Protein AF-0000000086239720 (afdb_homodimer)

Sequence (1556 aa):
MIVGYRSTIITLSHPKLGNGKTISSNAIFQRSCRVRCSHSTTSSMNGFEDARDRIRESFGKLELSPSSYDTAWVAMVPSKHSLNEPCFPQCLDWIIENQREDGSWGLNPTHPLLLKDSLSSTLACLLALTKWRVGDEQIKRGLGFIETYGWAVDNKDQISPLGFEVIFSSMIKSAEKLDLNLPLNLHLVNLVNCKRDSTIKRNVEYMGEGVGELCDWKEIIKLHQRQNGSLFDSPATTAAALIYHQHDQKCNQYLNSILKQHKNWVPTMYPTKIHSLLCLVDTLQNLGVHRHFKSEIKKALDEIYRLWQQKNEQIFSNVTHCAMAFRLLRMSYYDVSSDELAEFVDEEHFFTTSGKYTSHVEILELHKASQLAIDHEKDDILDKINNWTRTFMEQKLLNNGFIDRMSKKEVELALKKFYTTSDLAENRRYIKSYEENNFKILKAAYRSPNINNKDLLAFSIHEFELCQAQHREELQQLRRWFEDYRLDQLGLAERYIHATYLFGVTIIPEPELSDARLMNAKYIMLLTIVDEYFESFASKDECLNIIELVERWDDYASVGYKSEKVKVFFSTFYKSIEELATIAEIKQGRSVKNHLINLWLEVMKLMLMEQVEWWTSKTIPSIEEYLCVTSITFGSRLLLLTIQYFLGIKISKDLLESDEICGLCNCTGRVMRILNDLQDSKREQKGVSINLVTLLMKSISEEEAIMKMKEILEMNRRELLKMVLVQKKGSQLPQLCKDIFWRTSKWTHFTYSQTDGFRIEEEMKNHIDEVFYKPLNHMIVGYRSTIITLSHPKLGNGKTISSNAIFQRSCRVRCSHSTTSSMNGFEDARDRIRESFGKLELSPSSYDTAWVAMVPSKHSLNEPCFPQCLDWIIENQREDGSWGLNPTHPLLLKDSLSSTLACLLALTKWRVGDEQIKRGLGFIETYGWAVDNKDQISPLGFEVIFSSMIKSAEKLDLNLPLNLHLVNLVNCKRDSTIKRNVEYMGEGVGELCDWKEIIKLHQRQNGSLFDSPATTAAALIYHQHDQKCNQYLNSILKQHKNWVPTMYPTKIHSLLCLVDTLQNLGVHRHFKSEIKKALDEIYRLWQQKNEQIFSNVTHCAMAFRLLRMSYYDVSSDELAEFVDEEHFFTTSGKYTSHVEILELHKASQLAIDHEKDDILDKINNWTRTFMEQKLLNNGFIDRMSKKEVELALKKFYTTSDLAENRRYIKSYEENNFKILKAAYRSPNINNKDLLAFSIHEFELCQAQHREELQQLRRWFEDYRLDQLGLAERYIHATYLFGVTIIPEPELSDARLMNAKYIMLLTIVDEYFESFASKDECLNIIELVERWDDYASVGYKSEKVKVFFSTFYKSIEELATIAEIKQGRSVKNHLINLWLEVMKLMLMEQVEWWTSKTIPSIEEYLCVTSITFGSRLLLLTIQYFLGIKISKDLLESDEICGLCNCTGRVMRILNDLQDSKREQKGVSINLVTLLMKSISEEEAIMKMKEILEMNRRELLKMVLVQKKGSQLPQLCKDIFWRTSKWTHFTYSQTDGFRIEEEMKNHIDEVFYKPLNH

Solvent-accessible surface area (backbone atoms only — not comparable to full-atom values): 84753 Å² total; per-residue (Å²): 107,86,68,73,72,73,85,75,81,77,77,76,75,74,72,81,79,74,79,81,82,86,84,78,86,79,80,70,87,76,84,78,71,79,78,68,80,58,73,80,64,81,73,43,63,65,42,56,57,44,36,54,51,50,56,58,52,33,80,77,51,48,61,63,38,66,18,41,39,24,21,17,36,38,24,53,17,44,26,96,85,36,82,86,36,57,57,35,57,52,25,48,50,40,55,71,73,56,52,44,93,72,26,34,28,44,54,81,82,72,54,92,45,39,53,40,34,26,50,48,11,28,51,37,37,41,47,31,29,58,76,66,71,46,57,67,68,58,43,54,36,31,44,50,31,42,48,74,52,45,74,45,75,78,39,84,84,38,52,71,28,50,58,42,50,34,36,46,36,37,48,51,53,51,27,53,75,67,71,45,85,69,62,56,58,67,68,56,54,51,49,31,44,52,50,22,65,68,53,65,83,61,88,50,66,81,47,34,57,28,50,47,79,78,48,63,52,73,57,47,49,71,74,44,45,43,95,71,22,24,35,82,35,20,48,32,34,29,22,36,44,41,54,65,58,55,93,51,66,47,38,53,48,32,57,48,54,46,28,70,74,56,60,34,45,35,34,62,52,50,86,38,55,68,60,40,50,53,50,42,54,50,49,33,54,44,43,63,51,40,79,82,39,49,68,62,48,48,54,51,49,52,51,52,49,55,39,56,75,65,64,35,60,78,36,72,75,30,64,43,44,37,23,46,50,50,40,56,37,38,76,68,47,42,94,72,67,61,68,80,52,49,79,53,40,42,65,67,58,27,41,68,65,74,34,67,80,50,54,71,62,39,48,48,33,41,30,58,35,19,70,70,48,39,44,82,77,75,23,46,51,27,52,45,29,29,53,55,36,47,53,51,52,53,50,37,58,74,64,62,65,56,84,52,68,66,61,43,51,50,50,58,52,60,72,38,60,82,52,45,48,52,70,68,62,47,17,53,51,43,54,70,66,58,49,50,82,50,71,49,72,42,72,46,50,40,32,44,64,72,67,31,27,66,52,59,52,54,48,36,52,50,53,50,51,42,49,19,52,48,49,46,54,51,49,50,52,49,50,47,50,43,57,73,60,44,43,55,81,68,69,47,59,74,71,50,55,61,57,35,35,50,54,18,45,69,45,44,66,54,79,87,38,51,64,24,27,53,48,43,19,50,51,48,51,51,49,50,45,51,52,48,36,65,70,74,67,46,52,72,69,51,49,52,48,52,52,50,35,62,73,31,60,96,55,32,81,79,70,67,66,92,42,72,66,52,42,57,51,45,53,46,51,50,54,50,49,53,52,55,32,50,54,37,19,53,63,49,74,37,88,51,47,67,60,56,52,50,44,51,49,53,32,51,54,49,44,50,46,46,47,51,43,40,63,68,65,58,48,80,71,53,72,67,54,45,45,57,53,45,11,38,55,59,36,37,48,50,54,57,57,58,39,51,42,38,68,84,46,76,74,54,72,66,58,68,69,27,68,66,47,49,50,47,41,50,28,38,14,42,38,50,42,50,53,50,40,58,46,52,67,70,48,77,78,79,63,94,70,90,39,66,56,64,63,39,37,77,82,38,53,66,68,55,24,52,50,50,49,51,49,53,40,50,50,32,50,19,46,40,50,34,64,54,35,49,80,59,88,86,65,80,73,57,64,69,65,42,46,44,48,52,34,46,46,20,48,50,38,25,63,58,66,77,29,89,65,80,54,46,61,61,54,46,49,50,52,49,36,56,62,49,64,54,76,87,81,127,108,85,67,76,71,74,84,76,80,78,78,77,76,73,74,78,83,72,88,89,80,71,85,82,85,74,75,80,77,65,81,72,82,67,81,67,79,57,72,80,65,80,74,42,64,65,41,56,56,45,35,54,51,51,57,59,51,34,80,75,50,49,60,62,38,66,18,41,38,26,21,18,36,40,24,52,18,44,26,95,86,34,83,85,37,56,58,35,57,52,25,46,51,39,56,70,72,57,52,43,95,71,26,34,28,42,54,81,81,70,56,91,46,39,52,39,33,26,50,48,11,26,51,37,37,42,48,31,29,57,73,65,72,47,56,66,69,58,44,53,34,30,44,51,30,41,48,72,50,46,72,44,75,78,41,83,84,39,50,70,28,50,59,41,50,35,36,48,34,36,49,52,53,52,28,53,76,67,70,46,85,70,61,58,58,67,70,55,54,50,50,30,43,52,50,21,65,69,51,66,84,55,90,50,67,80,46,33,59,29,50,46,79,76,48,62,52,71,58,47,50,72,74,46,44,42,95,70,23,25,35,81,36,20,48,32,33,28,22,36,45,40,54,66,62,53,91,50,69,46,37,53,48,31,55,49,55,46,28,70,73,55,60,32,45,35,33,62,52,50,88,37,54,70,60,41,52,53,50,40,54,51,48,32,53,43,42,63,51,40,80,84,40,49,68,60,48,48,54,53,48,52,51,51,49,55,38,57,73,64,64,35,61,77,36,72,75,30,67,44,46,36,22,46,50,50,39,57,38,37,76,67,49,43,97,71,68,62,69,80,53,50,80,54,41,42,66,66,58,26,40,68,65,73,33,66,78,50,54,71,61,38,49,50,33,41,31,56,35,19,69,71,48,40,43,80,78,74,24,46,52,27,51,45,29,29,53,56,36,49,52,50,52,53,49,36,58,73,64,62,66,56,85,52,68,67,61,44,50,51,50,58,52,60,71,37,60,81,52,45,48,51,69,67,62,48,17,53,51,42,53,71,66,58,48,50,82,49,70,50,72,43,72,45,50,40,33,45,63,71,66,32,26,65,51,58,51,54,46,36,52,51,53,51,50,42,51,19,52,47,49,47,53,51,49,50,53,49,50,46,50,43,58,74,60,44,43,54,80,70,70,47,62,73,70,51,56,60,56,34,36,49,54,18,44,69,44,44,67,55,78,88,37,50,62,25,26,53,49,42,18,52,52,48,54,51,47,52,45,51,52,48,37,66,70,71,66,45,52,72,68,49,48,53,47,52,52,50,35,62,72,32,60,94,55,32,83,78,70,68,67,92,42,70,66,51,42,56,50,46,52,46,51,50,54,51,50,51,53,53,32,50,54,38,19,54,62,48,72,37,89,50,45,67,60,56,52,48,44,52,49,52,33,53,53,49,44,48,45,48,47,49,43,40,64,68,65,57,48,81,72,54,72,68,56,46,45,56,52,46,13,38,54,58,37,37,49,50,55,57,56,57,38,51,42,37,69,85,46,75,74,54,71,67,57,68,69,25,69,67,48,48,50,46,40,49,28,35,13,41,38,50,41,51,54,51,40,58,48,52,67,70,49,77,80,78,62,94,71,90,39,65,57,62,62,39,37,74,81,40,52,66,69,55,25,52,51,50,49,51,48,54,40,49,52,32,50,19,44,41,50,35,62,56,36,50,80,59,87,85,65,82,72,57,65,70,66,42,46,43,47,51,33,46,45,21,48,48,38,25,64,57,68,76,28,87,66,80,52,48,62,60,54,46,48,50,51,48,37,55,64,48,65,54,74,87,80,126

Organism: Solanum pennellii (NCBI:txid28526)

pLDDT: mean 86.2, std 17.47, range [17.88, 98.62]

Secondary structure (DSSP, 8-state):
--S-------------------------------------S---HHHHHHHHHHHHHHTT--PPPP-HHHHHHHHTPBPSS-TTSBS-HHHHHHHHHT--TTS--SSSS--TT-HHHHHHHHHHHHHHHHHTT--HHHHHHHHHHHHHHGGGGG-TTSPPPTTHHHHHHHHHHHHHHTT------HHHHHHHHHHHHHHTTS--GGGHHHHGGGS-HHHHHHHHB-TTS-BTT-HHHHHHHHHHS---HHHHHHHHHHHHHHSS---SSS--HHHHHHHHHHHHHHHT-GGGGHHHHHHHHHHHHHHHHTT-HHHHTSHHHHHHHHHHHHHTT----GGGGGGGS-HHHHHHTT-TT--HHHHHHHHHHHT----TTTTHHHHHHHHHHHHHHHHHHHTT---SHHHHHHHHHHTS-GGGS-HHHHHHHHHHH--TT--EESSSEE--TTTS-HHHHHHHHHHHHHHHHHHHHHHHHHHHHHHHTTGGGGT--THHHHHHHHHHHHH---TT-HHHHHHHHHHHHHHHHHHHIIIII--HHHHHHHHHHHHTGGGGGGT--SSHHHHHHHHHHHHHHHHHHHHHHHHHTS--HHHHHHHHHHHHHHHHHIIIIIIIS-----HHHHHHHHHHHTTHHHHHHHHHTTSS----HHHHTSHHHHHHHHHHHHHHHHHHHHHHHHSS---S---HHHHHHTTS-HHHHHHHHHHHHHHHHHHHHHHHHS--TT--S-HHHHHHHHHHHHHHHHHHHS-SSSSHHHHHHHHHIIIII-----/--S-----------------S-----GGG-----------S---HHHHHHHHHHHHHHTT--PPPP-HHHHHHHHTPBPSS-TTSBS-HHHHHHHHHT--TTS--SSSS--TT-HHHHHHHHHHHHHHHHHTT--HHHHHHHHHHHHHHGGGGG-TTSPPPTTHHHHHHHHHHHHHHTT------HHHHHHHHHHHHHHTTS--GGGHHHHGGGS-HHHHHHHHB-TTS-BTT-HHHHHHHHHHS---HHHHHHHHHHHHHHSS---SSS--HHHHHHHHHHHHHHHT-GGGGHHHHHHHHHHHHHHHHTT-HHHHTSHHHHHHHHHHHHHTT----GGGGGGGS-HHHHHHTT-TT--HHHHHHHHHHHT----TTTTHHHHHHHHHHHHHHHHHHHTT---SHHHHHHHHHHTS-GGGS-HHHHHHHHHHH--TT--EESSSEE--TTTS-HHHHHHHHHHHHHHHHHHHHHHHHHHHHHHHTTGGGGT--THHHHHHHHHHHHH---TT-HHHHHHHHHHHHHHHHHHHIIIII--HHHHHHHHHHHHTGGGGGGT--SSHHHHHHHHHHHHHHHHHHHHHHHHHTS--HHHHHHHHHHHHHHHHHIIIIIIIS-----HHHHHHHHHHHTTHHHHHHHHGGGSS----HHHHTSHHHHHHHHHHHHHHHHHHHHHHHHSS---S---HHHHHHTTS-HHHHHHHHHHHHHHHHHHHHHHHHS--TT--S-HHHHHHHHHHHHHHHHHHHS-SSSSHHHHHHHHHIIIII-----

Radius of gyration: 42.46 Å; Cα contacts (8 Å, |Δi|>4): 1984; chains: 2; bounding box: 100×117×100 Å

Structure (mmCIF, N/CA/C/O backbone):
data_AF-0000000086239720-model_v1
#
loop_
_entity.id
_entity.type
_entity.pdbx_description
1 polymer 'Alpha-phellandrene synthase'
#
loop_
_atom_site.group_PDB
_atom_site.id
_atom_site.type_symbol
_atom_site.label_atom_id
_atom_site.label_alt_id
_atom_site.label_comp_id
_atom_site.label_asym_id
_atom_site.label_entity_id
_atom_site.label_seq_id
_atom_site.pdbx_PDB_ins_code
_atom_site.Cartn_x
_atom_site.Cartn_y
_atom_site.Cartn_z
_atom_site.occupancy
_atom_site.B_iso_or_equiv
_atom_site.auth_seq_id
_atom_site.auth_comp_id
_atom_site.auth_asym_id
_atom_site.auth_atom_id
_atom_site.pdbx_PDB_model_num
ATOM 1 N N . MET A 1 1 ? 21.594 26.141 -12.469 1 31.55 1 MET A N 1
ATOM 2 C CA . MET A 1 1 ? 21.578 24.875 -11.758 1 31.55 1 MET A CA 1
ATOM 3 C C . MET A 1 1 ? 20.422 24.812 -10.766 1 31.55 1 MET A C 1
ATOM 5 O O . MET A 1 1 ? 20.031 25.844 -10.203 1 31.55 1 MET A O 1
ATOM 9 N N . ILE A 1 2 ? 19.672 23.797 -11 1 36.97 2 ILE A N 1
ATOM 10 C CA . ILE A 1 2 ? 18.469 23.609 -10.211 1 36.97 2 ILE A CA 1
ATOM 11 C C . ILE A 1 2 ? 18.75 23.938 -8.742 1 36.97 2 ILE A C 1
ATOM 13 O O . ILE A 1 2 ? 17.906 24.516 -8.047 1 36.97 2 ILE A O 1
ATOM 17 N N . VAL A 1 3 ? 20 23.297 -8.258 1 35.81 3 VAL A N 1
ATOM 18 C CA . VAL A 1 3 ? 20.406 23.641 -6.895 1 35.81 3 VAL A CA 1
ATOM 19 C C . VAL A 1 3 ? 21.344 24.844 -6.926 1 35.81 3 VAL A C 1
ATOM 21 O O . VAL A 1 3 ? 22.281 24.906 -7.734 1 35.81 3 VAL A O 1
ATOM 24 N N . GLY A 1 4 ? 21.031 25.984 -6.992 1 33.25 4 GLY A N 1
ATOM 25 C CA . GLY A 1 4 ? 21.656 27.297 -7.094 1 33.25 4 GLY A CA 1
ATOM 26 C C . GLY A 1 4 ? 23.125 27.281 -6.746 1 33.25 4 GLY A C 1
ATOM 27 O O . GLY A 1 4 ? 23.719 28.328 -6.5 1 33.25 4 GLY A O 1
ATOM 28 N N . TYR A 1 5 ? 23.781 26.281 -6.285 1 27.89 5 TYR A N 1
ATOM 29 C CA . TYR A 1 5 ? 25.156 26.438 -5.812 1 27.89 5 TYR A CA 1
ATOM 30 C C . TYR A 1 5 ? 26.141 26.453 -6.973 1 27.89 5 TYR A C 1
ATOM 32 O O . TYR A 1 5 ? 26.219 25.469 -7.723 1 27.89 5 TYR A O 1
ATOM 40 N N . ARG A 1 6 ? 26.406 27.516 -7.574 1 30.38 6 ARG A N 1
ATOM 41 C CA . ARG A 1 6 ? 27.578 27.516 -8.445 1 30.38 6 ARG A CA 1
ATOM 42 C C . ARG A 1 6 ? 28.828 27.156 -7.668 1 30.38 6 ARG A C 1
ATOM 44 O O . ARG A 1 6 ? 29 27.578 -6.52 1 30.38 6 ARG A O 1
ATOM 51 N N . SER A 1 7 ? 29.672 26.266 -8.141 1 29.75 7 SER A N 1
ATOM 52 C CA . SER A 1 7 ? 30.953 25.812 -7.641 1 29.75 7 SER A CA 1
ATOM 53 C C . SER A 1 7 ? 31.953 26.969 -7.52 1 29.75 7 SER A C 1
ATOM 55 O O . SER A 1 7 ? 32.656 27.297 -8.477 1 29.75 7 SER A O 1
ATOM 57 N N . THR A 1 8 ? 31.781 28.234 -7.168 1 26.34 8 THR A N 1
ATOM 58 C CA . THR A 1 8 ? 33.031 28.984 -6.996 1 26.34 8 THR A CA 1
ATOM 59 C C . THR A 1 8 ? 33.969 28.25 -6.047 1 26.34 8 THR A C 1
ATOM 61 O O . THR A 1 8 ? 33.562 27.859 -4.945 1 26.34 8 THR A O 1
ATOM 64 N N . ILE A 1 9 ? 35.25 27.938 -6.543 1 26.03 9 ILE A N 1
ATOM 65 C CA . ILE A 1 9 ? 36.438 27.297 -5.969 1 26.03 9 ILE A CA 1
ATOM 66 C C . ILE A 1 9 ? 36.938 28.109 -4.773 1 26.03 9 ILE A C 1
ATOM 68 O O . ILE A 1 9 ? 37.5 29.203 -4.938 1 26.03 9 ILE A O 1
ATOM 72 N N . ILE A 1 10 ? 36.344 28.594 -3.791 1 23.56 10 ILE A N 1
ATOM 73 C CA . ILE A 1 10 ? 37.062 29.266 -2.717 1 23.56 10 ILE A CA 1
ATOM 74 C C . ILE A 1 10 ? 38.219 28.391 -2.242 1 23.56 10 ILE A C 1
ATOM 76 O O . ILE A 1 10 ? 38 27.25 -1.798 1 23.56 10 ILE A O 1
ATOM 80 N N . THR A 1 11 ? 39.469 28.781 -2.75 1 22.19 11 THR A N 1
ATOM 81 C CA . THR A 1 11 ? 40.781 28.312 -2.334 1 22.19 11 THR A CA 1
ATOM 82 C C . THR A 1 11 ? 40.969 28.484 -0.829 1 22.19 11 THR A C 1
ATOM 84 O O . THR A 1 11 ? 40.938 29.609 -0.318 1 22.19 11 THR A O 1
ATOM 87 N N . LEU A 1 12 ? 40.5 27.719 0.004 1 20.94 12 LEU A N 1
ATOM 88 C CA . LEU A 1 12 ? 40.938 27.766 1.399 1 20.94 12 LEU A CA 1
ATOM 89 C C . LEU A 1 12 ? 42.438 27.641 1.513 1 20.94 12 LEU A C 1
ATOM 91 O O . LEU A 1 12 ? 43.031 26.672 1.047 1 20.94 12 LEU A O 1
ATOM 95 N N . SER A 1 13 ? 43.188 28.75 1.422 1 19.72 13 SER A N 1
ATOM 96 C CA . SER A 1 13 ? 44.625 28.859 1.742 1 19.72 13 SER A CA 1
ATOM 97 C C . SER A 1 13 ? 44.938 28.156 3.051 1 19.72 13 SER A C 1
ATOM 99 O O . SER A 1 13 ? 44.281 28.375 4.062 1 19.72 13 SER A O 1
ATOM 101 N N . HIS A 1 14 ? 45.531 27.078 2.957 1 21.06 14 HIS A N 1
ATOM 102 C CA . HIS A 1 14 ? 46.094 26.297 4.055 1 21.06 14 HIS A CA 1
ATOM 103 C C . HIS A 1 14 ? 47.156 27.078 4.809 1 21.06 14 HIS A C 1
ATOM 105 O O . HIS A 1 14 ? 48.219 27.391 4.25 1 21.06 14 HIS A O 1
ATOM 111 N N . PRO A 1 15 ? 46.844 28.203 5.508 1 21.31 15 PRO A N 1
ATOM 112 C CA . PRO A 1 15 ? 48.031 28.703 6.156 1 21.31 15 PRO A CA 1
ATOM 113 C C . PRO A 1 15 ? 48.906 27.594 6.762 1 21.31 15 PRO A C 1
ATOM 115 O O . PRO A 1 15 ? 48.406 26.5 7.023 1 21.31 15 PRO A O 1
ATOM 118 N N . LYS A 1 16 ? 50.219 27.906 6.84 1 24.59 16 LYS A N 1
ATOM 119 C CA . LYS A 1 16 ? 51.375 27.203 7.387 1 24.59 16 LYS A CA 1
ATOM 120 C C . LYS A 1 16 ? 51.156 26.797 8.844 1 24.59 16 LYS A C 1
ATOM 122 O O . LYS A 1 16 ? 51.188 27.641 9.734 1 24.59 16 LYS A O 1
ATOM 127 N N . LEU A 1 17 ? 50.094 26.094 9.219 1 19.92 17 LEU A N 1
ATOM 128 C CA . LEU A 1 17 ? 50.312 25.562 10.562 1 19.92 17 LEU A CA 1
ATOM 129 C C . LEU A 1 17 ? 51.688 24.938 10.688 1 19.92 17 LEU A C 1
ATOM 131 O O . LEU A 1 17 ? 52.031 24.016 9.938 1 19.92 17 LEU A O 1
ATOM 135 N N . GLY A 1 18 ? 52.688 25.734 11.062 1 18.97 18 GLY A N 1
ATOM 136 C CA . GLY A 1 18 ? 54.031 25.562 11.594 1 18.97 18 GLY A CA 1
ATOM 137 C C . GLY A 1 18 ? 54.219 24.266 12.352 1 18.97 18 GLY A C 1
ATOM 138 O O . GLY A 1 18 ? 53.25 23.531 12.602 1 18.97 18 GLY A O 1
ATOM 139 N N . ASN A 1 19 ? 55.312 24.094 13.195 1 18.39 19 ASN A N 1
ATOM 140 C CA . ASN A 1 19 ? 56.156 23.125 13.859 1 18.39 19 ASN A CA 1
ATOM 141 C C . ASN A 1 19 ? 55.406 22.344 14.922 1 18.39 19 ASN A C 1
ATOM 143 O O . ASN A 1 19 ? 55.844 21.25 15.312 1 18.39 19 ASN A O 1
ATOM 147 N N . GLY A 1 20 ? 54.812 23.031 15.805 1 17.88 20 GLY A N 1
ATOM 148 C CA . GLY A 1 20 ? 54.906 22.453 17.141 1 17.88 20 GLY A CA 1
ATOM 149 C C . GLY A 1 20 ? 54.219 21.109 17.266 1 17.88 20 GLY A C 1
ATOM 150 O O . GLY A 1 20 ? 53.312 20.797 16.5 1 17.88 20 GLY A O 1
ATOM 151 N N . LYS A 1 21 ? 54.688 20.094 18.094 1 23.41 21 LYS A N 1
ATOM 152 C CA . LYS A 1 21 ? 54.594 18.688 18.453 1 23.41 21 LYS A CA 1
ATOM 153 C C . LYS A 1 21 ? 53.188 18.297 18.812 1 23.41 21 LYS A C 1
ATOM 155 O O . LYS A 1 21 ? 52.719 17.188 18.516 1 23.41 21 LYS A O 1
ATOM 160 N N . THR A 1 22 ? 52.5 19.109 19.719 1 18.52 22 THR A N 1
ATOM 161 C CA . THR A 1 22 ? 51.969 18.344 20.844 1 18.52 22 THR A CA 1
ATOM 162 C C . THR A 1 22 ? 50.719 17.562 20.438 1 18.52 22 THR A C 1
ATOM 164 O O . THR A 1 22 ? 49.969 18 19.562 1 18.52 22 THR A O 1
ATOM 167 N N . ILE A 1 23 ? 50.219 16.359 21.203 1 19.09 23 ILE A N 1
ATOM 168 C CA . ILE A 1 23 ? 49.625 15.055 21.375 1 19.09 23 ILE A CA 1
ATOM 169 C C . ILE A 1 23 ? 48.094 15.188 21.328 1 19.09 23 ILE A C 1
ATOM 171 O O . ILE A 1 23 ? 47.406 14.438 20.625 1 19.09 23 ILE A O 1
ATOM 175 N N . SER A 1 24 ? 47.375 16.016 22.188 1 18.53 24 SER A N 1
ATOM 176 C CA . SER A 1 24 ? 46.562 15.242 23.109 1 18.53 24 SER A CA 1
ATOM 177 C C . SER A 1 24 ? 45.156 14.961 22.531 1 18.53 24 SER A C 1
ATOM 179 O O . SER A 1 24 ? 44.656 13.844 22.656 1 18.53 24 SER A O 1
ATOM 181 N N . SER A 1 25 ? 44.312 16 22.328 1 18.41 25 SER A N 1
ATOM 182 C CA . SER A 1 25 ? 42.938 15.93 22.781 1 18.41 25 SER A CA 1
ATOM 183 C C . SER A 1 25 ? 42.062 15.219 21.766 1 18.41 25 SER A C 1
ATOM 185 O O . SER A 1 25 ? 42.031 15.57 20.594 1 18.41 25 SER A O 1
ATOM 187 N N . ASN A 1 26 ? 41.469 13.969 22.031 1 19.41 26 ASN A N 1
ATOM 188 C CA . ASN A 1 26 ? 40.781 12.82 21.438 1 19.41 26 ASN A CA 1
ATOM 189 C C . ASN A 1 26 ? 39.438 13.203 20.844 1 19.41 26 ASN A C 1
ATOM 191 O O . ASN A 1 26 ? 38.438 13.234 21.547 1 19.41 26 ASN A O 1
ATOM 195 N N . ALA A 1 27 ? 39.188 14.117 20.016 1 20.33 27 ALA A N 1
ATOM 196 C CA . ALA A 1 27 ? 37.938 14.695 19.609 1 20.33 27 ALA A CA 1
ATOM 197 C C . ALA A 1 27 ? 37.094 13.68 18.844 1 20.33 27 ALA A C 1
ATOM 199 O O . ALA A 1 27 ? 37.219 13.516 17.641 1 20.33 27 ALA A O 1
ATOM 200 N N . ILE A 1 28 ? 36.906 12.469 19.469 1 20.23 28 ILE A N 1
ATOM 201 C CA . ILE A 1 28 ? 36.062 11.398 18.938 1 20.23 28 ILE A CA 1
ATOM 202 C C . ILE A 1 28 ? 34.719 11.945 18.516 1 20.23 28 ILE A C 1
ATOM 204 O O . ILE A 1 28 ? 34 12.57 19.328 1 20.23 28 ILE A O 1
ATOM 208 N N . PHE A 1 29 ? 34.5 12.172 17.312 1 21.08 29 PHE A N 1
ATOM 209 C CA . PHE A 1 29 ? 33.344 12.344 16.438 1 21.08 29 PHE A CA 1
ATOM 210 C C . PHE A 1 29 ? 32.188 11.445 16.875 1 21.08 29 PHE A C 1
ATOM 212 O O . PHE A 1 29 ? 32.156 10.258 16.531 1 21.08 29 PHE A O 1
ATOM 219 N N . GLN A 1 30 ? 31.625 11.578 18.203 1 19.31 30 GLN A N 1
ATOM 220 C CA . GLN A 1 30 ? 30.641 10.867 19 1 19.31 30 GLN A CA 1
ATOM 221 C C . GLN A 1 30 ? 29.312 10.727 18.234 1 19.31 30 GLN A C 1
ATOM 223 O O . GLN A 1 30 ? 29.125 11.367 17.203 1 19.31 30 GLN A O 1
ATOM 228 N N . ARG A 1 31 ? 28 10.906 19.125 1 20.67 31 ARG A N 1
ATOM 229 C CA . ARG A 1 31 ? 26.797 10.148 19.391 1 20.67 31 ARG A CA 1
ATOM 230 C C . ARG A 1 31 ? 25.672 10.539 18.422 1 20.67 31 ARG A C 1
ATOM 232 O O . ARG A 1 31 ? 25.125 11.633 18.516 1 20.67 31 ARG A O 1
ATOM 239 N N . SER A 1 32 ? 25.781 10.266 17.359 1 23.3 32 SER A N 1
ATOM 240 C CA . SER A 1 32 ? 24.703 10.484 16.391 1 23.3 32 SER A CA 1
ATOM 241 C C . SER A 1 32 ? 23.344 10.117 16.984 1 23.3 32 SER A C 1
ATOM 243 O O . SER A 1 32 ? 22.344 10.75 16.672 1 23.3 32 SER A O 1
ATOM 245 N N . CYS A 1 33 ? 23.297 8.922 17.656 1 22.42 33 CYS A N 1
ATOM 246 C CA . CYS A 1 33 ? 22.094 8.172 17.281 1 22.42 33 CYS A CA 1
ATOM 247 C C . CYS A 1 33 ? 20.859 8.734 17.969 1 22.42 33 CYS A C 1
ATOM 249 O O . CYS A 1 33 ? 19.734 8.375 17.625 1 22.42 33 CYS A O 1
ATOM 251 N N . ARG A 1 34 ? 20.766 9.125 19.328 1 23.75 34 ARG A N 1
ATOM 252 C CA . ARG A 1 34 ? 19.719 8.492 20.125 1 23.75 34 ARG A CA 1
ATOM 253 C C . ARG A 1 34 ? 18.375 9.164 19.891 1 23.75 34 ARG A C 1
ATOM 255 O O . ARG A 1 34 ? 18.219 10.359 20.141 1 23.75 34 ARG A O 1
ATOM 262 N N . VAL A 1 35 ? 17.672 8.586 19.125 1 24.92 35 VAL A N 1
ATOM 263 C CA . VAL A 1 35 ? 16.25 8.891 19.141 1 24.92 35 VAL A CA 1
ATOM 264 C C . VAL A 1 35 ? 15.703 8.734 20.562 1 24.92 35 VAL A C 1
ATOM 266 O O . VAL A 1 35 ? 15.523 7.609 21.047 1 24.92 35 VAL A O 1
ATOM 269 N N . ARG A 1 36 ? 16.188 9.469 21.594 1 24.67 36 ARG A N 1
ATOM 270 C CA . ARG A 1 36 ? 15.539 9.273 22.891 1 24.67 36 ARG A CA 1
ATOM 271 C C . ARG A 1 36 ? 14.086 9.742 22.844 1 24.67 36 ARG A C 1
ATOM 273 O O . ARG A 1 36 ? 13.82 10.945 22.812 1 24.67 36 ARG A O 1
ATOM 280 N N . CYS A 1 37 ? 13.211 8.984 22.359 1 27.39 37 CYS A N 1
ATOM 281 C CA . CYS A 1 37 ? 11.844 9.281 22.766 1 27.39 37 CYS A CA 1
ATOM 282 C C . CYS A 1 37 ? 11.703 9.242 24.281 1 27.39 37 CYS A C 1
ATOM 284 O O . CYS A 1 37 ? 11.492 8.18 24.859 1 27.39 37 CYS A O 1
ATOM 286 N N . SER A 1 38 ? 12.5 9.883 25.062 1 28.02 38 SER A N 1
ATOM 287 C CA . SER A 1 38 ? 12.477 9.812 26.516 1 28.02 38 SER A CA 1
ATOM 288 C C . SER A 1 38 ? 11.086 10.148 27.047 1 28.02 38 SER A C 1
ATOM 290 O O . SER A 1 38 ? 10.906 10.32 28.266 1 28.02 38 SER A O 1
ATOM 292 N N . HIS A 1 39 ? 10.156 10.789 26.453 1 29.64 39 HIS A N 1
ATOM 293 C CA . HIS A 1 39 ? 9.195 11.156 27.5 1 29.64 39 HIS A CA 1
ATOM 294 C C . HIS A 1 39 ? 8.75 9.938 28.297 1 29.64 39 HIS A C 1
ATOM 296 O O . HIS A 1 39 ? 8.602 8.844 27.734 1 29.64 39 HIS A O 1
ATOM 302 N N . SER A 1 40 ? 8.977 9.805 29.594 1 31.78 40 SER A N 1
ATOM 303 C CA . SER A 1 40 ? 8.562 8.914 30.672 1 31.78 40 SER A CA 1
ATOM 304 C C . SER A 1 40 ? 7.164 8.352 30.422 1 31.78 40 SER A C 1
ATOM 306 O O . SER A 1 40 ? 6.609 7.645 31.25 1 31.78 40 SER A O 1
ATOM 308 N N . THR A 1 41 ? 6.195 9.203 29.812 1 33.44 41 THR A N 1
ATOM 309 C CA . THR A 1 41 ? 4.906 8.523 29.75 1 33.44 41 THR A CA 1
ATOM 310 C C . THR A 1 41 ? 5.031 7.188 29.031 1 33.44 41 THR A C 1
ATOM 312 O O . THR A 1 41 ? 5.766 7.078 28.047 1 33.44 41 THR A O 1
ATOM 315 N N . THR A 1 42 ? 4.766 6.066 29.578 1 34.88 42 THR A N 1
ATOM 316 C CA . THR A 1 42 ? 4.613 4.699 29.094 1 34.88 42 THR A CA 1
ATOM 317 C C . THR A 1 42 ? 4.203 4.688 27.625 1 34.88 42 THR A C 1
ATOM 319 O O . THR A 1 42 ? 3.043 4.934 27.297 1 34.88 42 THR A O 1
ATOM 322 N N . SER A 1 43 ? 4.91 5.098 26.656 1 42.66 43 SER A N 1
ATOM 323 C CA . SER A 1 43 ? 4.805 5.234 25.203 1 42.66 43 SER A CA 1
ATOM 324 C C . SER A 1 43 ? 4.426 3.908 24.547 1 42.66 43 SER A C 1
ATOM 326 O O . SER A 1 43 ? 5.293 3.184 24.062 1 42.66 43 SER A O 1
ATOM 328 N N . SER A 1 44 ? 3.791 3.08 25.188 1 46.38 44 SER A N 1
ATOM 329 C CA . SER A 1 44 ? 3.338 1.859 24.516 1 46.38 44 SER A CA 1
ATOM 330 C C . SER A 1 44 ? 2.639 2.172 23.203 1 46.38 44 SER A C 1
ATOM 332 O O . SER A 1 44 ? 2.111 3.27 23.016 1 46.38 44 SER A O 1
ATOM 334 N N . MET A 1 45 ? 3 1.462 22.078 1 53.72 45 MET A N 1
ATOM 335 C CA . MET A 1 45 ? 2.256 1.425 20.812 1 53.72 45 MET A CA 1
ATOM 336 C C . MET A 1 45 ? 0.773 1.688 21.062 1 53.72 45 MET A C 1
ATOM 338 O O . MET A 1 45 ? 0.142 2.432 20.297 1 53.72 45 MET A O 1
ATOM 342 N N . ASN A 1 46 ? 0.462 1.217 22.156 1 57.81 46 ASN A N 1
ATOM 343 C CA . ASN A 1 46 ? -0.938 1.364 22.547 1 57.81 46 ASN A CA 1
ATOM 344 C C . ASN A 1 46 ? -1.282 2.816 22.859 1 57.81 46 ASN A C 1
ATOM 346 O O . ASN A 1 46 ? -2.393 3.271 22.578 1 57.81 46 ASN A O 1
ATOM 350 N N . GLY A 1 47 ? -0.072 3.484 23.078 1 67 47 GLY A N 1
ATOM 351 C CA . GLY A 1 47 ? -0.349 4.863 23.453 1 67 47 GLY A CA 1
ATOM 352 C C . GLY A 1 47 ? -0.619 5.762 22.25 1 67 47 GLY A C 1
ATOM 353 O O . GLY A 1 47 ? -1.574 6.543 22.266 1 67 47 GLY A O 1
ATOM 354 N N . PHE A 1 48 ? 0.17 5.496 21.172 1 77.56 48 PHE A N 1
ATOM 355 C CA . PHE A 1 48 ? 0.017 6.387 20.016 1 77.56 48 PHE A CA 1
ATOM 356 C C . PHE A 1 48 ? -1.212 6.008 19.203 1 77.56 48 PHE A C 1
ATOM 358 O O . PHE A 1 48 ? -1.911 6.879 18.688 1 77.56 48 PHE A O 1
ATOM 365 N N . GLU A 1 49 ? -1.418 4.762 19.141 1 77.88 49 GLU A N 1
ATOM 366 C CA . GLU A 1 49 ? -2.635 4.328 18.453 1 77.88 49 GLU A CA 1
ATOM 367 C C . GLU A 1 49 ? -3.881 4.785 19.219 1 77.88 49 GLU A C 1
ATOM 369 O O . GLU A 1 49 ? -4.883 5.16 18.594 1 77.88 49 GLU A O 1
ATOM 374 N N . ASP A 1 50 ? -3.678 4.789 20.469 1 81.69 50 ASP A N 1
ATOM 375 C CA . ASP A 1 50 ? -4.785 5.266 21.281 1 81.69 50 ASP A CA 1
ATOM 376 C C . ASP A 1 50 ? -5.008 6.766 21.094 1 81.69 50 ASP A C 1
ATOM 378 O O . ASP A 1 50 ? -6.152 7.223 21.016 1 81.69 50 ASP A O 1
ATOM 382 N N . ALA A 1 51 ? -3.875 7.445 21.062 1 84.69 51 ALA A N 1
ATOM 383 C CA . ALA A 1 51 ? -3.98 8.883 20.828 1 84.69 51 ALA A CA 1
ATOM 384 C C . ALA A 1 51 ? -4.652 9.164 19.484 1 84.69 51 ALA A C 1
ATOM 386 O O . ALA A 1 51 ? -5.496 10.062 19.375 1 84.69 51 ALA A O 1
ATOM 387 N N . ARG A 1 52 ? -4.281 8.469 18.469 1 86.44 52 ARG A N 1
ATOM 388 C CA . ARG A 1 52 ? -4.863 8.617 17.141 1 86.44 52 ARG A CA 1
ATOM 389 C C . ARG A 1 52 ? -6.367 8.375 17.172 1 86.44 52 ARG A C 1
ATOM 391 O O . ARG A 1 52 ? -7.137 9.117 16.562 1 86.44 52 ARG A O 1
ATOM 398 N N . ASP A 1 53 ? -6.738 7.395 17.922 1 86.62 53 ASP A N 1
ATOM 399 C CA . ASP A 1 53 ? -8.156 7.066 18.016 1 86.62 53 ASP A CA 1
ATOM 400 C C . ASP A 1 53 ? -8.922 8.148 18.766 1 86.62 53 ASP A C 1
ATOM 402 O O . ASP A 1 53 ? -10.062 8.469 18.422 1 86.62 53 ASP A O 1
ATOM 406 N N . ARG A 1 54 ? -8.312 8.695 19.734 1 86.81 54 ARG A N 1
ATOM 407 C CA . ARG A 1 54 ? -8.945 9.773 20.484 1 86.81 54 ARG A CA 1
ATOM 408 C C . ARG A 1 54 ? -9.117 11.016 19.609 1 86.81 54 ARG A C 1
ATOM 410 O O . ARG A 1 54 ? -10.125 11.711 19.719 1 86.81 54 ARG A O 1
ATOM 417 N N . ILE A 1 55 ? -8.141 11.289 18.844 1 88.38 55 ILE A N 1
ATOM 418 C CA . ILE A 1 55 ? -8.227 12.43 17.938 1 88.38 55 ILE A CA 1
ATOM 419 C C . ILE A 1 55 ? -9.352 12.203 16.922 1 88.38 55 ILE A C 1
ATOM 421 O O . ILE A 1 55 ? -10.102 13.125 16.609 1 88.38 55 ILE A O 1
ATOM 425 N N . ARG A 1 56 ? -9.469 11.008 16.484 1 90.12 56 ARG A N 1
ATOM 426 C CA . ARG A 1 56 ? -10.539 10.664 15.555 1 90.12 56 ARG A CA 1
ATOM 427 C C . ARG A 1 56 ? -11.906 10.906 16.188 1 90.12 56 ARG A C 1
ATOM 429 O O . ARG A 1 56 ? -12.82 11.422 15.531 1 90.12 56 ARG A O 1
ATOM 436 N N . GLU A 1 57 ? -11.969 10.562 17.422 1 87.5 57 GLU A N 1
ATOM 437 C CA . GLU A 1 57 ? -13.227 10.742 18.156 1 87.5 57 GLU A CA 1
ATOM 438 C C . GLU A 1 57 ? -13.539 12.219 18.359 1 87.5 57 GLU A C 1
ATOM 440 O O . GLU A 1 57 ? -14.703 12.586 18.562 1 87.5 57 GLU A O 1
ATOM 445 N N . SER A 1 58 ? -12.539 13.016 18.312 1 86.81 58 SER A N 1
ATOM 446 C CA . SER A 1 58 ? -12.719 14.445 18.547 1 86.81 58 SER A CA 1
ATOM 447 C C . SER A 1 58 ? -13.562 15.086 17.438 1 86.81 58 SER A C 1
ATOM 449 O O . SER A 1 58 ? -14.164 16.141 17.656 1 86.81 58 SER A O 1
ATOM 451 N N . PHE A 1 59 ? -13.656 14.492 16.25 1 89.25 59 PHE A N 1
ATOM 452 C CA . PHE A 1 59 ? -14.469 15.008 15.156 1 89.25 59 PHE A CA 1
ATOM 453 C C . PHE A 1 59 ? -15.953 14.969 15.523 1 89.25 59 PHE A C 1
ATOM 455 O O . PHE A 1 59 ? -16.766 15.695 14.938 1 89.25 59 PHE A O 1
ATOM 462 N N . GLY A 1 60 ? -16.234 14.18 16.547 1 84.44 60 GLY A N 1
ATOM 463 C CA . GLY A 1 60 ? -17.609 14.07 16.984 1 84.44 60 GLY A CA 1
ATOM 464 C C . GLY A 1 60 ? -17.891 14.859 18.25 1 84.44 60 GLY A C 1
ATOM 465 O O . GLY A 1 60 ? -19.062 15.055 18.625 1 84.44 60 GLY A O 1
ATOM 466 N N . LYS A 1 61 ? -16.906 15.336 18.953 1 79.12 61 LYS A N 1
ATOM 467 C CA . LYS A 1 61 ? -17.031 16.094 20.203 1 79.12 61 LYS A CA 1
ATOM 468 C C . LYS A 1 61 ? -16.547 17.516 20.031 1 79.12 61 LYS A C 1
ATOM 470 O O . LYS A 1 61 ? -15.414 17.844 20.391 1 79.12 61 LYS A O 1
ATOM 475 N N . LEU A 1 62 ? -17.344 18.406 19.734 1 77.94 62 LEU A N 1
ATOM 476 C CA . LEU A 1 62 ? -16.938 19.719 19.25 1 77.94 62 LEU A CA 1
ATOM 477 C C . LEU A 1 62 ? -17.391 20.828 20.203 1 77.94 62 LEU A C 1
ATOM 479 O O . LEU A 1 62 ? -17.688 21.938 19.781 1 77.94 62 LEU A O 1
ATOM 483 N N . GLU A 1 63 ? -17.188 20.578 21.5 1 83.88 63 GLU A N 1
ATOM 484 C CA . GLU A 1 63 ? -17.672 21.547 22.469 1 83.88 63 GLU A CA 1
ATOM 485 C C . GLU A 1 63 ? -16.547 22.5 22.906 1 83.88 63 GLU A C 1
ATOM 487 O O . GLU A 1 63 ? -15.375 22.109 22.891 1 83.88 63 GLU A O 1
ATOM 492 N N . LEU A 1 64 ? -16.969 23.734 23.188 1 92.44 64 LEU A N 1
ATOM 493 C CA . LEU A 1 64 ? -16.047 24.719 23.766 1 92.44 64 LEU A CA 1
ATOM 494 C C . LEU A 1 64 ? -16.109 24.672 25.281 1 92.44 64 LEU A C 1
ATOM 496 O O . LEU A 1 64 ? -17.016 24.078 25.859 1 92.44 64 LEU A O 1
ATOM 500 N N . SER A 1 65 ? -15.141 25.266 25.875 1 93.19 65 SER A N 1
ATOM 501 C CA . SER A 1 65 ? -15.102 25.375 27.328 1 93.19 65 SER A CA 1
ATOM 502 C C . SER A 1 65 ? -16.25 26.219 27.844 1 93.19 65 SER A C 1
ATOM 504 O O . SER A 1 65 ? -16.797 27.062 27.125 1 93.19 65 SER A O 1
ATOM 506 N N . PRO A 1 66 ? -16.656 26.031 29.094 1 95.62 66 PRO A N 1
ATOM 507 C CA . PRO A 1 66 ? -17.672 26.906 29.703 1 95.62 66 PRO A CA 1
ATOM 508 C C . PRO A 1 66 ? -17.203 28.344 29.844 1 95.62 66 PRO A C 1
ATOM 510 O O . PRO A 1 66 ? -16.031 28.594 30.109 1 95.62 66 PRO A O 1
ATOM 513 N N . SER A 1 67 ? -18.109 29.25 29.625 1 97.5 67 SER A N 1
ATOM 514 C CA . SER A 1 67 ? -17.812 30.672 29.797 1 97.5 67 SER A CA 1
ATOM 515 C C . SER A 1 67 ? -18.5 31.25 31.031 1 97.5 67 SER A C 1
ATOM 517 O O . SER A 1 67 ? -19.719 31.344 31.062 1 97.5 67 SER A O 1
ATOM 519 N N . SER A 1 68 ? -17.734 31.656 32.031 1 98.06 68 SER A N 1
ATOM 520 C CA . SER A 1 68 ? -18.297 32.25 33.25 1 98.06 68 SER A CA 1
ATOM 521 C C . SER A 1 68 ? -19.031 33.562 32.938 1 98.06 68 SER A C 1
ATOM 523 O O . SER A 1 68 ? -20.078 33.844 33.531 1 98.06 68 SER A O 1
ATOM 525 N N . TYR A 1 69 ? -18.484 34.281 32.094 1 98.19 69 TYR A N 1
ATOM 526 C CA . TYR A 1 69 ? -19.062 35.562 31.703 1 98.19 69 TYR A CA 1
ATOM 527 C C . TYR A 1 69 ? -20.453 35.375 31.109 1 98.19 69 TYR A C 1
ATOM 529 O O . TYR A 1 69 ? -21.438 35.969 31.562 1 98.19 69 TYR A O 1
ATOM 537 N N . ASP A 1 70 ? -20.516 34.562 30.125 1 98.19 70 ASP A N 1
ATOM 538 C CA . ASP A 1 70 ? -21.781 34.312 29.438 1 98.19 70 ASP A CA 1
ATOM 539 C C . ASP A 1 70 ? -22.781 33.625 30.359 1 98.19 70 ASP A C 1
ATOM 541 O O . ASP A 1 70 ? -23.984 33.938 30.312 1 98.19 70 ASP A O 1
ATOM 545 N N . THR A 1 71 ? -22.328 32.719 31.141 1 98.56 71 THR A N 1
ATOM 546 C CA . THR A 1 71 ? -23.203 32.031 32.094 1 98.56 71 THR A CA 1
ATOM 547 C C . THR A 1 71 ? -23.781 33 33.094 1 98.56 71 THR A C 1
ATOM 549 O O . THR A 1 71 ? -24.953 32.844 33.5 1 98.56 71 THR A O 1
ATOM 552 N N . ALA A 1 72 ? -23.047 33.906 33.531 1 98.56 72 ALA A N 1
ATOM 553 C CA . ALA A 1 72 ? -23.516 34.938 34.5 1 98.56 72 ALA A CA 1
ATOM 554 C C . ALA A 1 72 ? -24.625 35.781 33.875 1 98.56 72 ALA A C 1
ATOM 556 O O . ALA A 1 72 ? -25.609 36.062 34.562 1 98.56 72 ALA A O 1
ATOM 557 N N . TRP A 1 73 ? -24.453 36.156 32.656 1 97.94 73 TRP A N 1
ATOM 558 C CA . TRP A 1 73 ? -25.469 36.969 31.984 1 97.94 73 TRP A CA 1
ATOM 559 C C . TRP A 1 73 ? -26.766 36.156 31.844 1 97.94 73 TRP A C 1
ATOM 561 O O . TRP A 1 73 ? -27.859 36.688 32.031 1 97.94 73 TRP A O 1
ATOM 571 N N . VAL A 1 74 ? -26.625 34.938 31.469 1 98.06 74 VAL A N 1
ATOM 572 C CA . VAL A 1 74 ? -27.797 34.094 31.344 1 98.06 74 VAL A CA 1
ATOM 573 C C . VAL A 1 74 ? -28.469 33.906 32.719 1 98.06 74 VAL A C 1
ATOM 575 O O . VAL A 1 74 ? -29.688 33.906 32.812 1 98.06 74 VAL A O 1
ATOM 578 N N . ALA A 1 75 ? -27.688 33.812 33.75 1 98 75 ALA A N 1
ATOM 579 C CA . ALA A 1 75 ? -28.219 33.656 35.125 1 98 75 ALA A CA 1
ATOM 580 C C . ALA A 1 75 ? -29.016 34.906 35.531 1 98 75 ALA A C 1
ATOM 582 O O . ALA A 1 75 ? -29.906 34.812 36.375 1 98 75 ALA A O 1
ATOM 583 N N . MET A 1 76 ? -28.766 36 34.969 1 96.81 76 MET A N 1
ATOM 584 C CA . MET A 1 76 ? -29.391 37.25 35.375 1 96.81 76 MET A CA 1
ATOM 585 C C . MET A 1 76 ? -30.734 37.438 34.688 1 96.81 76 MET A C 1
ATOM 587 O O . MET A 1 76 ? -31.484 38.375 35.031 1 96.81 76 MET A O 1
ATOM 591 N N . VAL A 1 77 ? -31.078 36.594 33.781 1 96.06 77 VAL A N 1
ATOM 592 C CA . VAL A 1 77 ? -32.344 36.688 33.094 1 96.06 77 VAL A CA 1
ATOM 593 C C . VAL A 1 77 ? -33.5 36.406 34.062 1 96.06 77 VAL A C 1
ATOM 595 O O . VAL A 1 77 ? -33.531 35.375 34.719 1 96.06 77 VAL A O 1
ATOM 598 N N . PRO A 1 78 ? -34.375 37.281 34.188 1 94 78 PRO A N 1
ATOM 599 C CA . PRO A 1 78 ? -35.5 37.062 35.094 1 94 78 PRO A CA 1
ATOM 600 C C . PRO A 1 78 ? -36.562 36.125 34.531 1 94 78 PRO A C 1
ATOM 602 O O . PRO A 1 78 ? -36.656 36 33.312 1 94 78 PRO A O 1
ATOM 605 N N . SER A 1 79 ? -37.281 35.5 35.438 1 90.44 79 SER A N 1
ATOM 606 C CA . SER A 1 79 ? -38.375 34.625 35 1 90.44 79 SER A CA 1
ATOM 607 C C . SER A 1 79 ? -39.5 35.406 34.344 1 90.44 79 SER A C 1
ATOM 609 O O . SER A 1 79 ? -39.625 36.625 34.562 1 90.44 79 SER A O 1
ATOM 611 N N . LYS A 1 80 ? -40.219 34.688 33.5 1 83.44 80 LYS A N 1
ATOM 612 C CA . LYS A 1 80 ? -41.344 35.344 32.781 1 83.44 80 LYS A CA 1
ATOM 613 C C . LYS A 1 80 ? -42.406 35.781 33.75 1 83.44 80 LYS A C 1
ATOM 615 O O . LYS A 1 80 ? -43.125 36.781 33.5 1 83.44 80 LYS A O 1
ATOM 620 N N . HIS A 1 81 ? -42.438 35.156 34.875 1 83.94 81 HIS A N 1
ATOM 621 C CA . HIS A 1 81 ? -43.562 35.344 35.781 1 83.94 81 HIS A CA 1
ATOM 622 C C . HIS A 1 81 ? -43.188 36.281 36.906 1 83.94 81 HIS A C 1
ATOM 624 O O . HIS A 1 81 ? -44.062 36.875 37.562 1 83.94 81 HIS A O 1
ATOM 630 N N . SER A 1 82 ? -41.938 36.25 37.281 1 85 82 SER A N 1
ATOM 631 C CA . SER A 1 82 ? -41.5 37.062 38.406 1 85 82 SER A CA 1
ATOM 632 C C . SER A 1 82 ? -40.156 37.719 38.125 1 85 82 SER A C 1
ATOM 634 O O . SER A 1 82 ? -39.188 37.062 37.781 1 85 82 SER A O 1
ATOM 636 N N . LEU A 1 83 ? -40.094 39 38.406 1 84.94 83 LEU A N 1
ATOM 637 C CA . LEU A 1 83 ? -38.875 39.75 38.188 1 84.94 83 LEU A CA 1
ATOM 638 C C . LEU A 1 83 ? -37.875 39.5 39.312 1 84.94 83 LEU A C 1
ATOM 640 O O . LEU A 1 83 ? -36.688 39.781 39.188 1 84.94 83 LEU A O 1
ATOM 644 N N . ASN A 1 84 ? -38.344 38.812 40.312 1 87.44 84 ASN A N 1
ATOM 645 C CA . ASN A 1 84 ? -37.469 38.625 41.469 1 87.44 84 ASN A CA 1
ATOM 646 C C . ASN A 1 84 ? -36.969 37.188 41.531 1 87.44 84 ASN A C 1
ATOM 648 O O . ASN A 1 84 ? -36.344 36.781 42.531 1 87.44 84 ASN A O 1
ATOM 652 N N . GLU A 1 85 ? -37.25 36.5 40.406 1 93.12 85 GLU A N 1
ATOM 653 C CA . GLU A 1 85 ? -36.781 35.125 40.344 1 93.12 85 GLU A CA 1
ATOM 654 C C . GLU A 1 85 ? -36 34.906 39.031 1 93.12 85 GLU A C 1
ATOM 656 O O . GLU A 1 85 ? -36.375 35.406 37.969 1 93.12 85 GLU A O 1
ATOM 661 N N . PRO A 1 86 ? -34.906 34.125 39.188 1 95.25 86 PRO A N 1
ATOM 662 C CA . PRO A 1 86 ? -34.125 33.844 37.969 1 95.25 86 PRO A CA 1
ATOM 663 C C . PRO A 1 86 ? -34.844 32.875 37.031 1 95.25 86 PRO A C 1
ATOM 665 O O . PRO A 1 86 ? -35.469 31.922 37.469 1 95.25 86 PRO A O 1
ATOM 668 N N . CYS A 1 87 ? -34.812 33.094 35.781 1 94.81 87 CYS A N 1
ATOM 669 C CA . CYS A 1 87 ? -35.375 32.188 34.75 1 94.81 87 CYS A CA 1
ATOM 670 C C . CYS A 1 87 ? -34.562 30.906 34.656 1 94.81 87 CYS A C 1
ATOM 672 O O . CYS A 1 87 ? -35.094 29.859 34.312 1 94.81 87 CYS A O 1
ATOM 674 N N . PHE A 1 88 ? -33.219 31.016 34.906 1 96.75 88 PHE A N 1
ATOM 675 C CA . PHE A 1 88 ? -32.344 29.875 34.781 1 96.75 88 PHE A CA 1
ATOM 676 C C . PHE A 1 88 ? -31.547 29.672 36.094 1 96.75 88 PHE A C 1
ATOM 678 O O . PHE A 1 88 ? -30.328 29.875 36.125 1 96.75 88 PHE A O 1
ATOM 685 N N . PRO A 1 89 ? -32.094 29.141 37.094 1 96.44 89 PRO A N 1
ATOM 686 C CA . PRO A 1 89 ? -31.438 28.984 38.375 1 96.44 89 PRO A CA 1
ATOM 687 C C . PRO A 1 89 ? -30.25 28.031 38.312 1 96.44 89 PRO A C 1
ATOM 689 O O . PRO A 1 89 ? -29.328 28.141 39.125 1 96.44 89 PRO A O 1
ATOM 692 N N . GLN A 1 90 ? -30.297 27.078 37.344 1 97.19 90 GLN A N 1
ATOM 693 C CA . GLN A 1 90 ? -29.188 26.125 37.219 1 97.19 90 GLN A CA 1
ATOM 694 C C . GLN A 1 90 ? -27.875 26.859 36.875 1 97.19 90 GLN A C 1
ATOM 696 O O . GLN A 1 90 ? -26.797 26.391 37.25 1 97.19 90 GLN A O 1
ATOM 701 N N . CYS A 1 91 ? -28.016 27.984 36.156 1 98.12 91 CYS A N 1
ATOM 702 C CA . CYS A 1 91 ? -26.828 28.766 35.844 1 98.12 91 CYS A CA 1
ATOM 703 C C . CYS A 1 91 ? -26.266 29.422 37.094 1 98.12 91 CYS A C 1
ATOM 705 O O . CYS A 1 91 ? -25.047 29.562 37.25 1 98.12 91 CYS A O 1
ATOM 707 N N . LEU A 1 92 ? -27.094 29.828 37.969 1 96.88 92 LEU A N 1
ATOM 708 C CA . LEU A 1 92 ? -26.672 30.406 39.25 1 96.88 92 LEU A CA 1
ATOM 709 C C . LEU A 1 92 ? -25.938 29.359 40.094 1 96.88 92 LEU A C 1
ATOM 711 O O . LEU A 1 92 ? -24.938 29.688 40.75 1 96.88 92 LEU A O 1
ATOM 715 N N . ASP A 1 93 ? -26.484 28.203 40.062 1 97.12 93 ASP A N 1
ATOM 716 C CA . ASP A 1 93 ? -25.828 27.109 40.75 1 97.12 93 ASP A CA 1
ATOM 717 C C . ASP A 1 93 ? -24.406 26.875 40.219 1 97.12 93 ASP A C 1
ATOM 719 O O . ASP A 1 93 ? -23.484 26.641 41 1 97.12 93 ASP A O 1
ATOM 723 N N . TRP A 1 94 ? -24.312 26.922 38.938 1 97.88 94 TRP A N 1
ATOM 724 C CA . TRP A 1 94 ? -23 26.719 38.312 1 97.88 94 TRP A CA 1
ATOM 725 C C . TRP A 1 94 ? -22.016 27.797 38.781 1 97.88 94 TRP A C 1
ATOM 727 O O . TRP A 1 94 ? -20.844 27.5 39.031 1 97.88 94 TRP A O 1
ATOM 737 N N . ILE A 1 95 ? -22.453 29.031 38.844 1 98.06 95 ILE A N 1
ATOM 738 C CA . ILE A 1 95 ? -21.609 30.141 39.219 1 98.06 95 ILE A CA 1
ATOM 739 C C . ILE A 1 95 ? -21.109 29.938 40.656 1 98.06 95 ILE A C 1
ATOM 741 O O . ILE A 1 95 ? -19.922 30.141 40.938 1 98.06 95 ILE A O 1
ATOM 745 N N . ILE A 1 96 ? -21.969 29.484 41.469 1 97.62 96 ILE A N 1
ATOM 746 C CA . ILE A 1 96 ? -21.641 29.281 42.875 1 97.62 96 ILE A CA 1
ATOM 747 C C . ILE A 1 96 ? -20.625 28.156 43 1 97.62 96 ILE A C 1
ATOM 749 O O . ILE A 1 96 ? -19.688 28.25 43.812 1 97.62 96 ILE A O 1
ATOM 753 N N . GLU A 1 97 ? -20.703 27.172 42.188 1 96.75 97 GLU A N 1
ATOM 754 C CA . GLU A 1 97 ? -19.922 25.953 42.312 1 96.75 97 GLU A CA 1
ATOM 755 C C . GLU A 1 97 ? -18.578 26.078 41.594 1 96.75 97 GLU A C 1
ATOM 757 O O . GLU A 1 97 ? -17.672 25.281 41.812 1 96.75 97 GLU A O 1
ATOM 762 N N . ASN A 1 98 ? -18.391 27.109 40.75 1 96.94 98 ASN A N 1
ATOM 763 C CA . ASN A 1 98 ? -17.234 27.109 39.875 1 96.94 98 ASN A CA 1
ATOM 764 C C . ASN A 1 98 ? -16.359 28.328 40.094 1 96.94 98 ASN A C 1
ATOM 766 O O . ASN A 1 98 ? -15.648 28.766 39.188 1 96.94 98 ASN A O 1
ATOM 770 N N . GLN A 1 99 ? -16.438 28.938 41.25 1 97.44 99 GLN A N 1
ATOM 771 C CA . GLN A 1 99 ? -15.484 29.984 41.594 1 97.44 99 GLN A CA 1
ATOM 772 C C . GLN A 1 99 ? -14.086 29.422 41.781 1 97.44 99 GLN A C 1
ATOM 774 O O . GLN A 1 99 ? -13.922 28.359 42.375 1 97.44 99 GLN A O 1
ATOM 779 N N . ARG A 1 100 ? -13.125 30.094 41.312 1 96.38 100 ARG A N 1
ATOM 780 C CA . ARG A 1 100 ? -11.742 29.656 41.438 1 96.38 100 ARG A CA 1
ATOM 781 C C . ARG A 1 100 ? -11.227 29.859 42.875 1 96.38 100 ARG A C 1
ATOM 783 O O . ARG A 1 100 ? -11.867 30.547 43.656 1 96.38 100 ARG A O 1
ATOM 790 N N . GLU A 1 101 ? -10.055 29.312 43.094 1 94.31 101 GLU A N 1
ATOM 791 C CA . GLU A 1 101 ? -9.453 29.391 44.438 1 94.31 101 GLU A CA 1
ATOM 792 C C . GLU A 1 101 ? -9.109 30.828 44.812 1 94.31 101 GLU A C 1
ATOM 794 O O . GLU A 1 101 ? -9.188 31.203 45.969 1 94.31 101 GLU A O 1
ATOM 799 N N . ASP A 1 102 ? -8.812 31.641 43.812 1 94.69 102 ASP A N 1
ATOM 800 C CA . ASP A 1 102 ? -8.406 33 44.094 1 94.69 102 ASP A CA 1
ATOM 801 C C . ASP A 1 102 ? -9.625 33.938 44.188 1 94.69 102 ASP A C 1
ATOM 803 O O . ASP A 1 102 ? -9.477 35.156 44.281 1 94.69 102 ASP A O 1
ATOM 807 N N . GLY A 1 103 ? -10.859 33.344 44.031 1 96.75 103 GLY A N 1
ATOM 808 C CA . GLY A 1 103 ? -12.094 34.094 44.156 1 96.75 103 GLY A CA 1
ATOM 809 C C . GLY A 1 103 ? -12.625 34.594 42.812 1 96.75 103 GLY A C 1
ATOM 810 O O . GLY A 1 103 ? -13.711 35.156 42.75 1 96.75 103 GLY A O 1
ATOM 811 N N . SER A 1 104 ? -11.883 34.375 41.812 1 97.31 104 SER A N 1
ATOM 812 C CA . SER A 1 104 ? -12.273 34.875 40.5 1 97.31 104 SER A CA 1
ATOM 813 C C . SER A 1 104 ? -13.062 33.844 39.719 1 97.31 104 SER A C 1
ATOM 815 O O . SER A 1 104 ? -13.234 32.719 40.219 1 97.31 104 SER A O 1
ATOM 817 N N . TRP A 1 105 ? -13.617 34.188 38.625 1 97.94 105 TRP A N 1
ATOM 818 C CA . TRP A 1 105 ? -14.188 33.312 37.594 1 97.94 105 TRP A CA 1
ATOM 819 C C . TRP A 1 105 ? -13.516 33.562 36.25 1 97.94 105 TRP A C 1
ATOM 821 O O . TRP A 1 105 ? -12.953 34.625 36.031 1 97.94 105 TRP A O 1
ATOM 831 N N . GLY A 1 106 ? -13.547 32.625 35.375 1 94.69 106 GLY A N 1
ATOM 832 C CA . GLY A 1 106 ? -12.977 32.688 34.031 1 94.69 106 GLY A CA 1
ATOM 833 C C . GLY A 1 106 ? -12.477 31.359 33.5 1 94.69 106 GLY A C 1
ATOM 834 O O . GLY A 1 106 ? -12.898 30.297 34 1 94.69 106 GLY A O 1
ATOM 835 N N . LEU A 1 107 ? -11.664 31.531 32.531 1 92.25 107 LEU A N 1
ATOM 836 C CA . LEU A 1 107 ? -11.117 30.328 31.953 1 92.25 107 LEU A CA 1
ATOM 837 C C . LEU A 1 107 ? -10.242 29.578 32.938 1 92.25 107 LEU A C 1
ATOM 839 O O . LEU A 1 107 ? -9.461 30.203 33.688 1 92.25 107 LEU A O 1
ATOM 843 N N . ASN A 1 108 ? -10.375 28.266 33.062 1 87.19 108 ASN A N 1
ATOM 844 C CA . ASN A 1 108 ? -9.617 27.438 34 1 87.19 108 ASN A CA 1
ATOM 845 C C . ASN A 1 108 ? -8.906 26.297 33.281 1 87.19 108 ASN A C 1
ATOM 847 O O . ASN A 1 108 ? -9.555 25.438 32.688 1 87.19 108 ASN A O 1
ATOM 851 N N . PRO A 1 109 ? -7.621 26.094 33.312 1 86.25 109 PRO A N 1
ATOM 852 C CA . PRO A 1 109 ? -6.68 27 34 1 86.25 109 PRO A CA 1
ATOM 853 C C . PRO A 1 109 ? -6.562 28.359 33.312 1 86.25 109 PRO A C 1
ATOM 855 O O . PRO A 1 109 ? -6.812 28.469 32.094 1 86.25 109 PRO A O 1
ATOM 858 N N . THR A 1 110 ? -6.254 29.328 34.094 1 87.38 110 THR A N 1
ATOM 859 C CA . THR A 1 110 ? -6.148 30.688 33.562 1 87.38 110 THR A CA 1
ATOM 860 C C . THR A 1 110 ? -4.773 30.922 32.938 1 87.38 110 THR A C 1
ATOM 862 O O . THR A 1 110 ? -3.922 30.031 32.938 1 87.38 110 THR A O 1
ATOM 865 N N . HIS A 1 111 ? -4.641 32.031 32.25 1 89 111 HIS A N 1
ATOM 866 C CA . HIS A 1 111 ? -3.4 32.5 31.641 1 89 111 HIS A CA 1
ATOM 867 C C . HIS A 1 111 ? -3.023 33.906 32.156 1 89 111 HIS A C 1
ATOM 869 O O . HIS A 1 111 ? -3.895 34.75 32.375 1 89 111 HIS A O 1
ATOM 875 N N . PRO A 1 112 ? -1.751 34.125 32.312 1 88.75 112 PRO A N 1
ATOM 876 C CA . PRO A 1 112 ? -1.312 35.406 32.875 1 88.75 112 PRO A CA 1
ATOM 877 C C . PRO A 1 112 ? -1.765 36.594 32.062 1 88.75 112 PRO A C 1
ATOM 879 O O . PRO A 1 112 ? -1.907 37.719 32.594 1 88.75 112 PRO A O 1
ATOM 882 N N . LEU A 1 113 ? -2.057 36.406 30.875 1 91.19 113 LEU A N 1
ATOM 883 C CA . LEU A 1 113 ? -2.432 37.5 30 1 91.19 113 LEU A CA 1
ATOM 884 C C . LEU A 1 113 ? -3.943 37.688 29.984 1 91.19 113 LEU A C 1
ATOM 886 O O . LEU A 1 113 ? -4.449 38.594 29.312 1 91.19 113 LEU A O 1
ATOM 890 N N . LEU A 1 114 ? -4.691 36.969 30.859 1 94.12 114 LEU A N 1
ATOM 891 C CA . LEU A 1 114 ? -6.148 37 30.781 1 94.12 114 LEU A CA 1
ATOM 892 C C . LEU A 1 114 ? -6.754 37.656 32.031 1 94.12 114 LEU A C 1
ATOM 894 O O . LEU A 1 114 ? -7.859 37.281 32.438 1 94.12 114 LEU A O 1
ATOM 898 N N . LEU A 1 115 ? -6.082 38.562 32.562 1 95.12 115 LEU A N 1
ATOM 899 C CA . LEU A 1 115 ? -6.59 39.219 33.781 1 95.12 115 LEU A CA 1
ATOM 900 C C . LEU A 1 115 ? -7.844 40.031 33.5 1 95.12 115 LEU A C 1
ATOM 902 O O . LEU A 1 115 ? -8.766 40.062 34.312 1 95.12 115 LEU A O 1
ATOM 906 N N . LYS A 1 116 ? -7.879 40.688 32.406 1 94.88 116 LYS A N 1
ATOM 907 C CA . LYS A 1 116 ? -9.055 41.469 32.031 1 94.88 116 LYS A CA 1
ATOM 908 C C . LYS A 1 116 ? -10.273 40.562 31.844 1 94.88 116 LYS A C 1
ATOM 910 O O . LYS A 1 116 ? -11.391 40.938 32.219 1 94.88 116 LYS A O 1
ATOM 915 N N . ASP A 1 117 ? -10.016 39.469 31.234 1 96 117 ASP A N 1
ATOM 916 C CA . ASP A 1 117 ? -11.078 38.5 31.078 1 96 117 ASP A CA 1
ATOM 917 C C . ASP A 1 117 ? -11.594 38 32.438 1 96 117 ASP A C 1
ATOM 919 O O . ASP A 1 117 ? -12.805 37.875 32.625 1 96 117 ASP A O 1
ATOM 923 N N . SER A 1 118 ? -10.711 37.75 33.375 1 97.25 118 SER A N 1
ATOM 924 C CA . SER A 1 118 ? -11.078 37.312 34.688 1 97.25 118 SER A CA 1
ATOM 925 C C . SER A 1 118 ? -11.852 38.406 35.438 1 97.25 118 SER A C 1
ATOM 927 O O . SER A 1 118 ? -12.805 38.094 36.188 1 97.25 118 SER A O 1
ATOM 929 N N . LEU A 1 119 ? -11.422 39.562 35.25 1 96.88 119 LEU A N 1
ATOM 930 C CA . LEU A 1 119 ? -12.102 40.688 35.906 1 96.88 119 LEU A CA 1
ATOM 931 C C . LEU A 1 119 ? -13.531 40.812 35.375 1 96.88 119 LEU A C 1
ATOM 933 O O . LEU A 1 119 ? -14.469 40.969 36.156 1 96.88 119 LEU A O 1
ATOM 937 N N . SER A 1 120 ? -13.617 40.781 34.062 1 96.62 120 SER A N 1
ATOM 938 C CA . SER A 1 120 ? -14.93 40.906 33.438 1 96.62 120 SER A CA 1
ATOM 939 C C . SER A 1 120 ? -15.844 39.75 33.875 1 96.62 120 SER A C 1
ATOM 941 O O . SER A 1 120 ? -17.016 39.969 34.188 1 96.62 120 SER A O 1
ATOM 943 N N . SER A 1 121 ? -15.344 38.531 33.875 1 98.19 121 SER A N 1
ATOM 944 C CA . SER A 1 121 ? -16.109 37.344 34.25 1 98.19 121 SER A CA 1
ATOM 945 C C . SER A 1 121 ? -16.5 37.406 35.719 1 98.19 121 SER A C 1
ATOM 947 O O . SER A 1 121 ? -17.641 37.062 36.094 1 98.19 121 SER A O 1
ATOM 949 N N . THR A 1 122 ? -15.594 37.812 36.531 1 98.31 122 THR A N 1
ATOM 950 C CA . THR A 1 122 ? -15.852 37.906 37.969 1 98.31 122 THR A CA 1
ATOM 951 C C . THR A 1 122 ? -16.922 38.938 38.281 1 98.31 122 THR A C 1
ATOM 953 O O . THR A 1 122 ? -17.844 38.688 39.031 1 98.31 122 THR A O 1
ATOM 956 N N . LEU A 1 123 ? -16.766 40.062 37.656 1 98.06 123 LEU A N 1
ATOM 957 C CA . LEU A 1 123 ? -17.766 41.125 37.906 1 98.06 123 LEU A CA 1
ATOM 958 C C . LEU A 1 123 ? -19.141 40.656 37.438 1 98.06 123 LEU A C 1
ATOM 960 O O . LEU A 1 123 ? -20.141 40.938 38.125 1 98.06 123 LEU A O 1
ATOM 964 N N . ALA A 1 124 ? -19.219 40.062 36.25 1 98.38 124 ALA A N 1
ATOM 965 C CA . ALA A 1 124 ? -20.5 39.562 35.75 1 98.38 124 ALA A CA 1
ATOM 966 C C . ALA A 1 124 ? -21.109 38.562 36.75 1 98.38 124 ALA A C 1
ATOM 968 O O . ALA A 1 124 ? -22.312 38.625 37 1 98.38 124 ALA A O 1
ATOM 969 N N . CYS A 1 125 ? -20.344 37.688 37.312 1 98.56 125 CYS A N 1
ATOM 970 C CA . CYS A 1 125 ? -20.828 36.719 38.25 1 98.56 125 CYS A CA 1
ATOM 971 C C . CYS A 1 125 ? -21.281 37.375 39.562 1 98.56 125 CYS A C 1
ATOM 973 O O . CYS A 1 125 ? -22.297 36.969 40.125 1 98.56 125 CYS A O 1
ATOM 975 N N . LEU A 1 126 ? -20.562 38.375 40 1 98.38 126 LEU A N 1
ATOM 976 C CA . LEU A 1 126 ? -20.953 39.094 41.219 1 98.38 126 LEU A CA 1
ATOM 977 C C . LEU A 1 126 ? -22.297 39.781 41 1 98.38 126 LEU A C 1
ATOM 979 O O . LEU A 1 126 ? -23.141 39.812 41.906 1 98.38 126 LEU A O 1
ATOM 983 N N . LEU A 1 127 ? -22.453 40.344 39.844 1 98.12 127 LEU A N 1
ATOM 984 C CA . LEU A 1 127 ? -23.719 40.969 39.562 1 98.12 127 LEU A CA 1
ATOM 985 C C . LEU A 1 127 ? -24.875 39.969 39.594 1 98.12 127 LEU A C 1
ATOM 987 O O . LEU A 1 127 ? -25.938 40.281 40.125 1 98.12 127 LEU A O 1
ATOM 991 N N . ALA A 1 128 ? -24.656 38.812 39 1 98.19 128 ALA A N 1
ATOM 992 C CA . ALA A 1 128 ? -25.688 37.781 39 1 98.19 128 ALA A CA 1
ATOM 993 C C . ALA A 1 128 ? -26.031 37.344 40.406 1 98.19 128 ALA A C 1
ATOM 995 O O . ALA A 1 128 ? -27.219 37.219 40.75 1 98.19 128 ALA A O 1
ATOM 996 N N . LEU A 1 129 ? -25.047 37.156 41.25 1 98.06 129 LEU A N 1
ATOM 997 C CA . LEU A 1 129 ? -25.25 36.719 42.625 1 98.06 129 LEU A CA 1
ATOM 998 C C . LEU A 1 129 ? -25.953 37.812 43.438 1 98.06 129 LEU A C 1
ATOM 1000 O O . LEU A 1 129 ? -26.859 37.5 44.219 1 98.06 129 LEU A O 1
ATOM 1004 N N . THR A 1 130 ? -25.547 39 43.25 1 97.62 130 THR A N 1
ATOM 1005 C CA . THR A 1 130 ? -26.125 40.125 44 1 97.62 130 THR A CA 1
ATOM 1006 C C . THR A 1 130 ? -27.562 40.344 43.562 1 97.62 130 THR A C 1
ATOM 1008 O O . THR A 1 130 ? -28.422 40.656 44.406 1 97.62 130 THR A O 1
ATOM 1011 N N . LYS A 1 131 ? -27.812 40.25 42.281 1 96.5 131 LYS A N 1
ATOM 1012 C CA . LYS A 1 131 ? -29.156 40.469 41.75 1 96.5 131 LYS A CA 1
ATOM 1013 C C . LYS A 1 131 ? -30.172 39.531 42.438 1 96.5 131 LYS A C 1
ATOM 1015 O O . LYS A 1 131 ? -31.281 39.938 42.75 1 96.5 131 LYS A O 1
ATOM 1020 N N . TRP A 1 132 ? -29.719 38.312 42.656 1 96.38 132 TRP A N 1
ATOM 1021 C CA . TRP A 1 132 ? -30.656 37.312 43.156 1 96.38 132 TRP A CA 1
ATOM 1022 C C . TRP A 1 132 ? -30.438 37.062 44.656 1 96.38 132 TRP A C 1
ATOM 1024 O O . TRP A 1 132 ? -31.031 36.156 45.219 1 96.38 132 TRP A O 1
ATOM 1034 N N . ARG A 1 133 ? -29.547 37.75 45.312 1 94.62 133 ARG A N 1
ATOM 1035 C CA . ARG A 1 133 ? -29.281 37.781 46.75 1 94.62 133 ARG A CA 1
ATOM 1036 C C . ARG A 1 133 ? -28.891 36.375 47.219 1 94.62 133 ARG A C 1
ATOM 1038 O O . ARG A 1 133 ? -29.469 35.875 48.188 1 94.62 133 ARG A O 1
ATOM 1045 N N . VAL A 1 134 ? -28 35.844 46.5 1 95.81 134 VAL A N 1
ATOM 1046 C CA . VAL A 1 134 ? -27.469 34.562 46.875 1 95.81 134 VAL A CA 1
ATOM 1047 C C . VAL A 1 134 ? -25.953 34.594 46.844 1 95.81 134 VAL A C 1
ATOM 1049 O O . VAL A 1 134 ? -25.359 35.469 46.25 1 95.81 134 VAL A O 1
ATOM 1052 N N . GLY A 1 135 ? -25.219 33.719 47.594 1 95.94 135 GLY A N 1
ATOM 1053 C CA . GLY A 1 135 ? -23.797 33.5 47.469 1 95.94 135 GLY A CA 1
ATOM 1054 C C . GLY A 1 135 ? -22.969 34.562 48.188 1 95.94 135 GLY A C 1
ATOM 1055 O O . GLY A 1 135 ? -22.031 35.125 47.594 1 95.94 135 GLY A O 1
ATOM 1056 N N . ASP A 1 136 ? -23.234 34.875 49.375 1 95.75 136 ASP A N 1
ATOM 1057 C CA . ASP A 1 136 ? -22.578 35.938 50.094 1 95.75 136 ASP A CA 1
ATOM 1058 C C . ASP A 1 136 ? -21.078 35.688 50.25 1 95.75 136 ASP A C 1
ATOM 1060 O O . ASP A 1 136 ? -20.266 36.594 50.156 1 95.75 136 ASP A O 1
ATOM 1064 N N . GLU A 1 137 ? -20.797 34.469 50.469 1 96.69 137 GLU A N 1
ATOM 1065 C CA . GLU A 1 137 ? -19.391 34.125 50.594 1 96.69 137 GLU A CA 1
ATOM 1066 C C . GLU A 1 137 ? -18.656 34.312 49.281 1 96.69 137 GLU A C 1
ATOM 1068 O O . GLU A 1 137 ? -17.5 34.781 49.281 1 96.69 137 GLU A O 1
ATOM 1073 N N . GLN A 1 138 ? -19.297 33.844 48.219 1 97.56 138 GLN A N 1
ATOM 1074 C CA . GLN A 1 138 ? -18.703 34 46.906 1 97.56 138 GLN A CA 1
ATOM 1075 C C . GLN A 1 138 ? -18.531 35.469 46.531 1 97.56 138 GLN A C 1
ATOM 1077 O O . GLN A 1 138 ? -17.531 35.844 45.906 1 97.56 138 GLN A O 1
ATOM 1082 N N . ILE A 1 139 ? -19.453 36.281 46.906 1 97.88 139 ILE A N 1
ATOM 1083 C CA . ILE A 1 139 ? -19.391 37.719 46.625 1 97.88 139 ILE A CA 1
ATOM 1084 C C . ILE A 1 139 ? -18.188 38.344 47.344 1 97.88 139 ILE A C 1
ATOM 1086 O O . ILE A 1 139 ? -17.453 39.125 46.75 1 97.88 139 ILE A O 1
ATOM 1090 N N . LYS A 1 140 ? -18.016 37.906 48.562 1 97.12 140 LYS A N 1
ATOM 1091 C CA . LYS A 1 140 ? -16.906 38.438 49.375 1 97.12 140 LYS A CA 1
ATOM 1092 C C . LYS A 1 140 ? -15.562 38.094 48.719 1 97.12 140 LYS A C 1
ATOM 1094 O O . LYS A 1 140 ? -14.688 38.969 48.594 1 97.12 140 LYS A O 1
ATOM 1099 N N . ARG A 1 141 ? -15.453 36.938 48.312 1 97.69 141 ARG A N 1
ATOM 1100 C CA . ARG A 1 141 ? -14.211 36.469 47.719 1 97.69 141 ARG A CA 1
ATOM 1101 C C . ARG A 1 141 ? -13.984 37.125 46.344 1 97.69 141 ARG A C 1
ATOM 1103 O O . ARG A 1 141 ? -12.852 37.438 46 1 97.69 141 ARG A O 1
ATOM 1110 N N . GLY A 1 142 ? -15.031 37.219 45.594 1 98.06 142 GLY A N 1
ATOM 1111 C CA . GLY A 1 142 ? -14.938 37.875 44.312 1 98.06 142 GLY A CA 1
ATOM 1112 C C . GLY A 1 142 ? -14.5 39.344 44.406 1 98.06 142 GLY A C 1
ATOM 1113 O O . GLY A 1 142 ? -13.719 39.812 43.594 1 98.06 142 GLY A O 1
ATOM 1114 N N . LEU A 1 143 ? -14.992 40.031 45.438 1 97.31 143 LEU A N 1
ATOM 1115 C CA . LEU A 1 143 ? -14.594 41.406 45.688 1 97.31 143 LEU A CA 1
ATOM 1116 C C . LEU A 1 143 ? -13.117 41.5 46.062 1 97.31 143 LEU A C 1
ATOM 1118 O O . LEU A 1 143 ? -12.438 42.469 45.719 1 97.31 143 LEU A O 1
ATOM 1122 N N . GLY A 1 144 ? -12.734 40.438 46.781 1 97.06 144 GLY A N 1
ATOM 1123 C CA . GLY A 1 144 ? -11.312 40.375 47.094 1 97.06 144 GLY A CA 1
ATOM 1124 C C . GLY A 1 144 ? -10.43 40.281 45.875 1 97.06 144 GLY A C 1
ATOM 1125 O O . GLY A 1 144 ? -9.359 40.906 45.844 1 97.06 144 GLY A O 1
ATOM 1126 N N . PHE A 1 145 ? -10.836 39.531 44.938 1 96.69 145 PHE A N 1
ATOM 1127 C CA . PHE A 1 145 ? -10.094 39.406 43.688 1 96.69 145 PHE A CA 1
ATOM 1128 C C . PHE A 1 145 ? -10.031 40.75 42.969 1 96.69 145 PHE A C 1
ATOM 1130 O O . PHE A 1 145 ? -8.977 41.125 42.469 1 96.69 145 PHE A O 1
ATOM 1137 N N . ILE A 1 146 ? -11.148 41.438 42.812 1 96.44 146 ILE A N 1
ATOM 1138 C CA . ILE A 1 146 ? -11.219 42.719 42.125 1 96.44 146 ILE A CA 1
ATOM 1139 C C . ILE A 1 146 ? -10.312 43.719 42.812 1 96.44 146 ILE A C 1
ATOM 1141 O O . ILE A 1 146 ? -9.672 44.562 42.156 1 96.44 146 ILE A O 1
ATOM 1145 N N . GLU A 1 147 ? -10.25 43.625 44.094 1 95.38 147 GLU A N 1
ATOM 1146 C CA . GLU A 1 147 ? -9.391 44.531 44.875 1 95.38 147 GLU A CA 1
ATOM 1147 C C . GLU A 1 147 ? -7.914 44.281 44.531 1 95.38 147 GLU A C 1
ATOM 1149 O O . GLU A 1 147 ? -7.152 45.25 44.375 1 95.38 147 GLU A O 1
ATOM 1154 N N . THR A 1 148 ? -7.582 43.125 44.438 1 95.5 148 THR A N 1
ATOM 1155 C CA . THR A 1 148 ? -6.191 42.719 44.219 1 95.5 148 THR A CA 1
ATOM 1156 C C . THR A 1 148 ? -5.77 43 42.781 1 95.5 148 THR A C 1
ATOM 1158 O O . THR A 1 148 ? -4.641 43.438 42.531 1 95.5 148 THR A O 1
ATOM 1161 N N . TYR A 1 149 ? -6.672 42.781 41.812 1 95 149 TYR A N 1
ATOM 1162 C CA . TYR A 1 149 ? -6.25 42.781 40.406 1 95 149 TYR A CA 1
ATOM 1163 C C . TYR A 1 149 ? -6.941 43.906 39.625 1 95 149 TYR A C 1
ATOM 1165 O O . TYR A 1 149 ? -6.824 43.969 38.406 1 95 149 TYR A O 1
ATOM 1173 N N . GLY A 1 150 ? -7.613 44.75 40.281 1 92.5 150 GLY A N 1
ATOM 1174 C CA . GLY A 1 150 ? -8.305 45.844 39.656 1 92.5 150 GLY A CA 1
ATOM 1175 C C . GLY A 1 150 ? -7.391 46.75 38.812 1 92.5 150 GLY A C 1
ATOM 1176 O O . GLY A 1 150 ? -7.832 47.375 37.875 1 92.5 150 GLY A O 1
ATOM 1177 N N . TRP A 1 151 ? -6.117 46.719 39.125 1 89.81 151 TRP A N 1
ATOM 1178 C CA . TRP A 1 151 ? -5.133 47.531 38.406 1 89.81 151 TRP A CA 1
ATOM 1179 C C . TRP A 1 151 ? -5.047 47.094 36.938 1 89.81 151 TRP A C 1
ATOM 1181 O O . TRP A 1 151 ? -4.621 47.906 36.094 1 89.81 151 TRP A O 1
ATOM 1191 N N . ALA A 1 152 ? -5.473 45.906 36.594 1 92.94 152 ALA A N 1
ATOM 1192 C CA . ALA A 1 152 ? -5.301 45.344 35.25 1 92.94 152 ALA A CA 1
ATOM 1193 C C . ALA A 1 152 ? -6.309 45.938 34.281 1 92.94 152 ALA A C 1
ATOM 1195 O O . ALA A 1 152 ? -6.156 45.812 33.062 1 92.94 152 ALA A O 1
ATOM 1196 N N . VAL A 1 153 ? -7.266 46.656 34.75 1 91.31 153 VAL A N 1
ATOM 1197 C CA . VAL A 1 153 ? -8.336 47.219 33.938 1 91.31 153 VAL A CA 1
ATOM 1198 C C . VAL A 1 153 ? -7.734 48.125 32.844 1 91.31 153 VAL A C 1
ATOM 1200 O O . VAL A 1 153 ? -8.219 48.125 31.719 1 91.31 153 VAL A O 1
ATOM 1203 N N . ASP A 1 154 ? -6.695 48.844 33.125 1 87.25 154 ASP A N 1
ATOM 1204 C CA . ASP A 1 154 ? -6.105 49.75 32.156 1 87.25 154 ASP A CA 1
ATOM 1205 C C . ASP A 1 154 ? -4.707 49.312 31.766 1 87.25 154 ASP A C 1
ATOM 1207 O O . ASP A 1 154 ? -3.949 50.062 31.172 1 87.25 154 ASP A O 1
ATOM 1211 N N . ASN A 1 155 ? -4.375 48.125 32.094 1 89.25 155 ASN A N 1
ATOM 1212 C CA . ASN A 1 155 ? -3.047 47.625 31.75 1 89.25 155 ASN A CA 1
ATOM 1213 C C . ASN A 1 155 ? -2.945 47.25 30.281 1 89.25 155 ASN A C 1
ATOM 1215 O O . ASN A 1 155 ? -3.695 46.406 29.781 1 89.25 155 ASN A O 1
ATOM 1219 N N . LYS A 1 156 ? -1.978 47.781 29.609 1 85.19 156 LYS A N 1
ATOM 1220 C CA . LYS A 1 156 ? -1.825 47.625 28.156 1 85.19 156 LYS A CA 1
ATOM 1221 C C . LYS A 1 156 ? -1.159 46.281 27.812 1 85.19 156 LYS A C 1
ATOM 1223 O O . LYS A 1 156 ? -1.218 45.844 26.672 1 85.19 156 LYS A O 1
ATOM 1228 N N . ASP A 1 157 ? -0.644 45.656 28.828 1 88.06 157 ASP A N 1
ATOM 1229 C CA . ASP A 1 157 ? 0.061 44.406 28.594 1 88.06 157 ASP A CA 1
ATOM 1230 C C . ASP A 1 157 ? -0.874 43.219 28.766 1 88.06 157 ASP A C 1
ATOM 1232 O O . ASP A 1 157 ? -0.447 42.062 28.641 1 88.06 157 ASP A O 1
ATOM 1236 N N . GLN A 1 158 ? -2.16 43.469 28.953 1 91 158 GLN A N 1
ATOM 1237 C CA . GLN A 1 158 ? -3.17 42.406 29.062 1 91 158 GLN A CA 1
ATOM 1238 C C . GLN A 1 158 ? -4.02 42.344 27.797 1 91 158 GLN A C 1
ATOM 1240 O O . GLN A 1 158 ? -4.262 43.344 27.141 1 91 158 GLN A O 1
ATOM 1245 N N . ILE A 1 159 ? -4.375 41.125 27.484 1 89.81 159 ILE A N 1
ATOM 1246 C CA . ILE A 1 159 ? -5.281 40.938 26.359 1 89.81 159 ILE A CA 1
ATOM 1247 C C . ILE A 1 159 ? -6.68 41.438 26.734 1 89.81 159 ILE A C 1
ATOM 1249 O O . ILE A 1 159 ? -7.219 41.062 27.781 1 89.81 159 ILE A O 1
ATOM 1253 N N . SER A 1 160 ? -7.191 42.25 25.969 1 88.69 160 SER A N 1
ATOM 1254 C CA . SER A 1 160 ? -8.516 42.781 26.234 1 88.69 160 SER A CA 1
ATOM 1255 C C . SER A 1 160 ? -9.594 42 25.5 1 88.69 160 SER A C 1
ATOM 1257 O O . SER A 1 160 ? -9.531 41.844 24.281 1 88.69 160 SER A O 1
ATOM 1259 N N . PRO A 1 161 ? -10.562 41.531 26.266 1 90.5 161 PRO A N 1
ATOM 1260 C CA . PRO A 1 161 ? -11.711 40.938 25.562 1 90.5 161 PRO A CA 1
ATOM 1261 C C . PRO A 1 161 ? -12.406 41.938 24.641 1 90.5 161 PRO A C 1
ATOM 1263 O O . PRO A 1 161 ? -12.297 43.156 24.844 1 90.5 161 PRO A O 1
ATOM 1266 N N . LEU A 1 162 ? -13.094 41.438 23.719 1 86.69 162 LEU A N 1
ATOM 1267 C CA . LEU A 1 162 ? -13.812 42.281 22.781 1 86.69 162 LEU A CA 1
ATOM 1268 C C . LEU A 1 162 ? -14.828 43.156 23.516 1 86.69 162 LEU A C 1
ATOM 1270 O O . LEU A 1 162 ? -15.656 42.656 24.266 1 86.69 162 LEU A O 1
ATOM 1274 N N . GLY A 1 163 ? -14.734 44.406 23.375 1 83.69 163 GLY A N 1
ATOM 1275 C CA . GLY A 1 163 ? -15.68 45.344 23.969 1 83.69 163 GLY A CA 1
ATOM 1276 C C . GLY A 1 163 ? -15.477 45.531 25.453 1 83.69 163 GLY A C 1
ATOM 1277 O O . GLY A 1 163 ? -16.359 46.031 26.156 1 83.69 163 GLY A O 1
ATOM 1278 N N . PHE A 1 164 ? -14.391 45.219 25.984 1 89.5 164 PHE A N 1
ATOM 1279 C CA . PHE A 1 164 ? -14.102 45.219 27.406 1 89.5 164 PHE A CA 1
ATOM 1280 C C . PHE A 1 164 ? -14.43 46.594 28.016 1 89.5 164 PHE A C 1
ATOM 1282 O O . PHE A 1 164 ? -15.086 46.656 29.047 1 89.5 164 PHE A O 1
ATOM 1289 N N . GLU A 1 165 ? -14.023 47.656 27.344 1 84.56 165 GLU A N 1
ATOM 1290 C CA . GLU A 1 165 ? -14.188 49 27.906 1 84.56 165 GLU A CA 1
ATOM 1291 C C . GLU A 1 165 ? -15.664 49.344 28.047 1 84.56 165 GLU A C 1
ATOM 1293 O O . GLU A 1 165 ? -16.062 49.938 29.062 1 84.56 165 GLU A O 1
ATOM 1298 N N . VAL A 1 166 ? -16.406 48.938 27.125 1 86.69 166 VAL A N 1
ATOM 1299 C CA . VAL A 1 166 ? -17.828 49.25 27.141 1 86.69 166 VAL A CA 1
ATOM 1300 C C . VAL A 1 166 ? -18.562 48.344 28.125 1 86.69 166 VAL A C 1
ATOM 1302 O O . VAL A 1 166 ? -19.328 48.844 28.969 1 86.69 166 VAL A O 1
ATOM 1305 N N . ILE A 1 167 ? -18.312 47.125 28.062 1 91.75 167 ILE A N 1
ATOM 1306 C CA . ILE A 1 167 ? -19.031 46.125 28.844 1 91.75 167 ILE A CA 1
ATOM 1307 C C . ILE A 1 167 ? -18.672 46.25 30.328 1 91.75 167 ILE A C 1
ATOM 1309 O O . ILE A 1 167 ? -19.547 46.281 31.188 1 91.75 167 ILE A O 1
ATOM 1313 N N . PHE A 1 168 ? -17.422 46.406 30.594 1 93.12 168 PHE A N 1
ATOM 1314 C CA . PHE A 1 168 ? -16.953 46.469 31.969 1 93.12 168 PHE A CA 1
ATOM 1315 C C . PHE A 1 168 ? -17.469 47.719 32.656 1 93.12 168 PHE A C 1
ATOM 1317 O O . PHE A 1 168 ? -17.875 47.688 33.812 1 93.12 168 PHE A O 1
ATOM 1324 N N . SER A 1 169 ? -17.406 48.812 31.938 1 90.88 169 SER A N 1
ATOM 1325 C CA . SER A 1 169 ? -17.922 50.062 32.469 1 90.88 169 SER A CA 1
ATOM 1326 C C . SER A 1 169 ? -19.406 49.969 32.812 1 90.88 169 SER A C 1
ATOM 1328 O O . SER A 1 169 ? -19.844 50.469 33.875 1 90.88 169 SER A O 1
ATOM 1330 N N . SER A 1 170 ? -20.125 49.438 31.953 1 91.06 170 SER A N 1
ATOM 1331 C CA . SER A 1 170 ? -21.562 49.25 32.156 1 91.06 170 SER A CA 1
ATOM 1332 C C . SER A 1 170 ? -21.828 48.344 33.375 1 91.06 170 SER A C 1
ATOM 1334 O O . SER A 1 170 ? -22.812 48.531 34.094 1 91.06 170 SER A O 1
ATOM 1336 N N . MET A 1 171 ? -21.062 47.375 33.531 1 94.94 171 MET A N 1
ATOM 1337 C CA . MET A 1 171 ? -21.219 46.469 34.688 1 94.94 171 MET A CA 1
ATOM 1338 C C . MET A 1 171 ? -20.906 47.156 36 1 94.94 171 MET A C 1
ATOM 1340 O O . MET A 1 171 ? -21.531 46.906 37.031 1 94.94 171 MET A O 1
ATOM 1344 N N . ILE A 1 172 ? -20 48.062 35.938 1 93.38 172 ILE A N 1
ATOM 1345 C CA . ILE A 1 172 ? -19.703 48.844 37.125 1 93.38 172 ILE A CA 1
ATOM 1346 C C . ILE A 1 172 ? -20.922 49.688 37.5 1 93.38 172 ILE A C 1
ATOM 1348 O O . ILE A 1 172 ? -21.281 49.781 38.688 1 93.38 172 ILE A O 1
ATOM 1352 N N . LYS A 1 173 ? -21.516 50.25 36.562 1 90.38 173 LYS A N 1
ATOM 1353 C CA . LYS A 1 173 ? -22.719 51.031 36.812 1 90.38 173 LYS A CA 1
ATOM 1354 C C . LYS A 1 173 ? -23.844 50.188 37.344 1 90.38 173 LYS A C 1
ATOM 1356 O O . LYS A 1 173 ? -24.609 50.625 38.219 1 90.38 173 LYS A O 1
ATOM 1361 N N . SER A 1 174 ? -23.953 49.031 36.812 1 93.56 174 SER A N 1
ATOM 1362 C CA . SER A 1 174 ? -24.969 48.094 37.312 1 93.56 174 SER A CA 1
ATOM 1363 C C . SER A 1 174 ? -24.703 47.688 38.75 1 93.56 174 SER A C 1
ATOM 1365 O O . SER A 1 174 ? -25.641 47.469 39.531 1 93.56 174 SER A O 1
ATOM 1367 N N . ALA A 1 175 ? -23.453 47.562 39.094 1 95.25 175 ALA A N 1
ATOM 1368 C CA . ALA A 1 175 ? -23.078 47.25 40.469 1 95.25 175 ALA A CA 1
ATOM 1369 C C . ALA A 1 175 ? -23.531 48.344 41.438 1 95.25 175 ALA A C 1
ATOM 1371 O O . ALA A 1 175 ? -24 48.062 42.531 1 95.25 175 ALA A O 1
ATOM 1372 N N . GLU A 1 176 ? -23.406 49.531 40.969 1 91.69 176 GLU A N 1
ATOM 1373 C CA . GLU A 1 176 ? -23.844 50.656 41.781 1 91.69 176 GLU A CA 1
ATOM 1374 C C . GLU A 1 176 ? -25.344 50.625 42 1 91.69 176 GLU A C 1
ATOM 1376 O O . GLU A 1 176 ? -25.812 50.906 43.125 1 91.69 176 GLU A O 1
ATOM 1381 N N . LYS A 1 177 ? -26.016 50.344 41.031 1 91.69 177 LYS A N 1
ATOM 1382 C CA . LYS A 1 177 ? -27.469 50.281 41.125 1 91.69 177 LYS A CA 1
ATOM 1383 C C . LYS A 1 177 ? -27.906 49.188 42.094 1 91.69 177 LYS A C 1
ATOM 1385 O O . LYS A 1 177 ? -28.953 49.281 42.719 1 91.69 177 LYS A O 1
ATOM 1390 N N . LEU A 1 178 ? -27.125 48.156 42.219 1 94.44 178 LEU A N 1
ATOM 1391 C CA . LEU A 1 178 ? -27.469 47.031 43.094 1 94.44 178 LEU A CA 1
ATOM 1392 C C . LEU A 1 178 ? -26.859 47.219 44.469 1 94.44 178 LEU A C 1
ATOM 1394 O O . LEU A 1 178 ? -26.922 46.312 45.312 1 94.44 178 LEU A O 1
ATOM 1398 N N . ASP A 1 179 ? -26.172 48.312 44.688 1 92.81 179 ASP A N 1
ATOM 1399 C CA . ASP A 1 179 ? -25.547 48.688 45.969 1 92.81 179 ASP A CA 1
ATOM 1400 C C . ASP A 1 179 ? -24.391 47.719 46.281 1 92.81 179 ASP A C 1
ATOM 1402 O O . ASP A 1 179 ? -24.234 47.312 47.438 1 92.81 179 ASP A O 1
ATOM 1406 N N . LEU A 1 180 ? -23.859 47.25 45.219 1 94.44 180 LEU A N 1
ATOM 1407 C CA . LEU A 1 180 ? -22.625 46.469 45.375 1 94.44 180 LEU A CA 1
ATOM 1408 C C . LEU A 1 180 ? -21.406 47.344 45.344 1 94.44 180 LEU A C 1
ATOM 1410 O O . LEU A 1 180 ? -21.078 47.906 44.281 1 94.44 180 LEU A O 1
ATOM 1414 N N . ASN A 1 181 ? -20.688 47.531 46.438 1 91.19 181 ASN A N 1
ATOM 1415 C CA . ASN A 1 181 ? -19.5 48.375 46.5 1 91.19 181 ASN A CA 1
ATOM 1416 C C . ASN A 1 181 ? -18.266 47.688 45.938 1 91.19 181 ASN A C 1
ATOM 1418 O O . ASN A 1 181 ? -17.734 46.781 46.531 1 91.19 181 ASN A O 1
ATOM 1422 N N . LEU A 1 182 ? -17.891 48.156 44.812 1 93.31 182 LEU A N 1
ATOM 1423 C CA . LEU A 1 182 ? -16.719 47.562 44.156 1 93.31 182 LEU A CA 1
ATOM 1424 C C . LEU A 1 182 ? -15.445 48.219 44.656 1 93.31 182 LEU A C 1
ATOM 1426 O O . LEU A 1 182 ? -15.359 49.469 44.688 1 93.31 182 LEU A O 1
ATOM 1430 N N . PRO A 1 183 ? -14.484 47.438 45.062 1 92.31 183 PRO A N 1
ATOM 1431 C CA . PRO A 1 183 ? -13.195 48 45.469 1 92.31 183 PRO A CA 1
ATOM 1432 C C . PRO A 1 183 ? -12.305 48.375 44.312 1 92.31 183 PRO A C 1
ATOM 1434 O O . PRO A 1 183 ? -11.219 47.812 44.125 1 92.31 183 PRO A O 1
ATOM 1437 N N . LEU A 1 184 ? -12.727 49.281 43.531 1 91.12 184 LEU A N 1
ATOM 1438 C CA . LEU A 1 184 ? -11.984 49.812 42.375 1 91.12 184 LEU A CA 1
ATOM 1439 C C . LEU A 1 184 ? -11.625 51.281 42.594 1 91.12 184 LEU A C 1
ATOM 1441 O O . LEU A 1 184 ? -12.406 52.031 43.188 1 91.12 184 LEU A O 1
ATOM 1445 N N . ASN A 1 185 ? -10.492 51.594 42.188 1 86.31 185 ASN A N 1
ATOM 1446 C CA . ASN A 1 185 ? -10.062 53 42.281 1 86.31 185 ASN A CA 1
ATOM 1447 C C . ASN A 1 185 ? -10.953 53.906 41.438 1 86.31 185 ASN A C 1
ATOM 1449 O O . ASN A 1 185 ? -11.281 53.562 40.281 1 86.31 185 ASN A O 1
ATOM 1453 N N . LEU A 1 186 ? -11.336 55 42.031 1 79.12 186 LEU A N 1
ATOM 1454 C CA . LEU A 1 186 ? -12.242 55.938 41.375 1 79.12 186 LEU A CA 1
ATOM 1455 C C . LEU A 1 186 ? -11.664 56.406 40.062 1 79.12 186 LEU A C 1
ATOM 1457 O O . LEU A 1 186 ? -12.406 56.625 39.094 1 79.12 186 LEU A O 1
ATOM 1461 N N . HIS A 1 187 ? -10.43 56.531 40.031 1 80.31 187 HIS A N 1
ATOM 1462 C CA . HIS A 1 187 ? -9.766 56.969 38.812 1 80.31 187 HIS A CA 1
ATOM 1463 C C . HIS A 1 187 ? -9.961 55.969 37.688 1 80.31 187 HIS A C 1
ATOM 1465 O O . HIS A 1 187 ? -10.188 56.344 36.531 1 80.31 187 HIS A O 1
ATOM 1471 N N . LEU A 1 188 ? -9.977 54.781 38.062 1 79.88 188 LEU A N 1
ATOM 1472 C CA . LEU A 1 188 ? -10.141 53.719 37.094 1 79.88 188 LEU A CA 1
ATOM 1473 C C . LEU A 1 188 ? -11.586 53.656 36.594 1 79.88 188 LEU A C 1
ATOM 1475 O O . LEU A 1 188 ? -11.828 53.438 35.406 1 79.88 188 LEU A O 1
ATOM 1479 N N . VAL A 1 189 ? -12.406 53.844 37.469 1 81.19 189 VAL A N 1
ATOM 1480 C CA . VAL A 1 189 ? -13.828 53.844 37.125 1 81.19 189 VAL A CA 1
ATOM 1481 C C . VAL A 1 189 ? -14.125 55 36.156 1 81.19 189 VAL A C 1
ATOM 1483 O O . VAL A 1 189 ? -14.828 54.781 35.156 1 81.19 189 VAL A O 1
ATOM 1486 N N . ASN A 1 190 ? -13.539 56.094 36.438 1 74.44 190 ASN A N 1
ATOM 1487 C CA . ASN A 1 190 ? -13.742 57.25 35.562 1 74.44 190 ASN A CA 1
ATOM 1488 C C . ASN A 1 190 ? -13.117 57.031 34.188 1 74.44 190 ASN A C 1
ATOM 1490 O O . ASN A 1 190 ? -13.68 57.438 33.188 1 74.44 190 ASN A O 1
ATOM 1494 N N . LEU A 1 191 ? -12.125 56.438 34.25 1 74.19 191 LEU A N 1
ATOM 1495 C CA . LEU A 1 191 ? -11.414 56.188 33 1 74.19 191 LEU A CA 1
ATOM 1496 C C . LEU A 1 191 ? -12.227 55.25 32.094 1 74.19 191 LEU A C 1
ATOM 1498 O O . LEU A 1 191 ? -12.352 55.5 30.906 1 74.19 191 LEU A O 1
ATOM 1502 N N . VAL A 1 192 ? -12.734 54.219 32.656 1 75.88 192 VAL A N 1
ATOM 1503 C CA . VAL A 1 192 ? -13.5 53.25 31.875 1 75.88 192 VAL A CA 1
ATOM 1504 C C . VAL A 1 192 ? -14.797 53.875 31.375 1 75.88 192 VAL A C 1
ATOM 1506 O O . VAL A 1 192 ? -15.234 53.625 30.266 1 75.88 192 VAL A O 1
ATOM 1509 N N . ASN A 1 193 ? -15.289 54.688 32.188 1 76.38 193 ASN A N 1
ATOM 1510 C CA . ASN A 1 193 ? -16.516 55.375 31.812 1 76.38 193 ASN A CA 1
ATOM 1511 C C . ASN A 1 193 ? -16.297 56.344 30.641 1 76.38 193 ASN A C 1
ATOM 1513 O O . ASN A 1 193 ? -17.125 56.438 29.75 1 76.38 193 ASN A O 1
ATOM 1517 N N . CYS A 1 194 ? -15.219 56.938 30.688 1 71.19 194 CYS A N 1
ATOM 1518 C CA . CYS A 1 194 ? -14.875 57.875 29.625 1 71.19 194 CYS A CA 1
ATOM 1519 C C . CYS A 1 194 ? -14.656 57.156 28.312 1 71.19 194 CYS A C 1
ATOM 1521 O O . CYS A 1 194 ? -15.109 57.594 27.266 1 71.19 194 CYS A O 1
ATOM 1523 N N . LYS A 1 195 ? -14.078 56.156 28.453 1 73.25 195 LYS A N 1
ATOM 1524 C CA . LYS A 1 195 ? -13.797 55.375 27.266 1 73.25 195 LYS A CA 1
ATOM 1525 C C . LYS A 1 195 ? -15.078 54.781 26.656 1 73.25 195 LYS A C 1
ATOM 1527 O O . LYS A 1 195 ? -15.219 54.719 25.438 1 73.25 195 LYS A O 1
ATOM 1532 N N . ARG A 1 196 ? -15.938 54.344 27.453 1 73.5 196 ARG A N 1
ATOM 1533 C CA . ARG A 1 196 ? -17.234 53.844 27.031 1 73.5 196 ARG A CA 1
ATOM 1534 C C . ARG A 1 196 ? -18 54.906 26.25 1 73.5 196 ARG A C 1
ATOM 1536 O O . ARG A 1 196 ? -18.5 54.656 25.156 1 73.5 196 ARG A O 1
ATOM 1543 N N . ASP A 1 197 ? -18.062 56.031 26.766 1 70.5 197 ASP A N 1
ATOM 1544 C CA . ASP A 1 197 ? -18.859 57.094 26.172 1 70.5 197 ASP A CA 1
ATOM 1545 C C . ASP A 1 197 ? -18.297 57.5 24.812 1 70.5 197 ASP A C 1
ATOM 1547 O O . ASP A 1 197 ? -19.047 57.875 23.906 1 70.5 197 ASP A O 1
ATOM 1551 N N . SER A 1 198 ? -17.109 57.344 24.766 1 67.31 198 SER A N 1
ATOM 1552 C CA . SER A 1 198 ? -16.469 57.656 23.5 1 67.31 198 SER A CA 1
ATOM 1553 C C . SER A 1 198 ? -16.719 56.562 22.469 1 67.31 198 SER A C 1
ATOM 1555 O O . SER A 1 198 ? -16.719 56.844 21.266 1 67.31 198 SER A O 1
ATOM 1557 N N . THR A 1 199 ? -16.984 55.375 22.969 1 65.06 199 THR A N 1
ATOM 1558 C CA . THR A 1 199 ? -17.094 54.219 22.094 1 65.06 199 THR A CA 1
ATOM 1559 C C . THR A 1 199 ? -18.531 54 21.672 1 65.06 199 THR A C 1
ATOM 1561 O O . THR A 1 199 ? -18.797 53.531 20.547 1 65.06 199 THR A O 1
ATOM 1564 N N . ILE A 1 200 ? -19.594 54.25 22.516 1 61.53 200 ILE A N 1
ATOM 1565 C CA . ILE A 1 200 ? -20.984 53.875 22.312 1 61.53 200 ILE A CA 1
ATOM 1566 C C . ILE A 1 200 ? -21.516 54.594 21.062 1 61.53 200 ILE A C 1
ATOM 1568 O O . ILE A 1 200 ? -22.516 54.156 20.469 1 61.53 200 ILE A O 1
ATOM 1572 N N . LYS A 1 201 ? -21.047 55.531 20.469 1 55.12 201 LYS A N 1
ATOM 1573 C CA . LYS A 1 201 ? -21.703 56.25 19.391 1 55.12 201 LYS A CA 1
ATOM 1574 C C . LYS A 1 201 ? -21.906 55.344 18.172 1 55.12 201 LYS A C 1
ATOM 1576 O O . LYS A 1 201 ? -22.688 55.656 17.281 1 55.12 201 LYS A O 1
ATOM 1581 N N . ARG A 1 202 ? -21.328 54.125 17.953 1 55.66 202 ARG A N 1
ATOM 1582 C CA . ARG A 1 202 ? -21.594 53.5 16.672 1 55.66 202 ARG A CA 1
ATOM 1583 C C . ARG A 1 202 ? -21.422 51.969 16.75 1 55.66 202 ARG A C 1
ATOM 1585 O O . ARG A 1 202 ? -20.547 51.5 17.469 1 55.66 202 ARG A O 1
ATOM 1592 N N . ASN A 1 203 ? -22.312 51 16.266 1 59.28 203 ASN A N 1
ATOM 1593 C CA . ASN A 1 203 ? -22.375 49.594 15.898 1 59.28 203 ASN A CA 1
ATOM 1594 C C . ASN A 1 203 ? -21.938 48.688 17.062 1 59.28 203 ASN A C 1
ATOM 1596 O O . ASN A 1 203 ? -21.094 47.812 16.875 1 59.28 203 ASN A O 1
ATOM 1600 N N . VAL A 1 204 ? -22.531 48.969 18.141 1 72.94 204 VAL A N 1
ATOM 1601 C CA . VAL A 1 204 ? -22.141 48.281 19.375 1 72.94 204 VAL A CA 1
ATOM 1602 C C . VAL A 1 204 ? -23.188 47.219 19.734 1 72.94 204 VAL A C 1
ATOM 1604 O O . VAL A 1 204 ? -23.281 46.781 20.875 1 72.94 204 VAL A O 1
ATOM 1607 N N . GLU A 1 205 ? -23.859 46.75 18.688 1 79.44 205 GLU A N 1
ATOM 1608 C CA . GLU A 1 205 ? -24.969 45.844 18.953 1 79.44 205 GLU A CA 1
ATOM 1609 C C . GLU A 1 205 ? -24.469 44.5 19.469 1 79.44 205 GLU A C 1
ATOM 1611 O O . GLU A 1 205 ? -25.125 43.875 20.312 1 79.44 205 GLU A O 1
ATOM 1616 N N . TYR A 1 206 ? -23.328 44.156 19 1 81.12 206 TYR A N 1
ATOM 1617 C CA . TYR A 1 206 ? -22.734 42.906 19.453 1 81.12 206 TYR A CA 1
ATOM 1618 C C . TYR A 1 206 ? -22.453 42.938 20.953 1 81.12 206 TYR A C 1
ATOM 1620 O O . TYR A 1 206 ? -22.531 41.906 21.641 1 81.12 206 TYR A O 1
ATOM 1628 N N . MET A 1 207 ? -22.172 44.031 21.469 1 85.44 207 MET A N 1
ATOM 1629 C CA . MET A 1 207 ? -21.938 44.219 22.906 1 85.44 207 MET A CA 1
ATOM 1630 C C . MET A 1 207 ? -23.141 44.875 23.578 1 85.44 207 MET A C 1
ATOM 1632 O O . MET A 1 207 ? -23 45.781 24.391 1 85.44 207 MET A O 1
ATOM 1636 N N . GLY A 1 208 ? -24.25 44.375 23.203 1 85.81 208 GLY A N 1
ATOM 1637 C CA . GLY A 1 208 ? -25.484 44.938 23.75 1 85.81 208 GLY A CA 1
ATOM 1638 C C . GLY A 1 208 ? -25.516 44.938 25.266 1 85.81 208 GLY A C 1
ATOM 1639 O O . GLY A 1 208 ? -26.172 45.781 25.875 1 85.81 208 GLY A O 1
ATOM 1640 N N . GLU A 1 209 ? -24.75 44 25.875 1 89.12 209 GLU A N 1
ATOM 1641 C CA . GLU A 1 209 ? -24.625 43.969 27.328 1 89.12 209 GLU A CA 1
ATOM 1642 C C . GLU A 1 209 ? -24.125 45.312 27.875 1 89.12 209 GLU A C 1
ATOM 1644 O O . GLU A 1 209 ? -24.547 45.719 28.953 1 89.12 209 GLU A O 1
ATOM 1649 N N . GLY A 1 210 ? -23.25 45.875 27.109 1 86.88 210 GLY A N 1
ATOM 1650 C CA . GLY A 1 210 ? -22.594 47.094 27.562 1 86.88 210 GLY A CA 1
ATOM 1651 C C . GLY A 1 210 ? -23.438 48.344 27.344 1 86.88 210 GLY A C 1
ATOM 1652 O O . GLY A 1 210 ? -23.219 49.375 27.984 1 86.88 210 GLY A O 1
ATOM 1653 N N . VAL A 1 211 ? -24.375 48.219 26.547 1 84.75 211 VAL A N 1
ATOM 1654 C CA . VAL A 1 211 ? -25.219 49.375 26.25 1 84.75 211 VAL A CA 1
ATOM 1655 C C . VAL A 1 211 ? -26.469 49.344 27.125 1 84.75 211 VAL A C 1
ATOM 1657 O O . VAL A 1 211 ? -26.984 50.375 27.516 1 84.75 211 VAL A O 1
ATOM 1660 N N . GLY A 1 212 ? -26.938 48.188 27.406 1 84 212 GLY A N 1
ATOM 1661 C CA . GLY A 1 212 ? -28.031 48 28.359 1 84 212 GLY A CA 1
ATOM 1662 C C . GLY A 1 212 ? -29.344 48.562 27.875 1 84 212 GLY A C 1
ATOM 1663 O O . GLY A 1 212 ? -29.781 48.312 26.766 1 84 212 GLY A O 1
ATOM 1664 N N . GLU A 1 213 ? -29.891 49.438 28.688 1 81.62 213 GLU A N 1
ATOM 1665 C CA . GLU A 1 213 ? -31.219 50 28.438 1 81.62 213 GLU A CA 1
ATOM 1666 C C . GLU A 1 213 ? -31.172 51.031 27.328 1 81.62 213 GLU A C 1
ATOM 1668 O O . GLU A 1 213 ? -32.219 51.344 26.719 1 81.62 213 GLU A O 1
ATOM 1673 N N . LEU A 1 214 ? -30.094 51.5 27.016 1 79.06 214 LEU A N 1
ATOM 1674 C CA . LEU A 1 214 ? -29.938 52.531 26.016 1 79.06 214 LEU A CA 1
ATOM 1675 C C . LEU A 1 214 ? -30.031 51.938 24.609 1 79.06 214 LEU A C 1
ATOM 1677 O O . LEU A 1 214 ? -30.219 52.656 23.641 1 79.06 214 LEU A O 1
ATOM 1681 N N . CYS A 1 215 ? -29.922 50.688 24.547 1 81.38 215 CYS A N 1
ATOM 1682 C CA . CYS A 1 215 ? -29.984 50 23.266 1 81.38 215 CYS A CA 1
ATOM 1683 C C . CYS A 1 215 ? -31.422 49.844 22.781 1 81.38 215 CYS A C 1
ATOM 1685 O O . CYS A 1 215 ? -32.344 49.656 23.594 1 81.38 215 CYS A O 1
ATOM 1687 N N . ASP A 1 216 ? -31.641 50.062 21.484 1 84.19 216 ASP A N 1
ATOM 1688 C CA . ASP A 1 216 ? -32.938 49.719 20.891 1 84.19 216 ASP A CA 1
ATOM 1689 C C . ASP A 1 216 ? -33.031 48.219 20.594 1 84.19 216 ASP A C 1
ATOM 1691 O O . ASP A 1 216 ? -32.812 47.812 19.469 1 84.19 216 ASP A O 1
ATOM 1695 N N . TRP A 1 217 ? -33.406 47.531 21.562 1 88.56 217 TRP A N 1
ATOM 1696 C CA . TRP A 1 217 ? -33.375 46.062 21.516 1 88.56 217 TRP A CA 1
ATOM 1697 C C . TRP A 1 217 ? -34.375 45.531 20.484 1 88.56 217 TRP A C 1
ATOM 1699 O O . TRP A 1 217 ? -34.156 44.5 19.844 1 88.56 217 TRP A O 1
ATOM 1709 N N . LYS A 1 218 ? -35.5 46.219 20.266 1 87.25 218 LYS A N 1
ATOM 1710 C CA . LYS A 1 218 ? -36.469 45.844 19.25 1 87.25 218 LYS A CA 1
ATOM 1711 C C . LYS A 1 218 ? -35.844 45.844 17.859 1 87.25 218 LYS A C 1
ATOM 1713 O O . LYS A 1 218 ? -36.062 44.938 17.062 1 87.25 218 LYS A O 1
ATOM 1718 N N . GLU A 1 219 ? -35.094 46.812 17.625 1 86.69 219 GLU A N 1
ATOM 1719 C CA . GLU A 1 219 ? -34.438 46.938 16.328 1 86.69 219 GLU A CA 1
ATOM 1720 C C . GLU A 1 219 ? -33.312 45.906 16.172 1 86.69 219 GLU A C 1
ATOM 1722 O O . GLU A 1 219 ? -33.094 45.375 15.078 1 86.69 219 GLU A O 1
ATOM 1727 N N . ILE A 1 220 ? -32.594 45.688 17.203 1 87.31 220 ILE A N 1
ATOM 1728 C CA . ILE A 1 220 ? -31.469 44.75 17.172 1 87.31 220 ILE A CA 1
ATOM 1729 C C . ILE A 1 220 ? -31.984 43.344 16.922 1 87.31 220 ILE A C 1
ATOM 1731 O O . ILE A 1 220 ? -31.406 42.594 16.141 1 87.31 220 ILE A O 1
ATOM 1735 N N . ILE A 1 221 ? -33.062 43 17.609 1 90.31 221 ILE A N 1
ATOM 1736 C CA . ILE A 1 221 ? -33.656 41.656 17.453 1 90.31 221 ILE A CA 1
ATOM 1737 C C . ILE A 1 221 ? -34.188 41.5 16.016 1 90.31 221 ILE A C 1
ATOM 1739 O O . ILE A 1 221 ? -33.969 40.469 15.391 1 90.31 221 ILE A O 1
ATOM 1743 N N . LYS A 1 222 ? -34.75 42.531 15.492 1 88.88 222 LYS A N 1
ATOM 1744 C CA . LYS A 1 222 ? -35.281 42.469 14.141 1 88.88 222 LYS A CA 1
ATOM 1745 C C . LYS A 1 222 ? -34.188 42.312 13.102 1 88.88 222 LYS A C 1
ATOM 1747 O O . LYS A 1 222 ? -34.344 41.531 12.148 1 88.88 222 LYS A O 1
ATOM 1752 N N . LEU A 1 223 ? -33.062 42.906 13.344 1 85.25 223 LEU A N 1
ATOM 1753 C CA . LEU A 1 223 ? -32.031 43 12.328 1 85.25 223 LEU A CA 1
ATOM 1754 C C . LEU A 1 223 ? -31.031 41.844 12.477 1 85.25 223 LEU A C 1
ATOM 1756 O O . LEU A 1 223 ? -30.469 41.375 11.484 1 85.25 223 LEU A O 1
ATOM 1760 N N . HIS A 1 224 ? -30.828 41.344 13.695 1 88.5 224 HIS A N 1
ATOM 1761 C CA . HIS A 1 224 ? -29.641 40.531 13.914 1 88.5 224 HIS A CA 1
ATOM 1762 C C . HIS A 1 224 ? -30 39.156 14.5 1 88.5 224 HIS A C 1
ATOM 1764 O O . HIS A 1 224 ? -29.141 38.312 14.688 1 88.5 224 HIS A O 1
ATOM 1770 N N . GLN A 1 225 ? -31.312 38.938 14.859 1 92.94 225 GLN A N 1
ATOM 1771 C CA . GLN A 1 225 ? -31.672 37.625 15.398 1 92.94 225 GLN A CA 1
ATOM 1772 C C . GLN A 1 225 ? -31.484 36.531 14.352 1 92.94 225 GLN A C 1
ATOM 1774 O O . GLN A 1 225 ? -32 36.656 13.234 1 92.94 225 GLN A O 1
ATOM 1779 N N . ARG A 1 226 ? -30.75 35.625 14.648 1 93.81 226 ARG A N 1
ATOM 1780 C CA . ARG A 1 226 ? -30.453 34.5 13.758 1 93.81 226 ARG A CA 1
ATOM 1781 C C . ARG A 1 226 ? -31.609 33.5 13.688 1 93.81 226 ARG A C 1
ATOM 1783 O O . ARG A 1 226 ? -32.562 33.625 14.453 1 93.81 226 ARG A O 1
ATOM 1790 N N . GLN A 1 227 ? -31.469 32.531 12.75 1 92.12 227 GLN A N 1
ATOM 1791 C CA . GLN A 1 227 ? -32.5 31.516 12.594 1 92.12 227 GLN A CA 1
ATOM 1792 C C . GLN A 1 227 ? -32.625 30.672 13.852 1 92.12 227 GLN A C 1
ATOM 1794 O O . GLN A 1 227 ? -33.719 30.203 14.188 1 92.12 227 GLN A O 1
ATOM 1799 N N . ASN A 1 228 ? -31.547 30.516 14.594 1 93.56 228 ASN A N 1
ATOM 1800 C CA . ASN A 1 228 ? -31.578 29.688 15.797 1 93.56 228 ASN A CA 1
ATOM 1801 C C . ASN A 1 228 ? -32.094 30.484 17 1 93.56 228 ASN A C 1
ATOM 1803 O O . ASN A 1 228 ? -32.156 29.953 18.109 1 93.56 228 ASN A O 1
ATOM 1807 N N . GLY A 1 229 ? -32.406 31.734 16.828 1 95 229 GLY A N 1
ATOM 1808 C CA . GLY A 1 229 ? -33 32.562 17.875 1 95 229 GLY A CA 1
ATOM 1809 C C . GLY A 1 229 ? -31.969 33.406 18.594 1 95 229 GLY A C 1
ATOM 1810 O O . GLY A 1 229 ? -32.312 34.281 19.391 1 95 229 GLY A O 1
ATOM 1811 N N . SER A 1 230 ? -30.75 33.281 18.312 1 95.19 230 SER A N 1
ATOM 1812 C CA . SER A 1 230 ? -29.688 34 19 1 95.19 230 SER A CA 1
ATOM 1813 C C . SER A 1 230 ? -29.438 35.375 18.359 1 95.19 230 SER A C 1
ATOM 1815 O O . SER A 1 230 ? -29.875 35.625 17.234 1 95.19 230 SER A O 1
ATOM 1817 N N . LEU A 1 231 ? -28.922 36.219 19.156 1 93.56 231 LEU A N 1
ATOM 1818 C CA . LEU A 1 231 ? -28.297 37.406 18.625 1 93.56 231 LEU A CA 1
ATOM 1819 C C . LEU A 1 231 ? -26.797 37.219 18.453 1 93.56 231 LEU A C 1
ATOM 1821 O O . LEU A 1 231 ? -26.078 37.062 19.453 1 93.56 231 LEU A O 1
ATOM 1825 N N . PHE A 1 232 ? -26.281 37.156 17.219 1 90.75 232 PHE A N 1
ATOM 1826 C CA . PHE A 1 232 ? -24.875 37.062 16.859 1 90.75 232 PHE A CA 1
ATOM 1827 C C . PHE A 1 232 ? -24.281 35.75 17.391 1 90.75 232 PHE A C 1
ATOM 1829 O O . PHE A 1 232 ? -23.094 35.688 17.734 1 90.75 232 PHE A O 1
ATOM 1836 N N . ASP A 1 233 ? -25.156 34.781 17.688 1 93.31 233 ASP A N 1
ATOM 1837 C CA . ASP A 1 233 ? -24.719 33.5 18.234 1 93.31 233 ASP A CA 1
ATOM 1838 C C . ASP A 1 233 ? -24.047 33.656 19.594 1 93.31 233 ASP A C 1
ATOM 1840 O O . ASP A 1 233 ? -23.219 32.844 19.969 1 93.31 233 ASP A O 1
ATOM 1844 N N . SER A 1 234 ? -24.328 34.75 20.266 1 94.88 234 SER A N 1
ATOM 1845 C CA . SER A 1 234 ? -23.734 35.062 21.578 1 94.88 234 SER A CA 1
ATOM 1846 C C . SER A 1 234 ? -24.75 34.844 22.703 1 94.88 234 SER A C 1
ATOM 1848 O O . SER A 1 234 ? -25.75 35.562 22.797 1 94.88 234 SER A O 1
ATOM 1850 N N . PRO A 1 235 ? -24.516 33.906 23.578 1 97.12 235 PRO A N 1
ATOM 1851 C CA . PRO A 1 235 ? -25.438 33.688 24.703 1 97.12 235 PRO A CA 1
ATOM 1852 C C . PRO A 1 235 ? -25.578 34.938 25.594 1 97.12 235 PRO A C 1
ATOM 1854 O O . PRO A 1 235 ? -26.688 35.281 26.016 1 97.12 235 PRO A O 1
ATOM 1857 N N . ALA A 1 236 ? -24.516 35.656 25.812 1 97 236 ALA A N 1
ATOM 1858 C CA . ALA A 1 236 ? -24.547 36.812 26.672 1 97 236 ALA A CA 1
ATOM 1859 C C . ALA A 1 236 ? -25.391 37.938 26.062 1 97 236 ALA A C 1
ATOM 1861 O O . ALA A 1 236 ? -26.219 38.531 26.75 1 97 236 ALA A O 1
ATOM 1862 N N . THR A 1 237 ? -25.188 38.219 24.781 1 94.69 237 THR A N 1
ATOM 1863 C CA . THR A 1 237 ? -25.984 39.25 24.109 1 94.69 237 THR A CA 1
ATOM 1864 C C . THR A 1 237 ? -27.453 38.844 24.062 1 94.69 237 THR A C 1
ATOM 1866 O O . THR A 1 237 ? -28.328 39.688 24.234 1 94.69 237 THR A O 1
ATOM 1869 N N . THR A 1 238 ? -27.719 37.594 23.812 1 96.25 238 THR A N 1
ATOM 1870 C CA . THR A 1 238 ? -29.094 37.125 23.781 1 96.25 238 THR A CA 1
ATOM 1871 C C . THR A 1 238 ? -29.734 37.25 25.156 1 96.25 238 THR A C 1
ATOM 1873 O O . THR A 1 238 ? -30.906 37.594 25.281 1 96.25 238 THR A O 1
ATOM 1876 N N . ALA A 1 239 ? -29.031 36.906 26.219 1 96.5 239 ALA A N 1
ATOM 1877 C CA . ALA A 1 239 ? -29.516 37.062 27.594 1 96.5 239 ALA A CA 1
ATOM 1878 C C . ALA A 1 239 ? -29.812 38.531 27.906 1 96.5 239 ALA A C 1
ATOM 1880 O O . ALA A 1 239 ? -30.812 38.844 28.562 1 96.5 239 ALA A O 1
ATOM 1881 N N . ALA A 1 240 ? -28.922 39.406 27.484 1 95.06 240 ALA A N 1
ATOM 1882 C CA . ALA A 1 240 ? -29.109 40.844 27.703 1 95.06 240 ALA A CA 1
ATOM 1883 C C . ALA A 1 240 ? -30.422 41.312 27.078 1 95.06 240 ALA A C 1
ATOM 1885 O O . ALA A 1 240 ? -31.125 42.156 27.641 1 95.06 240 ALA A O 1
ATOM 1886 N N . ALA A 1 241 ? -30.688 40.812 25.906 1 93.62 241 ALA A N 1
ATOM 1887 C CA . ALA A 1 241 ? -31.953 41.156 25.25 1 93.62 241 ALA A CA 1
ATOM 1888 C C . ALA A 1 241 ? -33.156 40.781 26.109 1 93.62 241 ALA A C 1
ATOM 1890 O O . ALA A 1 241 ? -34.125 41.5 26.172 1 93.62 241 ALA A O 1
ATOM 1891 N N . LEU A 1 242 ? -33.094 39.625 26.75 1 93.62 242 LEU A N 1
ATOM 1892 C CA . LEU A 1 242 ? -34.188 39.156 27.594 1 93.62 242 LEU A CA 1
ATOM 1893 C C . LEU A 1 242 ? -34.25 39.938 28.891 1 93.62 242 LEU A C 1
ATOM 1895 O O . LEU A 1 242 ? -35.312 40.094 29.484 1 93.62 242 LEU A O 1
ATOM 1899 N N . ILE A 1 243 ? -33.156 40.406 29.359 1 92.88 243 ILE A N 1
ATOM 1900 C CA . ILE A 1 243 ? -33.094 41.156 30.609 1 92.88 243 ILE A CA 1
ATOM 1901 C C . ILE A 1 243 ? -33.719 42.531 30.406 1 92.88 243 ILE A C 1
ATOM 1903 O O . ILE A 1 243 ? -34.5 43 31.234 1 92.88 243 ILE A O 1
ATOM 1907 N N . TYR A 1 244 ? -33.344 43.156 29.297 1 87.38 244 TYR A N 1
ATOM 1908 C CA . TYR A 1 244 ? -33.688 44.562 29.141 1 87.38 244 TYR A CA 1
ATOM 1909 C C . TYR A 1 244 ? -34.969 44.719 28.312 1 87.38 244 TYR A C 1
ATOM 1911 O O . TYR A 1 244 ? -35.625 45.781 28.344 1 87.38 244 TYR A O 1
ATOM 1919 N N . HIS A 1 245 ? -35.188 43.906 27.312 1 78 245 HIS A N 1
ATOM 1920 C CA . HIS A 1 245 ? -36.375 44.031 26.469 1 78 245 HIS A CA 1
ATOM 1921 C C . HIS A 1 245 ? -37.312 42.875 26.719 1 78 245 HIS A C 1
ATOM 1923 O O . HIS A 1 245 ? -38.188 42.594 25.875 1 78 245 HIS A O 1
ATOM 1929 N N . GLN A 1 246 ? -37.75 42.438 27.984 1 66.94 246 GLN A N 1
ATOM 1930 C CA . GLN A 1 246 ? -38.625 41.438 28.562 1 66.94 246 GLN A CA 1
ATOM 1931 C C . GLN A 1 246 ? -38.812 40.25 27.594 1 66.94 246 GLN A C 1
ATOM 1933 O O . GLN A 1 246 ? -37.906 39.531 27.297 1 66.94 246 GLN A O 1
ATOM 1938 N N . HIS A 1 247 ? -40.062 40.125 26.641 1 73.94 247 HIS A N 1
ATOM 1939 C CA . HIS A 1 247 ? -40.5 38.781 26.312 1 73.94 247 HIS A CA 1
ATOM 1940 C C . HIS A 1 247 ? -40.25 38.469 24.844 1 73.94 247 HIS A C 1
ATOM 1942 O O . HIS A 1 247 ? -40.781 39.125 23.953 1 73.94 247 HIS A O 1
ATOM 1948 N N . ASP A 1 248 ? -39 37.938 24.422 1 87.25 248 ASP A N 1
ATOM 1949 C CA . ASP A 1 248 ? -38.812 37.344 23.109 1 87.25 248 ASP A CA 1
ATOM 1950 C C . ASP A 1 248 ? -38.719 35.812 23.203 1 87.25 248 ASP A C 1
ATOM 1952 O O . ASP A 1 248 ? -37.75 35.281 23.766 1 87.25 248 ASP A O 1
ATOM 1956 N N . GLN A 1 249 ? -39.562 35.125 22.562 1 92.25 249 GLN A N 1
ATOM 1957 C CA . GLN A 1 249 ? -39.688 33.688 22.703 1 92.25 249 GLN A CA 1
ATOM 1958 C C . GLN A 1 249 ? -38.531 32.969 22.031 1 92.25 249 GLN A C 1
ATOM 1960 O O . GLN A 1 249 ? -38.031 31.953 22.547 1 92.25 249 GLN A O 1
ATOM 1965 N N . LYS A 1 250 ? -38.094 33.469 20.953 1 95.19 250 LYS A N 1
ATOM 1966 C CA . LYS A 1 250 ? -37 32.844 20.219 1 95.19 250 LYS A CA 1
ATOM 1967 C C . LYS A 1 250 ? -35.688 32.938 20.984 1 95.19 250 LYS A C 1
ATOM 1969 O O . LYS A 1 250 ? -34.906 31.969 20.984 1 95.19 250 LYS A O 1
ATOM 1974 N N . CYS A 1 251 ? -35.438 34.062 21.578 1 95.69 251 CYS A N 1
ATOM 1975 C CA . CYS A 1 251 ? -34.25 34.219 22.406 1 95.69 251 CYS A CA 1
ATOM 1976 C C . CYS A 1 251 ? -34.281 33.219 23.578 1 95.69 251 CYS A C 1
ATOM 1978 O O . CYS A 1 251 ? -33.281 32.625 23.891 1 95.69 251 CYS A O 1
ATOM 1980 N N . ASN A 1 252 ? -35.469 33.156 24.156 1 94.81 252 ASN A N 1
ATOM 1981 C CA . ASN A 1 252 ? -35.625 32.219 25.281 1 94.81 252 ASN A CA 1
ATOM 1982 C C . ASN A 1 252 ? -35.406 30.781 24.844 1 94.81 252 ASN A C 1
ATOM 1984 O O . ASN A 1 252 ? -34.781 30 25.562 1 94.81 252 ASN A O 1
ATOM 1988 N N . GLN A 1 253 ? -35.875 30.453 23.719 1 95.69 253 GLN A N 1
ATOM 1989 C CA . GLN A 1 253 ? -35.719 29.094 23.188 1 95.69 253 GLN A CA 1
ATOM 1990 C C . GLN A 1 253 ? -34.25 28.797 22.891 1 95.69 253 GLN A C 1
ATOM 1992 O O . GLN A 1 253 ? -33.812 27.672 23.109 1 95.69 253 GLN A O 1
ATOM 1997 N N . TYR A 1 254 ? -33.562 29.703 22.344 1 96.5 254 TYR A N 1
ATOM 1998 C CA . TYR A 1 254 ? -32.125 29.562 22.047 1 96.5 254 TYR A CA 1
ATOM 1999 C C . TYR A 1 254 ? -31.359 29.219 23.312 1 96.5 254 TYR A C 1
ATOM 2001 O O . TYR A 1 254 ? -30.594 28.25 23.344 1 96.5 254 TYR A O 1
ATOM 2009 N N . LEU A 1 255 ? -31.547 29.984 24.375 1 97.06 255 LEU A N 1
ATOM 2010 C CA . LEU A 1 255 ? -30.812 29.766 25.625 1 97.06 255 LEU A CA 1
ATOM 2011 C C . LEU A 1 255 ? -31.172 28.422 26.25 1 97.06 255 LEU A C 1
ATOM 2013 O O . LEU A 1 255 ? -30.312 27.719 26.766 1 97.06 255 LEU A O 1
ATOM 2017 N N . ASN A 1 256 ? -32.469 28.062 26.109 1 96.31 256 ASN A N 1
ATOM 2018 C CA . ASN A 1 256 ? -32.906 26.766 26.625 1 96.31 256 ASN A CA 1
ATOM 2019 C C . ASN A 1 256 ? -32.25 25.609 25.859 1 96.31 256 ASN A C 1
ATOM 2021 O O . ASN A 1 256 ? -31.953 24.562 26.438 1 96.31 256 ASN A O 1
ATOM 2025 N N . SER A 1 257 ? -32.094 25.828 24.625 1 96.31 257 SER A N 1
ATOM 2026 C CA . SER A 1 257 ? -31.484 24.781 23.812 1 96.31 257 SER A CA 1
ATOM 2027 C C . SER A 1 257 ? -30.047 24.516 24.219 1 96.31 257 SER A C 1
ATOM 2029 O O . SER A 1 257 ? -29.578 23.375 24.188 1 96.31 257 SER A O 1
ATOM 2031 N N . ILE A 1 258 ? -29.297 25.547 24.562 1 97 258 ILE A N 1
ATOM 2032 C CA . ILE A 1 258 ? -27.922 25.391 25.016 1 97 258 ILE A CA 1
ATOM 2033 C C . ILE A 1 258 ? -27.891 24.641 26.344 1 97 258 ILE A C 1
ATOM 2035 O O . ILE A 1 258 ? -27.094 23.719 26.531 1 97 258 ILE A O 1
ATOM 2039 N N . LEU A 1 259 ? -28.828 25.016 27.203 1 96.69 259 LEU A N 1
ATOM 2040 C CA . LEU A 1 259 ? -28.844 24.453 28.547 1 96.69 259 LEU A CA 1
ATOM 2041 C C . LEU A 1 259 ? -29.375 23.016 28.531 1 96.69 259 LEU A C 1
ATOM 2043 O O . LEU A 1 259 ? -29.109 22.25 29.453 1 96.69 259 LEU A O 1
ATOM 2047 N N . LYS A 1 260 ? -30.109 22.688 27.531 1 95.31 260 LYS A N 1
ATOM 2048 C CA . LYS A 1 260 ? -30.484 21.281 27.359 1 95.31 260 LYS A CA 1
ATOM 2049 C C . LYS A 1 260 ? -29.266 20.406 27.078 1 95.31 260 LYS A C 1
ATOM 2051 O O . LYS A 1 260 ? -29.203 19.25 27.516 1 95.31 260 LYS A O 1
ATOM 2056 N N . GLN A 1 261 ? -28.344 20.984 26.422 1 92.56 261 GLN A N 1
ATOM 2057 C CA . GLN A 1 261 ? -27.156 20.25 26.047 1 92.56 261 GLN A CA 1
ATOM 2058 C C . GLN A 1 261 ? -26.109 20.281 27.156 1 92.56 261 GLN A C 1
ATOM 2060 O O . GLN A 1 261 ? -25.484 19.266 27.469 1 92.56 261 GLN A O 1
ATOM 2065 N N . HIS A 1 262 ? -25.859 21.5 27.797 1 94.12 262 HIS A N 1
ATOM 2066 C CA . HIS A 1 262 ? -24.75 21.703 28.719 1 94.12 262 HIS A CA 1
ATOM 2067 C C . HIS A 1 262 ? -25.234 21.688 30.172 1 94.12 262 HIS A C 1
ATOM 2069 O O . HIS A 1 262 ? -24.438 21.75 31.094 1 94.12 262 HIS A O 1
ATOM 2075 N N . LYS A 1 263 ? -26.531 21.703 30.406 1 93.5 263 LYS A N 1
ATOM 2076 C CA . LYS A 1 263 ? -27.203 21.516 31.703 1 93.5 263 LYS A CA 1
ATOM 2077 C C . LYS A 1 263 ? -27.188 22.812 32.5 1 93.5 263 LYS A C 1
ATOM 2079 O O . LYS A 1 263 ? -28.234 23.406 32.781 1 93.5 263 LYS A O 1
ATOM 2084 N N . ASN A 1 264 ? -25.969 23.328 32.812 1 96.94 264 ASN A N 1
ATOM 2085 C CA . ASN A 1 264 ? -26.047 24.453 33.719 1 96.94 264 ASN A CA 1
ATOM 2086 C C . ASN A 1 264 ? -25.031 25.547 33.375 1 96.94 264 ASN A C 1
ATOM 2088 O O . ASN A 1 264 ? -24.75 26.422 34.188 1 96.94 264 ASN A O 1
ATOM 2092 N N . TRP A 1 265 ? -24.453 25.422 32.219 1 97.25 265 TRP A N 1
ATOM 2093 C CA . TRP A 1 265 ? -23.547 26.469 31.766 1 97.25 265 TRP A CA 1
ATOM 2094 C C . TRP A 1 265 ? -23.656 26.703 30.266 1 97.25 265 TRP A C 1
ATOM 2096 O O . TRP A 1 265 ? -24.297 25.906 29.562 1 97.25 265 TRP A O 1
ATOM 2106 N N . VAL A 1 266 ? -23.125 27.797 29.781 1 97.62 266 VAL A N 1
ATOM 2107 C CA . VAL A 1 266 ? -23.156 28.109 28.359 1 97.62 266 VAL A CA 1
ATOM 2108 C C . VAL A 1 266 ? -21.766 28.516 27.875 1 97.62 266 VAL A C 1
ATOM 2110 O O . VAL A 1 266 ? -20.953 29 28.672 1 97.62 266 VAL A O 1
ATOM 2113 N N . PRO A 1 267 ? -21.438 28.25 26.641 1 96.56 267 PRO A N 1
ATOM 2114 C CA . PRO A 1 267 ? -20.172 28.719 26.062 1 96.56 267 PRO A CA 1
ATOM 2115 C C . PRO A 1 267 ? -20.234 30.156 25.562 1 96.56 267 PRO A C 1
ATOM 2117 O O . PRO A 1 267 ? -21.297 30.781 25.625 1 96.56 267 PRO A O 1
ATOM 2120 N N . THR A 1 268 ? -19.109 30.656 25.125 1 95.44 268 THR A N 1
ATOM 2121 C CA . THR A 1 268 ? -19.062 32.062 24.688 1 95.44 268 THR A CA 1
ATOM 2122 C C . THR A 1 268 ? -19.719 32.219 23.328 1 95.44 268 THR A C 1
ATOM 2124 O O . THR A 1 268 ? -20.109 33.312 22.938 1 95.44 268 THR A O 1
ATOM 2127 N N . MET A 1 269 ? -19.797 31.125 22.625 1 93.81 269 MET A N 1
ATOM 2128 C CA . MET A 1 269 ? -20.484 31.109 21.328 1 93.81 269 MET A CA 1
ATOM 2129 C C . MET A 1 269 ? -21.203 29.781 21.125 1 93.81 269 MET A C 1
ATOM 2131 O O . MET A 1 269 ? -20.703 28.719 21.531 1 93.81 269 MET A O 1
ATOM 2135 N N . TYR A 1 270 ? -22.312 29.875 20.469 1 94.5 270 TYR A N 1
ATOM 2136 C CA . TYR A 1 270 ? -23.078 28.672 20.141 1 94.5 270 TYR A CA 1
ATOM 2137 C C . TYR A 1 270 ? -23.969 28.922 18.938 1 94.5 270 TYR A C 1
ATOM 2139 O O . TYR A 1 270 ? -24.578 29.984 18.797 1 94.5 270 TYR A O 1
ATOM 2147 N N . PRO A 1 271 ? -24.094 28 17.984 1 93.88 271 PRO A N 1
ATOM 2148 C CA . PRO A 1 271 ? -23.516 26.641 17.938 1 93.88 271 PRO A CA 1
ATOM 2149 C C . PRO A 1 271 ? -22.031 26.656 17.625 1 93.88 271 PRO A C 1
ATOM 2151 O O . PRO A 1 271 ? -21.516 27.641 17.078 1 93.88 271 PRO A O 1
ATOM 2154 N N . THR A 1 272 ? -21.328 25.531 17.938 1 93.25 272 THR A N 1
ATOM 2155 C CA . THR A 1 272 ? -19.859 25.547 17.844 1 93.25 272 THR A CA 1
ATOM 2156 C C . THR A 1 272 ? -19.375 24.562 16.781 1 93.25 272 THR A C 1
ATOM 2158 O O . THR A 1 272 ? -18.188 24.531 16.453 1 93.25 272 THR A O 1
ATOM 2161 N N . LYS A 1 273 ? -20.172 23.781 16.188 1 92.62 273 LYS A N 1
ATOM 2162 C CA . LYS A 1 273 ? -19.797 22.672 15.32 1 92.62 273 LYS A CA 1
ATOM 2163 C C . LYS A 1 273 ? -18.938 23.141 14.156 1 92.62 273 LYS A C 1
ATOM 2165 O O . LYS A 1 273 ? -17.844 22.625 13.93 1 92.62 273 LYS A O 1
ATOM 2170 N N . ILE A 1 274 ? -19.422 24.141 13.406 1 94.56 274 ILE A N 1
ATOM 2171 C CA . ILE A 1 274 ? -18.719 24.625 12.219 1 94.56 274 ILE A CA 1
ATOM 2172 C C . ILE A 1 274 ? -17.375 25.234 12.617 1 94.56 274 ILE A C 1
ATOM 2174 O O . ILE A 1 274 ? -16.344 24.953 11.984 1 94.56 274 ILE A O 1
ATOM 2178 N N . HIS A 1 275 ? -17.406 26 13.664 1 93.56 275 HIS A N 1
ATOM 2179 C CA . HIS A 1 275 ? -16.188 26.609 14.172 1 93.56 275 HIS A CA 1
ATOM 2180 C C . HIS A 1 275 ? -15.148 25.547 14.531 1 93.56 275 HIS A C 1
ATOM 2182 O O . HIS A 1 275 ? -13.992 25.625 14.109 1 93.56 275 HIS A O 1
ATOM 2188 N N . SER A 1 276 ? -15.594 24.625 15.266 1 93.88 276 SER A N 1
ATOM 2189 C CA . SER A 1 276 ? -14.695 23.578 15.766 1 93.88 276 SER A CA 1
ATOM 2190 C C . SER A 1 276 ? -14.148 22.734 14.625 1 93.88 276 SER A C 1
ATOM 2192 O O . SER A 1 276 ? -12.969 22.359 14.641 1 93.88 276 SER A O 1
ATOM 2194 N N . LEU A 1 277 ? -14.961 22.422 13.656 1 94.94 277 LEU A N 1
ATOM 2195 C CA . LEU A 1 277 ? -14.531 21.609 12.523 1 94.94 277 LEU A CA 1
ATOM 2196 C C . LEU A 1 277 ? -13.484 22.359 11.695 1 94.94 277 LEU A C 1
ATOM 2198 O O . LEU A 1 277 ? -12.469 21.766 11.297 1 94.94 277 LEU A O 1
ATOM 2202 N N . LEU A 1 278 ? -13.727 23.578 11.438 1 96.25 278 LEU A N 1
ATOM 2203 C CA . LEU A 1 278 ? -12.789 24.391 10.664 1 96.25 278 LEU A CA 1
ATOM 2204 C C . LEU A 1 278 ? -11.445 24.484 11.383 1 96.25 278 LEU A C 1
ATOM 2206 O O . LEU A 1 278 ? -10.391 24.297 10.773 1 96.25 278 LEU A O 1
ATOM 2210 N N . CYS A 1 279 ? -11.523 24.75 12.664 1 94.19 279 CYS A N 1
ATOM 2211 C CA . CYS A 1 279 ? -10.312 24.906 13.461 1 94.19 279 CYS A CA 1
ATOM 2212 C C . CYS A 1 279 ? -9.547 23.594 13.547 1 94.19 279 CYS A C 1
ATOM 2214 O O . CYS A 1 279 ? -8.312 23.578 13.477 1 94.19 279 CYS A O 1
ATOM 2216 N N . LEU A 1 280 ? -10.297 22.547 13.727 1 94.75 280 LEU A N 1
ATOM 2217 C CA . LEU A 1 280 ? -9.664 21.234 13.859 1 94.75 280 LEU A CA 1
ATOM 2218 C C . LEU A 1 280 ? -8.93 20.859 12.578 1 94.75 280 LEU A C 1
ATOM 2220 O O . LEU A 1 280 ? -7.773 20.422 12.625 1 94.75 280 LEU A O 1
ATOM 2224 N N . VAL A 1 281 ? -9.562 20.984 11.406 1 96.31 281 VAL A N 1
ATOM 2225 C CA . VAL A 1 281 ? -8.953 20.656 10.117 1 96.31 281 VAL A CA 1
ATOM 2226 C C . VAL A 1 281 ? -7.711 21.516 9.898 1 96.31 281 VAL A C 1
ATOM 2228 O O . VAL A 1 281 ? -6.66 21.016 9.492 1 96.31 281 VAL A O 1
ATOM 2231 N N . ASP A 1 282 ? -7.859 22.766 10.172 1 95.06 282 ASP A N 1
ATOM 2232 C CA . ASP A 1 282 ? -6.746 23.688 10.016 1 95.06 282 ASP A CA 1
ATOM 2233 C C . ASP A 1 282 ? -5.57 23.297 10.906 1 95.06 282 ASP A C 1
ATOM 2235 O O . ASP A 1 282 ? -4.418 23.328 10.469 1 95.06 282 ASP A O 1
ATOM 2239 N N . THR A 1 283 ? -5.848 22.969 12.117 1 94 283 THR A N 1
ATOM 2240 C CA . THR A 1 283 ? -4.816 22.609 13.086 1 94 283 THR A CA 1
ATOM 2241 C C . THR A 1 283 ? -4.102 21.328 12.648 1 94 283 THR A C 1
ATOM 2243 O O . THR A 1 283 ? -2.875 21.234 12.719 1 94 283 THR A O 1
ATOM 2246 N N . LEU A 1 284 ? -4.895 20.344 12.242 1 95.38 284 LEU A N 1
ATOM 2247 C CA . LEU A 1 284 ? -4.309 19.078 11.812 1 95.38 284 LEU A CA 1
ATOM 2248 C C . LEU A 1 284 ? -3.381 19.297 10.617 1 95.38 284 LEU A C 1
ATOM 2250 O O . LEU A 1 284 ? -2.336 18.641 10.523 1 95.38 284 LEU A O 1
ATOM 2254 N N . GLN A 1 285 ? -3.729 20.156 9.711 1 94.62 285 GLN A N 1
ATOM 2255 C CA . GLN A 1 285 ? -2.896 20.469 8.555 1 94.62 285 GLN A CA 1
ATOM 2256 C C . GLN A 1 285 ? -1.615 21.188 8.969 1 94.62 285 GLN A C 1
ATOM 2258 O O . GLN A 1 285 ? -0.533 20.875 8.469 1 94.62 285 GLN A O 1
ATOM 2263 N N . ASN A 1 286 ? -1.772 22.062 9.891 1 93 286 ASN A N 1
ATOM 2264 C CA . ASN A 1 286 ? -0.613 22.828 10.352 1 93 286 ASN A CA 1
ATOM 2265 C C . ASN A 1 286 ? 0.354 21.953 11.141 1 93 286 ASN A C 1
ATOM 2267 O O . ASN A 1 286 ? 1.565 22.172 11.109 1 93 286 ASN A O 1
ATOM 2271 N N . LEU A 1 287 ? -0.194 20.984 11.812 1 94.12 287 LEU A N 1
ATOM 2272 C CA . LEU A 1 287 ? 0.632 20.062 12.578 1 94.12 287 LEU A CA 1
ATOM 2273 C C . LEU A 1 287 ? 1.252 19 11.664 1 94.12 287 LEU A C 1
ATOM 2275 O O . LEU A 1 287 ? 2.186 18.297 12.055 1 94.12 287 LEU A O 1
ATOM 2279 N N . GLY A 1 288 ? 0.729 18.844 10.469 1 93.69 288 GLY A N 1
ATOM 2280 C CA . GLY A 1 288 ? 1.271 17.906 9.5 1 93.69 288 GLY A CA 1
ATOM 2281 C C . GLY A 1 288 ? 0.803 16.484 9.719 1 93.69 288 GLY A C 1
ATOM 2282 O O . GLY A 1 288 ? 1.479 15.531 9.312 1 93.69 288 GLY A O 1
ATOM 2283 N N . VAL A 1 289 ? -0.325 16.219 10.43 1 94.5 289 VAL A N 1
ATOM 2284 C CA . VAL A 1 289 ? -0.76 14.859 10.734 1 94.5 289 VAL A CA 1
ATOM 2285 C C . VAL A 1 289 ? -2.096 14.578 10.055 1 94.5 289 VAL A C 1
ATOM 2287 O O . VAL A 1 289 ? -2.725 13.547 10.305 1 94.5 289 VAL A O 1
ATOM 2290 N N . HIS A 1 290 ? -2.525 15.461 9.141 1 94.75 290 HIS A N 1
ATOM 2291 C CA . HIS A 1 290 ? -3.83 15.359 8.5 1 94.75 290 HIS A CA 1
ATOM 2292 C C . HIS A 1 290 ? -3.941 14.078 7.676 1 94.75 290 HIS A C 1
ATOM 2294 O O . HIS A 1 290 ? -5.043 13.562 7.469 1 94.75 290 HIS A O 1
ATOM 2300 N N . ARG A 1 291 ? -2.889 13.508 7.242 1 92.19 291 ARG A N 1
ATOM 2301 C CA . ARG A 1 291 ? -2.912 12.305 6.422 1 92.19 291 ARG A CA 1
ATOM 2302 C C . ARG A 1 291 ? -3.477 11.125 7.203 1 92.19 291 ARG A C 1
ATOM 2304 O O . ARG A 1 291 ? -3.984 10.164 6.609 1 92.19 291 ARG A O 1
ATOM 2311 N N . HIS A 1 292 ? -3.338 11.141 8.461 1 92.75 292 HIS A N 1
ATOM 2312 C CA . HIS A 1 292 ? -3.82 10.055 9.305 1 92.75 292 HIS A CA 1
ATOM 2313 C C . HIS A 1 292 ? -5.328 10.133 9.508 1 92.75 292 HIS A C 1
ATOM 2315 O O . HIS A 1 292 ? -5.949 9.18 9.984 1 92.75 292 HIS A O 1
ATOM 2321 N N . PHE A 1 293 ? -5.941 11.281 9.062 1 95.5 293 PHE A N 1
ATOM 2322 C CA . PHE A 1 293 ? -7.363 11.508 9.289 1 95.5 293 PHE A CA 1
ATOM 2323 C C . PHE A 1 293 ? -8.055 11.922 8 1 95.5 293 PHE A C 1
ATOM 2325 O O . PHE A 1 293 ? -8.93 12.797 8.016 1 95.5 293 PHE A O 1
ATOM 2332 N N . LYS A 1 294 ? -7.625 11.383 6.934 1 94.38 294 LYS A N 1
ATOM 2333 C CA . LYS A 1 294 ? -8.102 11.781 5.609 1 94.38 294 LYS A CA 1
ATOM 2334 C C . LYS A 1 294 ? -9.609 11.586 5.496 1 94.38 294 LYS A C 1
ATOM 2336 O O . LYS A 1 294 ? -10.312 12.461 4.977 1 94.38 294 LYS A O 1
ATOM 2341 N N . SER A 1 295 ? -10.078 10.453 5.949 1 94.44 295 SER A N 1
ATOM 2342 C CA . SER A 1 295 ? -11.5 10.156 5.836 1 94.44 295 SER A CA 1
ATOM 2343 C C . SER A 1 295 ? -12.336 11.109 6.688 1 94.44 295 SER A C 1
ATOM 2345 O O . SER A 1 295 ? -13.375 11.594 6.242 1 94.44 295 SER A O 1
ATOM 2347 N N . GLU A 1 296 ? -11.875 11.375 7.922 1 95.19 296 GLU A N 1
ATOM 2348 C CA . GLU A 1 296 ? -12.578 12.273 8.828 1 95.19 296 GLU A CA 1
ATOM 2349 C C . GLU A 1 296 ? -12.594 13.703 8.297 1 95.19 296 GLU A C 1
ATOM 2351 O O . GLU A 1 296 ? -13.617 14.391 8.359 1 95.19 296 GLU A O 1
ATOM 2356 N N . ILE A 1 297 ? -11.5 14.148 7.75 1 97.19 297 ILE A N 1
ATOM 2357 C CA . ILE A 1 297 ? -11.375 15.5 7.215 1 97.19 297 ILE A CA 1
ATOM 2358 C C . ILE A 1 297 ? -12.266 15.648 5.984 1 97.19 297 ILE A C 1
ATOM 2360 O O . ILE A 1 297 ? -12.945 16.672 5.824 1 97.19 297 ILE A O 1
ATOM 2364 N N . LYS A 1 298 ? -12.281 14.625 5.152 1 96.81 298 LYS A N 1
ATOM 2365 C CA . LYS A 1 298 ? -13.141 14.664 3.975 1 96.81 298 LYS A CA 1
ATOM 2366 C C . LYS A 1 298 ? -14.609 14.773 4.371 1 96.81 298 LYS A C 1
ATOM 2368 O O . LYS A 1 298 ? -15.359 15.57 3.795 1 96.81 298 LYS A O 1
ATOM 2373 N N . LYS A 1 299 ? -14.984 13.969 5.336 1 96.5 299 LYS A N 1
ATOM 2374 C CA . LYS A 1 299 ? -16.359 14.039 5.824 1 96.5 299 LYS A CA 1
ATOM 2375 C C . LYS A 1 299 ? -16.688 15.43 6.355 1 96.5 299 LYS A C 1
ATOM 2377 O O . LYS A 1 299 ? -17.781 15.961 6.094 1 96.5 299 LYS A O 1
ATOM 2382 N N . ALA A 1 300 ? -15.773 16 7.109 1 96.5 300 ALA A N 1
ATOM 2383 C CA . ALA A 1 300 ? -15.961 17.344 7.664 1 96.5 300 ALA A CA 1
ATOM 2384 C C . ALA A 1 300 ? -16.062 18.375 6.555 1 96.5 300 ALA A C 1
ATOM 2386 O O . ALA A 1 300 ? -16.953 19.234 6.582 1 96.5 300 ALA A O 1
ATOM 2387 N N . LEU A 1 301 ? -15.227 18.297 5.566 1 97.81 301 LEU A N 1
ATOM 2388 C CA . LEU A 1 301 ? -15.203 19.281 4.492 1 97.81 301 LEU A CA 1
ATOM 2389 C C . LEU A 1 301 ? -16.406 19.109 3.572 1 97.81 301 LEU A C 1
ATOM 2391 O O . LEU A 1 301 ? -16.938 20.094 3.035 1 97.81 301 LEU A O 1
ATOM 2395 N N . ASP A 1 302 ? -16.828 17.844 3.383 1 97.44 302 ASP A N 1
ATOM 2396 C CA . ASP A 1 302 ? -18.062 17.609 2.637 1 97.44 302 ASP A CA 1
ATOM 2397 C C . ASP A 1 302 ? -19.25 18.312 3.299 1 97.44 302 ASP A C 1
ATOM 2399 O O . ASP A 1 302 ? -20.094 18.875 2.617 1 97.44 302 ASP A O 1
ATOM 2403 N N . GLU A 1 303 ? -19.297 18.203 4.551 1 96.88 303 GLU A N 1
ATOM 2404 C CA . GLU A 1 303 ? -20.359 18.859 5.301 1 96.88 303 GLU A CA 1
ATOM 2405 C C . GLU A 1 303 ? -20.266 20.375 5.18 1 96.88 303 GLU A C 1
ATOM 2407 O O . GLU A 1 303 ? -21.281 21.047 4.941 1 96.88 303 GLU A O 1
ATOM 2412 N N . ILE A 1 304 ? -19.109 20.969 5.355 1 97.81 304 ILE A N 1
ATOM 2413 C CA . ILE A 1 304 ? -18.906 22.406 5.254 1 97.81 304 ILE A CA 1
ATOM 2414 C C . ILE A 1 304 ? -19.25 22.875 3.84 1 97.81 304 ILE A C 1
ATOM 2416 O O . ILE A 1 304 ? -19.844 23.938 3.66 1 97.81 304 ILE A O 1
ATOM 2420 N N . TYR A 1 305 ? -18.859 22.047 2.861 1 98 305 TYR A N 1
ATOM 2421 C CA . TYR A 1 305 ? -19.141 22.391 1.474 1 98 305 TYR A CA 1
ATOM 2422 C C . TYR A 1 305 ? -20.641 22.422 1.215 1 98 305 TYR A C 1
ATOM 2424 O O . TYR A 1 305 ? -21.141 23.312 0.518 1 98 305 TYR A O 1
ATOM 2432 N N . ARG A 1 306 ? -21.344 21.406 1.738 1 97.56 306 ARG A N 1
ATOM 2433 C CA . ARG A 1 306 ? -22.797 21.391 1.626 1 97.56 306 ARG A CA 1
ATOM 2434 C C . ARG A 1 306 ? -23.406 22.656 2.227 1 97.56 306 ARG A C 1
ATOM 2436 O O . ARG A 1 306 ? -24.281 23.297 1.619 1 97.56 306 ARG A O 1
ATOM 2443 N N . LEU A 1 307 ? -22.953 23.078 3.398 1 97.06 307 LEU A N 1
ATOM 2444 C CA . LEU A 1 307 ? -23.438 24.266 4.082 1 97.06 307 LEU A CA 1
ATOM 2445 C C . LEU A 1 307 ? -23.062 25.531 3.309 1 97.06 307 LEU A C 1
ATOM 2447 O O . LEU A 1 307 ? -23.828 26.484 3.264 1 97.06 307 LEU A O 1
ATOM 2451 N N . TRP A 1 308 ? -21.875 25.531 2.707 1 97.25 308 TRP A N 1
ATOM 2452 C CA . TRP A 1 308 ? -21.422 26.625 1.868 1 97.25 308 TRP A CA 1
ATOM 2453 C C . TRP A 1 308 ? -22.344 26.828 0.675 1 97.25 308 TRP A C 1
ATOM 2455 O O . TRP A 1 308 ? -22.75 27.953 0.363 1 97.25 308 TRP A O 1
ATOM 2465 N N . GLN A 1 309 ? -22.734 25.734 0.069 1 96.69 309 GLN A N 1
ATOM 2466 C CA . GLN A 1 309 ? -23.609 25.797 -1.095 1 96.69 309 GLN A CA 1
ATOM 2467 C C . GLN A 1 309 ? -25 26.281 -0.709 1 96.69 309 GLN A C 1
ATOM 2469 O O . GLN A 1 309 ? -25.656 26.953 -1.493 1 96.69 309 GLN A O 1
ATOM 2474 N N . GLN A 1 310 ? -25.375 26 0.492 1 96.19 310 GLN A N 1
ATOM 2475 C CA . GLN A 1 310 ? -26.688 26.391 0.991 1 96.19 310 GLN A CA 1
ATOM 2476 C C . GLN A 1 310 ? -26.672 27.812 1.543 1 96.19 310 GLN A C 1
ATOM 2478 O O . GLN A 1 310 ? -27.688 28.297 2.045 1 96.19 310 GLN A O 1
ATOM 2483 N N . LYS A 1 311 ? -25.547 28.469 1.466 1 94.81 311 LYS A N 1
ATOM 2484 C CA . LYS A 1 311 ? -25.406 29.812 2.018 1 94.81 311 LYS A CA 1
ATOM 2485 C C . LYS A 1 311 ? -25.812 29.844 3.488 1 94.81 311 LYS A C 1
ATOM 2487 O O . LYS A 1 311 ? -26.562 30.719 3.904 1 94.81 311 LYS A O 1
ATOM 2492 N N . ASN A 1 312 ? -25.359 28.875 4.18 1 94.44 312 ASN A N 1
ATOM 2493 C CA . ASN A 1 312 ? -25.656 28.719 5.594 1 94.44 312 ASN A CA 1
ATOM 2494 C C . ASN A 1 312 ? -25.25 29.938 6.402 1 94.44 312 ASN A C 1
ATOM 2496 O O . ASN A 1 312 ? -24.172 30.484 6.215 1 94.44 312 ASN A O 1
ATOM 2500 N N . GLU A 1 313 ? -26.047 30.359 7.344 1 92.62 313 GLU A N 1
ATOM 2501 C CA . GLU A 1 313 ? -25.859 31.578 8.133 1 92.62 313 GLU A CA 1
ATOM 2502 C C . GLU A 1 313 ? -24.641 31.453 9.039 1 92.62 313 GLU A C 1
ATOM 2504 O O . GLU A 1 313 ? -23.922 32.438 9.258 1 92.62 313 GLU A O 1
ATOM 2509 N N . GLN A 1 314 ? -24.391 30.375 9.539 1 90.94 314 GLN A N 1
ATOM 2510 C CA . GLN A 1 314 ? -23.297 30.188 10.477 1 90.94 314 GLN A CA 1
ATOM 2511 C C . GLN A 1 314 ? -21.953 30.391 9.789 1 90.94 314 GLN A C 1
ATOM 2513 O O . GLN A 1 314 ? -20.969 30.766 10.438 1 90.94 314 GLN A O 1
ATOM 2518 N N . ILE A 1 315 ? -21.891 30.172 8.539 1 94.94 315 ILE A N 1
ATOM 2519 C CA . ILE A 1 315 ? -20.656 30.359 7.793 1 94.94 315 ILE A CA 1
ATOM 2520 C C . ILE A 1 315 ? -20.547 31.812 7.34 1 94.94 315 ILE A C 1
ATOM 2522 O O . ILE A 1 315 ? -19.5 32.438 7.539 1 94.94 315 ILE A O 1
ATOM 2526 N N . PHE A 1 316 ? -21.609 32.344 6.852 1 93.56 316 PHE A N 1
ATOM 2527 C CA . PHE A 1 316 ? -21.516 33.594 6.113 1 93.56 316 PHE A CA 1
ATOM 2528 C C . PHE A 1 316 ? -21.75 34.781 7.031 1 93.56 316 PHE A C 1
ATOM 2530 O O . PHE A 1 316 ? -21.438 35.906 6.676 1 93.56 316 PHE A O 1
ATOM 2537 N N . SER A 1 317 ? -22.234 34.531 8.305 1 89.12 317 SER A N 1
ATOM 2538 C CA . SER A 1 317 ? -22.422 35.625 9.258 1 89.12 317 SER A CA 1
ATOM 2539 C C . SER A 1 317 ? -21.172 35.875 10.094 1 89.12 317 SER A C 1
ATOM 2541 O O . SER A 1 317 ? -21.094 36.812 10.859 1 89.12 317 SER A O 1
ATOM 2543 N N . ASN A 1 318 ? -20.266 35 9.992 1 89.5 318 ASN A N 1
ATOM 2544 C CA . ASN A 1 318 ? -18.984 35.094 10.695 1 89.5 318 ASN A CA 1
ATOM 2545 C C . ASN A 1 318 ? -17.812 35.188 9.727 1 89.5 318 ASN A C 1
ATOM 2547 O O . ASN A 1 318 ? -17.547 34.25 8.961 1 89.5 318 ASN A O 1
ATOM 2551 N N . VAL A 1 319 ? -17.047 36.25 9.773 1 91.25 319 VAL A N 1
ATOM 2552 C CA . VAL A 1 319 ? -15.977 36.531 8.828 1 91.25 319 VAL A CA 1
ATOM 2553 C C . VAL A 1 319 ? -14.914 35.438 8.898 1 91.25 319 VAL A C 1
ATOM 2555 O O . VAL A 1 319 ? -14.414 35 7.867 1 91.25 319 VAL A O 1
ATOM 2558 N N . THR A 1 320 ? -14.602 35.031 10.086 1 92.5 320 THR A N 1
ATOM 2559 C CA . THR A 1 320 ? -13.594 34 10.289 1 92.5 320 THR A CA 1
ATOM 2560 C C . THR A 1 320 ? -14.031 32.688 9.656 1 92.5 320 THR A C 1
ATOM 2562 O O . THR A 1 320 ? -13.25 32.031 8.969 1 92.5 320 THR A O 1
ATOM 2565 N N . HIS A 1 321 ? -15.273 32.312 9.867 1 95.31 321 HIS A N 1
ATOM 2566 C CA . HIS A 1 321 ? -15.797 31.078 9.312 1 95.31 321 HIS A CA 1
ATOM 2567 C C . HIS A 1 321 ? -15.797 31.109 7.785 1 95.31 321 HIS A C 1
ATOM 2569 O O . HIS A 1 321 ? -15.391 30.141 7.137 1 95.31 321 HIS A O 1
ATOM 2575 N N . CYS A 1 322 ? -16.219 32.188 7.301 1 96.25 322 CYS A N 1
ATOM 2576 C CA . CYS A 1 322 ? -16.312 32.344 5.855 1 96.25 322 CYS A CA 1
ATOM 2577 C C . CYS A 1 322 ? -14.93 32.25 5.207 1 96.25 322 CYS A C 1
ATOM 2579 O O . CYS A 1 322 ? -14.742 31.516 4.234 1 96.25 322 CYS A O 1
ATOM 2581 N N . ALA A 1 323 ? -14.008 33 5.734 1 96.5 323 ALA A N 1
ATOM 2582 C CA . ALA A 1 323 ? -12.648 33.031 5.199 1 96.5 323 ALA A CA 1
ATOM 2583 C C . ALA A 1 323 ? -11.992 31.656 5.309 1 96.5 323 ALA A C 1
ATOM 2585 O O . ALA A 1 323 ? -11.367 31.188 4.355 1 96.5 323 ALA A O 1
ATOM 2586 N N . MET A 1 324 ? -12.109 31 6.453 1 97.56 324 MET A N 1
ATOM 2587 C CA . MET A 1 324 ? -11.508 29.688 6.68 1 97.56 324 MET A CA 1
ATOM 2588 C C . MET A 1 324 ? -12.156 28.641 5.773 1 97.56 324 MET A C 1
ATOM 2590 O O . MET A 1 324 ? -11.461 27.797 5.203 1 97.56 324 MET A O 1
ATOM 2594 N N . ALA A 1 325 ? -13.469 28.672 5.715 1 98.44 325 ALA A N 1
ATOM 2595 C CA . ALA A 1 325 ? -14.172 27.719 4.859 1 98.44 325 ALA A CA 1
ATOM 2596 C C . ALA A 1 325 ? -13.719 27.844 3.406 1 98.44 325 ALA A C 1
ATOM 2598 O O . ALA A 1 325 ? -13.43 26.844 2.748 1 98.44 325 ALA A O 1
ATOM 2599 N N . PHE A 1 326 ? -13.641 29.078 2.953 1 97.94 326 PHE A N 1
ATOM 2600 C CA . PHE A 1 326 ? -13.195 29.312 1.583 1 97.94 326 PHE A CA 1
ATOM 2601 C C . PHE A 1 326 ? -11.805 28.734 1.361 1 97.94 326 PHE A C 1
ATOM 2603 O O . PHE A 1 326 ? -11.578 28 0.393 1 97.94 326 PHE A O 1
ATOM 2610 N N . ARG A 1 327 ? -10.93 29.094 2.213 1 97.62 327 ARG A N 1
ATOM 2611 C CA . ARG A 1 327 ? -9.539 28.672 2.082 1 97.62 327 ARG A CA 1
ATOM 2612 C C . ARG A 1 327 ? -9.406 27.156 2.109 1 97.62 327 ARG A C 1
ATOM 2614 O O . ARG A 1 327 ? -8.781 26.562 1.229 1 97.62 327 ARG A O 1
ATOM 2621 N N . LEU A 1 328 ? -9.984 26.484 3.08 1 98.06 328 LEU A N 1
ATOM 2622 C CA . LEU A 1 328 ? -9.859 25.047 3.273 1 98.06 328 LEU A CA 1
ATOM 2623 C C . LEU A 1 328 ? -10.555 24.281 2.15 1 98.06 328 LEU A C 1
ATOM 2625 O O . LEU A 1 328 ? -10.031 23.281 1.66 1 98.06 328 LEU A O 1
ATOM 2629 N N . LEU A 1 329 ? -11.734 24.766 1.744 1 98 329 LEU A N 1
ATOM 2630 C CA . LEU A 1 329 ? -12.461 24.109 0.662 1 98 329 LEU A CA 1
ATOM 2631 C C . LEU A 1 329 ? -11.711 24.25 -0.659 1 98 329 LEU A C 1
ATOM 2633 O O . LEU A 1 329 ? -11.531 23.281 -1.387 1 98 329 LEU A O 1
ATOM 2637 N N . ARG A 1 330 ? -11.305 25.484 -0.917 1 96.5 330 ARG A N 1
ATOM 2638 C CA . ARG A 1 330 ? -10.609 25.719 -2.18 1 96.5 330 ARG A CA 1
ATOM 2639 C C . ARG A 1 330 ? -9.352 24.859 -2.271 1 96.5 330 ARG A C 1
ATOM 2641 O O . ARG A 1 330 ? -9.102 24.234 -3.299 1 96.5 330 ARG A O 1
ATOM 2648 N N . MET A 1 331 ? -8.562 24.781 -1.218 1 96.06 331 MET A N 1
ATOM 2649 C CA . MET A 1 331 ? -7.293 24.062 -1.209 1 96.06 331 MET A CA 1
ATOM 2650 C C . MET A 1 331 ? -7.527 22.562 -1.165 1 96.06 331 MET A C 1
ATOM 2652 O O . MET A 1 331 ? -6.598 21.766 -1.369 1 96.06 331 MET A O 1
ATOM 2656 N N . SER A 1 332 ? -8.734 22.125 -0.906 1 96 332 SER A N 1
ATOM 2657 C CA . SER A 1 332 ? -9.094 20.703 -0.934 1 96 332 SER A CA 1
ATOM 2658 C C . SER A 1 332 ? -9.891 20.359 -2.189 1 96 332 SER A C 1
ATOM 2660 O O . SER A 1 332 ? -10.664 19.406 -2.199 1 96 332 SER A O 1
ATOM 2662 N N . TYR A 1 333 ? -9.859 21.203 -3.191 1 94.19 333 TYR A N 1
ATOM 2663 C CA . TYR A 1 333 ? -10.258 20.953 -4.57 1 94.19 333 TYR A CA 1
ATOM 2664 C C . TYR A 1 333 ? -11.758 21.094 -4.75 1 94.19 333 TYR A C 1
ATOM 2666 O O . TYR A 1 333 ? -12.328 20.594 -5.719 1 94.19 333 TYR A O 1
ATOM 2674 N N . TYR A 1 334 ? -12.414 21.703 -3.723 1 95.75 334 TYR A N 1
ATOM 2675 C CA . TYR A 1 334 ? -13.836 22 -3.891 1 95.75 334 TYR A CA 1
ATOM 2676 C C . TYR A 1 334 ? -14.039 23.25 -4.738 1 95.75 334 TYR A C 1
ATOM 2678 O O . TYR A 1 334 ? -13.18 24.125 -4.766 1 95.75 334 TYR A O 1
ATOM 2686 N N . ASP A 1 335 ? -15.156 23.281 -5.398 1 93.62 335 ASP A N 1
ATOM 2687 C CA . ASP A 1 335 ? -15.469 24.422 -6.254 1 93.62 335 ASP A CA 1
ATOM 2688 C C . ASP A 1 335 ? -16.141 25.531 -5.461 1 93.62 335 ASP A C 1
ATOM 2690 O O . ASP A 1 335 ? -17.359 25.484 -5.215 1 93.62 335 ASP A O 1
ATOM 2694 N N . VAL A 1 336 ? -15.367 26.547 -5.027 1 95.31 336 VAL A N 1
ATOM 2695 C CA . VAL A 1 336 ? -15.883 27.688 -4.281 1 95.31 336 VAL A CA 1
ATOM 2696 C C . VAL A 1 336 ? -15.492 28.984 -4.984 1 95.31 336 VAL A C 1
ATOM 2698 O O . VAL A 1 336 ? -14.391 29.109 -5.531 1 95.31 336 VAL A O 1
ATOM 2701 N N . SER A 1 337 ? -16.344 29.906 -5.023 1 93.69 337 SER A N 1
ATOM 2702 C CA . SER A 1 337 ? -16.125 31.172 -5.719 1 93.69 337 SER A CA 1
ATOM 2703 C C . SER A 1 337 ? -15.672 32.281 -4.746 1 93.69 337 SER A C 1
ATOM 2705 O O . SER A 1 337 ? -16.188 32.344 -3.631 1 93.69 337 SER A O 1
ATOM 2707 N N . SER A 1 338 ? -14.734 33.125 -5.23 1 94.88 338 SER A N 1
ATOM 2708 C CA . SER A 1 338 ? -14.273 34.25 -4.426 1 94.88 338 SER A CA 1
ATOM 2709 C C . SER A 1 338 ? -15.344 35.344 -4.336 1 94.88 338 SER A C 1
ATOM 2711 O O . SER A 1 338 ? -15.258 36.219 -3.492 1 94.88 338 SER A O 1
ATOM 2713 N N . ASP A 1 339 ? -16.391 35.156 -5.039 1 93.5 339 ASP A N 1
ATOM 2714 C CA . ASP A 1 339 ? -17.5 36.125 -5.016 1 93.5 339 ASP A CA 1
ATOM 2715 C C . ASP A 1 339 ? -18.141 36.188 -3.625 1 93.5 339 ASP A C 1
ATOM 2717 O O . ASP A 1 339 ? -18.688 37.219 -3.244 1 93.5 339 ASP A O 1
ATOM 2721 N N . GLU A 1 340 ? -18.047 35.156 -2.943 1 94.12 340 GLU A N 1
ATOM 2722 C CA . GLU A 1 340 ? -18.672 35.094 -1.623 1 94.12 340 GLU A CA 1
ATOM 2723 C C . GLU A 1 340 ? -17.922 35.969 -0.616 1 94.12 340 GLU A C 1
ATOM 2725 O O . GLU A 1 340 ? -18.438 36.25 0.463 1 94.12 340 GLU A O 1
ATOM 2730 N N . LEU A 1 341 ? -16.688 36.438 -0.975 1 94.62 341 LEU A N 1
ATOM 2731 C CA . LEU A 1 341 ? -15.898 37.312 -0.093 1 94.62 341 LEU A CA 1
ATOM 2732 C C . LEU A 1 341 ? -15.969 38.75 -0.55 1 94.62 341 LEU A C 1
ATOM 2734 O O . LEU A 1 341 ? -15.273 39.625 0.003 1 94.62 341 LEU A O 1
ATOM 2738 N N . ALA A 1 342 ? -16.828 39.062 -1.466 1 93.19 342 ALA A N 1
ATOM 2739 C CA . ALA A 1 342 ? -16.891 40.375 -2.082 1 93.19 342 ALA A CA 1
ATOM 2740 C C . ALA A 1 342 ? -17.234 41.438 -1.046 1 93.19 342 ALA A C 1
ATOM 2742 O O . ALA A 1 342 ? -16.781 42.594 -1.157 1 93.19 342 ALA A O 1
ATOM 2743 N N . GLU A 1 343 ? -17.953 41.125 -0.042 1 89.88 343 GLU A N 1
ATOM 2744 C CA . GLU A 1 343 ? -18.391 42.062 0.974 1 89.88 343 GLU A CA 1
ATOM 2745 C C . GLU A 1 343 ? -17.203 42.594 1.773 1 89.88 343 GLU A C 1
ATOM 2747 O O . GLU A 1 343 ? -17.281 43.656 2.387 1 89.88 343 GLU A O 1
ATOM 2752 N N . PHE A 1 344 ? -16.094 41.938 1.68 1 92.31 344 PHE A N 1
ATOM 2753 C CA . PHE A 1 344 ? -14.961 42.312 2.527 1 92.31 344 PHE A CA 1
ATOM 2754 C C . PHE A 1 344 ? -13.922 43.094 1.739 1 92.31 344 PHE A C 1
ATOM 2756 O O . PHE A 1 344 ? -12.805 43.312 2.221 1 92.31 344 PHE A O 1
ATOM 2763 N N . VAL A 1 345 ? -14.148 43.5 0.546 1 92.69 345 VAL A N 1
ATOM 2764 C CA . VAL A 1 345 ? -13.195 44.125 -0.361 1 92.69 345 VAL A CA 1
ATOM 2765 C C . VAL A 1 345 ? -12.828 45.531 0.159 1 92.69 345 VAL A C 1
ATOM 2767 O O . VAL A 1 345 ? -11.672 45.938 0.071 1 92.69 345 VAL A O 1
ATOM 2770 N N . ASP A 1 346 ? -13.805 46.156 0.686 1 89.44 346 ASP A N 1
ATOM 2771 C CA . ASP A 1 346 ? -13.594 47.531 1.114 1 89.44 346 ASP A CA 1
ATOM 2772 C C . ASP A 1 346 ? -13.242 47.594 2.6 1 89.44 346 ASP A C 1
ATOM 2774 O O . ASP A 1 346 ? -14.039 47.188 3.449 1 89.44 346 ASP A O 1
ATOM 2778 N N . GLU A 1 347 ? -12.086 48.156 2.844 1 87.31 347 GLU A N 1
ATOM 2779 C CA . GLU A 1 347 ? -11.578 48.25 4.211 1 87.31 347 GLU A CA 1
ATOM 2780 C C . GLU A 1 347 ? -12.508 49.094 5.086 1 87.31 347 GLU A C 1
ATOM 2782 O O . GLU A 1 347 ? -12.836 48.688 6.207 1 87.31 347 GLU A O 1
ATOM 2787 N N . GLU A 1 348 ? -12.93 50.219 4.602 1 84.5 348 GLU A N 1
ATOM 2788 C CA . GLU A 1 348 ? -13.797 51.125 5.363 1 84.5 348 GLU A CA 1
ATOM 2789 C C . GLU A 1 348 ? -15.148 50.469 5.656 1 84.5 348 GLU A C 1
ATOM 2791 O O . GLU A 1 348 ? -15.664 50.562 6.773 1 84.5 348 GLU A O 1
ATOM 2796 N N . HIS A 1 349 ? -15.594 49.906 4.641 1 82.44 349 HIS A N 1
ATOM 2797 C CA . HIS A 1 349 ? -16.875 49.219 4.812 1 82.44 349 HIS A CA 1
ATOM 2798 C C . HIS A 1 349 ? -16.766 48.094 5.82 1 82.44 349 HIS A C 1
ATOM 2800 O O . HIS A 1 349 ? -17.672 47.844 6.609 1 82.44 349 HIS A O 1
ATOM 2806 N N . PHE A 1 350 ? -15.648 47.438 5.762 1 84.88 350 PHE A N 1
ATOM 2807 C CA . PHE A 1 350 ? -15.414 46.344 6.684 1 84.88 350 PHE A CA 1
ATOM 2808 C C . PHE A 1 350 ? -15.43 46.812 8.125 1 84.88 350 PHE A C 1
ATOM 2810 O O . PHE A 1 350 ? -16.078 46.219 8.984 1 84.88 350 PHE A O 1
ATOM 2817 N N . PHE A 1 351 ? -14.844 47.906 8.43 1 80 351 PHE A N 1
ATOM 2818 C CA . PHE A 1 351 ? -14.711 48.375 9.797 1 80 351 PHE A CA 1
ATOM 2819 C C . PHE A 1 351 ? -15.984 49.094 10.242 1 80 351 PHE A C 1
ATOM 2821 O O . PHE A 1 351 ? -16.25 49.188 11.445 1 80 351 PHE A O 1
ATOM 2828 N N . THR A 1 352 ? -16.766 49.5 9.289 1 73.75 352 THR A N 1
ATOM 2829 C CA . THR A 1 352 ? -18.016 50.156 9.656 1 73.75 352 THR A CA 1
ATOM 2830 C C . THR A 1 352 ? -19.125 49.156 9.875 1 73.75 352 THR A C 1
ATOM 2832 O O . THR A 1 352 ? -20.125 49.438 10.523 1 73.75 352 THR A O 1
ATOM 2835 N N . THR A 1 353 ? -18.969 48.094 9.367 1 68.5 353 THR A N 1
ATOM 2836 C CA . THR A 1 353 ? -20.031 47.094 9.484 1 68.5 353 THR A CA 1
ATOM 2837 C C . THR A 1 353 ? -19.594 45.969 10.414 1 68.5 353 THR A C 1
ATOM 2839 O O . THR A 1 353 ? -19.922 45.969 11.602 1 68.5 353 THR A O 1
ATOM 2842 N N . SER A 1 354 ? -18.734 45.156 9.852 1 56.62 354 SER A N 1
ATOM 2843 C CA . SER A 1 354 ? -18.391 43.906 10.531 1 56.62 354 SER A CA 1
ATOM 2844 C C . SER A 1 354 ? -17.156 44.094 11.398 1 56.62 354 SER A C 1
ATOM 2846 O O . SER A 1 354 ? -16.938 43.312 12.352 1 56.62 354 SER A O 1
ATOM 2848 N N . GLY A 1 355 ? -16.359 45.062 11.133 1 57.16 355 GLY A N 1
ATOM 2849 C CA . GLY A 1 355 ? -14.969 45.062 11.57 1 57.16 355 GLY A CA 1
ATOM 2850 C C . GLY A 1 355 ? -14.727 45.906 12.789 1 57.16 355 GLY A C 1
ATOM 2851 O O . GLY A 1 355 ? -13.625 45.906 13.344 1 57.16 355 GLY A O 1
ATOM 2852 N N . LYS A 1 356 ? -15.617 46.75 13.141 1 50.59 356 LYS A N 1
ATOM 2853 C CA . LYS A 1 356 ? -15.266 47.719 14.18 1 50.59 356 LYS A CA 1
ATOM 2854 C C . LYS A 1 356 ? -14.766 47 15.438 1 50.59 356 LYS A C 1
ATOM 2856 O O . LYS A 1 356 ? -13.891 47.531 16.141 1 50.59 356 LYS A O 1
ATOM 2861 N N . TYR A 1 357 ? -15.375 45.906 15.688 1 53.62 357 TYR A N 1
ATOM 2862 C CA . TYR A 1 357 ? -14.938 45.188 16.875 1 53.62 357 TYR A CA 1
ATOM 2863 C C . TYR A 1 357 ? -14.336 43.844 16.516 1 53.62 357 TYR A C 1
ATOM 2865 O O . TYR A 1 357 ? -14.508 42.875 17.234 1 53.62 357 TYR A O 1
ATOM 2873 N N . THR A 1 358 ? -13.578 44 15.367 1 59.88 358 THR A N 1
ATOM 2874 C CA . THR A 1 358 ? -13.023 42.781 14.812 1 59.88 358 THR A CA 1
ATOM 2875 C C . THR A 1 358 ? -11.656 42.5 15.422 1 59.88 358 THR A C 1
ATOM 2877 O O . THR A 1 358 ? -10.859 43.406 15.641 1 59.88 358 THR A O 1
ATOM 2880 N N . SER A 1 359 ? -11.633 41.25 15.812 1 67.19 359 SER A N 1
ATOM 2881 C CA . SER A 1 359 ? -10.375 40.688 16.297 1 67.19 359 SER A CA 1
ATOM 2882 C C . SER A 1 359 ? -9.352 40.594 15.172 1 67.19 359 SER A C 1
ATOM 2884 O O . SER A 1 359 ? -9.719 40.562 13.992 1 67.19 359 SER A O 1
ATOM 2886 N N . HIS A 1 360 ? -8.133 40.812 15.445 1 80.06 360 HIS A N 1
ATOM 2887 C CA . HIS A 1 360 ? -7.055 40.625 14.484 1 80.06 360 HIS A CA 1
ATOM 2888 C C . HIS A 1 360 ? -7.129 39.25 13.82 1 80.06 360 HIS A C 1
ATOM 2890 O O . HIS A 1 360 ? -6.637 39.094 12.703 1 80.06 360 HIS A O 1
ATOM 2896 N N . VAL A 1 361 ? -7.883 38.344 14.461 1 85 361 VAL A N 1
ATOM 2897 C CA . VAL A 1 361 ? -7.992 36.969 13.938 1 85 361 VAL A CA 1
ATOM 2898 C C . VAL A 1 361 ? -8.812 37 12.648 1 85 361 VAL A C 1
ATOM 2900 O O . VAL A 1 361 ? -8.5 36.25 11.703 1 85 361 VAL A O 1
ATOM 2903 N N . GLU A 1 362 ? -9.883 37.75 12.609 1 89.56 362 GLU A N 1
ATOM 2904 C CA . GLU A 1 362 ? -10.719 37.844 11.414 1 89.56 362 GLU A CA 1
ATOM 2905 C C . GLU A 1 362 ? -9.922 38.344 10.219 1 89.56 362 GLU A C 1
ATOM 2907 O O . GLU A 1 362 ? -10.047 37.812 9.117 1 89.56 362 GLU A O 1
ATOM 2912 N N . ILE A 1 363 ? -9.133 39.344 10.516 1 91.5 363 ILE A N 1
ATOM 2913 C CA . ILE A 1 363 ? -8.344 39.969 9.453 1 91.5 363 ILE A CA 1
ATOM 2914 C C . ILE A 1 363 ? -7.254 39 8.992 1 91.5 363 ILE A C 1
ATOM 2916 O O . ILE A 1 363 ? -6.953 38.906 7.801 1 91.5 363 ILE A O 1
ATOM 2920 N N . LEU A 1 364 ? -6.691 38.344 9.938 1 93.12 364 LEU A N 1
ATOM 2921 C CA . LEU A 1 364 ? -5.664 37.344 9.617 1 93.12 364 LEU A CA 1
ATOM 2922 C C . LEU A 1 364 ? -6.223 36.281 8.695 1 93.12 364 LEU A C 1
ATOM 2924 O O . LEU A 1 364 ? -5.594 35.906 7.699 1 93.12 364 LEU A O 1
ATOM 2928 N N . GLU A 1 365 ? -7.387 35.719 9.008 1 94.81 365 GLU A N 1
ATOM 2929 C CA . GLU A 1 365 ? -7.977 34.625 8.203 1 94.81 365 GLU A CA 1
ATOM 2930 C C . GLU A 1 365 ? -8.383 35.156 6.824 1 94.81 365 GLU A C 1
ATOM 2932 O O . GLU A 1 365 ? -8.297 34.406 5.836 1 94.81 365 GLU A O 1
ATOM 2937 N N . LEU A 1 366 ? -8.867 36.375 6.805 1 94.94 366 LEU A N 1
ATOM 2938 C CA . LEU A 1 366 ? -9.18 36.969 5.516 1 94.94 366 LEU A CA 1
ATOM 2939 C C . LEU A 1 366 ? -7.926 37.125 4.66 1 94.94 366 LEU A C 1
ATOM 2941 O O . LEU A 1 366 ? -7.973 36.875 3.447 1 94.94 366 LEU A O 1
ATOM 2945 N N . HIS A 1 367 ? -6.883 37.531 5.277 1 95.69 367 HIS A N 1
ATOM 2946 C CA . HIS A 1 367 ? -5.617 37.656 4.57 1 95.69 367 HIS A CA 1
ATOM 2947 C C . HIS A 1 367 ? -5.16 36.312 3.998 1 95.69 367 HIS A C 1
ATOM 2949 O O . HIS A 1 367 ? -4.758 36.25 2.836 1 95.69 367 HIS A O 1
ATOM 2955 N N . LYS A 1 368 ? -5.199 35.312 4.824 1 95.88 368 LYS A N 1
ATOM 2956 C CA . LYS A 1 368 ? -4.816 33.969 4.375 1 95.88 368 LYS A CA 1
ATOM 2957 C C . LYS A 1 368 ? -5.652 33.531 3.174 1 95.88 368 LYS A C 1
ATOM 2959 O O . LYS A 1 368 ? -5.121 33 2.199 1 95.88 368 LYS A O 1
ATOM 2964 N N . ALA A 1 369 ? -6.922 33.719 3.234 1 96.94 369 ALA A N 1
ATOM 2965 C CA . ALA A 1 369 ? -7.828 33.312 2.154 1 96.94 369 ALA A CA 1
ATOM 2966 C C . ALA A 1 369 ? -7.527 34.125 0.882 1 96.94 369 ALA A C 1
ATOM 2968 O O . ALA A 1 369 ? -7.641 33.594 -0.225 1 96.94 369 ALA A O 1
ATOM 2969 N N . SER A 1 370 ? -7.148 35.344 1.036 1 96.31 370 SER A N 1
ATOM 2970 C CA . SER A 1 370 ? -6.949 36.25 -0.094 1 96.31 370 SER A CA 1
ATOM 2971 C C . SER A 1 370 ? -5.734 35.844 -0.918 1 96.31 370 SER A C 1
ATOM 2973 O O . SER A 1 370 ? -5.594 36.25 -2.072 1 96.31 370 SER A O 1
ATOM 2975 N N . GLN A 1 371 ? -4.879 35.062 -0.38 1 94.38 371 GLN A N 1
ATOM 2976 C CA . GLN A 1 371 ? -3.656 34.656 -1.062 1 94.38 371 GLN A CA 1
ATOM 2977 C C . GLN A 1 371 ? -3.947 33.594 -2.115 1 94.38 371 GLN A C 1
ATOM 2979 O O . GLN A 1 371 ? -3.09 33.281 -2.949 1 94.38 371 GLN A O 1
ATOM 2984 N N . LEU A 1 372 ? -5.148 33.062 -2.205 1 95.69 372 LEU A N 1
ATOM 2985 C CA . LEU A 1 372 ? -5.457 31.906 -3.029 1 95.69 372 LEU A CA 1
ATOM 2986 C C . LEU A 1 372 ? -6.082 32.312 -4.355 1 95.69 372 LEU A C 1
ATOM 2988 O O . LEU A 1 372 ? -7 31.672 -4.848 1 95.69 372 LEU A O 1
ATOM 2992 N N . ALA A 1 373 ? -5.625 33.438 -4.852 1 94.94 373 ALA A N 1
ATOM 2993 C CA . ALA A 1 373 ? -6.098 33.906 -6.16 1 94.94 373 ALA A CA 1
ATOM 2994 C C . ALA A 1 373 ? -5.566 33 -7.273 1 94.94 373 ALA A C 1
ATOM 2996 O O . ALA A 1 373 ? -4.363 32.719 -7.34 1 94.94 373 ALA A O 1
ATOM 2997 N N . ILE A 1 374 ? -6.43 32.5 -8.156 1 93.56 374 ILE A N 1
ATOM 2998 C CA . ILE A 1 374 ? -6.016 31.609 -9.227 1 93.56 374 ILE A CA 1
ATOM 2999 C C . ILE A 1 374 ? -6.379 32.219 -10.578 1 93.56 374 ILE A C 1
ATOM 3001 O O . ILE A 1 374 ? -5.773 31.859 -11.602 1 93.56 374 ILE A O 1
ATOM 3005 N N . ASP A 1 375 ? -7.426 32.969 -10.625 1 89.38 375 ASP A N 1
ATOM 3006 C CA . ASP A 1 375 ? -7.883 33.594 -11.867 1 89.38 375 ASP A CA 1
ATOM 3007 C C . ASP A 1 375 ? -7.641 35.094 -11.844 1 89.38 375 ASP A C 1
ATOM 3009 O O . ASP A 1 375 ? -7.992 35.781 -10.875 1 89.38 375 ASP A O 1
ATOM 3013 N N . HIS A 1 376 ? -7.07 35.656 -12.852 1 82.38 376 HIS A N 1
ATOM 3014 C CA . HIS A 1 376 ? -6.723 37.062 -12.898 1 82.38 376 HIS A CA 1
ATOM 3015 C C . HIS A 1 376 ? -7.969 37.938 -12.992 1 82.38 376 HIS A C 1
ATOM 3017 O O . HIS A 1 376 ? -8.016 39 -12.406 1 82.38 376 HIS A O 1
ATOM 3023 N N . GLU A 1 377 ? -8.906 37.5 -13.641 1 81.25 377 GLU A N 1
ATOM 3024 C CA . GLU A 1 377 ? -10.102 38.312 -13.828 1 81.25 377 GLU A CA 1
ATOM 3025 C C . GLU A 1 377 ? -11.117 38.062 -12.711 1 81.25 377 GLU A C 1
ATOM 3027 O O . GLU A 1 377 ? -11.609 39 -12.102 1 81.25 377 GLU A O 1
ATOM 3032 N N . LYS A 1 378 ? -11.297 36.844 -12.383 1 82.88 378 LYS A N 1
ATOM 3033 C CA . LYS A 1 378 ? -12.367 36.469 -11.461 1 82.88 378 LYS A CA 1
ATOM 3034 C C . LYS A 1 378 ? -11.945 36.656 -10.016 1 82.88 378 LYS A C 1
ATOM 3036 O O . LYS A 1 378 ? -12.789 36.812 -9.125 1 82.88 378 LYS A O 1
ATOM 3041 N N . ASP A 1 379 ? -10.594 36.719 -9.711 1 91.25 379 ASP A N 1
ATOM 3042 C CA . ASP A 1 379 ? -10.125 36.781 -8.328 1 91.25 379 ASP A CA 1
ATOM 3043 C C . ASP A 1 379 ? -9.555 38.156 -7.988 1 91.25 379 ASP A C 1
ATOM 3045 O O . ASP A 1 379 ? -8.695 38.25 -7.109 1 91.25 379 ASP A O 1
ATOM 3049 N N . ASP A 1 380 ? -10 39.125 -8.68 1 92.31 380 ASP A N 1
ATOM 3050 C CA . ASP A 1 380 ? -9.625 40.5 -8.352 1 92.31 380 ASP A CA 1
ATOM 3051 C C . ASP A 1 380 ? -10.055 40.844 -6.934 1 92.31 380 ASP A C 1
ATOM 3053 O O . ASP A 1 380 ? -9.391 41.656 -6.262 1 92.31 380 ASP A O 1
ATOM 3057 N N . ILE A 1 381 ? -11.195 40.25 -6.57 1 94 381 ILE A N 1
ATOM 3058 C CA . ILE A 1 381 ? -11.734 40.406 -5.223 1 94 381 ILE A CA 1
ATOM 3059 C C . ILE A 1 381 ? -10.664 40.031 -4.195 1 94 381 ILE A C 1
ATOM 3061 O O . ILE A 1 381 ? -10.438 40.75 -3.229 1 94 381 ILE A O 1
ATOM 3065 N N . LEU A 1 382 ? -10.023 38.969 -4.375 1 96.12 382 LEU A N 1
ATOM 3066 C CA . LEU A 1 382 ? -9.016 38.469 -3.449 1 96.12 382 LEU A CA 1
ATOM 3067 C C . LEU A 1 382 ? -7.801 39.375 -3.428 1 96.12 382 LEU A C 1
ATOM 3069 O O . LEU A 1 382 ? -7.211 39.625 -2.369 1 96.12 382 LEU A O 1
ATOM 3073 N N . ASP A 1 383 ? -7.445 39.938 -4.57 1 95.06 383 ASP A N 1
ATOM 3074 C CA . ASP A 1 383 ? -6.32 40.875 -4.641 1 95.06 383 ASP A CA 1
ATOM 3075 C C . ASP A 1 383 ? -6.59 42.125 -3.811 1 95.06 383 ASP A C 1
ATOM 3077 O O . ASP A 1 383 ? -5.699 42.625 -3.113 1 95.06 383 ASP A O 1
ATOM 3081 N N . LYS A 1 384 ? -7.742 42.625 -3.922 1 95.12 384 LYS A N 1
ATOM 3082 C CA . LYS A 1 384 ? -8.125 43.812 -3.174 1 95.12 384 LYS A CA 1
ATOM 3083 C C . LYS A 1 384 ? -8.109 43.531 -1.672 1 95.12 384 LYS A C 1
ATOM 3085 O O . LYS A 1 384 ? -7.625 44.375 -0.894 1 95.12 384 LYS A O 1
ATOM 3090 N N . ILE A 1 385 ? -8.703 42.438 -1.257 1 95.88 385 ILE A N 1
ATOM 3091 C CA . ILE A 1 385 ? -8.703 42.031 0.151 1 95.88 385 ILE A CA 1
ATOM 3092 C C . ILE A 1 385 ? -7.266 41.906 0.644 1 95.88 385 ILE A C 1
ATOM 3094 O O . ILE A 1 385 ? -6.93 42.312 1.747 1 95.88 385 ILE A O 1
ATOM 3098 N N . ASN A 1 386 ? -6.41 41.281 -0.195 1 95.5 386 ASN A N 1
ATOM 3099 C CA . ASN A 1 386 ? -5.016 41.031 0.166 1 95.5 386 ASN A CA 1
ATOM 3100 C C . ASN A 1 386 ? -4.27 42.344 0.405 1 95.5 386 ASN A C 1
ATOM 3102 O O . ASN A 1 386 ? -3.438 42.438 1.311 1 95.5 386 ASN A O 1
ATOM 3106 N N . ASN A 1 387 ? -4.52 43.312 -0.374 1 94.69 387 ASN A N 1
ATOM 3107 C CA . ASN A 1 387 ? -3.807 44.594 -0.294 1 94.69 387 ASN A CA 1
ATOM 3108 C C . ASN A 1 387 ? -4.043 45.281 1.045 1 94.69 387 ASN A C 1
ATOM 3110 O O . ASN A 1 387 ? -3.092 45.656 1.731 1 94.69 387 ASN A O 1
ATOM 3114 N N . TRP A 1 388 ? -5.328 45.438 1.409 1 93.94 388 TRP A N 1
ATOM 3115 C CA . TRP A 1 388 ? -5.566 46.188 2.627 1 93.94 388 TRP A CA 1
ATOM 3116 C C . TRP A 1 388 ? -5.277 45.344 3.867 1 93.94 388 TRP A C 1
ATOM 3118 O O . TRP A 1 388 ? -4.844 45.875 4.895 1 93.94 388 TRP A O 1
ATOM 3128 N N . THR A 1 389 ? -5.578 44.062 3.867 1 94.38 389 THR A N 1
ATOM 3129 C CA . THR A 1 389 ? -5.293 43.219 5.023 1 94.38 389 THR A CA 1
ATOM 3130 C C . THR A 1 389 ? -3.793 43.125 5.277 1 94.38 389 THR A C 1
ATOM 3132 O O . THR A 1 389 ? -3.354 43.094 6.43 1 94.38 389 THR A O 1
ATOM 3135 N N . ARG A 1 390 ? -2.967 43.031 4.242 1 94.44 390 ARG A N 1
ATOM 3136 C CA . ARG A 1 390 ? -1.515 43.031 4.383 1 94.44 390 ARG A CA 1
ATOM 3137 C C . ARG A 1 390 ? -1.02 44.281 5.059 1 94.44 390 ARG A C 1
ATOM 3139 O O . ARG A 1 390 ? -0.239 44.25 6.008 1 94.44 390 ARG A O 1
ATOM 3146 N N . THR A 1 391 ? -1.473 45.344 4.539 1 93.25 391 THR A N 1
ATOM 3147 C CA . THR A 1 391 ? -1.077 46.656 5.094 1 93.25 391 THR A CA 1
ATOM 3148 C C . THR A 1 391 ? -1.476 46.75 6.562 1 93.25 391 THR A C 1
ATOM 3150 O O . THR A 1 391 ? -0.691 47.219 7.391 1 93.25 391 THR A O 1
ATOM 3153 N N . PHE A 1 392 ? -2.705 46.344 6.828 1 91.19 392 PHE A N 1
ATOM 3154 C CA . PHE A 1 392 ? -3.219 46.375 8.188 1 91.19 392 PHE A CA 1
ATOM 3155 C C . PHE A 1 392 ? -2.33 45.562 9.125 1 91.19 392 PHE A C 1
ATOM 3157 O O . PHE A 1 392 ? -1.953 46.031 10.203 1 91.19 392 PHE A O 1
ATOM 3164 N N . MET A 1 393 ? -2.02 44.375 8.766 1 91.5 393 MET A N 1
ATOM 3165 C CA . MET A 1 393 ? -1.24 43.469 9.602 1 91.5 393 MET A CA 1
ATOM 3166 C C . MET A 1 393 ? 0.193 43.969 9.758 1 91.5 393 MET A C 1
ATOM 3168 O O . MET A 1 393 ? 0.776 43.875 10.836 1 91.5 393 MET A O 1
ATOM 3172 N N . GLU A 1 394 ? 0.795 44.5 8.68 1 93.25 394 GLU A N 1
ATOM 3173 C CA . GLU A 1 394 ? 2.146 45.031 8.742 1 93.25 394 GLU A CA 1
ATOM 3174 C C . GLU A 1 394 ? 2.219 46.219 9.711 1 93.25 394 GLU A C 1
ATOM 3176 O O . GLU A 1 394 ? 3.164 46.312 10.492 1 93.25 394 GLU A O 1
ATOM 3181 N N . GLN A 1 395 ? 1.239 47.031 9.648 1 90.88 395 GLN A N 1
ATOM 3182 C CA . GLN A 1 395 ? 1.187 48.188 10.547 1 90.88 395 GLN A CA 1
ATOM 3183 C C . GLN A 1 395 ? 1.02 47.75 12 1 90.88 395 GLN A C 1
ATOM 3185 O O . GLN A 1 395 ? 1.643 48.312 12.898 1 90.88 395 GLN A O 1
ATOM 3190 N N . LYS A 1 396 ? 0.147 46.781 12.211 1 87.62 396 LYS A N 1
ATOM 3191 C CA . LYS A 1 396 ? -0.073 46.281 13.57 1 87.62 396 LYS A CA 1
ATOM 3192 C C . LYS A 1 396 ? 1.201 45.688 14.141 1 87.62 396 LYS A C 1
ATOM 3194 O O . LYS A 1 396 ? 1.463 45.781 15.336 1 87.62 396 LYS A O 1
ATOM 3199 N N . LEU A 1 397 ? 1.937 45.031 13.352 1 88.88 397 LEU A N 1
ATOM 3200 C CA . LEU A 1 397 ? 3.201 44.438 13.781 1 88.88 397 LEU A CA 1
ATOM 3201 C C . LEU A 1 397 ? 4.211 45.531 14.133 1 88.88 397 LEU A C 1
ATOM 3203 O O . LEU A 1 397 ? 4.926 45.406 15.133 1 88.88 397 LEU A O 1
ATOM 3207 N N . LEU A 1 398 ? 4.262 46.531 13.305 1 89.12 398 LEU A N 1
ATOM 3208 C CA . LEU A 1 398 ? 5.195 47.625 13.516 1 89.12 398 LEU A CA 1
ATOM 3209 C C . LEU A 1 398 ? 4.871 48.375 14.805 1 89.12 398 LEU A C 1
ATOM 3211 O O . LEU A 1 398 ? 5.777 48.844 15.492 1 89.12 398 LEU A O 1
ATOM 3215 N N . ASN A 1 399 ? 3.627 48.375 15.133 1 85.62 399 ASN A N 1
ATOM 3216 C CA . ASN A 1 399 ? 3.189 49.094 16.312 1 85.62 399 ASN A CA 1
ATOM 3217 C C . ASN A 1 399 ? 3.16 48.219 17.547 1 85.62 399 ASN A C 1
ATOM 3219 O O . ASN A 1 399 ? 2.586 48.562 18.578 1 85.62 399 ASN A O 1
ATOM 3223 N N . ASN A 1 400 ? 3.686 47.062 17.422 1 78.75 400 ASN A N 1
ATOM 3224 C CA . ASN A 1 400 ? 3.705 46.094 18.516 1 78.75 400 ASN A CA 1
ATOM 3225 C C . ASN A 1 400 ? 2.307 45.875 19.078 1 78.75 400 ASN A C 1
ATOM 3227 O O . ASN A 1 400 ? 2.113 45.875 20.297 1 78.75 400 ASN A O 1
ATOM 3231 N N . GLY A 1 401 ? 1.445 45.781 18.156 1 79.44 401 GLY A N 1
ATOM 3232 C CA . GLY A 1 401 ? 0.043 45.625 18.516 1 79.44 401 GLY A CA 1
ATOM 3233 C C . GLY A 1 401 ? -0.336 44.219 18.938 1 79.44 401 GLY A C 1
ATOM 3234 O O . GLY A 1 401 ? -1.478 43.969 19.328 1 79.44 401 GLY A O 1
ATOM 3235 N N . PHE A 1 402 ? 0.562 43.281 18.859 1 83.81 402 PHE A N 1
ATOM 3236 C CA . PHE A 1 402 ? 0.279 41.906 19.281 1 83.81 402 PHE A CA 1
ATOM 3237 C C . PHE A 1 402 ? 0.911 41.625 20.641 1 83.81 402 PHE A C 1
ATOM 3239 O O . PHE A 1 402 ? 2.129 41.719 20.797 1 83.81 402 PHE A O 1
ATOM 3246 N N . ILE A 1 403 ? 0.087 41.188 21.547 1 81.5 403 ILE A N 1
ATOM 3247 C CA . ILE A 1 403 ? 0.526 40.969 22.922 1 81.5 403 ILE A CA 1
ATOM 3248 C C . ILE A 1 403 ? 1.094 39.562 23.094 1 81.5 403 ILE A C 1
ATOM 3250 O O . ILE A 1 403 ? 2.141 39.375 23.719 1 81.5 403 ILE A O 1
ATOM 3254 N N . ASP A 1 404 ? 0.372 38.594 22.516 1 79.38 404 ASP A N 1
ATOM 3255 C CA . ASP A 1 404 ? 0.829 37.219 22.688 1 79.38 404 ASP A CA 1
ATOM 3256 C C . ASP A 1 404 ? 1.777 36.812 21.562 1 79.38 404 ASP A C 1
ATOM 3258 O O . ASP A 1 404 ? 1.579 37.219 20.406 1 79.38 404 ASP A O 1
ATOM 3262 N N . ARG A 1 405 ? 2.74 36.125 21.906 1 76.56 405 ARG A N 1
ATOM 3263 C CA . ARG A 1 405 ? 3.805 35.688 21 1 76.56 405 ARG A CA 1
ATOM 3264 C C . ARG A 1 405 ? 3.254 34.812 19.875 1 76.56 405 ARG A C 1
ATOM 3266 O O . ARG A 1 405 ? 3.729 34.875 18.75 1 76.56 405 ARG A O 1
ATOM 3273 N N . MET A 1 406 ? 2.314 34.031 20.125 1 77.44 406 MET A N 1
ATOM 3274 C CA . MET A 1 406 ? 1.777 33.094 19.125 1 77.44 406 MET A CA 1
ATOM 3275 C C . MET A 1 406 ? 1.076 33.844 18 1 77.44 406 MET A C 1
ATOM 3277 O O . MET A 1 406 ? 1.235 33.5 16.828 1 77.44 406 MET A O 1
ATOM 3281 N N . SER A 1 407 ? 0.314 34.844 18.375 1 82.44 407 SER A N 1
ATOM 3282 C CA . SER A 1 407 ? -0.378 35.625 17.375 1 82.44 407 SER A CA 1
ATOM 3283 C C . SER A 1 407 ? 0.609 36.375 16.5 1 82.44 407 SER A C 1
ATOM 3285 O O . SER A 1 407 ? 0.403 36.5 15.281 1 82.44 407 SER A O 1
ATOM 3287 N N . LYS A 1 408 ? 1.61 36.875 17.141 1 86.31 408 LYS A N 1
ATOM 3288 C CA . LYS A 1 408 ? 2.633 37.625 16.391 1 86.31 408 LYS A CA 1
ATOM 3289 C C . LYS A 1 408 ? 3.293 36.688 15.359 1 86.31 408 LYS A C 1
ATOM 3291 O O . LYS A 1 408 ? 3.447 37.094 14.195 1 86.31 408 LYS A O 1
ATOM 3296 N N . LYS A 1 409 ? 3.605 35.562 15.789 1 83.94 409 LYS A N 1
ATOM 3297 C CA . LYS A 1 409 ? 4.27 34.625 14.898 1 83.94 409 LYS A CA 1
ATOM 3298 C C . LYS A 1 409 ? 3.344 34.188 13.766 1 83.94 409 LYS A C 1
ATOM 3300 O O . LYS A 1 409 ? 3.791 33.969 12.633 1 83.94 409 LYS A O 1
ATOM 3305 N N . GLU A 1 410 ? 2.148 33.969 14.031 1 85.75 410 GLU A N 1
ATOM 3306 C CA . GLU A 1 410 ? 1.181 33.594 13.016 1 85.75 410 GLU A CA 1
ATOM 3307 C C . GLU A 1 410 ? 1.038 34.656 11.938 1 85.75 410 GLU A C 1
ATOM 3309 O O . GLU A 1 410 ? 0.899 34.344 10.758 1 85.75 410 GLU A O 1
ATOM 3314 N N . VAL A 1 411 ? 1.03 35.875 12.398 1 89.69 411 VAL A N 1
ATOM 3315 C CA . VAL A 1 411 ? 0.889 37 11.469 1 89.69 411 VAL A CA 1
ATOM 3316 C C . VAL A 1 411 ? 2.152 37.125 10.617 1 89.69 411 VAL A C 1
ATOM 3318 O O . VAL A 1 411 ? 2.074 37.375 9.414 1 89.69 411 VAL A O 1
ATOM 3321 N N . GLU A 1 412 ? 3.264 36.938 11.273 1 87.94 412 GLU A N 1
ATOM 3322 C CA . GLU A 1 412 ? 4.523 37 10.539 1 87.94 412 GLU A CA 1
ATOM 3323 C C . GLU A 1 412 ? 4.574 35.938 9.453 1 87.94 412 GLU A C 1
ATOM 3325 O O . GLU A 1 412 ? 5.043 36.188 8.344 1 87.94 412 GLU A O 1
ATOM 3330 N N . LEU A 1 413 ? 4.082 34.844 9.781 1 86.69 413 LEU A N 1
ATOM 3331 C CA . LEU A 1 413 ? 4.055 33.75 8.82 1 86.69 413 LEU A CA 1
ATOM 3332 C C . LEU A 1 413 ? 3.055 34.031 7.699 1 86.69 413 LEU A C 1
ATOM 3334 O O . LEU A 1 413 ? 3.334 33.75 6.531 1 86.69 413 LEU A O 1
ATOM 3338 N N . ALA A 1 414 ? 1.926 34.5 8.117 1 89.25 414 ALA A N 1
ATOM 3339 C CA . ALA A 1 414 ? 0.874 34.75 7.133 1 89.25 414 ALA A CA 1
ATOM 3340 C C . ALA A 1 414 ? 1.296 35.812 6.137 1 89.25 414 ALA A C 1
ATOM 3342 O O . ALA A 1 414 ? 0.815 35.844 5 1 89.25 414 ALA A O 1
ATOM 3343 N N . LEU A 1 415 ? 2.148 36.688 6.586 1 90.19 415 LEU A N 1
ATOM 3344 C CA . LEU A 1 415 ? 2.594 37.75 5.719 1 90.19 415 LEU A CA 1
ATOM 3345 C C . LEU A 1 415 ? 3.559 37.25 4.656 1 90.19 415 LEU A C 1
ATOM 3347 O O . LEU A 1 415 ? 3.789 37.906 3.646 1 90.19 415 LEU A O 1
ATOM 3351 N N . LYS A 1 416 ? 4.027 36.062 4.98 1 86.75 416 LYS A N 1
ATOM 3352 C CA . LYS A 1 416 ? 4.742 35.375 3.902 1 86.75 416 LYS A CA 1
ATOM 3353 C C . LYS A 1 416 ? 3.766 34.719 2.928 1 86.75 416 LYS A C 1
ATOM 3355 O O . LYS A 1 416 ? 2.715 34.219 3.334 1 86.75 416 LYS A O 1
ATOM 3360 N N . LYS A 1 417 ? 4.102 34.844 1.674 1 84.31 417 LYS A N 1
ATOM 3361 C CA . LYS A 1 417 ? 3.219 34.188 0.727 1 84.31 417 LYS A CA 1
ATOM 3362 C C . LYS A 1 417 ? 3.16 32.688 1 1 84.31 417 LYS A C 1
ATOM 3364 O O . LYS A 1 417 ? 4.188 32.062 1.278 1 84.31 417 LYS A O 1
ATOM 3369 N N . PHE A 1 418 ? 1.975 32.094 1.023 1 86.94 418 PHE A N 1
ATOM 3370 C CA . PHE A 1 418 ? 1.761 30.719 1.422 1 86.94 418 PHE A CA 1
ATOM 3371 C C . PHE A 1 418 ? 2.562 29.766 0.537 1 86.94 418 PHE A C 1
ATOM 3373 O O . PHE A 1 418 ? 2.877 28.656 0.943 1 86.94 418 PHE A O 1
ATOM 3380 N N . TYR A 1 419 ? 2.908 30.266 -0.668 1 90.56 419 TYR A N 1
ATOM 3381 C CA . TYR A 1 419 ? 3.609 29.391 -1.599 1 90.56 419 TYR A CA 1
ATOM 3382 C C . TYR A 1 419 ? 5.113 29.625 -1.537 1 90.56 419 TYR A C 1
ATOM 3384 O O . TYR A 1 419 ? 5.867 29.062 -2.342 1 90.56 419 TYR A O 1
ATOM 3392 N N . THR A 1 420 ? 5.613 30.422 -0.647 1 89.44 420 THR A N 1
ATOM 3393 C CA . THR A 1 420 ? 7.043 30.656 -0.488 1 89.44 420 THR A CA 1
ATOM 3394 C C . THR A 1 420 ? 7.562 30 0.789 1 89.44 420 THR A C 1
ATOM 3396 O O . THR A 1 420 ? 8.633 30.359 1.286 1 89.44 420 THR A O 1
ATOM 3399 N N . THR A 1 421 ? 6.785 29.141 1.337 1 85.75 421 THR A N 1
ATOM 3400 C CA . THR A 1 421 ? 7.184 28.453 2.561 1 85.75 421 THR A CA 1
ATOM 3401 C C . THR A 1 421 ? 7.277 26.938 2.328 1 85.75 421 THR A C 1
ATOM 3403 O O . THR A 1 421 ? 6.789 26.438 1.318 1 85.75 421 THR A O 1
ATOM 3406 N N . SER A 1 422 ? 8.023 26.344 3.223 1 86.12 422 SER A N 1
ATOM 3407 C CA . SER A 1 422 ? 8.117 24.891 3.215 1 86.12 422 SER A CA 1
ATOM 3408 C C . SER A 1 422 ? 7.145 24.266 4.215 1 86.12 422 SER A C 1
ATOM 3410 O O . SER A 1 422 ? 7.168 24.594 5.402 1 86.12 422 SER A O 1
ATOM 3412 N N . ASP A 1 423 ? 6.316 23.375 3.738 1 86.81 423 ASP A N 1
ATOM 3413 C CA . ASP A 1 423 ? 5.32 22.766 4.609 1 86.81 423 ASP A CA 1
ATOM 3414 C C . ASP A 1 423 ? 5.984 22.047 5.785 1 86.81 423 ASP A C 1
ATOM 3416 O O . ASP A 1 423 ? 5.496 22.109 6.914 1 86.81 423 ASP A O 1
ATOM 3420 N N . LEU A 1 424 ? 7.102 21.438 5.551 1 87.94 424 LEU A N 1
ATOM 3421 C CA . LEU A 1 424 ? 7.77 20.672 6.605 1 87.94 424 LEU A CA 1
ATOM 3422 C C . LEU A 1 424 ? 8.336 21.609 7.664 1 87.94 424 LEU A C 1
ATOM 3424 O O . LEU A 1 424 ? 8.25 21.328 8.859 1 87.94 424 LEU A O 1
ATOM 3428 N N . ALA A 1 425 ? 8.922 22.656 7.199 1 85.19 425 ALA A N 1
ATOM 3429 C CA . ALA A 1 425 ? 9.461 23.641 8.133 1 85.19 425 ALA A CA 1
ATOM 3430 C C . ALA A 1 425 ? 8.344 24.297 8.938 1 85.19 425 ALA A C 1
ATOM 3432 O O . ALA A 1 425 ? 8.5 24.562 10.133 1 85.19 425 ALA A O 1
ATOM 3433 N N . GLU A 1 426 ? 7.281 24.562 8.258 1 88.31 426 GLU A N 1
ATOM 3434 C CA . GLU A 1 426 ? 6.145 25.188 8.922 1 88.31 426 GLU A CA 1
ATOM 3435 C C . GLU A 1 426 ? 5.5 24.25 9.93 1 88.31 426 GLU A C 1
ATOM 3437 O O . GLU A 1 426 ? 5.047 24.688 10.992 1 88.31 426 GLU A O 1
ATOM 3442 N N . ASN A 1 427 ? 5.371 23 9.562 1 91.56 427 ASN A N 1
ATOM 3443 C CA . ASN A 1 427 ? 4.848 22.016 10.508 1 91.56 427 ASN A CA 1
ATOM 3444 C C . ASN A 1 427 ? 5.688 21.953 11.781 1 91.56 427 ASN A C 1
ATOM 3446 O O . ASN A 1 427 ? 5.141 21.922 12.883 1 91.56 427 ASN A O 1
ATOM 3450 N N . ARG A 1 428 ? 7 21.922 11.594 1 91.56 428 ARG A N 1
ATOM 3451 C CA . ARG A 1 428 ? 7.906 21.859 12.734 1 91.56 428 ARG A CA 1
ATOM 3452 C C . ARG A 1 428 ? 7.73 23.094 13.633 1 91.56 428 ARG A C 1
ATOM 3454 O O . ARG A 1 428 ? 7.648 22.969 14.852 1 91.56 428 ARG A O 1
ATOM 3461 N N . ARG A 1 429 ? 7.656 24.234 13.016 1 88 429 ARG A N 1
ATOM 3462 C CA . ARG A 1 429 ? 7.484 25.484 13.773 1 88 429 ARG A CA 1
ATOM 3463 C C . ARG A 1 429 ? 6.152 25.484 14.516 1 88 429 ARG A C 1
ATOM 3465 O O . ARG A 1 429 ? 6.074 25.953 15.648 1 88 429 ARG A O 1
ATOM 3472 N N . TYR A 1 430 ? 5.152 25.062 13.844 1 90 430 TYR A N 1
ATOM 3473 C CA . TYR A 1 430 ? 3.83 25.016 14.461 1 90 430 TYR A CA 1
ATOM 3474 C C . TYR A 1 430 ? 3.82 24.062 15.656 1 90 430 TYR A C 1
ATOM 3476 O O . TYR A 1 430 ? 3.234 24.375 16.703 1 90 430 TYR A O 1
ATOM 3484 N N . ILE A 1 431 ? 4.445 22.953 15.547 1 91.81 431 ILE A N 1
ATOM 3485 C CA . ILE A 1 431 ? 4.516 21.984 16.641 1 91.81 431 ILE A CA 1
ATOM 3486 C C . ILE A 1 431 ? 5.254 22.609 17.828 1 91.81 431 ILE A C 1
ATOM 3488 O O . ILE A 1 431 ? 4.836 22.453 18.984 1 91.81 431 ILE A O 1
ATOM 3492 N N . LYS A 1 432 ? 6.309 23.312 17.516 1 88.19 432 LYS A N 1
ATOM 3493 C CA . LYS A 1 432 ? 7.109 23.922 18.578 1 88.19 432 LYS A CA 1
ATOM 3494 C C . LYS A 1 432 ? 6.32 25.016 19.297 1 88.19 432 LYS A C 1
ATOM 3496 O O . LYS A 1 432 ? 6.5 25.219 20.5 1 88.19 432 LYS A O 1
ATOM 3501 N N . SER A 1 433 ? 5.457 25.625 18.547 1 85.62 433 SER A N 1
ATOM 3502 C CA . SER A 1 433 ? 4.695 26.719 19.125 1 85.62 433 SER A CA 1
ATOM 3503 C C . SER A 1 433 ? 3.365 26.25 19.688 1 85.62 433 SER A C 1
ATOM 3505 O O . SER A 1 433 ? 2.641 27.016 20.328 1 85.62 433 SER A O 1
ATOM 3507 N N . TYR A 1 434 ? 3.092 25.016 19.5 1 87.12 434 TYR A N 1
ATOM 3508 C CA . TYR A 1 434 ? 1.814 24.453 19.938 1 87.12 434 TYR A CA 1
ATOM 3509 C C . TYR A 1 434 ? 1.718 24.438 21.453 1 87.12 434 TYR A C 1
ATOM 3511 O O . TYR A 1 434 ? 2.629 23.953 22.141 1 87.12 434 TYR A O 1
ATOM 3519 N N . GLU A 1 435 ? 0.7 25.031 21.938 1 83.12 435 GLU A N 1
ATOM 3520 C CA . GLU A 1 435 ? 0.458 25.031 23.375 1 83.12 435 GLU A CA 1
ATOM 3521 C C . GLU A 1 435 ? -0.783 24.219 23.719 1 83.12 435 GLU A C 1
ATOM 3523 O O . GLU A 1 435 ? -1.856 24.438 23.156 1 83.12 435 GLU A O 1
ATOM 3528 N N . GLU A 1 436 ? -0.687 23.328 24.672 1 82.12 436 GLU A N 1
ATOM 3529 C CA . GLU A 1 436 ? -1.754 22.422 25.078 1 82.12 436 GLU A CA 1
ATOM 3530 C C . GLU A 1 436 ? -2.959 23.188 25.609 1 82.12 436 GLU A C 1
ATOM 3532 O O . GLU A 1 436 ? -4.102 22.75 25.453 1 82.12 436 GLU A O 1
ATOM 3537 N N . ASN A 1 437 ? -2.773 24.266 26.25 1 81.44 437 ASN A N 1
ATOM 3538 C CA . ASN A 1 437 ? -3.863 25.031 26.859 1 81.44 437 ASN A CA 1
ATOM 3539 C C . ASN A 1 437 ? -3.969 26.438 26.25 1 81.44 437 ASN A C 1
ATOM 3541 O O . ASN A 1 437 ? -4.207 27.406 26.969 1 81.44 437 ASN A O 1
ATOM 3545 N N . ASN A 1 438 ? -3.824 26.312 24.969 1 84.5 438 ASN A N 1
ATOM 3546 C CA . ASN A 1 438 ? -3.979 27.594 24.297 1 84.5 438 ASN A CA 1
ATOM 3547 C C . ASN A 1 438 ? -5.43 28.062 24.297 1 84.5 438 ASN A C 1
ATOM 3549 O O . ASN A 1 438 ? -6.34 27.266 24.547 1 84.5 438 ASN A O 1
ATOM 3553 N N . PHE A 1 439 ? -5.59 29.391 24.141 1 89.94 439 PHE A N 1
ATOM 3554 C CA . PHE A 1 439 ? -6.926 29.969 24.234 1 89.94 439 PHE A CA 1
ATOM 3555 C C . PHE A 1 439 ? -7.16 30.969 23.109 1 89.94 439 PHE A C 1
ATOM 3557 O O . PHE A 1 439 ? -6.215 31.391 22.438 1 89.94 439 PHE A O 1
ATOM 3564 N N . LYS A 1 440 ? -8.336 31.172 22.828 1 88.12 440 LYS A N 1
ATOM 3565 C CA . LYS A 1 440 ? -8.797 32.281 22 1 88.12 440 LYS A CA 1
ATOM 3566 C C . LYS A 1 440 ? -9.703 33.219 22.797 1 88.12 440 LYS A C 1
ATOM 3568 O O . LYS A 1 440 ? -10.078 32.906 23.922 1 88.12 440 LYS A O 1
ATOM 3573 N N . ILE A 1 441 ? -9.922 34.406 22.188 1 89.75 441 ILE A N 1
ATOM 3574 C CA . ILE A 1 441 ? -10.664 35.344 23.031 1 89.75 441 ILE A CA 1
ATOM 3575 C C . ILE A 1 441 ? -11.656 36.125 22.172 1 89.75 441 ILE A C 1
ATOM 3577 O O . ILE A 1 441 ? -11.32 36.562 21.062 1 89.75 441 ILE A O 1
ATOM 3581 N N . LEU A 1 442 ? -12.875 36.156 22.516 1 90.31 442 LEU A N 1
ATOM 3582 C CA . LEU A 1 442 ? -13.922 37.062 22.062 1 90.31 442 LEU A CA 1
ATOM 3583 C C . LEU A 1 442 ? -14.312 38.031 23.172 1 90.31 442 LEU A C 1
ATOM 3585 O O . LEU A 1 442 ? -13.461 38.75 23.688 1 90.31 442 LEU A O 1
ATOM 3589 N N . LYS A 1 443 ? -15.625 38 23.531 1 91.56 443 LYS A N 1
ATOM 3590 C CA . LYS A 1 443 ? -15.977 38.781 24.719 1 91.56 443 LYS A CA 1
ATOM 3591 C C . LYS A 1 443 ? -15.469 38.094 25.984 1 91.56 443 LYS A C 1
ATOM 3593 O O . LYS A 1 443 ? -15.312 38.781 27.016 1 91.56 443 LYS A O 1
ATOM 3598 N N . ALA A 1 444 ? -15.266 36.844 25.828 1 94.44 444 ALA A N 1
ATOM 3599 C CA . ALA A 1 444 ? -14.641 36.031 26.875 1 94.44 444 ALA A CA 1
ATOM 3600 C C . ALA A 1 444 ? -13.656 35.031 26.281 1 94.44 444 ALA A C 1
ATOM 3602 O O . ALA A 1 444 ? -13.766 34.688 25.109 1 94.44 444 ALA A O 1
ATOM 3603 N N . ALA A 1 445 ? -12.695 34.656 27.109 1 93.81 445 ALA A N 1
ATOM 3604 C CA . ALA A 1 445 ? -11.727 33.688 26.641 1 93.81 445 ALA A CA 1
ATOM 3605 C C . ALA A 1 445 ? -12.344 32.281 26.609 1 93.81 445 ALA A C 1
ATOM 3607 O O . ALA A 1 445 ? -13.203 31.953 27.422 1 93.81 445 ALA A O 1
ATOM 3608 N N . TYR A 1 446 ? -11.953 31.531 25.641 1 93.69 446 TYR A N 1
ATOM 3609 C CA . TYR A 1 446 ? -12.461 30.172 25.531 1 93.69 446 TYR A CA 1
ATOM 3610 C C . TYR A 1 446 ? -11.383 29.219 25.016 1 93.69 446 TYR A C 1
ATOM 3612 O O . TYR A 1 446 ? -10.336 29.672 24.547 1 93.69 446 TYR A O 1
ATOM 3620 N N . ARG A 1 447 ? -11.68 27.969 25.234 1 91.62 447 ARG A N 1
ATOM 3621 C CA . ARG A 1 447 ? -10.773 26.906 24.797 1 91.62 447 ARG A CA 1
ATOM 3622 C C . ARG A 1 447 ? -11.539 25.797 24.078 1 91.62 447 ARG A C 1
ATOM 3624 O O . ARG A 1 447 ? -12.719 25.578 24.359 1 91.62 447 ARG A O 1
ATOM 3631 N N . SER A 1 448 ? -10.82 25.266 23.125 1 89.25 448 SER A N 1
ATOM 3632 C CA . SER A 1 448 ? -11.305 24.031 22.5 1 89.25 448 SER A CA 1
ATOM 3633 C C . SER A 1 448 ? -10.531 22.812 22.984 1 89.25 448 SER A C 1
ATOM 3635 O O . SER A 1 448 ? -9.484 22.484 22.422 1 89.25 448 SER A O 1
ATOM 3637 N N . PRO A 1 449 ? -11.055 22.062 23.844 1 84.25 449 PRO A N 1
ATOM 3638 C CA . PRO A 1 449 ? -10.297 20.984 24.469 1 84.25 449 PRO A CA 1
ATOM 3639 C C . PRO A 1 449 ? -9.844 19.922 23.469 1 84.25 449 PRO A C 1
ATOM 3641 O O . PRO A 1 449 ? -8.828 19.25 23.672 1 84.25 449 PRO A O 1
ATOM 3644 N N . ASN A 1 450 ? -10.5 19.812 22.406 1 84.25 450 ASN A N 1
ATOM 3645 C CA . ASN A 1 450 ? -10.164 18.766 21.438 1 84.25 450 ASN A CA 1
ATOM 3646 C C . ASN A 1 450 ? -9.109 19.25 20.453 1 84.25 450 ASN A C 1
ATOM 3648 O O . ASN A 1 450 ? -8.516 18.453 19.734 1 84.25 450 ASN A O 1
ATOM 3652 N N . ILE A 1 451 ? -8.844 20.484 20.391 1 85.31 451 ILE A N 1
ATOM 3653 C CA . ILE A 1 451 ? -7.898 21.031 19.438 1 85.31 451 ILE A CA 1
ATOM 3654 C C . ILE A 1 451 ? -6.562 21.297 20.125 1 85.31 451 ILE A C 1
ATOM 3656 O O . ILE A 1 451 ? -5.5 20.984 19.578 1 85.31 451 ILE A O 1
ATOM 3660 N N . ASN A 1 452 ? -6.645 21.875 21.25 1 82.62 452 ASN A N 1
ATOM 3661 C CA . ASN A 1 452 ? -5.438 22.125 22.031 1 82.62 452 ASN A CA 1
ATOM 3662 C C . ASN A 1 452 ? -5.285 21.094 23.156 1 82.62 452 ASN A C 1
ATOM 3664 O O . ASN A 1 452 ? -5.566 21.406 24.312 1 82.62 452 ASN A O 1
ATOM 3668 N N . ASN A 1 453 ? -4.812 19.938 22.797 1 83.19 453 ASN A N 1
ATOM 3669 C CA . ASN A 1 453 ? -4.719 18.875 23.781 1 83.19 453 ASN A CA 1
ATOM 3670 C C . ASN A 1 453 ? -3.369 18.156 23.719 1 83.19 453 ASN A C 1
ATOM 3672 O O . ASN A 1 453 ? -2.66 18.266 22.719 1 83.19 453 ASN A O 1
ATOM 3676 N N . LYS A 1 454 ? -3.141 17.453 24.734 1 85.5 454 LYS A N 1
ATOM 3677 C CA . LYS A 1 454 ? -1.851 16.781 24.906 1 85.5 454 LYS A CA 1
ATOM 3678 C C . LYS A 1 454 ? -1.679 15.656 23.891 1 85.5 454 LYS A C 1
ATOM 3680 O O . LYS A 1 454 ? -0.563 15.375 23.453 1 85.5 454 LYS A O 1
ATOM 3685 N N . ASP A 1 455 ? -2.748 15.062 23.531 1 87.31 455 ASP A N 1
ATOM 3686 C CA . ASP A 1 455 ? -2.688 13.938 22.594 1 87.31 455 ASP A CA 1
ATOM 3687 C C . ASP A 1 455 ? -2.256 14.398 21.203 1 87.31 455 ASP A C 1
ATOM 3689 O O . ASP A 1 455 ? -1.43 13.742 20.562 1 87.31 455 ASP A O 1
ATOM 3693 N N . LEU A 1 456 ? -2.758 15.477 20.797 1 90.06 456 LEU A N 1
ATOM 3694 C CA . LEU A 1 456 ? -2.436 16 19.469 1 90.06 456 LEU A CA 1
ATOM 3695 C C . LEU A 1 456 ? -0.968 16.406 19.391 1 90.06 456 LEU A C 1
ATOM 3697 O O . LEU A 1 456 ? -0.308 16.172 18.375 1 90.06 456 LEU A O 1
ATOM 3701 N N . LEU A 1 457 ? -0.511 17 20.391 1 90.88 457 LEU A N 1
ATOM 3702 C CA . LEU A 1 457 ? 0.887 17.422 20.422 1 90.88 457 LEU A CA 1
ATOM 3703 C C . LEU A 1 457 ? 1.815 16.219 20.422 1 90.88 457 LEU A C 1
ATOM 3705 O O . LEU A 1 457 ? 2.75 16.141 19.625 1 90.88 457 LEU A O 1
ATOM 3709 N N . ALA A 1 458 ? 1.564 15.281 21.359 1 89.38 458 ALA A N 1
ATOM 3710 C CA . ALA A 1 458 ? 2.396 14.086 21.469 1 89.38 458 ALA A CA 1
ATOM 3711 C C . ALA A 1 458 ? 2.4 13.297 20.172 1 89.38 458 ALA A C 1
ATOM 3713 O O . ALA A 1 458 ? 3.447 12.805 19.734 1 89.38 458 ALA A O 1
ATOM 3714 N N . PHE A 1 459 ? 1.268 13.188 19.578 1 92.44 459 PHE A N 1
ATOM 3715 C CA . PHE A 1 459 ? 1.135 12.461 18.312 1 92.44 459 PHE A CA 1
ATOM 3716 C C . PHE A 1 459 ? 1.91 13.164 17.203 1 92.44 459 PHE A C 1
ATOM 3718 O O . PHE A 1 459 ? 2.568 12.508 16.391 1 92.44 459 PHE A O 1
ATOM 3725 N N . SER A 1 460 ? 1.786 14.438 17.141 1 93.12 460 SER A N 1
ATOM 3726 C CA . SER A 1 460 ? 2.453 15.211 16.094 1 93.12 460 SER A CA 1
ATOM 3727 C C . SER A 1 460 ? 3.971 15.125 16.234 1 93.12 460 SER A C 1
ATOM 3729 O O . SER A 1 460 ? 4.684 15.031 15.227 1 93.12 460 SER A O 1
ATOM 3731 N N . ILE A 1 461 ? 4.473 15.188 17.438 1 92.56 461 ILE A N 1
ATOM 3732 C CA . ILE A 1 461 ? 5.906 15.07 17.672 1 92.56 461 ILE A CA 1
ATOM 3733 C C . ILE A 1 461 ? 6.395 13.688 17.25 1 92.56 461 ILE A C 1
ATOM 3735 O O . ILE A 1 461 ? 7.418 13.57 16.562 1 92.56 461 ILE A O 1
ATOM 3739 N N . HIS A 1 462 ? 5.637 12.695 17.641 1 90.94 462 HIS A N 1
ATOM 3740 C CA . HIS A 1 462 ? 5.988 11.328 17.297 1 90.94 462 HIS A CA 1
ATOM 3741 C C . HIS A 1 462 ? 6.031 11.133 15.789 1 90.94 462 HIS A C 1
ATOM 3743 O O . HIS A 1 462 ? 6.973 10.531 15.258 1 90.94 462 HIS A O 1
ATOM 3749 N N . GLU A 1 463 ? 5.012 11.602 15.125 1 91.12 463 GLU A N 1
ATOM 3750 C CA . GLU A 1 463 ? 4.93 11.484 13.672 1 91.12 463 GLU A CA 1
ATOM 3751 C C . GLU A 1 463 ? 6.094 12.195 13 1 91.12 463 GLU A C 1
ATOM 3753 O O . GLU A 1 463 ? 6.656 11.695 12.023 1 91.12 463 GLU A O 1
ATOM 3758 N N . PHE A 1 464 ? 6.438 13.344 13.469 1 93.25 464 PHE A N 1
ATOM 3759 C CA . PHE A 1 464 ? 7.539 14.102 12.891 1 93.25 464 PHE A CA 1
ATOM 3760 C C . PHE A 1 464 ? 8.859 13.359 13.062 1 93.25 464 PHE A C 1
ATOM 3762 O O . PHE A 1 464 ? 9.672 13.305 12.133 1 93.25 464 PHE A O 1
ATOM 3769 N N . GLU A 1 465 ? 9.062 12.781 14.195 1 91.81 465 GLU A N 1
ATOM 3770 C CA . GLU A 1 465 ? 10.297 12.047 14.477 1 91.81 465 GLU A CA 1
ATOM 3771 C C . GLU A 1 465 ? 10.398 10.789 13.617 1 91.81 465 GLU A C 1
ATOM 3773 O O . GLU A 1 465 ? 11.484 10.406 13.188 1 91.81 465 GLU A O 1
ATOM 3778 N N . LEU A 1 466 ? 9.328 10.148 13.461 1 91.62 466 LEU A N 1
ATOM 3779 C CA . LEU A 1 466 ? 9.305 8.984 12.586 1 91.62 466 LEU A CA 1
ATOM 3780 C C . LEU A 1 466 ? 9.68 9.367 11.156 1 91.62 466 LEU A C 1
ATOM 3782 O O . LEU A 1 466 ? 10.398 8.633 10.477 1 91.62 466 LEU A O 1
ATOM 3786 N N . CYS A 1 467 ? 9.156 10.453 10.695 1 93.12 467 CYS A N 1
ATOM 3787 C CA . CYS A 1 467 ? 9.5 10.945 9.367 1 93.12 467 CYS A CA 1
ATOM 3788 C C . CYS A 1 467 ? 10.984 11.273 9.273 1 93.12 467 CYS A C 1
ATOM 3790 O O . CYS A 1 467 ? 11.633 10.977 8.266 1 93.12 467 CYS A O 1
ATOM 3792 N N . GLN A 1 468 ? 11.5 11.875 10.32 1 93.12 468 GLN A N 1
ATOM 3793 C CA . GLN A 1 468 ? 12.922 12.188 10.352 1 93.12 468 GLN A CA 1
ATOM 3794 C C . GLN A 1 468 ? 13.773 10.922 10.242 1 93.12 468 GLN A C 1
ATOM 3796 O O . GLN A 1 468 ? 14.789 10.914 9.547 1 93.12 468 GLN A O 1
ATOM 3801 N N . ALA A 1 469 ? 13.359 9.938 10.984 1 93.5 469 ALA A N 1
ATOM 3802 C CA . ALA A 1 469 ? 14.07 8.672 10.93 1 93.5 469 ALA A CA 1
ATOM 3803 C C . ALA A 1 469 ? 14.055 8.086 9.516 1 93.5 469 ALA A C 1
ATOM 3805 O O . ALA A 1 469 ? 15.062 7.574 9.031 1 93.5 469 ALA A O 1
ATOM 3806 N N . GLN A 1 470 ? 12.953 8.125 8.914 1 94.56 470 GLN A N 1
ATOM 3807 C CA . GLN A 1 470 ? 12.812 7.641 7.543 1 94.56 470 GLN A CA 1
ATOM 3808 C C . GLN A 1 470 ? 13.695 8.438 6.59 1 94.56 470 GLN A C 1
ATOM 3810 O O . GLN A 1 470 ? 14.336 7.859 5.707 1 94.56 470 GLN A O 1
ATOM 3815 N N . HIS A 1 471 ? 13.656 9.727 6.738 1 95.62 471 HIS A N 1
ATOM 3816 C CA . HIS A 1 471 ? 14.484 10.57 5.883 1 95.62 471 HIS A CA 1
ATOM 3817 C C . HIS A 1 471 ? 15.961 10.227 6.031 1 95.62 471 HIS A C 1
ATOM 3819 O O . HIS A 1 471 ? 16.688 10.172 5.043 1 95.62 471 HIS A O 1
ATOM 3825 N N . ARG A 1 472 ? 16.375 9.961 7.207 1 94.75 472 ARG A N 1
ATOM 3826 C CA . ARG A 1 472 ? 17.766 9.625 7.438 1 94.75 472 ARG A CA 1
ATOM 3827 C C . ARG A 1 472 ? 18.109 8.266 6.828 1 94.75 472 ARG A C 1
ATOM 3829 O O . ARG A 1 472 ? 19.203 8.086 6.285 1 94.75 472 ARG A O 1
ATOM 3836 N N . GLU A 1 473 ? 17.203 7.367 6.977 1 94.44 473 GLU A N 1
ATOM 3837 C CA . GLU A 1 473 ? 17.422 6.066 6.348 1 94.44 473 GLU A CA 1
ATOM 3838 C C . GLU A 1 473 ? 17.531 6.203 4.832 1 94.44 473 GLU A C 1
ATOM 3840 O O . GLU A 1 473 ? 18.344 5.527 4.199 1 94.44 473 GLU A O 1
ATOM 3845 N N . GLU A 1 474 ? 16.688 6.945 4.238 1 95.69 474 GLU A N 1
ATOM 3846 C CA . GLU A 1 474 ? 16.719 7.172 2.797 1 95.69 474 GLU A CA 1
ATOM 3847 C C . GLU A 1 474 ? 18 7.887 2.371 1 95.69 474 GLU A C 1
ATOM 3849 O O . GLU A 1 474 ? 18.547 7.598 1.307 1 95.69 474 GLU A O 1
ATOM 3854 N N . LEU A 1 475 ? 18.438 8.828 3.188 1 95.56 475 LEU A N 1
ATOM 3855 C CA . LEU A 1 475 ? 19.703 9.508 2.916 1 95.56 475 LEU A CA 1
ATOM 3856 C C . LEU A 1 475 ? 20.859 8.516 2.895 1 95.56 475 LEU A C 1
ATOM 3858 O O . LEU A 1 475 ? 21.781 8.648 2.086 1 95.56 475 LEU A O 1
ATOM 3862 N N . GLN A 1 476 ? 20.781 7.578 3.797 1 94.19 476 GLN A N 1
ATOM 3863 C CA . GLN A 1 476 ? 21.797 6.535 3.818 1 94.19 476 GLN A CA 1
ATOM 3864 C C . GLN A 1 476 ? 21.781 5.715 2.533 1 94.19 476 GLN A C 1
ATOM 3866 O O . GLN A 1 476 ? 22.828 5.363 1.993 1 94.19 476 GLN A O 1
ATOM 3871 N N . GLN A 1 477 ? 20.625 5.41 2.064 1 94.25 477 GLN A N 1
ATOM 3872 C CA . GLN A 1 477 ? 20.5 4.691 0.801 1 94.25 477 GLN A CA 1
ATOM 3873 C C . GLN A 1 477 ? 21.094 5.496 -0.353 1 94.25 477 GLN A C 1
ATOM 3875 O O . GLN A 1 477 ? 21.75 4.941 -1.233 1 94.25 477 GLN A O 1
ATOM 3880 N N . LEU A 1 478 ? 20.844 6.801 -0.378 1 96.06 478 LEU A N 1
ATOM 3881 C CA . LEU A 1 478 ? 21.375 7.672 -1.425 1 96.06 478 LEU A CA 1
ATOM 3882 C C . LEU A 1 478 ? 22.891 7.742 -1.359 1 96.06 478 LEU A C 1
ATOM 3884 O O . LEU A 1 478 ? 23.562 7.785 -2.395 1 96.06 478 LEU A O 1
ATOM 3888 N N . ARG A 1 479 ? 23.375 7.797 -0.135 1 95.38 479 ARG A N 1
ATOM 3889 C CA . ARG A 1 479 ? 24.828 7.82 0.035 1 95.38 479 ARG A CA 1
ATOM 3890 C C . ARG A 1 479 ? 25.469 6.559 -0.536 1 95.38 479 ARG A C 1
ATOM 3892 O O . ARG A 1 479 ? 26.516 6.625 -1.184 1 95.38 479 ARG A O 1
ATOM 3899 N N . ARG A 1 480 ? 24.859 5.41 -0.221 1 95.38 480 ARG A N 1
ATOM 3900 C CA . ARG A 1 480 ? 25.359 4.145 -0.749 1 95.38 480 ARG A CA 1
ATOM 3901 C C . ARG A 1 480 ? 25.328 4.137 -2.273 1 95.38 480 ARG A C 1
ATOM 3903 O O . ARG A 1 480 ? 26.266 3.645 -2.916 1 95.38 480 ARG A O 1
ATOM 3910 N N . TRP A 1 481 ? 24.25 4.656 -2.838 1 95.44 481 TRP A N 1
ATOM 3911 C CA . TRP A 1 481 ? 24.109 4.73 -4.289 1 95.44 481 TRP A CA 1
ATOM 3912 C C . TRP A 1 481 ? 25.172 5.66 -4.887 1 95.44 481 TRP A C 1
ATOM 3914 O O . TRP A 1 481 ? 25.781 5.34 -5.906 1 95.44 481 TRP A O 1
ATOM 3924 N N . PHE A 1 482 ? 25.375 6.859 -4.25 1 95.88 482 PHE A N 1
ATOM 3925 C CA . PHE A 1 482 ? 26.359 7.848 -4.656 1 95.88 482 PHE A CA 1
ATOM 3926 C C . PHE A 1 482 ? 27.766 7.234 -4.691 1 95.88 482 PHE A C 1
ATOM 3928 O O . PHE A 1 482 ? 28.516 7.445 -5.645 1 95.88 482 PHE A O 1
ATOM 3935 N N . GLU A 1 483 ? 28.062 6.398 -3.646 1 94.31 483 GLU A N 1
ATOM 3936 C CA . GLU A 1 483 ? 29.375 5.766 -3.535 1 94.31 483 GLU A CA 1
ATOM 3937 C C . GLU A 1 483 ? 29.516 4.629 -4.543 1 94.31 483 GLU A C 1
ATOM 3939 O O . GLU A 1 483 ? 30.578 4.461 -5.145 1 94.31 483 GLU A O 1
ATOM 3944 N N . ASP A 1 484 ? 28.5 3.865 -4.664 1 93.56 484 ASP A N 1
ATOM 3945 C CA . ASP A 1 484 ? 28.516 2.725 -5.574 1 93.56 484 ASP A CA 1
ATOM 3946 C C . ASP A 1 484 ? 28.797 3.17 -7.008 1 93.56 484 ASP A C 1
ATOM 3948 O O . ASP A 1 484 ? 29.594 2.539 -7.711 1 93.56 484 ASP A O 1
ATOM 3952 N N . TYR A 1 485 ? 28.188 4.301 -7.43 1 93.44 485 TYR A N 1
ATOM 3953 C CA . TYR A 1 485 ? 28.344 4.754 -8.805 1 93.44 485 TYR A CA 1
ATOM 3954 C C . TYR A 1 485 ? 29.469 5.773 -8.922 1 93.44 485 TYR A C 1
ATOM 3956 O O . TYR A 1 485 ? 29.75 6.277 -10.016 1 93.44 485 TYR A O 1
ATOM 3964 N N . ARG A 1 486 ? 30.156 6.117 -7.816 1 92.31 486 ARG A N 1
ATOM 3965 C CA . ARG A 1 486 ? 31.312 7.008 -7.77 1 92.31 486 ARG A CA 1
ATOM 3966 C C . ARG A 1 486 ? 31 8.328 -8.469 1 92.31 486 ARG A C 1
ATOM 3968 O O . ARG A 1 486 ? 31.75 8.75 -9.359 1 92.31 486 ARG A O 1
ATOM 3975 N N . LEU A 1 487 ? 29.906 8.938 -8.102 1 94 487 LEU A N 1
ATOM 3976 C CA . LEU A 1 487 ? 29.5 10.203 -8.711 1 94 487 LEU A CA 1
ATOM 3977 C C . LEU A 1 487 ? 30.484 11.312 -8.367 1 94 487 LEU A C 1
ATOM 3979 O O 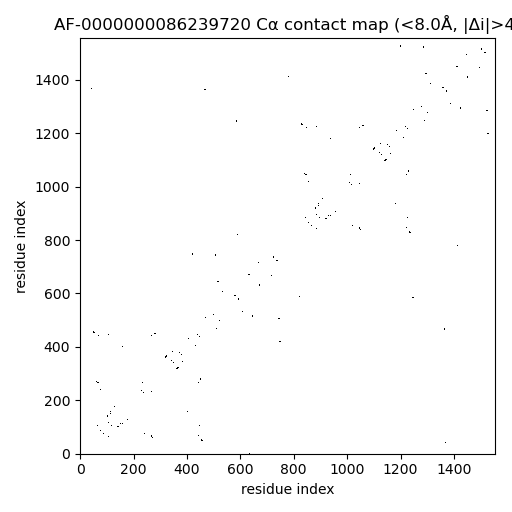. LEU A 1 487 ? 30.531 12.344 -9.039 1 94 487 LEU A O 1
ATOM 3983 N N . ASP A 1 488 ? 31.25 11.07 -7.312 1 91.44 488 ASP A N 1
ATOM 3984 C CA . ASP A 1 488 ? 32.312 12.008 -6.934 1 91.44 488 ASP A CA 1
ATOM 3985 C C . ASP A 1 488 ? 33.344 12.164 -8.055 1 91.44 488 ASP A C 1
ATOM 3987 O O . ASP A 1 488 ? 33.906 13.242 -8.242 1 91.44 488 ASP A O 1
ATOM 3991 N N . GLN A 1 489 ? 33.531 11.109 -8.781 1 90.56 489 GLN A N 1
ATOM 3992 C CA . GLN A 1 489 ? 34.469 11.133 -9.875 1 90.56 489 GLN A CA 1
ATOM 3993 C C . GLN A 1 489 ? 34 12.039 -11.008 1 90.56 489 GLN A C 1
ATOM 3995 O O . GLN A 1 489 ? 34.812 12.477 -11.844 1 90.56 489 GLN A O 1
ATOM 4000 N N . LEU A 1 490 ? 32.75 12.32 -11.039 1 91.44 490 LEU A N 1
ATOM 4001 C CA . LEU A 1 490 ? 32.188 13.18 -12.078 1 91.44 490 LEU A CA 1
ATOM 4002 C C . LEU A 1 490 ? 32.062 14.617 -11.586 1 91.44 490 LEU A C 1
ATOM 4004 O O . LEU A 1 490 ? 31.422 15.445 -12.234 1 91.44 490 LEU A O 1
ATOM 4008 N N . GLY A 1 491 ? 32.625 14.852 -10.398 1 86.94 491 GLY A N 1
ATOM 4009 C CA . GLY A 1 491 ? 32.688 16.219 -9.906 1 86.94 491 GLY A CA 1
ATOM 4010 C C . GLY A 1 491 ? 31.547 16.578 -8.984 1 86.94 491 GLY A C 1
ATOM 4011 O O . GLY A 1 491 ? 31.422 17.734 -8.562 1 86.94 491 GLY A O 1
ATOM 4012 N N . LEU A 1 492 ? 30.688 15.664 -8.664 1 90.31 492 LEU A N 1
ATOM 4013 C CA . LEU A 1 492 ? 29.578 15.961 -7.773 1 90.31 492 LEU A CA 1
ATOM 4014 C C . LEU A 1 492 ? 29.984 15.797 -6.312 1 90.31 492 LEU A C 1
ATOM 4016 O O . LEU A 1 492 ? 30.453 14.727 -5.91 1 90.31 492 LEU A O 1
ATOM 4020 N N . ALA A 1 493 ? 29.859 16.859 -5.547 1 88 493 ALA A N 1
ATOM 4021 C CA . ALA A 1 493 ? 30.203 16.797 -4.129 1 88 493 ALA A CA 1
ATOM 4022 C C . ALA A 1 493 ? 29.141 16.062 -3.332 1 88 493 ALA A C 1
ATOM 4024 O O . ALA A 1 493 ? 27.969 16.078 -3.695 1 88 493 ALA A O 1
ATOM 4025 N N . GLU A 1 494 ? 29.469 15.461 -2.299 1 87.62 494 GLU A N 1
ATOM 4026 C CA . GLU A 1 494 ? 28.594 14.664 -1.447 1 87.62 494 GLU A CA 1
ATOM 4027 C C . GLU A 1 494 ? 27.516 15.523 -0.814 1 87.62 494 GLU A C 1
ATOM 4029 O O . GLU A 1 494 ? 26.422 15.031 -0.497 1 87.62 494 GLU A O 1
ATOM 4034 N N . ARG A 1 495 ? 27.812 16.781 -0.589 1 83.5 495 ARG A N 1
ATOM 4035 C CA . ARG A 1 495 ? 26.859 17.688 0.044 1 83.5 495 ARG A CA 1
ATOM 4036 C C . ARG A 1 495 ? 25.578 17.812 -0.789 1 83.5 495 ARG A C 1
ATOM 4038 O O . ARG A 1 495 ? 24.516 18.141 -0.262 1 83.5 495 ARG A O 1
ATOM 4045 N N . TYR A 1 496 ? 25.688 17.484 -2.082 1 87.69 496 TYR A N 1
ATOM 4046 C CA . TYR A 1 496 ? 24.531 17.578 -2.973 1 87.69 496 TYR A CA 1
ATOM 4047 C C . TYR A 1 496 ? 23.5 16.516 -2.641 1 87.69 496 TYR A C 1
ATOM 4049 O O . TYR A 1 496 ? 22.312 16.641 -2.988 1 87.69 496 TYR A O 1
ATOM 4057 N N . ILE A 1 497 ? 23.969 15.492 -1.922 1 92.31 497 ILE A N 1
ATOM 4058 C CA . ILE A 1 497 ? 23.031 14.438 -1.536 1 92.31 497 ILE A CA 1
ATOM 4059 C C . ILE A 1 497 ? 21.938 15.016 -0.642 1 92.31 497 ILE A C 1
ATOM 4061 O O . ILE A 1 497 ? 20.75 14.797 -0.882 1 92.31 497 ILE A O 1
ATOM 4065 N N . HIS A 1 498 ? 22.297 15.828 0.381 1 91.31 498 HIS A N 1
ATOM 4066 C CA . HIS A 1 498 ? 21.344 16.406 1.322 1 91.31 498 HIS A CA 1
ATOM 4067 C C . HIS A 1 498 ? 20.453 17.438 0.639 1 91.31 498 HIS A C 1
ATOM 4069 O O . HIS A 1 498 ? 19.234 17.469 0.875 1 91.31 498 HIS A O 1
ATOM 4075 N N . ALA A 1 499 ? 21.031 18.25 -0.201 1 89.19 499 ALA A N 1
ATOM 4076 C CA . ALA A 1 499 ? 20.266 19.328 -0.851 1 89.19 499 ALA A CA 1
ATOM 4077 C C . ALA A 1 499 ? 19.234 18.75 -1.812 1 89.19 499 ALA A C 1
ATOM 4079 O O . ALA A 1 499 ? 18.078 19.203 -1.826 1 89.19 499 ALA A O 1
ATOM 4080 N N . THR A 1 500 ? 19.703 17.781 -2.643 1 92.62 500 THR A N 1
ATOM 4081 C CA . THR A 1 500 ? 18.797 17.203 -3.627 1 92.62 500 THR A CA 1
ATOM 4082 C C . THR A 1 500 ? 17.688 16.406 -2.939 1 92.62 500 THR A C 1
ATOM 4084 O O . THR A 1 500 ? 16.547 16.406 -3.391 1 92.62 500 THR A O 1
ATOM 4087 N N . TYR A 1 501 ? 18.062 15.766 -1.872 1 94.81 501 TYR A N 1
ATOM 4088 C CA . TYR A 1 501 ? 17.078 14.984 -1.146 1 94.81 501 TYR A CA 1
ATOM 4089 C C . TYR A 1 501 ? 16.047 15.891 -0.473 1 94.81 501 TYR A C 1
ATOM 4091 O O . TYR A 1 501 ? 14.867 15.547 -0.387 1 94.81 501 TYR A O 1
ATOM 4099 N N . LEU A 1 502 ? 16.531 17 0.071 1 92.31 502 LEU A N 1
ATOM 4100 C CA . LEU A 1 502 ? 15.609 17.953 0.683 1 92.31 502 LEU A CA 1
ATOM 4101 C C . LEU A 1 502 ? 14.547 18.406 -0.315 1 92.31 502 LEU A C 1
ATOM 4103 O O . LEU A 1 502 ? 13.383 18.594 0.049 1 92.31 502 LEU A O 1
ATOM 4107 N N . PHE A 1 503 ? 14.977 18.562 -1.544 1 90.25 503 PHE A N 1
ATOM 4108 C CA . PHE A 1 503 ? 14.039 18.922 -2.602 1 90.25 503 PHE A CA 1
ATOM 4109 C C . PHE A 1 503 ? 12.938 17.875 -2.721 1 90.25 503 PHE A C 1
ATOM 4111 O O . PHE A 1 503 ? 11.758 18.203 -2.781 1 90.25 503 PHE A O 1
ATOM 4118 N N . GLY A 1 504 ? 13.328 16.625 -2.668 1 91.75 504 GLY A N 1
ATOM 4119 C CA . GLY A 1 504 ? 12.383 15.531 -2.787 1 91.75 504 GLY A CA 1
ATOM 4120 C C . GLY A 1 504 ? 11.43 15.438 -1.612 1 91.75 504 GLY A C 1
ATOM 4121 O O . GLY A 1 504 ? 10.227 15.219 -1.797 1 91.75 504 GLY A O 1
ATOM 4122 N N . VAL A 1 505 ? 11.945 15.656 -0.44 1 93.81 505 VAL A N 1
ATOM 4123 C CA . VAL A 1 505 ? 11.164 15.508 0.78 1 93.81 505 VAL A CA 1
ATOM 4124 C C . VAL A 1 505 ? 10.094 16.594 0.836 1 93.81 505 VAL A C 1
ATOM 4126 O O . VAL A 1 505 ? 8.984 16.359 1.327 1 93.81 505 VAL A O 1
ATOM 4129 N N . THR A 1 506 ? 10.406 17.734 0.32 1 90.75 506 THR A N 1
ATOM 4130 C CA . THR A 1 506 ? 9.477 18.859 0.356 1 90.75 506 THR A CA 1
ATOM 4131 C C . THR A 1 506 ? 8.352 18.656 -0.66 1 90.75 506 THR A C 1
ATOM 4133 O O . THR A 1 506 ? 7.203 19.031 -0.404 1 90.75 506 THR A O 1
ATOM 4136 N N . ILE A 1 507 ? 8.664 18.078 -1.747 1 93.69 507 ILE A N 1
ATOM 4137 C CA . ILE A 1 507 ? 7.695 17.891 -2.822 1 93.69 507 ILE A CA 1
ATOM 4138 C C . ILE A 1 507 ? 6.844 16.656 -2.537 1 93.69 507 ILE A C 1
ATOM 4140 O O . ILE A 1 507 ? 5.656 16.625 -2.875 1 93.69 507 ILE A O 1
ATOM 4144 N N . ILE A 1 508 ? 7.488 15.664 -1.934 1 95.56 508 ILE A N 1
ATOM 4145 C CA . ILE A 1 508 ? 6.82 14.391 -1.693 1 95.56 508 ILE A CA 1
ATOM 4146 C C . ILE A 1 508 ? 6.945 14.008 -0.219 1 95.56 508 ILE A C 1
ATOM 4148 O O . ILE A 1 508 ? 7.613 13.031 0.122 1 95.56 508 ILE A O 1
ATOM 4152 N N . PRO A 1 509 ? 6.16 14.594 0.606 1 92.88 509 PRO A N 1
ATOM 4153 C CA . PRO A 1 509 ? 6.312 14.344 2.041 1 92.88 509 PRO A CA 1
ATOM 4154 C C . PRO A 1 509 ? 5.668 13.039 2.488 1 92.88 509 PRO A C 1
ATOM 4156 O O . PRO A 1 509 ? 5.926 12.562 3.598 1 92.88 509 PRO A O 1
ATOM 4159 N N . GLU A 1 510 ? 4.867 12.398 1.653 1 92.25 510 GLU A N 1
ATOM 4160 C CA . GLU A 1 510 ? 4.176 11.172 2.037 1 92.25 510 GLU A CA 1
ATOM 4161 C C . GLU A 1 510 ? 5.172 10.062 2.373 1 92.25 510 GLU A C 1
ATOM 4163 O O . GLU A 1 510 ? 6 9.695 1.541 1 92.25 510 GLU A O 1
ATOM 4168 N N . PRO A 1 511 ? 5.078 9.508 3.537 1 90.38 511 PRO A N 1
ATOM 4169 C CA . PRO A 1 511 ? 6.066 8.508 3.947 1 90.38 511 PRO A CA 1
ATOM 4170 C C . PRO A 1 511 ? 6.043 7.262 3.062 1 90.38 511 PRO A C 1
ATOM 4172 O O . PRO A 1 511 ? 7.078 6.609 2.885 1 90.38 511 PRO A O 1
ATOM 4175 N N . GLU A 1 512 ? 4.918 6.926 2.471 1 90.94 512 GLU A N 1
ATOM 4176 C CA . GLU A 1 512 ? 4.797 5.715 1.667 1 90.94 512 GLU A CA 1
ATOM 4177 C C . GLU A 1 512 ? 5.492 5.879 0.317 1 90.94 512 GLU A C 1
ATOM 4179 O O . GLU A 1 512 ? 5.758 4.891 -0.372 1 90.94 512 GLU A O 1
ATOM 4184 N N . LEU A 1 513 ? 5.836 7.059 -0.059 1 95.75 513 LEU A N 1
ATOM 4185 C CA . LEU A 1 513 ? 6.398 7.312 -1.38 1 95.75 513 LEU A CA 1
ATOM 4186 C C . LEU A 1 513 ? 7.91 7.492 -1.301 1 95.75 513 LEU A C 1
ATOM 4188 O O . LEU A 1 513 ? 8.453 8.469 -1.83 1 95.75 513 LEU A O 1
ATOM 4192 N N . SER A 1 514 ? 8.523 6.598 -0.65 1 94.31 514 SER A N 1
ATOM 4193 C CA . SER A 1 514 ? 9.977 6.605 -0.474 1 94.31 514 SER A CA 1
ATOM 4194 C C . SER A 1 514 ? 10.695 6.512 -1.815 1 94.31 514 SER A C 1
ATOM 4196 O O . SER A 1 514 ? 11.648 7.25 -2.066 1 94.31 514 SER A O 1
ATOM 4198 N N . ASP A 1 515 ? 10.234 5.668 -2.693 1 94.25 515 ASP A N 1
ATOM 4199 C CA . ASP A 1 515 ? 10.859 5.488 -3.998 1 94.25 515 ASP A CA 1
ATOM 4200 C C . ASP A 1 515 ? 10.859 6.793 -4.793 1 94.25 515 ASP A C 1
ATOM 4202 O O . ASP A 1 515 ? 11.844 7.121 -5.453 1 94.25 515 ASP A O 1
ATOM 4206 N N . ALA A 1 516 ? 9.781 7.461 -4.715 1 96.75 516 ALA A N 1
ATOM 4207 C CA . ALA A 1 516 ? 9.664 8.711 -5.453 1 96.75 516 ALA A CA 1
ATOM 4208 C C . ALA A 1 516 ? 10.688 9.734 -4.977 1 96.75 516 ALA A C 1
ATOM 4210 O O . ALA A 1 516 ? 11.32 10.422 -5.785 1 96.75 516 ALA A O 1
ATOM 4211 N N . ARG A 1 517 ? 10.859 9.875 -3.678 1 96.75 517 ARG A N 1
ATOM 4212 C CA . ARG A 1 517 ? 11.828 10.812 -3.121 1 96.75 517 ARG A CA 1
ATOM 4213 C C . ARG A 1 517 ? 13.25 10.445 -3.537 1 96.75 517 ARG A C 1
ATOM 4215 O O . ARG A 1 517 ? 14.023 11.305 -3.945 1 96.75 517 ARG A O 1
ATOM 4222 N N . LEU A 1 518 ? 13.555 9.141 -3.398 1 96.81 518 LEU A N 1
ATOM 4223 C CA . LEU A 1 518 ? 14.891 8.664 -3.738 1 96.81 518 LEU A CA 1
ATOM 4224 C C . LEU A 1 518 ? 15.188 8.891 -5.215 1 96.81 518 LEU A C 1
ATOM 4226 O O . LEU A 1 518 ? 16.266 9.367 -5.57 1 96.81 518 LEU A O 1
ATOM 4230 N N . MET A 1 519 ? 14.219 8.578 -6.035 1 97 519 MET A N 1
ATOM 4231 C CA . MET A 1 519 ? 14.414 8.727 -7.473 1 97 519 MET A CA 1
ATOM 4232 C C . MET A 1 519 ? 14.539 10.195 -7.855 1 97 519 MET A C 1
ATOM 4234 O O . MET A 1 519 ? 15.352 10.555 -8.711 1 97 519 MET A O 1
ATOM 4238 N N . ASN A 1 520 ? 13.703 11.031 -7.277 1 96.56 520 ASN A N 1
ATOM 4239 C CA . ASN A 1 520 ? 13.812 12.461 -7.543 1 96.56 520 ASN A CA 1
ATOM 4240 C C . ASN A 1 520 ? 15.219 12.977 -7.246 1 96.56 520 ASN A C 1
ATOM 4242 O O . ASN A 1 520 ? 15.789 13.719 -8.047 1 96.56 520 ASN A O 1
ATOM 4246 N N . ALA A 1 521 ? 15.75 12.617 -6.094 1 96.06 521 ALA A N 1
ATOM 4247 C CA . ALA A 1 521 ? 17.094 13.039 -5.711 1 96.06 521 ALA A CA 1
ATOM 4248 C C . ALA A 1 521 ? 18.141 12.539 -6.711 1 96.06 521 ALA A C 1
ATOM 4250 O O . ALA A 1 521 ? 19.047 13.273 -7.094 1 96.06 521 ALA A O 1
ATOM 4251 N N . LYS A 1 522 ? 18.047 11.289 -7.078 1 96.81 522 LYS A N 1
ATOM 4252 C CA . LYS A 1 522 ? 18.984 10.695 -8.023 1 96.81 522 LYS A CA 1
ATOM 4253 C C . LYS A 1 522 ? 18.953 11.414 -9.367 1 96.81 522 LYS A C 1
ATOM 4255 O O . LYS A 1 522 ? 20 11.703 -9.953 1 96.81 522 LYS A O 1
ATOM 4260 N N . TYR A 1 523 ? 17.781 11.703 -9.859 1 96.75 523 TYR A N 1
ATOM 4261 C CA . TYR A 1 523 ? 17.641 12.391 -11.141 1 96.75 523 TYR A CA 1
ATOM 4262 C C . TYR A 1 523 ? 18.203 13.812 -11.055 1 96.75 523 TYR A C 1
ATOM 4264 O O . TYR A 1 523 ? 18.797 14.305 -12.016 1 96.75 523 TYR A O 1
ATOM 4272 N N . ILE A 1 524 ? 17.969 14.484 -9.93 1 95.25 524 ILE A N 1
ATOM 4273 C CA . ILE A 1 524 ? 18.5 15.836 -9.766 1 95.25 524 ILE A CA 1
ATOM 4274 C C . ILE A 1 524 ? 20.031 15.789 -9.773 1 95.25 524 ILE A C 1
ATOM 4276 O O . ILE A 1 524 ? 20.688 16.641 -10.375 1 95.25 524 ILE A O 1
ATOM 4280 N N . MET A 1 525 ? 20.594 14.82 -9.086 1 94.88 525 MET A N 1
ATOM 4281 C CA . MET A 1 525 ? 22.047 14.688 -9.07 1 94.88 525 MET A CA 1
ATOM 4282 C C . MET A 1 525 ? 22.594 14.43 -10.477 1 94.88 525 MET A C 1
ATOM 4284 O O . MET A 1 525 ? 23.578 15.039 -10.883 1 94.88 525 MET A O 1
ATOM 4288 N N . LEU A 1 526 ? 21.938 13.539 -11.195 1 96.12 526 LEU A N 1
ATOM 4289 C CA . LEU A 1 526 ? 22.359 13.234 -12.555 1 96.12 526 LEU A CA 1
ATOM 4290 C C . LEU A 1 526 ? 22.219 14.461 -13.453 1 96.12 526 LEU A C 1
ATOM 4292 O O . LEU A 1 526 ? 23.094 14.719 -14.289 1 96.12 526 LEU A O 1
ATOM 4296 N N . LEU A 1 527 ? 21.109 15.164 -13.297 1 95.5 527 LEU A N 1
ATOM 4297 C CA . LEU A 1 527 ? 20.891 16.375 -14.078 1 95.5 527 LEU A CA 1
ATOM 4298 C C . LEU A 1 527 ? 21.969 17.406 -13.789 1 95.5 527 LEU A C 1
ATOM 4300 O O . LEU A 1 527 ? 22.422 18.109 -14.703 1 95.5 527 LEU A O 1
ATOM 4304 N N . THR A 1 528 ? 22.328 17.547 -12.508 1 92.75 528 THR A N 1
ATOM 4305 C CA . THR A 1 528 ? 23.375 18.469 -12.117 1 92.75 528 THR A CA 1
ATOM 4306 C C . THR A 1 528 ? 24.688 18.125 -12.797 1 92.75 528 THR A C 1
ATOM 4308 O O . THR A 1 528 ? 25.406 19 -13.281 1 92.75 528 THR A O 1
ATOM 4311 N N . ILE A 1 529 ? 25 16.875 -12.859 1 93.62 529 ILE A N 1
ATOM 4312 C CA . ILE A 1 529 ? 26.219 16.406 -13.5 1 93.62 529 ILE A CA 1
ATOM 4313 C C . ILE A 1 529 ? 26.172 16.719 -14.992 1 93.62 529 ILE A C 1
ATOM 4315 O O . ILE A 1 529 ? 27.141 17.234 -15.562 1 93.62 529 ILE A O 1
ATOM 4319 N N . VAL A 1 530 ? 25.062 16.422 -15.633 1 94.56 530 VAL A N 1
ATOM 4320 C CA . VAL A 1 530 ? 24.906 16.641 -17.062 1 94.56 530 VAL A CA 1
ATOM 4321 C C . VAL A 1 530 ? 25.016 18.125 -17.375 1 94.56 530 VAL A C 1
ATOM 4323 O O . VAL A 1 530 ? 25.672 18.516 -18.344 1 94.56 530 VAL A O 1
ATOM 4326 N N . ASP A 1 531 ? 24.344 18.922 -16.625 1 90.88 531 ASP A N 1
ATOM 4327 C CA . ASP A 1 531 ? 24.359 20.375 -16.812 1 90.88 531 ASP A CA 1
ATOM 4328 C C . ASP A 1 531 ? 25.797 20.922 -16.734 1 90.88 531 ASP A C 1
ATOM 4330 O O . ASP A 1 531 ? 26.203 21.703 -17.594 1 90.88 531 ASP A O 1
ATOM 4334 N N . GLU A 1 532 ? 26.531 20.516 -15.75 1 87.62 532 GLU A N 1
ATOM 4335 C CA . GLU A 1 532 ? 27.906 20.969 -15.57 1 87.62 532 GLU A CA 1
ATOM 4336 C C . GLU A 1 532 ? 28.797 20.484 -16.719 1 87.62 532 GLU A C 1
ATOM 4338 O O . GLU A 1 532 ? 29.672 21.219 -17.172 1 87.62 532 GLU A O 1
ATOM 4343 N N . TYR A 1 533 ? 28.562 19.281 -17.094 1 89.5 533 TYR A N 1
ATOM 4344 C CA . TYR A 1 533 ? 29.375 18.703 -18.172 1 89.5 533 TYR A CA 1
ATOM 4345 C C . TYR A 1 533 ? 29.109 19.422 -19.484 1 89.5 533 TYR A C 1
ATOM 4347 O O . TYR A 1 533 ? 30.047 19.703 -20.234 1 89.5 533 TYR A O 1
ATOM 4355 N N . PHE A 1 534 ? 27.922 19.75 -19.828 1 89.62 534 PHE A N 1
ATOM 4356 C CA . PHE A 1 534 ? 27.578 20.375 -21.094 1 89.62 534 PHE A CA 1
ATOM 4357 C C . PHE A 1 534 ? 27.875 21.875 -21.078 1 89.62 534 PHE A C 1
ATOM 4359 O O . PHE A 1 534 ? 28.125 22.469 -22.125 1 89.62 534 PHE A O 1
ATOM 4366 N N . GLU A 1 535 ? 27.906 22.438 -20 1 82.06 535 GLU A N 1
ATOM 4367 C CA . GLU A 1 535 ? 28.156 23.859 -19.891 1 82.06 535 GLU A CA 1
ATOM 4368 C C . GLU A 1 535 ? 29.641 24.172 -19.891 1 82.06 535 GLU A C 1
ATOM 4370 O O . GLU A 1 535 ? 30.094 25.125 -20.516 1 82.06 535 GLU A O 1
ATOM 4375 N N . SER A 1 536 ? 30.422 23.484 -19.094 1 76.31 536 SER A N 1
ATOM 4376 C CA . SER A 1 536 ? 31.781 23.969 -18.859 1 76.31 536 SER A CA 1
ATOM 4377 C C . SER A 1 536 ? 32.812 22.875 -19.156 1 76.31 536 SER A C 1
ATOM 4379 O O . SER A 1 536 ? 34 23.172 -19.375 1 76.31 536 SER A O 1
ATOM 4381 N N . PHE A 1 537 ? 32.469 21.766 -19.188 1 71.25 537 PHE A N 1
ATOM 4382 C CA . PHE A 1 537 ? 33.469 20.719 -19.109 1 71.25 537 PHE A CA 1
ATOM 4383 C C . PHE A 1 537 ? 33.75 20.125 -20.484 1 71.25 537 PHE A C 1
ATOM 4385 O O . PHE A 1 537 ? 34.906 19.812 -20.828 1 71.25 537 PHE A O 1
ATOM 4392 N N . ALA A 1 538 ? 32.719 20 -21.281 1 81.06 538 ALA A N 1
ATOM 4393 C CA . ALA A 1 538 ? 32.875 19.25 -22.516 1 81.06 538 ALA A CA 1
ATOM 4394 C C . ALA A 1 538 ? 32.938 20.188 -23.719 1 81.06 538 ALA A C 1
ATOM 4396 O O . ALA A 1 538 ? 32.281 21.234 -23.734 1 81.06 538 ALA A O 1
ATOM 4397 N N . SER A 1 539 ? 33.75 19.812 -24.625 1 89.12 539 SER A N 1
ATOM 4398 C CA . SER A 1 539 ? 33.781 20.5 -25.922 1 89.12 539 SER A CA 1
ATOM 4399 C C . SER A 1 539 ? 32.531 20.172 -26.75 1 89.12 539 SER A C 1
ATOM 4401 O O . SER A 1 539 ? 31.797 19.25 -26.422 1 89.12 539 SER A O 1
ATOM 4403 N N . LYS A 1 540 ? 32.312 20.938 -27.734 1 91.06 540 LYS A N 1
ATOM 4404 C CA . LYS A 1 540 ? 31.188 20.703 -28.625 1 91.06 540 LYS A CA 1
ATOM 4405 C C . LYS A 1 540 ? 31.203 19.281 -29.203 1 91.06 540 LYS A C 1
ATOM 4407 O O . LYS A 1 540 ? 30.172 18.609 -29.234 1 91.06 540 LYS A O 1
ATOM 4412 N N . ASP A 1 541 ? 32.406 18.859 -29.578 1 92.62 541 ASP A N 1
ATOM 4413 C CA . ASP A 1 541 ? 32.562 17.531 -30.156 1 92.62 541 ASP A CA 1
ATOM 4414 C C . ASP A 1 541 ? 32.25 16.438 -29.125 1 92.62 541 ASP A C 1
ATOM 4416 O O . ASP A 1 541 ? 31.672 15.406 -29.469 1 92.62 541 ASP A O 1
ATOM 4420 N N . GLU A 1 542 ? 32.656 16.688 -27.969 1 94.69 542 GLU A N 1
ATOM 4421 C CA . GLU A 1 542 ? 32.375 15.727 -26.891 1 94.69 542 GLU A CA 1
ATOM 4422 C C . GLU A 1 542 ? 30.875 15.656 -26.594 1 94.69 542 GLU A C 1
ATOM 4424 O O . GLU A 1 542 ? 30.328 14.578 -26.359 1 94.69 542 GLU A O 1
ATOM 4429 N N . CYS A 1 543 ? 30.203 16.797 -26.562 1 95.06 543 CYS A N 1
ATOM 4430 C CA . CYS A 1 543 ? 28.766 16.844 -26.344 1 95.06 543 CYS A CA 1
ATOM 4431 C C . CYS A 1 543 ? 28.031 16.094 -27.438 1 95.06 543 CYS A C 1
ATOM 4433 O O . CYS A 1 543 ? 27.078 15.352 -27.172 1 95.06 543 CYS A O 1
ATOM 4435 N N . LEU A 1 544 ? 28.453 16.266 -28.688 1 95.38 544 LEU A N 1
ATOM 4436 C CA . LEU A 1 544 ? 27.844 15.578 -29.828 1 95.38 544 LEU A CA 1
ATOM 4437 C C . LEU A 1 544 ? 28.047 14.07 -29.719 1 95.38 544 LEU A C 1
ATOM 4439 O O . LEU A 1 544 ? 27.156 13.297 -30.062 1 95.38 544 LEU A O 1
ATOM 4443 N N . ASN A 1 545 ? 29.219 13.727 -29.266 1 96.56 545 ASN A N 1
ATOM 4444 C CA . ASN A 1 545 ? 29.5 12.312 -29.047 1 96.56 545 ASN A CA 1
ATOM 4445 C C . ASN A 1 545 ? 28.562 11.711 -28 1 96.56 545 ASN A C 1
ATOM 4447 O O . ASN A 1 545 ? 28.062 10.602 -28.172 1 96.56 545 ASN A O 1
ATOM 4451 N N . ILE A 1 546 ? 28.391 12.359 -26.859 1 96.62 546 ILE A N 1
ATOM 4452 C CA . ILE A 1 546 ? 27.5 11.891 -25.812 1 96.62 546 ILE A CA 1
ATOM 4453 C C . ILE A 1 546 ? 26.078 11.75 -26.344 1 96.62 546 ILE A C 1
ATOM 4455 O O . ILE A 1 546 ? 25.391 10.758 -26.078 1 96.62 546 ILE A O 1
ATOM 4459 N N . ILE A 1 547 ? 25.609 12.742 -27.125 1 97.06 547 ILE A N 1
ATOM 4460 C CA . ILE A 1 547 ? 24.266 12.719 -27.688 1 97.06 547 ILE A CA 1
ATOM 4461 C C . ILE A 1 547 ? 24.109 11.523 -28.625 1 97.06 547 ILE A C 1
ATOM 4463 O O . ILE A 1 547 ? 23.094 10.844 -28.609 1 97.06 547 ILE A O 1
ATOM 4467 N N . GLU A 1 548 ? 25.125 11.242 -29.375 1 96.69 548 GLU A N 1
ATOM 4468 C CA . GLU A 1 548 ? 25.109 10.086 -30.281 1 96.69 548 GLU A CA 1
ATOM 4469 C C . GLU A 1 548 ? 25.031 8.781 -29.484 1 96.69 548 GLU A C 1
ATOM 4471 O O . GLU A 1 548 ? 24.312 7.859 -29.875 1 96.69 548 GLU A O 1
ATOM 4476 N N . LEU A 1 549 ? 25.828 8.695 -28.438 1 97.19 549 LEU A N 1
ATOM 4477 C CA . LEU A 1 549 ? 25.797 7.52 -27.578 1 97.19 549 LEU A CA 1
ATOM 4478 C C . LEU A 1 549 ? 24.406 7.305 -27 1 97.19 549 LEU A C 1
ATOM 4480 O O . LEU A 1 549 ? 23.922 6.172 -26.922 1 97.19 549 LEU A O 1
ATOM 4484 N N . VAL A 1 550 ? 23.734 8.367 -26.531 1 97.12 550 VAL A N 1
ATOM 4485 C CA . VAL A 1 550 ? 22.406 8.273 -25.938 1 97.12 550 VAL A CA 1
ATOM 4486 C C . VAL A 1 550 ? 21.391 7.914 -27.016 1 97.12 550 VAL A C 1
ATOM 4488 O O . VAL A 1 550 ? 20.422 7.188 -26.75 1 97.12 550 VAL A O 1
ATOM 4491 N N . GLU A 1 551 ? 21.562 8.391 -28.25 1 96.38 551 GLU A N 1
ATOM 4492 C CA . GLU A 1 551 ? 20.672 8.078 -29.375 1 96.38 551 GLU A CA 1
ATOM 4493 C C . GLU A 1 551 ? 20.734 6.59 -29.719 1 96.38 551 GLU A C 1
ATOM 4495 O O . GLU A 1 551 ? 19.734 6 -30.125 1 96.38 551 GLU A O 1
ATOM 4500 N N . ARG A 1 552 ? 21.906 6.074 -29.578 1 96 552 ARG A N 1
ATOM 4501 C CA . ARG A 1 552 ? 22.125 4.66 -29.859 1 96 552 ARG A CA 1
ATOM 4502 C C . ARG A 1 552 ? 22.297 3.865 -28.578 1 96 552 ARG A C 1
ATOM 4504 O O . ARG A 1 552 ? 23.25 3.107 -28.422 1 96 552 ARG A O 1
ATOM 4511 N N . TRP A 1 553 ? 21.391 4.023 -27.719 1 94.75 553 TRP A N 1
ATOM 4512 C CA . TRP A 1 553 ? 21.453 3.525 -26.344 1 94.75 553 TRP A CA 1
ATOM 4513 C C . TRP A 1 553 ? 21.688 2.018 -26.328 1 94.75 553 TRP A C 1
ATOM 4515 O O . TRP A 1 553 ? 22.516 1.522 -25.562 1 94.75 553 TRP A O 1
ATOM 4525 N N . ASP A 1 554 ? 20.953 1.184 -27.203 1 90.81 554 ASP A N 1
ATOM 4526 C CA . ASP A 1 554 ? 21.016 -0.274 -27.188 1 90.81 554 ASP A CA 1
ATOM 4527 C C . ASP A 1 554 ? 22.25 -0.786 -27.922 1 90.81 554 ASP A C 1
ATOM 4529 O O . ASP A 1 554 ? 22.672 -1.926 -27.719 1 90.81 554 ASP A O 1
ATOM 4533 N N . ASP A 1 555 ? 22.844 0.071 -28.781 1 92.38 555 ASP A N 1
ATOM 4534 C CA . ASP A 1 555 ? 24.047 -0.28 -29.531 1 92.38 555 ASP A CA 1
ATOM 4535 C C . ASP A 1 555 ? 25.125 0.79 -29.375 1 92.38 555 ASP A C 1
ATOM 4537 O O . ASP A 1 555 ? 25.766 1.194 -30.344 1 92.38 555 ASP A O 1
ATOM 4541 N N . TYR A 1 556 ? 25.266 1.26 -28.172 1 89.38 556 TYR A N 1
ATOM 4542 C CA . TYR A 1 556 ? 26.188 2.365 -27.953 1 89.38 556 TYR A CA 1
ATOM 4543 C C . TYR A 1 556 ? 27.625 1.937 -28.203 1 89.38 556 TYR A C 1
ATOM 4545 O O . TYR A 1 556 ? 28.484 2.766 -28.531 1 89.38 556 TYR A O 1
ATOM 4553 N N . ALA A 1 557 ? 27.922 0.644 -28 1 89.75 557 ALA A N 1
ATOM 4554 C CA . ALA A 1 557 ? 29.281 0.116 -28.141 1 89.75 557 ALA A CA 1
ATOM 4555 C C . ALA A 1 557 ? 29.812 0.364 -29.547 1 89.75 557 ALA A C 1
ATOM 4557 O O . ALA A 1 557 ? 31.016 0.501 -29.75 1 89.75 557 ALA A O 1
ATOM 4558 N N . SER A 1 558 ? 28.984 0.505 -30.562 1 91.5 558 SER A N 1
ATOM 4559 C CA . SER A 1 558 ? 29.375 0.704 -31.953 1 91.5 558 SER A CA 1
ATOM 4560 C C . SER A 1 558 ? 29.812 2.148 -32.188 1 91.5 558 SER A C 1
ATOM 4562 O O . SER A 1 558 ? 30.5 2.436 -33.188 1 91.5 558 SER A O 1
ATOM 4564 N N . VAL A 1 559 ? 29.469 3.119 -31.453 1 92.06 559 VAL A N 1
ATOM 4565 C CA . VAL A 1 559 ? 29.719 4.543 -31.656 1 92.06 559 VAL A CA 1
ATOM 4566 C C . VAL A 1 559 ? 31.141 4.883 -31.25 1 92.06 559 VAL A C 1
ATOM 4568 O O . VAL A 1 559 ? 31.828 5.652 -31.938 1 92.06 559 VAL A O 1
ATOM 4571 N N . GLY A 1 560 ? 31.734 4.305 -30.188 1 91.62 560 GLY A N 1
ATOM 4572 C CA . GLY A 1 560 ? 33.062 4.633 -29.656 1 91.62 560 GLY A CA 1
ATOM 4573 C C . GLY A 1 560 ? 33.062 5.91 -28.844 1 91.62 560 GLY A C 1
ATOM 4574 O O . GLY A 1 560 ? 32.094 6.691 -28.891 1 91.62 560 GLY A O 1
ATOM 4575 N N . TYR A 1 561 ? 34.125 6.215 -28.062 1 94.81 561 TYR A N 1
ATOM 4576 C CA . TYR A 1 561 ? 34.25 7.375 -27.188 1 94.81 561 TYR A CA 1
ATOM 4577 C C . TYR A 1 561 ? 35.281 8.359 -27.75 1 94.81 561 TYR A C 1
ATOM 4579 O O . TYR A 1 561 ? 36.406 7.965 -28.125 1 94.81 561 TYR A O 1
ATOM 4587 N N . LYS A 1 562 ? 34.969 9.633 -27.797 1 93.62 562 LYS A N 1
ATOM 4588 C CA . LYS A 1 562 ? 35.875 10.664 -28.297 1 93.62 562 LYS A CA 1
ATOM 4589 C C . LYS A 1 562 ? 37.031 10.93 -27.312 1 93.62 562 LYS A C 1
ATOM 4591 O O . LYS A 1 562 ? 38.094 11.383 -27.703 1 93.62 562 LYS A O 1
ATOM 4596 N N . SER A 1 563 ? 36.781 10.758 -26.031 1 93.44 563 SER A N 1
ATOM 4597 C CA . SER A 1 563 ? 37.75 10.969 -24.969 1 93.44 563 SER A CA 1
ATOM 4598 C C . SER A 1 563 ? 37.5 10.055 -23.781 1 93.44 563 SER A C 1
ATOM 4600 O O . SER A 1 563 ? 36.438 9.438 -23.688 1 93.44 563 SER A O 1
ATOM 4602 N N . GLU A 1 564 ? 38.469 9.938 -22.938 1 92.44 564 GLU A N 1
ATOM 4603 C CA . GLU A 1 564 ? 38.344 9.156 -21.703 1 92.44 564 GLU A CA 1
ATOM 4604 C C . GLU A 1 564 ? 37.312 9.773 -20.766 1 92.44 564 GLU A C 1
ATOM 4606 O O . GLU A 1 564 ? 36.594 9.062 -20.047 1 92.44 564 GLU A O 1
ATOM 4611 N N . LYS A 1 565 ? 37.25 11.07 -20.859 1 91.5 565 LYS A N 1
ATOM 4612 C CA . LYS A 1 565 ? 36.25 11.781 -20.047 1 91.5 565 LYS A CA 1
ATOM 4613 C C . LYS A 1 565 ? 34.844 11.398 -20.438 1 91.5 565 LYS A C 1
ATOM 4615 O O . LYS A 1 565 ? 34 11.18 -19.578 1 91.5 565 LYS A O 1
ATOM 4620 N N . VAL A 1 566 ? 34.625 11.312 -21.734 1 94.94 566 VAL A N 1
ATOM 4621 C CA . VAL A 1 566 ? 33.312 10.93 -22.234 1 94.94 566 VAL A CA 1
ATOM 4622 C C . VAL A 1 566 ? 33 9.492 -21.844 1 94.94 566 VAL A C 1
ATOM 4624 O O . VAL A 1 566 ? 31.859 9.172 -21.469 1 94.94 566 VAL A O 1
ATOM 4627 N N . LYS A 1 567 ? 34 8.688 -21.875 1 95 567 LYS A N 1
ATOM 4628 C CA . LYS A 1 567 ? 33.844 7.281 -21.516 1 95 567 LYS A CA 1
ATOM 4629 C C . LYS A 1 567 ? 33.406 7.137 -20.062 1 95 567 LYS A C 1
ATOM 4631 O O . LYS A 1 567 ? 32.469 6.41 -19.766 1 95 567 LYS A O 1
ATOM 4636 N N . VAL A 1 568 ? 34.094 7.777 -19.172 1 94.06 568 VAL A N 1
ATOM 4637 C CA . VAL A 1 568 ? 33.781 7.703 -17.75 1 94.06 568 VAL A CA 1
ATOM 4638 C C . VAL A 1 568 ? 32.406 8.266 -17.469 1 94.06 568 VAL A C 1
ATOM 4640 O O . VAL A 1 568 ? 31.609 7.668 -16.75 1 94.06 568 VAL A O 1
ATOM 4643 N N . PHE A 1 569 ? 32.156 9.422 -18.094 1 94.62 569 PHE A N 1
ATOM 4644 C CA . PHE A 1 569 ? 30.844 10.07 -17.906 1 94.62 569 PHE A CA 1
ATOM 4645 C C . PHE A 1 569 ? 29.719 9.164 -18.391 1 94.62 569 PHE A C 1
ATOM 4647 O O . PHE A 1 569 ? 28.766 8.914 -17.656 1 94.62 569 PHE A O 1
ATOM 4654 N N . PHE A 1 570 ? 29.875 8.641 -19.578 1 96 570 PHE A N 1
ATOM 4655 C CA . PHE A 1 570 ? 28.797 7.887 -20.188 1 96 570 PHE A CA 1
ATOM 4656 C C . PHE A 1 570 ? 28.609 6.543 -19.5 1 96 570 PHE A C 1
ATOM 4658 O O . PHE A 1 570 ? 27.469 6.066 -19.344 1 96 570 PHE A O 1
ATOM 4665 N N . SER A 1 571 ? 29.672 5.93 -19.125 1 95.19 571 SER A N 1
ATOM 4666 C CA . SER A 1 571 ? 29.562 4.652 -18.438 1 95.19 571 SER A CA 1
ATOM 4667 C C . SER A 1 571 ? 28.734 4.789 -17.156 1 95.19 571 SER A C 1
ATOM 4669 O O . SER A 1 571 ? 27.844 3.98 -16.891 1 95.19 571 SER A O 1
ATOM 4671 N N . THR A 1 572 ? 29.031 5.793 -16.375 1 95.31 572 THR A N 1
ATOM 4672 C CA . THR A 1 572 ? 28.297 6.047 -15.133 1 95.31 572 THR A CA 1
ATOM 4673 C C . THR A 1 572 ? 26.859 6.445 -15.43 1 95.31 572 THR A C 1
ATOM 4675 O O . THR A 1 572 ? 25.938 5.98 -14.773 1 95.31 572 THR A O 1
ATOM 4678 N N . PHE A 1 573 ? 26.719 7.309 -16.453 1 95.94 573 PHE A N 1
ATOM 4679 C CA . PHE A 1 573 ? 25.406 7.77 -16.859 1 95.94 573 PHE A CA 1
ATOM 4680 C C . PHE A 1 573 ? 24.547 6.605 -17.328 1 95.94 573 PHE A C 1
ATOM 4682 O O . PHE A 1 573 ? 23.391 6.465 -16.922 1 95.94 573 PHE A O 1
ATOM 4689 N N . TYR A 1 574 ? 25.109 5.77 -18.125 1 96.12 574 TYR A N 1
ATOM 4690 C CA . TYR A 1 574 ? 24.422 4.617 -18.703 1 96.12 574 TYR A CA 1
ATOM 4691 C C . TYR A 1 574 ? 23.969 3.656 -17.609 1 96.12 574 TYR A C 1
ATOM 4693 O O . TYR A 1 574 ? 22.797 3.26 -17.562 1 96.12 574 TYR A O 1
ATOM 4701 N N . LYS A 1 575 ? 24.891 3.309 -16.719 1 95.06 575 LYS A N 1
ATOM 4702 C CA . LYS A 1 575 ? 24.578 2.375 -15.633 1 95.06 575 LYS A CA 1
ATOM 4703 C C . LYS A 1 575 ? 23.484 2.941 -14.711 1 95.06 575 LYS A C 1
ATOM 4705 O O . LYS A 1 575 ? 22.609 2.209 -14.258 1 95.06 575 LYS A O 1
ATOM 4710 N N . SER A 1 576 ? 23.594 4.195 -14.422 1 95.44 576 SER A N 1
ATOM 4711 C CA . SER A 1 576 ? 22.625 4.848 -13.547 1 95.44 576 SER A CA 1
ATOM 4712 C C . SER A 1 576 ? 21.234 4.84 -14.172 1 95.44 576 SER A C 1
ATOM 4714 O O . SER A 1 576 ? 20.25 4.477 -13.508 1 95.44 576 SER A O 1
ATOM 4716 N N . ILE A 1 577 ? 21.125 5.16 -15.422 1 96.19 577 ILE A N 1
ATOM 4717 C CA . ILE A 1 577 ? 19.828 5.262 -16.094 1 96.19 577 ILE A CA 1
ATOM 4718 C C . ILE A 1 577 ? 19.219 3.869 -16.25 1 96.19 577 ILE A C 1
ATOM 4720 O O . ILE A 1 577 ? 18 3.699 -16.125 1 96.19 577 ILE A O 1
ATOM 4724 N N . GLU A 1 578 ? 20.062 2.875 -16.531 1 95.12 578 GLU A N 1
ATOM 4725 C CA . GLU A 1 578 ? 19.578 1.502 -16.625 1 95.12 578 GLU A CA 1
ATOM 4726 C C . GLU A 1 578 ? 18.938 1.045 -15.328 1 95.12 578 GLU A C 1
ATOM 4728 O O . GLU A 1 578 ? 17.891 0.395 -15.336 1 95.12 578 GLU A O 1
ATOM 4733 N N . GLU A 1 579 ? 19.562 1.329 -14.25 1 94.88 579 GLU A N 1
ATOM 4734 C CA . GLU A 1 579 ? 19 0.96 -12.953 1 94.88 579 GLU A CA 1
ATOM 4735 C C . GLU A 1 579 ? 17.703 1.698 -12.68 1 94.88 579 GLU A C 1
ATOM 4737 O O . GLU A 1 579 ? 16.719 1.092 -12.242 1 94.88 579 GLU A O 1
ATOM 4742 N N . LEU A 1 580 ? 17.734 3.006 -12.898 1 96.12 580 LEU A N 1
ATOM 4743 C CA . LEU A 1 580 ? 16.562 3.811 -12.617 1 96.12 580 LEU A CA 1
ATOM 4744 C C . LEU A 1 580 ? 15.398 3.395 -13.516 1 96.12 580 LEU A C 1
ATOM 4746 O O . LEU A 1 580 ? 14.242 3.381 -13.086 1 96.12 580 LEU A O 1
ATOM 4750 N N . ALA A 1 581 ? 15.711 3.064 -14.766 1 95.62 581 ALA A N 1
ATOM 4751 C CA . ALA A 1 581 ? 14.688 2.588 -15.695 1 95.62 581 ALA A CA 1
ATOM 4752 C C . ALA A 1 581 ? 14.094 1.261 -15.227 1 95.62 581 ALA A C 1
ATOM 4754 O O . ALA A 1 581 ? 12.891 1.035 -15.344 1 95.62 581 ALA A O 1
ATOM 4755 N N . THR A 1 582 ? 14.961 0.399 -14.75 1 93.75 582 THR A N 1
ATOM 4756 C CA . THR A 1 582 ? 14.5 -0.889 -14.242 1 93.75 582 THR A CA 1
ATOM 4757 C C . THR A 1 582 ? 13.523 -0.695 -13.086 1 93.75 582 THR A C 1
ATOM 4759 O O . THR A 1 582 ? 12.484 -1.35 -13.031 1 93.75 582 THR A O 1
ATOM 4762 N N . ILE A 1 583 ? 13.859 0.146 -12.18 1 95.19 583 ILE A N 1
ATOM 4763 C CA . ILE A 1 583 ? 12.992 0.415 -11.039 1 95.19 583 ILE A CA 1
ATOM 4764 C C . ILE A 1 583 ? 11.664 0.978 -11.523 1 95.19 583 ILE A C 1
ATOM 4766 O O . ILE A 1 583 ? 10.602 0.591 -11.023 1 95.19 583 ILE A O 1
ATOM 4770 N N . ALA A 1 584 ? 11.719 1.915 -12.461 1 95.81 584 ALA A N 1
ATOM 4771 C CA . ALA A 1 584 ? 10.492 2.488 -13.016 1 95.81 584 ALA A CA 1
ATOM 4772 C C . ALA A 1 584 ? 9.625 1.41 -13.664 1 95.81 584 ALA A C 1
ATOM 4774 O O . ALA A 1 584 ? 8.398 1.435 -13.539 1 95.81 584 ALA A O 1
ATOM 4775 N N . GLU A 1 585 ? 10.258 0.494 -14.344 1 93.31 585 GLU A N 1
ATOM 4776 C CA . GLU A 1 585 ? 9.531 -0.578 -15.023 1 93.31 585 GLU A CA 1
ATOM 4777 C C . GLU A 1 585 ? 8.859 -1.506 -14.016 1 93.31 585 GLU A C 1
ATOM 4779 O O . GLU A 1 585 ? 7.734 -1.961 -14.242 1 93.31 585 GLU A O 1
ATOM 4784 N N . ILE A 1 586 ? 9.547 -1.784 -12.977 1 91.62 586 ILE A N 1
ATOM 4785 C CA . ILE A 1 586 ? 8.969 -2.602 -11.906 1 91.62 586 ILE A CA 1
ATOM 4786 C C . ILE A 1 586 ? 7.73 -1.914 -11.344 1 91.62 586 ILE A C 1
ATOM 4788 O O . ILE A 1 586 ? 6.688 -2.551 -11.164 1 91.62 586 ILE A O 1
ATOM 4792 N N . LYS A 1 587 ? 7.848 -0.589 -11.102 1 93 587 LYS A N 1
ATOM 4793 C CA . LYS A 1 587 ? 6.754 0.161 -10.492 1 93 587 LYS A CA 1
ATOM 4794 C C . LYS A 1 587 ? 5.574 0.292 -11.445 1 93 587 LYS A C 1
ATOM 4796 O O . LYS A 1 587 ? 4.418 0.3 -11.016 1 93 587 LYS A O 1
ATOM 4801 N N . GLN A 1 588 ? 5.832 0.346 -12.703 1 92.94 588 GLN A N 1
ATOM 4802 C CA . GLN A 1 588 ? 4.789 0.615 -13.688 1 92.94 588 GLN A CA 1
ATOM 4803 C C . GLN A 1 588 ? 4.258 -0.68 -14.297 1 92.94 588 GLN A C 1
ATOM 4805 O O . GLN A 1 588 ? 3.16 -0.703 -14.859 1 92.94 588 GLN A O 1
ATOM 4810 N N . GLY A 1 589 ? 5.051 -1.765 -14.227 1 86.44 589 GLY A N 1
ATOM 4811 C CA . GLY A 1 589 ? 4.633 -3.037 -14.789 1 86.44 589 GLY A CA 1
ATOM 4812 C C . GLY A 1 589 ? 4.77 -3.088 -16.297 1 86.44 589 GLY A C 1
ATOM 4813 O O . GLY A 1 589 ? 4.188 -3.959 -16.953 1 86.44 589 GLY A O 1
ATOM 4814 N N . ARG A 1 590 ? 5.504 -2.088 -16.891 1 87.12 590 ARG A N 1
ATOM 4815 C CA . ARG A 1 590 ? 5.758 -2.006 -18.328 1 87.12 590 ARG A CA 1
ATOM 4816 C C . ARG A 1 590 ? 7.078 -1.3 -18.609 1 87.12 590 ARG A C 1
ATOM 4818 O O . ARG A 1 590 ? 7.637 -0.637 -17.734 1 87.12 590 ARG A O 1
ATOM 4825 N N . SER A 1 591 ? 7.508 -1.507 -19.797 1 88.62 591 SER A N 1
ATOM 4826 C CA . SER A 1 591 ? 8.758 -0.852 -20.172 1 88.62 591 SER A CA 1
ATOM 4827 C C . SER A 1 591 ? 8.562 0.649 -20.359 1 88.62 591 SER A C 1
ATOM 4829 O O . SER A 1 591 ? 7.641 1.077 -21.047 1 88.62 591 SER A O 1
ATOM 4831 N N . VAL A 1 592 ? 9.359 1.457 -19.734 1 93.44 592 VAL A N 1
ATOM 4832 C CA . VAL A 1 592 ? 9.312 2.91 -19.844 1 93.44 592 VAL A CA 1
ATOM 4833 C C . VAL A 1 592 ? 10.695 3.453 -20.172 1 93.44 592 VAL A C 1
ATOM 4835 O O . VAL A 1 592 ? 10.914 4.668 -20.188 1 93.44 592 VAL A O 1
ATOM 4838 N N . LYS A 1 593 ? 11.664 2.643 -20.469 1 93.5 593 LYS A N 1
ATOM 4839 C CA . LYS A 1 593 ? 13.07 2.994 -20.672 1 93.5 593 LYS A CA 1
ATOM 4840 C C . LYS A 1 593 ? 13.234 3.973 -21.828 1 93.5 593 LYS A C 1
ATOM 4842 O O . LYS A 1 593 ? 13.945 4.973 -21.703 1 93.5 593 LYS A O 1
ATOM 4847 N N . ASN A 1 594 ? 12.555 3.672 -22.875 1 93.44 594 ASN A N 1
ATOM 4848 C CA . ASN A 1 594 ? 12.688 4.52 -24.047 1 93.44 594 ASN A CA 1
ATOM 4849 C C . ASN A 1 594 ? 12.219 5.945 -23.781 1 93.44 594 ASN A C 1
ATOM 4851 O O . ASN A 1 594 ? 12.828 6.906 -24.25 1 93.44 594 ASN A O 1
ATOM 4855 N N . HIS A 1 595 ? 11.141 6.016 -23.094 1 94.62 595 HIS A N 1
ATOM 4856 C CA . HIS A 1 595 ? 10.656 7.348 -22.734 1 94.62 595 HIS A CA 1
ATOM 4857 C C . HIS A 1 595 ? 11.672 8.102 -21.875 1 94.62 595 HIS A C 1
ATOM 4859 O O . HIS A 1 595 ? 11.891 9.297 -22.078 1 94.62 595 HIS A O 1
ATOM 4865 N N . LEU A 1 596 ? 12.281 7.457 -20.906 1 96 596 LEU A N 1
ATOM 4866 C CA . LEU A 1 596 ? 13.266 8.062 -20.016 1 96 596 LEU A CA 1
ATOM 4867 C C . LEU A 1 596 ? 14.492 8.523 -20.797 1 96 596 LEU A C 1
ATOM 4869 O O . LEU A 1 596 ? 14.992 9.633 -20.578 1 96 596 LEU A O 1
ATOM 4873 N N . ILE A 1 597 ? 14.961 7.668 -21.703 1 96.75 597 ILE A N 1
ATOM 4874 C CA . ILE A 1 597 ? 16.109 7.996 -22.531 1 96.75 597 ILE A CA 1
ATOM 4875 C C . ILE A 1 597 ? 15.797 9.211 -23.406 1 96.75 597 ILE A C 1
ATOM 4877 O O . ILE A 1 597 ? 16.625 10.117 -23.547 1 96.75 597 ILE A O 1
ATOM 4881 N N . ASN A 1 598 ? 14.594 9.227 -23.922 1 96 598 ASN A N 1
ATOM 4882 C CA . ASN A 1 598 ? 14.188 10.336 -24.797 1 96 598 ASN A CA 1
ATOM 4883 C C . ASN A 1 598 ? 14.117 11.648 -24.016 1 96 598 ASN A C 1
ATOM 4885 O O . ASN A 1 598 ? 14.391 12.711 -24.578 1 96 598 ASN A O 1
ATOM 4889 N N . LEU A 1 599 ? 13.695 11.617 -22.812 1 96.31 599 LEU A N 1
ATOM 4890 C CA . LEU A 1 599 ? 13.672 12.82 -21.984 1 96.31 599 LEU A CA 1
ATOM 4891 C C . LEU A 1 599 ? 15.078 13.383 -21.812 1 96.31 599 LEU A C 1
ATOM 4893 O O . LEU A 1 599 ? 15.273 14.602 -21.891 1 96.31 599 LEU A O 1
ATOM 4897 N N . TRP A 1 600 ? 16.047 12.531 -21.547 1 97.44 600 TRP A N 1
ATOM 4898 C CA . TRP A 1 600 ? 17.422 12.961 -21.406 1 97.44 600 TRP A CA 1
ATOM 4899 C C . TRP A 1 600 ? 17.984 13.5 -22.719 1 97.44 600 TRP A C 1
ATOM 4901 O O . TRP A 1 600 ? 18.703 14.5 -22.734 1 97.44 600 TRP A O 1
ATOM 4911 N N . LEU A 1 601 ? 17.656 12.805 -23.797 1 97.19 601 LEU A N 1
ATOM 4912 C CA . LEU A 1 601 ? 18.109 13.234 -25.125 1 97.19 601 LEU A CA 1
ATOM 4913 C C . LEU A 1 601 ? 17.609 14.633 -25.438 1 97.19 601 LEU A C 1
ATOM 4915 O O . LEU A 1 601 ? 18.344 15.461 -25.969 1 97.19 601 LEU A O 1
ATOM 4919 N N . GLU A 1 602 ? 16.375 14.859 -25.109 1 96.06 602 GLU A N 1
ATOM 4920 C CA . GLU A 1 602 ? 15.781 16.172 -25.328 1 96.06 602 GLU A CA 1
ATOM 4921 C C . GLU A 1 602 ? 16.547 17.266 -24.578 1 96.06 602 GLU A C 1
ATOM 4923 O O . GLU A 1 602 ? 16.875 18.312 -25.141 1 96.06 602 GLU A O 1
ATOM 4928 N N . VAL A 1 603 ? 16.828 17.062 -23.312 1 96.69 603 VAL A N 1
ATOM 4929 C CA . VAL A 1 603 ? 17.531 18.031 -22.469 1 96.69 603 VAL A CA 1
ATOM 4930 C C . VAL A 1 603 ? 18.938 18.266 -23.016 1 96.69 603 VAL A C 1
ATOM 4932 O O . VAL A 1 603 ? 19.375 19.422 -23.156 1 96.69 603 VAL A O 1
ATOM 4935 N N . MET A 1 604 ? 19.656 17.234 -23.406 1 96.38 604 MET A N 1
ATOM 4936 C CA . MET A 1 604 ? 21.031 17.328 -23.875 1 96.38 604 MET A CA 1
ATOM 4937 C C . MET A 1 604 ? 21.109 18.078 -25.203 1 96.38 604 MET A C 1
ATOM 4939 O O . MET A 1 604 ? 21.984 18.906 -25.406 1 96.38 604 MET A O 1
ATOM 4943 N N . LYS A 1 605 ? 20.203 17.75 -26.094 1 96.19 605 LYS A N 1
ATOM 4944 C CA . LYS A 1 605 ? 20.188 18.422 -27.391 1 96.19 605 LYS A CA 1
ATOM 4945 C C . LYS A 1 605 ? 19.922 19.922 -27.25 1 96.19 605 LYS A C 1
ATOM 4947 O O . LYS A 1 605 ? 20.562 20.734 -27.922 1 96.19 605 LYS A O 1
ATOM 4952 N N . LEU A 1 606 ? 19.031 20.266 -26.438 1 94.88 606 LEU A N 1
ATOM 4953 C CA . LEU A 1 606 ? 18.688 21.672 -26.234 1 94.88 606 LEU A CA 1
ATOM 4954 C C . LEU A 1 606 ? 19.812 22.391 -25.484 1 94.88 606 LEU A C 1
ATOM 4956 O O . LEU A 1 606 ? 20.047 23.578 -25.719 1 94.88 606 LEU A O 1
ATOM 4960 N N . MET A 1 607 ? 20.469 21.719 -24.531 1 93.5 607 MET A N 1
ATOM 4961 C CA . MET A 1 607 ? 21.609 22.312 -23.859 1 93.5 607 MET A CA 1
ATOM 4962 C C . MET A 1 607 ? 22.719 22.641 -24.844 1 93.5 607 MET A C 1
ATOM 4964 O O . MET A 1 607 ? 23.344 23.703 -24.75 1 93.5 607 MET A O 1
ATOM 4968 N N . LEU A 1 608 ? 22.953 21.703 -25.719 1 92.69 608 LEU A N 1
ATOM 4969 C CA . LEU A 1 608 ? 23.953 21.938 -26.75 1 92.69 608 LEU A CA 1
ATOM 4970 C C . LEU A 1 608 ? 23.531 23.109 -27.656 1 92.69 608 LEU A C 1
ATOM 4972 O O . LEU A 1 608 ? 24.359 23.938 -28.016 1 92.69 608 LEU A O 1
ATOM 4976 N N . MET A 1 609 ? 22.312 23.109 -28.047 1 90.56 609 MET A N 1
ATOM 4977 C CA . MET A 1 609 ? 21.812 24.188 -28.891 1 90.56 609 MET A CA 1
ATOM 4978 C C . MET A 1 609 ? 21.984 25.547 -28.203 1 90.56 609 MET A C 1
ATOM 4980 O O . MET A 1 609 ? 22.391 26.516 -28.844 1 90.56 609 MET A O 1
ATOM 4984 N N . GLU A 1 610 ? 21.625 25.625 -26.938 1 88.75 610 GLU A N 1
ATOM 4985 C CA . GLU A 1 610 ? 21.812 26.844 -26.172 1 88.75 610 GLU A CA 1
ATOM 4986 C C . GLU A 1 610 ? 23.266 27.312 -26.203 1 88.75 610 GLU A C 1
ATOM 4988 O O . GLU A 1 610 ? 23.547 28.5 -26.375 1 88.75 610 GLU A O 1
ATOM 4993 N N . GLN A 1 611 ? 24.141 26.422 -26.062 1 83.56 611 GLN A N 1
ATOM 4994 C CA . GLN A 1 611 ? 25.562 26.719 -26.016 1 83.56 611 GLN A CA 1
ATOM 4995 C C . GLN A 1 611 ? 26.078 27.203 -27.375 1 83.56 611 GLN A C 1
ATOM 4997 O O . GLN A 1 611 ? 26.797 28.203 -27.453 1 83.56 611 GLN A O 1
ATOM 5002 N N . VAL A 1 612 ? 25.672 26.516 -28.375 1 84.56 612 VAL A N 1
ATOM 5003 C CA . VAL A 1 612 ? 26.203 26.781 -29.703 1 84.56 612 VAL A CA 1
ATOM 5004 C C . VAL A 1 612 ? 25.5 28.016 -30.297 1 84.56 612 VAL A C 1
ATOM 5006 O O . VAL A 1 612 ? 26.156 28.922 -30.812 1 84.56 612 VAL A O 1
ATOM 5009 N N . GLU A 1 613 ? 24.281 28.047 -30.219 1 83.38 613 GLU A N 1
ATOM 5010 C CA . GLU A 1 613 ? 23.516 29.078 -30.906 1 83.38 613 GLU A CA 1
ATOM 5011 C C . GLU A 1 613 ? 23.469 30.359 -30.094 1 83.38 613 GLU A C 1
ATOM 5013 O O . GLU A 1 613 ? 23.625 31.469 -30.641 1 83.38 613 GLU A O 1
ATOM 5018 N N . TRP A 1 614 ? 23.25 30.25 -28.859 1 83.88 614 TRP A N 1
ATOM 5019 C CA . TRP A 1 614 ? 22.984 31.453 -28.078 1 83.88 614 TRP A CA 1
ATOM 5020 C C . TRP A 1 614 ? 24.281 32 -27.469 1 83.88 614 TRP A C 1
ATOM 5022 O O . TRP A 1 614 ? 24.469 33.219 -27.359 1 83.88 614 TRP A O 1
ATOM 5032 N N . TRP A 1 615 ? 25.156 31.188 -27.109 1 79.25 615 TRP A N 1
ATOM 5033 C CA . TRP A 1 615 ? 26.359 31.656 -26.422 1 79.25 615 TRP A CA 1
ATOM 5034 C C . TRP A 1 615 ? 27.484 31.922 -27.406 1 79.25 615 TRP A C 1
ATOM 5036 O O . TRP A 1 615 ? 28.141 32.969 -27.359 1 79.25 615 TRP A O 1
ATOM 5046 N N . THR A 1 616 ? 27.641 30.969 -28.25 1 79.12 616 THR A N 1
ATOM 5047 C CA . THR A 1 616 ? 28.75 31.094 -29.203 1 79.12 616 THR A CA 1
ATOM 5048 C C . THR A 1 616 ? 28.375 32.031 -30.359 1 79.12 616 THR A C 1
ATOM 5050 O O . THR A 1 616 ? 29.094 32.969 -30.672 1 79.12 616 THR A O 1
ATOM 5053 N N . SER A 1 617 ? 27.234 31.781 -30.953 1 80.06 617 SER A N 1
ATOM 5054 C CA . SER A 1 617 ? 26.828 32.531 -32.125 1 80.06 617 SER A CA 1
ATOM 5055 C C . SER A 1 617 ? 26.156 33.844 -31.734 1 80.06 617 SER A C 1
ATOM 5057 O O . SER A 1 617 ? 25.984 34.75 -32.562 1 80.06 617 SER A O 1
ATOM 5059 N N . LYS A 1 618 ? 25.703 33.969 -30.547 1 80.62 618 LYS A N 1
ATOM 5060 C CA . LYS A 1 618 ? 25.125 35.188 -29.969 1 80.62 618 LYS A CA 1
ATOM 5061 C C . LYS A 1 618 ? 23.797 35.531 -30.625 1 80.62 618 LYS A C 1
ATOM 5063 O O . LYS A 1 618 ? 23.484 36.719 -30.828 1 80.62 618 LYS A O 1
ATOM 5068 N N . THR A 1 619 ? 23.188 34.531 -31.125 1 85.56 619 THR A N 1
ATOM 5069 C CA . THR A 1 619 ? 21.828 34.719 -31.594 1 85.56 619 THR A CA 1
ATOM 5070 C C . THR A 1 619 ? 20.891 35 -30.422 1 85.56 619 THR A C 1
ATOM 5072 O O . THR A 1 619 ? 20.969 34.344 -29.391 1 85.56 619 THR A O 1
ATOM 5075 N N . ILE A 1 620 ? 20.047 35.969 -30.641 1 86.5 620 ILE A N 1
ATOM 5076 C CA . ILE A 1 620 ? 19.141 36.375 -29.547 1 86.5 620 ILE A CA 1
ATOM 5077 C C . ILE A 1 620 ? 17.781 35.719 -29.75 1 86.5 620 ILE A C 1
ATOM 5079 O O . ILE A 1 620 ? 17.094 36 -30.734 1 86.5 620 ILE A O 1
ATOM 5083 N N . PRO A 1 621 ? 17.391 34.875 -28.891 1 89.94 621 PRO A N 1
ATOM 5084 C CA . PRO A 1 621 ? 16.078 34.219 -29 1 89.94 621 PRO A CA 1
ATOM 5085 C C . PRO A 1 621 ? 14.93 35.156 -28.625 1 89.94 621 PRO A C 1
ATOM 5087 O O . PRO A 1 621 ? 15.156 36.188 -27.953 1 89.94 621 PRO A O 1
ATOM 5090 N N . SER A 1 622 ? 13.711 34.812 -29.141 1 90.19 622 SER A N 1
ATOM 5091 C CA . SER A 1 622 ? 12.516 35.469 -28.641 1 90.19 622 SER A CA 1
ATOM 5092 C C . SER A 1 622 ? 12.242 35.094 -27.188 1 90.19 622 SER A C 1
ATOM 5094 O O . SER A 1 622 ? 12.781 34.125 -26.688 1 90.19 622 SER A O 1
ATOM 5096 N N . ILE A 1 623 ? 11.492 35.906 -26.531 1 90.12 623 ILE A N 1
ATOM 5097 C CA . ILE A 1 623 ? 11.172 35.656 -25.125 1 90.12 623 ILE A CA 1
ATOM 5098 C C . ILE A 1 623 ? 10.508 34.281 -24.984 1 90.12 623 ILE A C 1
ATOM 5100 O O . ILE A 1 623 ? 10.844 33.5 -24.078 1 90.12 623 ILE A O 1
ATOM 5104 N N . GLU A 1 624 ? 9.609 33.969 -25.859 1 91.56 624 GLU A N 1
ATOM 5105 C CA . GLU A 1 624 ? 8.891 32.719 -25.812 1 91.56 624 GLU A CA 1
ATOM 5106 C C . GLU A 1 624 ? 9.828 31.531 -26.094 1 91.56 624 GLU A C 1
ATOM 5108 O O . GLU A 1 624 ? 9.711 30.484 -25.453 1 91.56 624 GLU A O 1
ATOM 5113 N N . GLU A 1 625 ? 10.664 31.719 -27.016 1 92.25 625 GLU A N 1
ATOM 5114 C CA . GLU A 1 625 ? 11.641 30.672 -27.328 1 92.25 625 GLU A CA 1
ATOM 5115 C C . GLU A 1 625 ? 12.602 30.453 -26.172 1 92.25 625 GLU A C 1
ATOM 5117 O O . GLU A 1 625 ? 12.922 29.312 -25.828 1 92.25 625 GLU A O 1
ATOM 5122 N N . TYR A 1 626 ? 13.031 31.531 -25.594 1 93 626 TYR A N 1
ATOM 5123 C CA . TYR A 1 626 ? 13.945 31.453 -24.453 1 93 626 TYR A CA 1
ATOM 5124 C C . TYR A 1 626 ? 13.312 30.688 -23.297 1 93 626 TYR A C 1
ATOM 5126 O O . TYR A 1 626 ? 13.922 29.781 -22.734 1 93 626 TYR A O 1
ATOM 5134 N N . LEU A 1 627 ? 12.07 31.047 -23 1 93.25 627 LEU A N 1
ATOM 5135 C CA . LEU A 1 627 ? 11.398 30.438 -21.859 1 93.25 627 LEU A CA 1
ATOM 5136 C C . LEU A 1 627 ? 11.125 28.969 -22.109 1 93.25 627 LEU A C 1
ATOM 5138 O O . LEU A 1 627 ? 11.242 28.141 -21.203 1 93.25 627 LEU A O 1
ATOM 5142 N N . CYS A 1 628 ? 10.773 28.625 -23.266 1 92.75 628 CYS A N 1
ATOM 5143 C CA . CYS A 1 628 ? 10.469 27.25 -23.609 1 92.75 628 CYS A CA 1
ATOM 5144 C C . CYS A 1 628 ? 11.711 26.375 -23.516 1 92.75 628 CYS A C 1
ATOM 5146 O O . CYS A 1 628 ? 11.695 25.344 -22.844 1 92.75 628 CYS A O 1
ATOM 5148 N N . VAL A 1 629 ? 12.797 26.812 -24.109 1 93.31 629 VAL A N 1
ATOM 5149 C CA . VAL A 1 629 ? 14.023 26.016 -24.172 1 93.31 629 VAL A CA 1
ATOM 5150 C C . VAL A 1 629 ? 14.672 25.938 -22.797 1 93.31 629 VAL A C 1
ATOM 5152 O O . VAL A 1 629 ? 15.07 24.859 -22.344 1 93.31 629 VAL A O 1
ATOM 5155 N N . THR A 1 630 ? 14.695 27.031 -22.125 1 92.19 630 THR A N 1
ATOM 5156 C CA . THR A 1 630 ? 15.43 27.062 -20.859 1 92.19 630 THR A CA 1
ATOM 5157 C C . THR A 1 630 ? 14.648 26.375 -19.75 1 92.19 630 THR A C 1
ATOM 5159 O O . THR A 1 630 ? 15.234 25.891 -18.781 1 92.19 630 THR A O 1
ATOM 5162 N N . SER A 1 631 ? 13.344 26.312 -19.891 1 93.38 631 SER A N 1
ATOM 5163 C CA . SER A 1 631 ? 12.555 25.531 -18.938 1 93.38 631 SER A CA 1
ATOM 5164 C C . SER A 1 631 ? 12.914 24.047 -19.031 1 93.38 631 SER A C 1
ATOM 5166 O O . SER A 1 631 ? 12.984 23.359 -18.016 1 93.38 631 SER A O 1
ATOM 5168 N N . ILE A 1 632 ? 13.125 23.641 -20.219 1 94.06 632 ILE A N 1
ATOM 5169 C CA . ILE A 1 632 ? 13.453 22.25 -20.453 1 94.06 632 ILE A CA 1
ATOM 5170 C C . ILE A 1 632 ? 14.891 21.969 -20 1 94.06 632 ILE A C 1
ATOM 5172 O O . ILE A 1 632 ? 15.156 20.969 -19.344 1 94.06 632 ILE A O 1
ATOM 5176 N N . THR A 1 633 ? 15.844 22.875 -20.344 1 93.38 633 THR A N 1
ATOM 5177 C CA . THR A 1 633 ? 17.25 22.641 -20.016 1 93.38 633 THR A CA 1
ATOM 5178 C C . THR A 1 633 ? 17.484 22.797 -18.516 1 93.38 633 THR A C 1
ATOM 5180 O O . THR A 1 633 ? 18.469 22.297 -17.984 1 93.38 633 THR A O 1
ATOM 5183 N N . PHE A 1 634 ? 16.469 23.516 -17.922 1 90.69 634 PHE A N 1
ATOM 5184 C CA . PHE A 1 634 ? 16.531 23.625 -16.469 1 90.69 634 PHE A CA 1
ATOM 5185 C C . PHE A 1 634 ? 16.156 22.297 -15.805 1 90.69 634 PHE A C 1
ATOM 5187 O O . PHE A 1 634 ? 16.453 22.078 -14.633 1 90.69 634 PHE A O 1
ATOM 5194 N N . GLY A 1 635 ? 15.562 21.406 -16.562 1 91.56 635 GLY A N 1
ATOM 5195 C CA . GLY A 1 635 ? 15.258 20.078 -16.078 1 91.56 635 GLY A CA 1
ATOM 5196 C C . GLY A 1 635 ? 13.828 19.922 -15.594 1 91.56 635 GLY A C 1
ATOM 5197 O O . GLY A 1 635 ? 13.477 18.922 -14.969 1 91.56 635 GLY A O 1
ATOM 5198 N N . SER A 1 636 ? 12.984 20.906 -15.812 1 91.94 636 SER A N 1
ATOM 5199 C CA . SER A 1 636 ? 11.633 20.875 -15.281 1 91.94 636 SER A CA 1
ATOM 5200 C C . SER A 1 636 ? 10.844 19.688 -15.828 1 91.94 636 SER A C 1
ATOM 5202 O O . SER A 1 636 ? 10.312 18.891 -15.062 1 91.94 636 SER A O 1
ATOM 5204 N N . ARG A 1 637 ? 10.875 19.562 -17.125 1 94.12 637 ARG A N 1
ATOM 5205 C CA . ARG A 1 637 ? 10.117 18.484 -17.75 1 94.12 637 ARG A CA 1
ATOM 5206 C C . ARG A 1 637 ? 10.672 17.125 -17.375 1 94.12 637 ARG A C 1
ATOM 5208 O O . ARG A 1 637 ? 9.922 16.203 -17.062 1 94.12 637 ARG A O 1
ATOM 5215 N N . LEU A 1 638 ? 11.984 16.984 -17.406 1 96.5 638 LEU A N 1
ATOM 5216 C CA . LEU A 1 638 ? 12.641 15.719 -17.078 1 96.5 638 LEU A CA 1
ATOM 5217 C C . LEU A 1 638 ? 12.297 15.281 -15.664 1 96.5 638 LEU A C 1
ATOM 5219 O O . LEU A 1 638 ? 11.859 14.148 -15.445 1 96.5 638 LEU A O 1
ATOM 5223 N N . LEU A 1 639 ? 12.469 16.141 -14.695 1 96.25 639 LEU A N 1
ATOM 5224 C CA . LEU A 1 639 ? 12.266 15.805 -13.289 1 96.25 639 LEU A CA 1
ATOM 5225 C C . LEU A 1 639 ? 10.789 15.531 -13.008 1 96.25 639 LEU A C 1
ATOM 5227 O O . LEU A 1 639 ? 10.461 14.57 -12.312 1 96.25 639 LEU A O 1
ATOM 5231 N N . LEU A 1 640 ? 9.922 16.297 -13.578 1 96.56 640 LEU A N 1
ATOM 5232 C CA . LEU A 1 640 ? 8.492 16.219 -13.281 1 96.56 640 LEU A CA 1
ATOM 5233 C C . LEU A 1 640 ? 7.883 14.969 -13.906 1 96.56 640 LEU A C 1
ATOM 5235 O O . LEU A 1 640 ? 7.02 14.32 -13.305 1 96.56 640 LEU A O 1
ATOM 5239 N N . LEU A 1 641 ? 8.305 14.672 -15.078 1 96.56 641 LEU A N 1
ATOM 5240 C CA . LEU A 1 641 ? 7.727 13.516 -15.75 1 96.56 641 LEU A CA 1
ATOM 5241 C C . LEU A 1 641 ? 8.289 12.211 -15.188 1 96.56 641 LEU A C 1
ATOM 5243 O O . LEU A 1 641 ? 7.57 11.219 -15.062 1 96.56 641 LEU A O 1
ATOM 5247 N N . THR A 1 642 ? 9.555 12.18 -14.844 1 96.56 642 THR A N 1
ATOM 5248 C CA . THR A 1 642 ? 10.141 10.961 -14.312 1 96.56 642 THR A CA 1
ATOM 5249 C C . THR A 1 642 ? 9.539 10.609 -12.953 1 96.56 642 THR A C 1
ATOM 5251 O O . THR A 1 642 ? 9.336 9.438 -12.648 1 96.56 642 THR A O 1
ATOM 5254 N N . ILE A 1 643 ? 9.227 11.594 -12.148 1 96.19 643 ILE A N 1
ATOM 5255 C CA . ILE A 1 643 ? 8.711 11.359 -10.805 1 96.19 643 ILE A CA 1
ATOM 5256 C C . ILE A 1 643 ? 7.348 10.664 -10.891 1 96.19 643 ILE A C 1
ATOM 5258 O O . ILE A 1 643 ? 6.973 9.906 -9.992 1 96.19 643 ILE A O 1
ATOM 5262 N N . GLN A 1 644 ? 6.609 10.93 -12.008 1 97.19 644 GLN A N 1
ATOM 5263 C CA . GLN A 1 644 ? 5.27 10.375 -12.172 1 97.19 644 GLN A CA 1
ATOM 5264 C C . GLN A 1 644 ? 5.293 8.852 -12.133 1 97.19 644 GLN A C 1
ATOM 5266 O O . GLN A 1 644 ? 4.324 8.219 -11.703 1 97.19 644 GLN A O 1
ATOM 5271 N N . TYR A 1 645 ? 6.422 8.242 -12.523 1 96.25 645 TYR A N 1
ATOM 5272 C CA . TYR A 1 645 ? 6.535 6.789 -12.609 1 96.25 645 TYR A CA 1
ATOM 5273 C C . TYR A 1 645 ? 6.637 6.168 -11.219 1 96.25 645 TYR A C 1
ATOM 5275 O O . TYR A 1 645 ? 6.492 4.953 -11.062 1 96.25 645 TYR A O 1
ATOM 5283 N N . PHE A 1 646 ? 6.832 6.938 -10.156 1 96.69 646 PHE A N 1
ATOM 5284 C CA . PHE A 1 646 ? 7.18 6.367 -8.859 1 96.69 646 PHE A CA 1
ATOM 5285 C C . PHE A 1 646 ? 6.145 6.746 -7.809 1 96.69 646 PHE A C 1
ATOM 5287 O O . PHE A 1 646 ? 6.367 6.555 -6.613 1 96.69 646 PHE A O 1
ATOM 5294 N N . LEU A 1 647 ? 4.973 7.301 -8.188 1 96.19 647 LEU A N 1
ATOM 5295 C CA . LEU A 1 647 ? 3.98 7.824 -7.258 1 96.19 647 LEU A CA 1
ATOM 5296 C C . LEU A 1 647 ? 2.998 6.738 -6.844 1 96.19 647 LEU A C 1
ATOM 5298 O O . LEU A 1 647 ? 1.999 7.02 -6.176 1 96.19 647 LEU A O 1
ATOM 5302 N N . GLY A 1 648 ? 3.258 5.516 -7.223 1 91.88 648 GLY A N 1
ATOM 5303 C CA . GLY A 1 648 ? 2.361 4.426 -6.879 1 91.88 648 GLY A CA 1
ATOM 5304 C C . GLY A 1 648 ? 1.148 4.34 -7.789 1 91.88 648 GLY A C 1
ATOM 5305 O O . GLY A 1 648 ? 0.205 3.6 -7.504 1 91.88 648 GLY A O 1
ATOM 5306 N N . ILE A 1 649 ? 1.154 5.109 -8.836 1 92.75 649 ILE A N 1
ATOM 5307 C CA . ILE A 1 649 ? 0.075 5.145 -9.82 1 92.75 649 ILE A CA 1
ATOM 5308 C C . ILE A 1 649 ? 0.588 4.645 -11.164 1 92.75 649 ILE A C 1
ATOM 5310 O O . ILE A 1 649 ? 1.655 5.059 -11.625 1 92.75 649 ILE A O 1
ATOM 5314 N N . LYS A 1 650 ? -0.105 3.666 -11.711 1 90.12 650 LYS A N 1
ATOM 5315 C CA . LYS A 1 650 ? 0.242 3.25 -13.062 1 90.12 650 LYS A CA 1
ATOM 5316 C C . LYS A 1 650 ? -0.204 4.289 -14.086 1 90.12 650 LYS A C 1
ATOM 5318 O O . LYS A 1 650 ? -1.398 4.434 -14.352 1 90.12 650 LYS A O 1
ATOM 5323 N N . ILE A 1 651 ? 0.683 5.012 -14.656 1 92.31 651 ILE A N 1
ATOM 5324 C CA . ILE A 1 651 ? 0.374 6.113 -15.562 1 92.31 651 ILE A CA 1
ATOM 5325 C C . ILE A 1 651 ? 0.662 5.695 -17 1 92.31 651 ILE A C 1
ATOM 5327 O O . ILE A 1 651 ? 1.758 5.219 -17.312 1 92.31 651 ILE A O 1
ATOM 5331 N N . SER A 1 652 ? -0.276 5.883 -17.922 1 88.62 652 SER A N 1
ATOM 5332 C CA . SER A 1 652 ? -0.121 5.5 -19.312 1 88.62 652 SER A CA 1
ATOM 5333 C C . SER A 1 652 ? 0.729 6.516 -20.078 1 88.62 652 SER A C 1
ATOM 5335 O O . SER A 1 652 ? 0.889 7.656 -19.625 1 88.62 652 SER A O 1
ATOM 5337 N N . LYS A 1 653 ? 1.293 6.07 -21.141 1 87.06 653 LYS A N 1
ATOM 5338 C CA . LYS A 1 653 ? 2.066 6.957 -22 1 87.06 653 LYS A CA 1
ATOM 5339 C C . LYS A 1 653 ? 1.201 8.094 -22.547 1 87.06 653 LYS A C 1
ATOM 5341 O O . LYS A 1 653 ? 1.655 9.234 -22.625 1 87.06 653 LYS A O 1
ATOM 5346 N N . ASP A 1 654 ? -0.01 7.777 -22.844 1 88 654 ASP A N 1
ATOM 5347 C CA . ASP A 1 654 ? -0.934 8.773 -23.375 1 88 654 ASP A CA 1
ATOM 5348 C C . ASP A 1 654 ? -1.199 9.883 -22.359 1 88 654 ASP A C 1
ATOM 5350 O O . ASP A 1 654 ? -1.304 11.055 -22.734 1 88 654 ASP A O 1
ATOM 5354 N N . LEU A 1 655 ? -1.319 9.539 -21.203 1 91.31 655 LEU A N 1
ATOM 5355 C CA . LEU A 1 655 ? -1.567 10.523 -20.156 1 91.31 655 LEU A CA 1
ATOM 5356 C C . LEU A 1 655 ? -0.356 11.43 -19.969 1 91.31 655 LEU A C 1
ATOM 5358 O O . LEU A 1 655 ? -0.506 12.633 -19.75 1 91.31 655 LEU A O 1
ATOM 5362 N N . LEU A 1 656 ? 0.87 10.883 -20.031 1 92.19 656 LEU A N 1
ATOM 5363 C CA . LEU A 1 656 ? 2.098 11.648 -19.859 1 92.19 656 LEU A CA 1
ATOM 5364 C C . LEU A 1 656 ? 2.295 12.633 -21 1 92.19 656 LEU A C 1
ATOM 5366 O O . LEU A 1 656 ? 2.975 13.648 -20.844 1 92.19 656 LEU A O 1
ATOM 5370 N N . GLU A 1 657 ? 1.692 12.297 -22.125 1 91.19 657 GLU A N 1
ATOM 5371 C CA . GLU A 1 657 ? 1.823 13.156 -23.297 1 91.19 657 GLU A CA 1
ATOM 5372 C C . GLU A 1 657 ? 0.558 13.984 -23.516 1 91.19 657 GLU A C 1
ATOM 5374 O O . GLU A 1 657 ? 0.405 14.625 -24.562 1 91.19 657 GLU A O 1
ATOM 5379 N N . SER A 1 658 ? -0.325 13.977 -22.562 1 92.81 658 SER A N 1
ATOM 5380 C CA . SER A 1 658 ? -1.582 14.711 -22.688 1 92.81 658 SER A CA 1
ATOM 5381 C C . SER A 1 658 ? -1.354 16.219 -22.625 1 92.81 658 SER A C 1
ATOM 5383 O O . SER A 1 658 ? -0.321 16.672 -22.125 1 92.81 658 SER A O 1
ATOM 5385 N N . ASP A 1 659 ? -2.318 16.953 -23.047 1 93.19 659 ASP A N 1
ATOM 5386 C CA . ASP A 1 659 ? -2.264 18.406 -23.016 1 93.19 659 ASP A CA 1
ATOM 5387 C C . ASP A 1 659 ? -2.25 18.922 -21.578 1 93.19 659 ASP A C 1
ATOM 5389 O O . ASP A 1 659 ? -1.629 19.953 -21.281 1 93.19 659 ASP A O 1
ATOM 5393 N N . GLU A 1 660 ? -2.906 18.234 -20.812 1 94.25 660 GLU A N 1
ATOM 5394 C CA . GLU A 1 660 ? -2.992 18.656 -19.422 1 94.25 660 GLU A CA 1
ATOM 5395 C C . GLU A 1 660 ? -1.623 18.609 -18.75 1 94.25 660 GLU A C 1
ATOM 5397 O O . GLU A 1 660 ? -1.214 19.578 -18.094 1 94.25 660 GLU A O 1
ATOM 5402 N N . ILE A 1 661 ? -0.899 17.516 -18.922 1 95.12 661 ILE A N 1
ATOM 5403 C CA . ILE A 1 661 ? 0.421 17.391 -18.312 1 95.12 661 ILE A CA 1
ATOM 5404 C C . ILE A 1 661 ? 1.389 18.375 -18.953 1 95.12 661 ILE A C 1
ATOM 5406 O O . ILE A 1 661 ? 2.23 18.969 -18.281 1 95.12 661 ILE A O 1
ATOM 5410 N N . CYS A 1 662 ? 1.261 18.562 -20.25 1 94.81 662 CYS A N 1
ATOM 5411 C CA . CYS A 1 662 ? 2.113 19.5 -20.953 1 94.81 662 CYS A CA 1
ATOM 5412 C C . CYS A 1 662 ? 1.916 20.922 -20.422 1 94.81 662 CYS A C 1
ATOM 5414 O O . CYS A 1 662 ? 2.883 21.656 -20.25 1 94.81 662 CYS A O 1
ATOM 5416 N N . GLY A 1 663 ? 0.61 21.234 -20.219 1 95 663 GLY A N 1
ATOM 5417 C CA . GLY A 1 663 ? 0.318 22.547 -19.656 1 95 663 GLY A CA 1
ATOM 5418 C C . GLY A 1 663 ? 0.911 22.734 -18.266 1 95 663 GLY A C 1
ATOM 5419 O O . GLY A 1 663 ? 1.471 23.781 -17.969 1 95 663 GLY A O 1
ATOM 5420 N N . LEU A 1 664 ? 0.783 21.734 -17.422 1 96.94 664 LEU A N 1
ATOM 5421 C CA . LEU A 1 664 ? 1.34 21.766 -16.078 1 96.94 664 LEU A CA 1
ATOM 5422 C C . LEU A 1 664 ? 2.857 21.906 -16.125 1 96.94 664 LEU A C 1
ATOM 5424 O O . LEU A 1 664 ? 3.436 22.688 -15.367 1 96.94 664 LEU A O 1
ATOM 5428 N N . CYS A 1 665 ? 3.514 21.172 -17 1 96.25 665 CYS A N 1
ATOM 5429 C CA . CYS A 1 665 ? 4.965 21.234 -17.172 1 96.25 665 CYS A CA 1
ATOM 5430 C C . CYS A 1 665 ? 5.41 22.625 -17.609 1 96.25 665 CYS A C 1
ATOM 5432 O O . CYS A 1 665 ? 6.387 23.156 -17.094 1 96.25 665 CYS A O 1
ATOM 5434 N N . ASN A 1 666 ? 4.699 23.125 -18.547 1 95.38 666 ASN A N 1
ATOM 5435 C CA . ASN A 1 666 ? 5.051 24.438 -19.094 1 95.38 666 ASN A CA 1
ATOM 5436 C C . ASN A 1 666 ? 4.977 25.531 -18.016 1 95.38 666 ASN A C 1
ATOM 5438 O O . ASN A 1 666 ? 5.902 26.328 -17.875 1 95.38 666 ASN A O 1
ATOM 5442 N N . CYS A 1 667 ? 3.873 25.547 -17.281 1 96.38 667 CYS A N 1
ATOM 5443 C CA . CYS A 1 667 ? 3.707 26.547 -16.25 1 96.38 667 CYS A CA 1
ATOM 5444 C C . CYS A 1 667 ? 4.766 26.391 -15.156 1 96.38 667 CYS A C 1
ATOM 5446 O O . CYS A 1 667 ? 5.383 27.375 -14.742 1 96.38 667 CYS A O 1
ATOM 5448 N N . THR A 1 668 ? 4.984 25.219 -14.742 1 97.25 668 THR A N 1
ATOM 5449 C CA . THR A 1 668 ? 5.965 24.953 -13.695 1 97.25 668 THR A CA 1
ATOM 5450 C C . THR A 1 668 ? 7.371 25.328 -14.164 1 97.25 668 THR A C 1
ATOM 5452 O O . THR A 1 668 ? 8.133 25.953 -13.422 1 97.25 668 THR A O 1
ATOM 5455 N N . GLY A 1 669 ? 7.688 24.891 -15.383 1 96.38 669 GLY A N 1
ATOM 5456 C CA . GLY A 1 669 ? 8.992 25.188 -15.945 1 96.38 669 GLY A CA 1
ATOM 5457 C C . GLY A 1 669 ? 9.258 26.688 -16.062 1 96.38 669 GLY A C 1
ATOM 5458 O O . GLY A 1 669 ? 10.359 27.141 -15.758 1 96.38 669 GLY A O 1
ATOM 5459 N N . ARG A 1 670 ? 8.305 27.422 -16.484 1 95.5 670 ARG A N 1
ATOM 5460 C CA . ARG A 1 670 ? 8.438 28.875 -16.609 1 95.5 670 ARG A CA 1
ATOM 5461 C C . ARG A 1 670 ? 8.656 29.516 -15.25 1 95.5 670 ARG A C 1
ATOM 5463 O O . ARG A 1 670 ? 9.5 30.406 -15.102 1 95.5 670 ARG A O 1
ATOM 5470 N N . VAL A 1 671 ? 7.875 29.031 -14.266 1 95.94 671 VAL A N 1
ATOM 5471 C CA . VAL A 1 671 ? 8.031 29.547 -12.906 1 95.94 671 VAL A CA 1
ATOM 5472 C C . VAL A 1 671 ? 9.461 29.312 -12.422 1 95.94 671 VAL A C 1
ATOM 5474 O O . VAL A 1 671 ? 10.102 30.219 -11.898 1 95.94 671 VAL A O 1
ATOM 5477 N N . MET A 1 672 ? 9.914 28.141 -12.609 1 93.88 672 MET A N 1
ATOM 5478 C CA . MET A 1 672 ? 11.242 27.766 -12.141 1 93.88 672 MET A CA 1
ATOM 5479 C C . MET A 1 672 ? 12.32 28.594 -12.828 1 93.88 672 MET A C 1
ATOM 5481 O O . MET A 1 672 ? 13.219 29.125 -12.164 1 93.88 672 MET A O 1
ATOM 5485 N N . ARG A 1 673 ? 12.211 28.781 -14.094 1 93 673 ARG A N 1
ATOM 5486 C CA . ARG A 1 673 ? 13.227 29.5 -14.852 1 93 673 ARG A CA 1
ATOM 5487 C C . ARG A 1 673 ? 13.227 30.984 -14.492 1 93 673 ARG A C 1
ATOM 5489 O O . ARG A 1 673 ? 14.289 31.578 -14.297 1 93 673 ARG A O 1
ATOM 5496 N N . ILE A 1 674 ? 12.055 31.578 -14.469 1 93.56 674 ILE A N 1
ATOM 5497 C CA . ILE A 1 674 ? 11.945 33 -14.188 1 93.56 674 ILE A CA 1
ATOM 5498 C C . ILE A 1 674 ? 12.516 33.312 -12.805 1 93.56 674 ILE A C 1
ATOM 5500 O O . ILE A 1 674 ? 13.219 34.281 -12.609 1 93.56 674 ILE A O 1
ATOM 5504 N N . LEU A 1 675 ? 12.172 32.469 -11.82 1 91.94 675 LEU A N 1
ATOM 5505 C CA . LEU A 1 675 ? 12.703 32.656 -10.469 1 91.94 675 LEU A CA 1
ATOM 5506 C C . LEU A 1 675 ? 14.227 32.562 -10.469 1 91.94 675 LEU A C 1
ATOM 5508 O O . LEU A 1 675 ? 14.898 33.312 -9.773 1 91.94 675 LEU A O 1
ATOM 5512 N N . ASN A 1 676 ? 14.742 31.641 -11.219 1 88.38 676 ASN A N 1
ATOM 5513 C CA . ASN A 1 676 ? 16.188 31.5 -11.344 1 88.38 676 ASN A CA 1
ATOM 5514 C C . ASN A 1 676 ? 16.828 32.75 -11.969 1 88.38 676 ASN A C 1
ATOM 5516 O O . ASN A 1 676 ? 17.875 33.219 -11.516 1 88.38 676 ASN A O 1
ATOM 5520 N N . ASP A 1 677 ? 16.203 33.25 -13.023 1 89.06 677 ASP A N 1
ATOM 5521 C CA . ASP A 1 677 ? 16.719 34.438 -13.719 1 89.06 677 ASP A CA 1
ATOM 5522 C C . ASP A 1 677 ? 16.656 35.688 -12.82 1 89.06 677 ASP A C 1
ATOM 5524 O O . ASP A 1 677 ? 17.547 36.531 -12.875 1 89.06 677 ASP A O 1
ATOM 5528 N N . LEU A 1 678 ? 15.578 35.781 -12.117 1 87.56 678 LEU A N 1
ATOM 5529 C CA . LEU A 1 678 ? 15.43 36.906 -11.195 1 87.56 678 LEU A CA 1
ATOM 5530 C C . LEU A 1 678 ? 16.531 36.875 -10.141 1 87.56 678 LEU A C 1
ATOM 5532 O O . LEU A 1 678 ? 17.047 37.938 -9.75 1 87.56 678 LEU A O 1
ATOM 5536 N N . GLN A 1 679 ? 16.875 35.75 -9.664 1 82.56 679 GLN A N 1
ATOM 5537 C CA . GLN A 1 679 ? 17.922 35.625 -8.664 1 82.56 679 GLN A CA 1
ATOM 5538 C C . GLN A 1 679 ? 19.297 35.938 -9.258 1 82.56 679 GLN A C 1
ATOM 5540 O O . GLN A 1 679 ? 20.141 36.562 -8.602 1 82.56 679 GLN A O 1
ATOM 5545 N N . ASP A 1 680 ? 19.531 35.5 -10.469 1 78.62 680 ASP A N 1
ATOM 5546 C CA . ASP A 1 680 ? 20.797 35.75 -11.156 1 78.62 680 ASP A CA 1
ATOM 5547 C C . ASP A 1 680 ? 21 37.219 -11.422 1 78.62 680 ASP A C 1
ATOM 5549 O O . ASP A 1 680 ? 22.141 37.719 -11.43 1 78.62 680 ASP A O 1
ATOM 5553 N N . SER A 1 681 ? 20 37.875 -11.727 1 77 681 SER A N 1
ATOM 5554 C CA . SER A 1 681 ? 20.094 39.312 -12.016 1 77 681 SER A CA 1
ATOM 5555 C C . SER A 1 681 ? 20.562 40.094 -10.797 1 77 681 SER A C 1
ATOM 5557 O O . SER A 1 681 ? 21.125 41.188 -10.93 1 77 681 SER A O 1
ATOM 5559 N N . LYS A 1 682 ? 20.281 39.625 -9.664 1 71.81 682 LYS A N 1
ATOM 5560 C CA . LYS A 1 682 ? 20.703 40.312 -8.438 1 71.81 682 LYS A CA 1
ATOM 5561 C C . LYS A 1 682 ? 22.203 40.125 -8.195 1 71.81 682 LYS A C 1
ATOM 5563 O O . LYS A 1 682 ? 22.828 40.906 -7.488 1 71.81 682 LYS A O 1
ATOM 5568 N N . ARG A 1 683 ? 22.766 39 -8.703 1 62.09 683 ARG A N 1
ATOM 5569 C CA . ARG A 1 683 ? 24.188 38.719 -8.531 1 62.09 683 ARG A CA 1
ATOM 5570 C C . ARG A 1 683 ? 25.031 39.562 -9.492 1 62.09 683 ARG A C 1
ATOM 5572 O O . ARG A 1 683 ? 24.594 39.844 -10.609 1 62.09 683 ARG A O 1
ATOM 5579 N N . GLU A 1 684 ? 25.828 40.625 -8.883 1 50.94 684 GLU A N 1
ATOM 5580 C CA . GLU A 1 684 ? 26.672 41.625 -9.508 1 50.94 684 GLU A CA 1
ATOM 5581 C C . GLU A 1 684 ? 27.391 41.062 -10.734 1 50.94 684 GLU A C 1
ATOM 5583 O O . GLU A 1 684 ? 27.906 41.812 -11.562 1 50.94 684 GLU A O 1
ATOM 5588 N N . GLN A 1 685 ? 27.938 39.875 -10.656 1 47.41 685 GLN A N 1
ATOM 5589 C CA . GLN A 1 685 ? 28.953 39.562 -11.664 1 47.41 685 GLN A CA 1
ATOM 5590 C C . GLN A 1 685 ? 28.312 39.375 -13.039 1 47.41 685 GLN A C 1
ATOM 5592 O O . GLN A 1 685 ? 27.578 38.406 -13.266 1 47.41 685 GLN A O 1
ATOM 5597 N N . LYS A 1 686 ? 28.234 40.469 -13.734 1 48.44 686 LYS A N 1
ATOM 5598 C CA . LYS A 1 686 ? 27.703 40.812 -15.047 1 48.44 686 LYS A CA 1
ATOM 5599 C C . LYS A 1 686 ? 28.266 39.906 -16.141 1 48.44 686 LYS A C 1
ATOM 5601 O O . LYS A 1 686 ? 29.219 40.281 -16.828 1 48.44 686 LYS A O 1
ATOM 5606 N N . GLY A 1 687 ? 28.531 38.688 -15.766 1 47.59 687 GLY A N 1
ATOM 5607 C CA . GLY A 1 687 ? 29.016 38.062 -16.969 1 47.59 687 GLY A CA 1
ATOM 5608 C C . GLY A 1 687 ? 27.953 37.844 -18.031 1 47.59 687 GLY A C 1
ATOM 5609 O O . GLY A 1 687 ? 26.75 38 -17.734 1 47.59 687 GLY A O 1
ATOM 5610 N N . VAL A 1 688 ? 28.188 37.594 -19.359 1 55.69 688 VAL A N 1
ATOM 5611 C CA . VAL A 1 688 ? 27.719 37.656 -20.734 1 55.69 688 VAL A CA 1
ATOM 5612 C C . VAL A 1 688 ? 26.594 36.625 -20.938 1 55.69 688 VAL A C 1
ATOM 5614 O O . VAL A 1 688 ? 26.203 36.344 -22.062 1 55.69 688 VAL A O 1
ATOM 5617 N N . SER A 1 689 ? 25.906 35.938 -19.812 1 64.75 689 SER A N 1
ATOM 5618 C CA . SER A 1 689 ? 24.953 34.906 -20.25 1 64.75 689 SER A CA 1
ATOM 5619 C C . SER A 1 689 ? 23.562 35.5 -20.453 1 64.75 689 SER A C 1
ATOM 5621 O O . SER A 1 689 ? 23.203 36.469 -19.781 1 64.75 689 SER A O 1
ATOM 5623 N N . ILE A 1 690 ? 22.906 35.125 -21.531 1 78.19 690 ILE A N 1
ATOM 5624 C CA . ILE A 1 690 ? 21.562 35.594 -21.891 1 78.19 690 ILE A CA 1
ATOM 5625 C C . ILE A 1 690 ? 20.562 35.125 -20.828 1 78.19 690 ILE A C 1
ATOM 5627 O O . ILE A 1 690 ? 20.531 33.969 -20.453 1 78.19 690 ILE A O 1
ATOM 5631 N N . ASN A 1 691 ? 19.969 36.062 -20.031 1 86.44 691 ASN A N 1
ATOM 5632 C CA . ASN A 1 691 ? 18.844 35.781 -19.125 1 86.44 691 ASN A CA 1
ATOM 5633 C C . ASN A 1 691 ? 17.625 36.594 -19.484 1 86.44 691 ASN A C 1
ATOM 5635 O O . ASN A 1 691 ? 17.672 37.438 -20.391 1 86.44 691 ASN A O 1
ATOM 5639 N N . LEU A 1 692 ? 16.578 36.312 -18.922 1 89.06 692 LEU A N 1
ATOM 5640 C CA . LEU A 1 692 ? 15.312 36.938 -19.297 1 89.06 692 LEU A CA 1
ATOM 5641 C C . LEU A 1 692 ? 15.359 38.438 -19.047 1 89.06 692 LEU A C 1
ATOM 5643 O O . LEU A 1 692 ? 14.75 39.219 -19.781 1 89.06 692 LEU A O 1
ATOM 5647 N N . VAL A 1 693 ? 16.094 38.875 -18.047 1 87.94 693 VAL A N 1
ATOM 5648 C CA . VAL A 1 693 ? 16.219 40.312 -17.734 1 87.94 693 VAL A CA 1
ATOM 5649 C C . VAL A 1 693 ? 16.953 41 -18.891 1 87.94 693 VAL A C 1
ATOM 5651 O O . VAL A 1 693 ? 16.5 42.062 -19.344 1 87.94 693 VAL A O 1
ATOM 5654 N N . THR A 1 694 ? 18.062 40.344 -19.297 1 85.25 694 THR A N 1
ATOM 5655 C CA . THR A 1 694 ? 18.859 40.938 -20.375 1 85.25 694 THR A CA 1
ATOM 5656 C C . THR A 1 694 ? 18.062 40.969 -21.672 1 85.25 694 THR A C 1
ATOM 5658 O O . THR A 1 694 ? 18.203 41.906 -22.469 1 85.25 694 THR A O 1
ATOM 5661 N N . LEU A 1 695 ? 17.25 40 -21.859 1 89 695 LEU A N 1
ATOM 5662 C CA . LEU A 1 695 ? 16.453 39.938 -23.062 1 89 695 LEU A CA 1
ATOM 5663 C C . LEU A 1 695 ? 15.383 41.031 -23.062 1 89 695 LEU A C 1
ATOM 5665 O O . LEU A 1 695 ? 15.117 41.656 -24.109 1 89 695 LEU A O 1
ATOM 5669 N N . LEU A 1 696 ? 14.82 41.312 -21.938 1 89.62 696 LEU A N 1
ATOM 5670 C CA . LEU A 1 696 ? 13.766 42.312 -21.828 1 89.62 696 LEU A CA 1
ATOM 5671 C C . LEU A 1 696 ? 14.344 43.719 -21.828 1 89.62 696 LEU A C 1
ATOM 5673 O O . LEU A 1 696 ? 13.695 44.688 -22.297 1 89.62 696 LEU A O 1
ATOM 5677 N N . MET A 1 697 ? 15.531 43.938 -21.406 1 87.69 697 MET A N 1
ATOM 5678 C CA . MET A 1 697 ? 16.188 45.219 -21.281 1 87.69 697 MET A CA 1
ATOM 5679 C C . MET A 1 697 ? 16.516 45.781 -22.656 1 87.69 697 MET A C 1
ATOM 5681 O O . MET A 1 697 ? 16.812 46.969 -22.797 1 87.69 697 MET A O 1
ATOM 5685 N N . LYS A 1 698 ? 16.5 45 -23.562 1 84.38 698 LYS A N 1
ATOM 5686 C CA . LYS A 1 698 ? 16.734 45.5 -24.922 1 84.38 698 LYS A CA 1
ATOM 5687 C C . LYS A 1 698 ? 15.695 46.562 -25.312 1 84.38 698 LYS A C 1
ATOM 5689 O O . LYS A 1 698 ? 15.945 47.406 -26.172 1 84.38 698 LYS A O 1
ATOM 5694 N N . SER A 1 699 ? 14.539 46.469 -24.688 1 85.88 699 SER A N 1
ATOM 5695 C CA . SER A 1 699 ? 13.453 47.344 -25.109 1 85.88 699 SER A CA 1
ATOM 5696 C C . SER A 1 699 ? 12.984 48.219 -23.953 1 85.88 699 SER A C 1
ATOM 5698 O O . SER A 1 699 ? 12.281 49.219 -24.156 1 85.88 699 SER A O 1
ATOM 5700 N N . ILE A 1 700 ? 13.297 47.781 -22.75 1 91.06 700 ILE A N 1
ATOM 5701 C CA . ILE A 1 700 ? 12.766 48.5 -21.594 1 91.06 700 ILE A CA 1
ATOM 5702 C C . ILE A 1 700 ? 13.852 48.656 -20.531 1 91.06 700 ILE A C 1
ATOM 5704 O O . ILE A 1 700 ? 14.938 48.062 -20.656 1 91.06 700 ILE A O 1
ATOM 5708 N N . SER A 1 701 ? 13.633 49.469 -19.516 1 91.56 701 SER A N 1
ATOM 5709 C CA . SER A 1 701 ? 14.578 49.688 -18.422 1 91.56 701 SER A CA 1
ATOM 5710 C C . SER A 1 701 ? 14.664 48.438 -17.547 1 91.56 701 SER A C 1
ATOM 5712 O O . SER A 1 701 ? 13.812 47.562 -17.625 1 91.56 701 SER A O 1
ATOM 5714 N N . GLU A 1 702 ? 15.664 48.312 -16.781 1 88.81 702 GLU A N 1
ATOM 5715 C CA . GLU A 1 702 ? 15.867 47.156 -15.891 1 88.81 702 GLU A CA 1
ATOM 5716 C C . GLU A 1 702 ? 14.711 47.031 -14.906 1 88.81 702 GLU A C 1
ATOM 5718 O O . GLU A 1 702 ? 14.25 45.906 -14.633 1 88.81 702 GLU A O 1
ATOM 5723 N N . GLU A 1 703 ? 14.297 48.156 -14.352 1 91.12 703 GLU A N 1
ATOM 5724 C CA . GLU A 1 703 ? 13.195 48.125 -13.391 1 91.12 703 GLU A CA 1
ATOM 5725 C C . GLU A 1 703 ? 11.906 47.625 -14.031 1 91.12 703 GLU A C 1
ATOM 5727 O O . GLU A 1 703 ? 11.164 46.844 -13.438 1 91.12 703 GLU A O 1
ATOM 5732 N N . GLU A 1 704 ? 11.734 48.125 -15.188 1 93.31 704 GLU A N 1
ATOM 5733 C CA . GLU A 1 704 ? 10.539 47.719 -15.922 1 93.31 704 GLU A CA 1
ATOM 5734 C C . GLU A 1 704 ? 10.617 46.219 -16.297 1 93.31 704 GLU A C 1
ATOM 5736 O O . GLU A 1 704 ? 9.602 45.531 -16.312 1 93.31 704 GLU A O 1
ATOM 5741 N N . ALA A 1 705 ? 11.812 45.812 -16.672 1 92.88 705 ALA A N 1
ATOM 5742 C CA . ALA A 1 705 ? 12.016 44.406 -17.016 1 92.88 705 ALA A CA 1
ATOM 5743 C C . ALA A 1 705 ? 11.703 43.5 -15.836 1 92.88 705 ALA A C 1
ATOM 5745 O O . ALA A 1 705 ? 11.062 42.469 -15.992 1 92.88 705 ALA A O 1
ATOM 5746 N N . ILE A 1 706 ? 12.125 43.875 -14.68 1 92.38 706 ILE A N 1
ATOM 5747 C CA . ILE A 1 706 ? 11.898 43.094 -13.469 1 92.38 706 ILE A CA 1
ATOM 5748 C C . ILE A 1 706 ? 10.406 43.062 -13.156 1 92.38 706 ILE A C 1
ATOM 5750 O O . ILE A 1 706 ? 9.875 42.031 -12.766 1 92.38 706 ILE A O 1
ATOM 5754 N N . MET A 1 707 ? 9.766 44.188 -13.32 1 93.5 707 MET A N 1
ATOM 5755 C CA . MET A 1 707 ? 8.328 44.25 -13.062 1 93.5 707 MET A CA 1
ATOM 5756 C C . MET A 1 707 ? 7.559 43.344 -14.031 1 93.5 707 MET A C 1
ATOM 5758 O O . MET A 1 707 ? 6.617 42.656 -13.625 1 93.5 707 MET A O 1
ATOM 5762 N N . LYS A 1 708 ? 7.973 43.438 -15.227 1 93.44 708 LYS A N 1
ATOM 5763 C CA . LYS A 1 708 ? 7.332 42.594 -16.234 1 93.44 708 LYS A CA 1
ATOM 5764 C C . LYS A 1 708 ? 7.555 41.094 -15.922 1 93.44 708 LYS A C 1
ATOM 5766 O O . LYS A 1 708 ? 6.66 40.281 -16.125 1 93.44 708 LYS A O 1
ATOM 5771 N N . MET A 1 709 ? 8.758 40.75 -15.539 1 93.88 709 MET A N 1
ATOM 5772 C CA . MET A 1 709 ? 9.062 39.375 -15.172 1 93.88 709 MET A CA 1
ATOM 5773 C C . MET A 1 709 ? 8.195 38.938 -14.008 1 93.88 709 MET A C 1
ATOM 5775 O O . MET A 1 709 ? 7.707 37.781 -14.008 1 93.88 709 MET A O 1
ATOM 5779 N N . LYS A 1 710 ? 8.023 39.75 -13.055 1 93.62 710 LYS A N 1
ATOM 5780 C CA . LYS A 1 710 ? 7.191 39.438 -11.906 1 93.62 710 LYS A CA 1
ATOM 5781 C C . LYS A 1 710 ? 5.742 39.219 -12.32 1 93.62 710 LYS A C 1
ATOM 5783 O O . LYS A 1 710 ? 5.043 38.375 -11.75 1 93.62 710 LYS A O 1
ATOM 5788 N N . GLU A 1 711 ? 5.344 39.938 -13.258 1 93.19 711 GLU A N 1
ATOM 5789 C CA . GLU A 1 711 ? 3.992 39.781 -13.781 1 93.19 711 GLU A CA 1
ATOM 5790 C C . GLU A 1 711 ? 3.826 38.438 -14.469 1 93.19 711 GLU A C 1
ATOM 5792 O O . GLU A 1 711 ? 2.82 37.75 -14.273 1 93.19 711 GLU A O 1
ATOM 5797 N N . ILE A 1 712 ? 4.809 38.094 -15.312 1 94.06 712 ILE A N 1
ATOM 5798 C CA . ILE A 1 712 ? 4.766 36.812 -16 1 94.06 712 ILE A CA 1
ATOM 5799 C C . ILE A 1 712 ? 4.824 35.688 -14.992 1 94.06 712 ILE A C 1
ATOM 5801 O O . ILE A 1 712 ? 4.133 34.688 -15.141 1 94.06 712 ILE A O 1
ATOM 5805 N N . LEU A 1 713 ? 5.664 35.875 -14.008 1 94.62 713 LEU A N 1
ATOM 5806 C CA . LEU A 1 713 ? 5.805 34.875 -12.945 1 94.62 713 LEU A CA 1
ATOM 5807 C C . LEU A 1 713 ? 4.473 34.656 -12.234 1 94.62 713 LEU A C 1
ATOM 5809 O O . LEU A 1 713 ? 4.051 33.5 -12.047 1 94.62 713 LEU A O 1
ATOM 5813 N N . GLU A 1 714 ? 3.812 35.719 -11.867 1 94.12 714 GLU A N 1
ATOM 5814 C CA . GLU A 1 714 ? 2.547 35.656 -11.141 1 94.12 714 GLU A CA 1
ATOM 5815 C C . GLU A 1 714 ? 1.456 35.031 -12.008 1 94.12 714 GLU A C 1
ATOM 5817 O O . GLU A 1 714 ? 0.637 34.25 -11.516 1 94.12 714 GLU A O 1
ATOM 5822 N N . MET A 1 715 ? 1.474 35.375 -13.227 1 94.56 715 MET A N 1
ATOM 5823 C CA . MET A 1 715 ? 0.49 34.812 -14.148 1 94.56 715 MET A CA 1
ATOM 5824 C C . MET A 1 715 ? 0.638 33.312 -14.25 1 94.56 715 MET A C 1
ATOM 5826 O O . MET A 1 715 ? -0.354 32.562 -14.195 1 94.56 715 MET A O 1
ATOM 5830 N N . ASN A 1 716 ? 1.86 32.844 -14.422 1 95.5 716 ASN A N 1
ATOM 5831 C CA . ASN A 1 716 ? 2.1 31.406 -14.531 1 95.5 716 ASN A CA 1
ATOM 5832 C C . ASN A 1 716 ? 1.822 30.688 -13.211 1 95.5 716 ASN A C 1
ATOM 5834 O O . ASN A 1 716 ? 1.324 29.562 -13.203 1 95.5 716 ASN A O 1
ATOM 5838 N N . ARG A 1 717 ? 2.189 31.297 -12.102 1 95.75 717 ARG A N 1
ATOM 5839 C CA . ARG A 1 717 ? 1.922 30.719 -10.789 1 95.75 717 ARG A CA 1
ATOM 5840 C C . ARG A 1 717 ? 0.426 30.516 -10.578 1 95.75 717 ARG A C 1
ATOM 5842 O O . ARG A 1 717 ? -0.004 29.453 -10.125 1 95.75 717 ARG A O 1
ATOM 5849 N N . ARG A 1 718 ? -0.39 31.516 -10.891 1 95.69 718 ARG A N 1
ATOM 5850 C CA . ARG A 1 718 ? -1.84 31.453 -10.727 1 95.69 718 ARG A CA 1
ATOM 5851 C C . ARG A 1 718 ? -2.449 30.406 -11.648 1 95.69 718 ARG A C 1
ATOM 5853 O O . ARG A 1 718 ? -3.322 29.641 -11.234 1 95.69 718 ARG A O 1
ATOM 5860 N N . GLU A 1 719 ? -1.952 30.422 -12.867 1 95.75 719 GLU A N 1
ATOM 5861 C CA . GLU A 1 719 ? -2.459 29.453 -13.828 1 95.75 719 GLU A CA 1
ATOM 5862 C C . GLU A 1 719 ? -2.166 28.031 -13.375 1 95.75 719 GLU A C 1
ATOM 5864 O O . GLU A 1 719 ? -3.012 27.141 -13.508 1 95.75 719 GLU A O 1
ATOM 5869 N N . LEU A 1 720 ? -0.958 27.797 -12.93 1 96.94 720 LEU A N 1
ATOM 5870 C CA . LEU A 1 720 ? -0.583 26.484 -12.438 1 96.94 720 LEU A CA 1
ATOM 5871 C C . LEU A 1 720 ? -1.496 26.047 -11.297 1 96.94 720 LEU A C 1
ATOM 5873 O O . LEU A 1 720 ? -2.004 24.922 -11.289 1 96.94 720 LEU A O 1
ATOM 5877 N N . LEU A 1 721 ? -1.664 26.875 -10.305 1 96.81 721 LEU A N 1
ATOM 5878 C CA . LEU A 1 721 ? -2.516 26.547 -9.164 1 96.81 721 LEU A CA 1
ATOM 5879 C C . LEU A 1 721 ? -3.947 26.281 -9.617 1 96.81 721 LEU A C 1
ATOM 5881 O O . LEU A 1 721 ? -4.621 25.406 -9.07 1 96.81 721 LEU A O 1
ATOM 5885 N N . LYS A 1 722 ? -4.41 27.078 -10.562 1 95.88 722 LYS A N 1
ATOM 5886 C CA . LYS A 1 722 ? -5.742 26.875 -11.125 1 95.88 722 LYS A CA 1
ATOM 5887 C C . LYS A 1 722 ? -5.879 25.484 -11.734 1 95.88 722 LYS A C 1
ATOM 5889 O O . LYS A 1 722 ? -6.863 24.781 -11.484 1 95.88 722 LYS A O 1
ATOM 5894 N N . MET A 1 723 ? -4.879 25.109 -12.508 1 95.44 723 MET A N 1
ATOM 5895 C CA . MET A 1 723 ? -4.898 23.797 -13.164 1 95.44 723 MET A CA 1
ATOM 5896 C C . MET A 1 723 ? -4.914 22.672 -12.133 1 95.44 723 MET A C 1
ATOM 5898 O O . MET A 1 723 ? -5.512 21.625 -12.359 1 95.44 723 MET A O 1
ATOM 5902 N N . VAL A 1 724 ? -4.312 22.859 -10.984 1 96.38 724 VAL A N 1
ATOM 5903 C CA . VAL A 1 724 ? -4.191 21.844 -9.953 1 96.38 724 VAL A CA 1
ATOM 5904 C C . VAL A 1 724 ? -5.48 21.766 -9.133 1 96.38 724 VAL A C 1
ATOM 5906 O O . VAL A 1 724 ? -5.945 20.688 -8.789 1 96.38 724 VAL A O 1
ATOM 5909 N N . LEU A 1 725 ? -6.066 22.922 -8.828 1 95.25 725 LEU A N 1
ATOM 5910 C CA . LEU A 1 725 ? -7.188 22.984 -7.902 1 95.25 725 LEU A CA 1
ATOM 5911 C C . LEU A 1 725 ? -8.508 22.703 -8.617 1 95.25 725 LEU A C 1
ATOM 5913 O O . LEU A 1 725 ? -9.422 22.125 -8.039 1 95.25 725 LEU A O 1
ATOM 5917 N N . VAL A 1 726 ? -8.602 23.188 -9.82 1 92.12 726 VAL A N 1
ATOM 5918 C CA . VAL A 1 726 ? -9.867 23.078 -10.539 1 92.12 726 VAL A CA 1
ATOM 5919 C C . VAL A 1 726 ? -9.938 21.734 -11.266 1 92.12 726 VAL A C 1
ATOM 5921 O O . VAL A 1 726 ? -9.07 21.422 -12.078 1 92.12 726 VAL A O 1
ATOM 5924 N N . GLN A 1 727 ? -10.93 20.984 -10.93 1 84.81 727 GLN A N 1
ATOM 5925 C CA . GLN A 1 727 ? -11.109 19.672 -11.57 1 84.81 727 GLN A CA 1
ATOM 5926 C C . GLN A 1 727 ? -11.75 19.828 -12.953 1 84.81 727 GLN A C 1
ATOM 5928 O O . GLN A 1 727 ? -12.914 20.203 -13.062 1 84.81 727 GLN A O 1
ATOM 5933 N N . LYS A 1 728 ? -10.977 19.656 -13.914 1 81.44 728 LYS A N 1
ATOM 5934 C CA . LYS A 1 728 ? -11.484 19.719 -15.281 1 81.44 728 LYS A CA 1
ATOM 5935 C C . LYS A 1 728 ? -12.375 18.516 -15.586 1 81.44 728 LYS A C 1
ATOM 5937 O O . LYS A 1 728 ? -12.055 17.391 -15.211 1 81.44 728 LYS A O 1
ATOM 5942 N N . LYS A 1 729 ? -13.453 18.75 -16.234 1 84.25 729 LYS A N 1
ATOM 5943 C CA . LYS A 1 729 ? -14.352 17.672 -16.625 1 84.25 729 LYS A CA 1
ATOM 5944 C C . LYS A 1 729 ? -13.656 16.703 -17.578 1 84.25 729 LYS A C 1
ATOM 5946 O O . LYS A 1 729 ? -13.031 17.109 -18.562 1 84.25 729 LYS A O 1
ATOM 5951 N N . GLY A 1 730 ? -13.625 15.461 -17.234 1 84.06 730 GLY A N 1
ATOM 5952 C CA . GLY A 1 730 ? -13.086 14.43 -18.109 1 84.06 730 GLY A CA 1
ATOM 5953 C C . GLY A 1 730 ? -11.625 14.125 -17.844 1 84.06 730 GLY A C 1
ATOM 5954 O O . GLY A 1 730 ? -11.047 13.234 -18.469 1 84.06 730 GLY A O 1
ATOM 5955 N N . SER A 1 731 ? -11.031 14.93 -16.969 1 87.19 731 SER A N 1
ATOM 5956 C CA . SER A 1 731 ? -9.625 14.68 -16.672 1 87.19 731 SER A CA 1
ATOM 5957 C C . SER A 1 731 ? -9.414 13.305 -16.062 1 87.19 731 SER A C 1
ATOM 5959 O O . SER A 1 731 ? -10.188 12.875 -15.195 1 87.19 731 SER A O 1
ATOM 5961 N N . GLN A 1 732 ? -8.445 12.594 -16.609 1 89 732 GLN A N 1
ATOM 5962 C CA . GLN A 1 732 ? -8.102 11.266 -16.109 1 89 732 GLN A CA 1
ATOM 5963 C C . GLN A 1 732 ? -6.816 11.312 -15.281 1 89 732 GLN A C 1
ATOM 5965 O O . GLN A 1 732 ? -6.379 10.289 -14.75 1 89 732 GLN A O 1
ATOM 5970 N N . LEU A 1 733 ? -6.262 12.477 -15.125 1 92.88 733 LEU A N 1
ATOM 5971 C CA . LEU A 1 733 ? -5.012 12.609 -14.375 1 92.88 733 LEU A CA 1
ATOM 5972 C C . LEU A 1 733 ? -5.273 12.594 -12.875 1 92.88 733 LEU A C 1
ATOM 5974 O O . LEU A 1 733 ? -6.016 13.43 -12.359 1 92.88 733 LEU A O 1
ATOM 5978 N N . PRO A 1 734 ? -4.688 11.602 -12.195 1 94.25 734 PRO A N 1
ATOM 5979 C CA . PRO A 1 734 ? -4.879 11.562 -10.742 1 94.25 734 PRO A CA 1
ATOM 5980 C C . PRO A 1 734 ? -4.418 12.836 -10.047 1 94.25 734 PRO A C 1
ATOM 5982 O O . PRO A 1 734 ? -3.434 13.453 -10.469 1 94.25 734 PRO A O 1
ATOM 5985 N N . GLN A 1 735 ? -5.023 13.18 -8.945 1 94.81 735 GLN A N 1
ATOM 5986 C CA . GLN A 1 735 ? -4.773 14.438 -8.242 1 94.81 735 GLN A CA 1
ATOM 5987 C C . GLN A 1 735 ? -3.336 14.516 -7.738 1 94.81 735 GLN A C 1
ATOM 5989 O O . GLN A 1 735 ? -2.715 15.578 -7.773 1 94.81 735 GLN A O 1
ATOM 5994 N N . LEU A 1 736 ? -2.84 13.445 -7.211 1 95.25 736 LEU A N 1
ATOM 5995 C CA . LEU A 1 736 ? -1.473 13.438 -6.707 1 95.25 736 LEU A CA 1
ATOM 5996 C C . LEU A 1 736 ? -0.487 13.852 -7.793 1 95.25 736 LEU A C 1
ATOM 5998 O O . LEU A 1 736 ? 0.493 14.547 -7.52 1 95.25 736 LEU A O 1
ATOM 6002 N N . CYS A 1 737 ? -0.688 13.422 -9 1 95.94 737 CYS A N 1
ATOM 6003 C CA . CYS A 1 737 ? 0.172 13.781 -10.117 1 95.94 737 CYS A CA 1
ATOM 6004 C C . CYS A 1 737 ? 0.186 15.297 -10.328 1 95.94 737 CYS A C 1
ATOM 6006 O O . CYS A 1 737 ? 1.244 15.883 -10.547 1 95.94 737 CYS A O 1
ATOM 6008 N N . LYS A 1 738 ? -0.948 15.93 -10.234 1 96.25 738 LYS A N 1
ATOM 6009 C CA . LYS A 1 738 ? -1.061 17.375 -10.375 1 96.25 738 LYS A CA 1
ATOM 6010 C C . LYS A 1 738 ? -0.389 18.094 -9.211 1 96.25 738 LYS A C 1
ATOM 6012 O O . LYS A 1 738 ? 0.273 19.125 -9.414 1 96.25 738 LYS A O 1
ATOM 6017 N N . ASP A 1 739 ? -0.586 17.547 -8.062 1 96.12 739 ASP A N 1
ATOM 6018 C CA . ASP A 1 739 ? -0.059 18.172 -6.855 1 96.12 739 ASP A CA 1
ATOM 6019 C C . ASP A 1 739 ? 1.459 18.328 -6.93 1 96.12 739 ASP A C 1
ATOM 6021 O O . ASP A 1 739 ? 2.021 19.281 -6.398 1 96.12 739 ASP A O 1
ATOM 6025 N N . ILE A 1 740 ? 2.1 17.359 -7.535 1 96.88 740 ILE A N 1
ATOM 6026 C CA . ILE A 1 740 ? 3.557 17.359 -7.617 1 96.88 740 ILE A CA 1
ATOM 6027 C C . ILE A 1 740 ? 4.031 18.625 -8.328 1 96.88 740 ILE A C 1
ATOM 6029 O O . ILE A 1 740 ? 5.055 19.219 -7.961 1 96.88 740 ILE A O 1
ATOM 6033 N N . PHE A 1 741 ? 3.357 19.078 -9.359 1 97.44 741 PHE A N 1
ATOM 6034 C CA . PHE A 1 741 ? 3.725 20.281 -10.109 1 97.44 741 PHE A CA 1
ATOM 6035 C C . PHE A 1 741 ? 3.631 21.516 -9.227 1 97.44 741 PHE A C 1
ATOM 6037 O O . PHE A 1 741 ? 4.543 22.344 -9.219 1 97.44 741 PHE A O 1
ATOM 6044 N N . TRP A 1 742 ? 2.555 21.578 -8.5 1 96.56 742 TRP A N 1
ATOM 6045 C CA . TRP A 1 742 ? 2.373 22.719 -7.617 1 96.56 742 TRP A CA 1
ATOM 6046 C C . TRP A 1 742 ? 3.422 22.719 -6.512 1 96.56 742 TRP A C 1
ATOM 6048 O O . TRP A 1 742 ? 3.996 23.766 -6.195 1 96.56 742 TRP A O 1
ATOM 6058 N N . ARG A 1 743 ? 3.641 21.641 -5.91 1 95.69 743 ARG A N 1
ATOM 6059 C CA . ARG A 1 743 ? 4.605 21.547 -4.82 1 95.69 743 ARG A CA 1
ATOM 6060 C C . ARG A 1 743 ? 6.008 21.906 -5.297 1 95.69 743 ARG A C 1
ATOM 6062 O O . ARG A 1 743 ? 6.797 22.484 -4.543 1 95.69 743 ARG A O 1
ATOM 6069 N N . THR A 1 744 ? 6.328 21.5 -6.508 1 95.62 744 THR A N 1
ATOM 6070 C CA . THR A 1 744 ? 7.613 21.875 -7.09 1 95.62 744 THR A CA 1
ATOM 6071 C C . THR A 1 744 ? 7.711 23.391 -7.23 1 95.62 744 THR A C 1
ATOM 6073 O O . THR A 1 744 ? 8.75 23.984 -6.922 1 95.62 744 THR A O 1
ATOM 6076 N N . SER A 1 745 ? 6.645 23.969 -7.742 1 94.94 745 SER A N 1
ATOM 6077 C CA . SER A 1 745 ? 6.594 25.422 -7.844 1 94.94 745 SER A CA 1
ATOM 6078 C C . SER A 1 745 ? 6.773 26.078 -6.48 1 94.94 745 SER A C 1
ATOM 6080 O O . SER A 1 745 ? 7.523 27.047 -6.344 1 94.94 745 SER A O 1
ATOM 6082 N N . LYS A 1 746 ? 6.113 25.547 -5.508 1 93.06 746 LYS A N 1
ATOM 6083 C CA . LYS A 1 746 ? 6.203 26.078 -4.152 1 93.06 746 LYS A CA 1
ATOM 6084 C C . LYS A 1 746 ? 7.629 25.984 -3.617 1 93.06 746 LYS A C 1
ATOM 6086 O O . LYS A 1 746 ? 8.141 26.922 -3.01 1 93.06 746 LYS A O 1
ATOM 6091 N N . TRP A 1 747 ? 8.227 24.922 -3.826 1 90.5 747 TRP A N 1
ATOM 6092 C CA . TRP A 1 747 ? 9.602 24.719 -3.371 1 90.5 747 TRP A CA 1
ATOM 6093 C C . TRP A 1 747 ? 10.547 25.703 -4.055 1 90.5 747 TRP A C 1
ATOM 6095 O O . TRP A 1 747 ? 11.477 26.219 -3.43 1 90.5 747 TRP A O 1
ATOM 6105 N N . THR A 1 748 ? 10.383 25.891 -5.328 1 91.44 748 THR A N 1
ATOM 6106 C CA . THR A 1 748 ? 11.234 26.812 -6.07 1 91.44 748 THR A CA 1
ATOM 6107 C C . THR A 1 748 ? 11.102 28.234 -5.527 1 91.44 748 THR A C 1
ATOM 6109 O O . THR A 1 748 ? 12.094 28.938 -5.363 1 91.44 748 THR A O 1
ATOM 6112 N N . HIS A 1 749 ? 9.844 28.594 -5.23 1 91.25 749 HIS A N 1
ATOM 6113 C CA . HIS A 1 749 ? 9.617 29.891 -4.613 1 91.25 749 HIS A CA 1
ATOM 6114 C C . HIS A 1 749 ? 10.328 30 -3.27 1 91.25 749 HIS A C 1
ATOM 6116 O O . HIS A 1 749 ? 10.945 31.031 -2.967 1 91.25 749 HIS A O 1
ATOM 6122 N N . PHE A 1 750 ? 10.203 29.016 -2.521 1 88.75 750 PHE A N 1
ATOM 6123 C CA . PHE A 1 750 ? 10.797 28.984 -1.193 1 88.75 750 PHE A CA 1
ATOM 6124 C C . PHE A 1 750 ? 12.312 29.125 -1.279 1 88.75 750 PHE A C 1
ATOM 6126 O O . PHE A 1 750 ? 12.922 29.891 -0.532 1 88.75 750 PHE A O 1
ATOM 6133 N N . THR A 1 751 ? 12.883 28.359 -2.117 1 83.12 751 THR A N 1
ATOM 6134 C CA . THR A 1 751 ? 14.336 28.328 -2.252 1 83.12 751 THR A CA 1
ATOM 6135 C C . THR A 1 751 ? 14.867 29.688 -2.695 1 83.12 751 THR A C 1
ATOM 6137 O O . THR A 1 751 ? 15.906 30.141 -2.217 1 83.12 751 THR A O 1
ATOM 6140 N N . TYR A 1 752 ? 14.156 30.391 -3.562 1 81.19 752 TYR A N 1
ATOM 6141 C CA . TYR A 1 752 ? 14.664 31.641 -4.121 1 81.19 752 TYR A CA 1
ATOM 6142 C C . TYR A 1 752 ? 14.18 32.844 -3.311 1 81.19 752 TYR A C 1
ATOM 6144 O O . TYR A 1 752 ? 14.664 33.938 -3.496 1 81.19 752 TYR A O 1
ATOM 6152 N N . SER A 1 753 ? 13.109 32.75 -2.443 1 74 753 SER A N 1
ATOM 6153 C CA . SER A 1 753 ? 12.641 33.844 -1.62 1 74 753 SER A CA 1
ATOM 6154 C C . SER A 1 753 ? 13.633 34.156 -0.507 1 74 753 SER A C 1
ATOM 6156 O O . SER A 1 753 ? 13.727 35.312 -0.068 1 74 753 SER A O 1
ATOM 6158 N N . GLN A 1 754 ? 14.156 33.188 0.302 1 57.56 754 GLN A N 1
ATOM 6159 C CA . GLN A 1 754 ? 15.023 33.375 1.455 1 57.56 754 GLN A CA 1
ATOM 6160 C C . GLN A 1 754 ? 16.328 34.062 1.045 1 57.56 754 GLN A C 1
ATOM 6162 O O . GLN A 1 754 ? 17.016 34.656 1.883 1 57.56 754 GLN A O 1
ATOM 6167 N N . THR A 1 755 ? 17.062 33.719 -0.024 1 49.12 755 THR A N 1
ATOM 6168 C CA . THR A 1 755 ? 18.469 34.031 -0.232 1 49.12 755 THR A CA 1
ATOM 6169 C C . THR A 1 755 ? 18.625 35.25 -1.158 1 49.12 755 THR A C 1
ATOM 6171 O O . THR A 1 755 ? 17.844 35.406 -2.1 1 49.12 755 THR A O 1
ATOM 6174 N N . ASP A 1 756 ? 18.969 36.375 -0.747 1 40.88 756 ASP A N 1
ATOM 6175 C CA . ASP A 1 756 ? 19.734 37.219 -1.673 1 40.88 756 ASP A CA 1
ATOM 6176 C C . ASP A 1 756 ? 20.719 36.375 -2.488 1 40.88 756 ASP A C 1
ATOM 6178 O O . ASP A 1 756 ? 21.719 36.906 -2.992 1 40.88 756 ASP A O 1
ATOM 6182 N N . GLY A 1 757 ? 20.578 35.406 -2.916 1 40 757 GLY A N 1
ATOM 6183 C CA . GLY A 1 757 ? 21.422 34.594 -3.779 1 40 757 GLY A CA 1
ATOM 6184 C C . GLY A 1 757 ? 22.625 34 -3.061 1 40 757 GLY A C 1
ATOM 6185 O O . GLY A 1 757 ? 23.156 32.969 -3.467 1 40 757 GLY A O 1
ATOM 6186 N N . PHE A 1 758 ? 23.359 34.688 -2.143 1 37.81 758 PHE A N 1
ATOM 6187 C CA . PHE A 1 758 ? 24.688 34.469 -1.579 1 37.81 758 PHE A CA 1
ATOM 6188 C C . PHE A 1 758 ? 24.625 33.5 -0.41 1 37.81 758 PHE A C 1
ATOM 6190 O O . PHE A 1 758 ? 25.625 32.844 -0.087 1 37.81 758 PHE A O 1
ATOM 6197 N N . ARG A 1 759 ? 23.609 33.438 0.474 1 49.66 759 ARG A N 1
ATOM 6198 C CA . ARG A 1 759 ? 23.609 32.781 1.774 1 49.66 759 ARG A CA 1
ATOM 6199 C C . ARG A 1 759 ? 22.75 31.516 1.741 1 49.66 759 ARG A C 1
ATOM 6201 O O . ARG A 1 759 ? 22.219 31.094 2.768 1 49.66 759 ARG A O 1
ATOM 6208 N N . ILE A 1 760 ? 22.516 30.969 0.596 1 55.56 760 ILE A N 1
ATOM 6209 C CA . ILE A 1 760 ? 21.656 29.812 0.321 1 55.56 760 ILE A CA 1
ATOM 6210 C C . ILE A 1 760 ? 22.234 28.578 0.998 1 55.56 760 ILE A C 1
ATOM 6212 O O . ILE A 1 760 ? 21.484 27.766 1.549 1 55.56 760 ILE A O 1
ATOM 6216 N N . GLU A 1 761 ? 23.469 28.75 1.19 1 63.47 761 GLU A N 1
ATOM 6217 C CA . GLU A 1 761 ? 24.109 27.531 1.693 1 63.47 761 GLU A CA 1
ATOM 6218 C C . GLU A 1 761 ? 23.844 27.344 3.184 1 63.47 761 GLU A C 1
ATOM 6220 O O . GLU A 1 761 ? 23.5 26.25 3.625 1 63.47 761 GLU A O 1
ATOM 6225 N N . GLU A 1 762 ? 23.984 28.5 3.93 1 69.44 762 GLU A N 1
ATOM 6226 C CA . GLU A 1 762 ? 23.812 28.359 5.371 1 69.44 762 GLU A CA 1
ATOM 6227 C C . GLU A 1 762 ? 22.344 28.094 5.723 1 69.44 762 GLU A C 1
ATOM 6229 O O . GLU A 1 762 ? 22.047 27.281 6.602 1 69.44 762 GLU A O 1
ATOM 6234 N N . GLU A 1 763 ? 21.484 28.844 5.059 1 74.88 763 GLU A N 1
ATOM 6235 C CA . GLU A 1 763 ? 20.062 28.641 5.324 1 74.88 763 GLU A CA 1
ATOM 6236 C C . GLU A 1 763 ? 19.609 27.234 4.941 1 74.88 763 GLU A C 1
ATOM 6238 O O . GLU A 1 763 ? 18.797 26.625 5.637 1 74.88 763 GLU A O 1
ATOM 6243 N N . MET A 1 764 ? 20.203 26.875 3.883 1 78.56 764 MET A N 1
ATOM 6244 C CA . MET A 1 764 ? 19.875 25.516 3.438 1 78.56 764 MET A CA 1
ATOM 6245 C C . MET A 1 764 ? 20.375 24.484 4.426 1 78.56 764 MET A C 1
ATOM 6247 O O . MET A 1 764 ? 19.703 23.484 4.68 1 78.56 764 MET A O 1
ATOM 6251 N N . LYS A 1 765 ? 21.547 24.75 4.953 1 83 765 LYS A N 1
ATOM 6252 C CA . LYS A 1 765 ? 22.109 23.844 5.949 1 83 765 LYS A CA 1
ATOM 6253 C C . LYS A 1 765 ? 21.234 23.766 7.188 1 83 765 LYS A C 1
ATOM 6255 O O . LYS A 1 765 ? 21.016 22.688 7.738 1 83 765 LYS A O 1
ATOM 6260 N N . ASN A 1 766 ? 20.781 24.922 7.551 1 84 766 ASN A N 1
ATOM 6261 C CA . ASN A 1 766 ? 19.906 24.969 8.719 1 84 766 ASN A CA 1
ATOM 6262 C C . ASN A 1 766 ? 18.594 24.234 8.461 1 84 766 ASN A C 1
ATOM 6264 O O . ASN A 1 766 ? 18.078 23.547 9.344 1 84 766 ASN A O 1
ATOM 6268 N N . HIS A 1 767 ? 18.094 24.516 7.297 1 86.62 767 HIS A N 1
ATOM 6269 C CA . HIS A 1 767 ? 16.844 23.844 6.934 1 86.62 767 HIS A CA 1
ATOM 6270 C C . HIS A 1 767 ? 17.031 22.328 6.891 1 86.62 767 HIS A C 1
ATOM 6272 O O . HIS A 1 767 ? 16.156 21.578 7.336 1 86.62 767 HIS A O 1
ATOM 6278 N N . ILE A 1 768 ? 18.141 21.859 6.391 1 89.06 768 ILE A N 1
ATOM 6279 C CA . ILE A 1 768 ? 18.469 20.438 6.34 1 89.06 768 ILE A CA 1
ATOM 6280 C C . ILE A 1 768 ? 18.547 19.875 7.754 1 89.06 768 ILE A C 1
ATOM 6282 O O . ILE A 1 768 ? 17.984 18.812 8.039 1 89.06 768 ILE A O 1
ATOM 6286 N N . ASP A 1 769 ? 19.156 20.578 8.578 1 89.44 769 ASP A N 1
ATOM 6287 C CA . ASP A 1 769 ? 19.328 20.125 9.961 1 89.44 769 ASP A CA 1
ATOM 6288 C C . ASP A 1 769 ? 17.984 20.031 10.672 1 89.44 769 ASP A C 1
ATOM 6290 O O . ASP A 1 769 ? 17.719 19.094 11.414 1 89.44 769 ASP A O 1
ATOM 6294 N N . GLU A 1 770 ? 17.156 21.016 10.422 1 89.12 770 GLU A N 1
ATOM 6295 C CA . GLU A 1 770 ? 15.859 21.078 11.07 1 89.12 770 GLU A CA 1
ATOM 6296 C C . GLU A 1 770 ? 14.953 19.953 10.602 1 89.12 770 GLU A C 1
ATOM 6298 O O . GLU A 1 770 ? 14.203 19.375 11.391 1 89.12 770 GLU A O 1
ATOM 6303 N N . VAL A 1 771 ? 15.055 19.656 9.367 1 90.31 771 VAL A N 1
ATOM 6304 C CA . VAL A 1 771 ? 14.125 18.703 8.773 1 90.31 771 VAL A CA 1
ATOM 6305 C C . VAL A 1 771 ? 14.625 17.281 8.992 1 90.31 771 VAL A C 1
ATOM 6307 O O . VAL A 1 771 ? 13.836 16.375 9.25 1 90.31 771 VAL A O 1
ATOM 6310 N N . PHE A 1 772 ? 15.977 17.031 9.016 1 91.5 772 PHE A N 1
ATOM 6311 C CA . PHE A 1 772 ? 16.469 15.656 9.008 1 91.5 772 PHE A CA 1
ATOM 6312 C C . PHE A 1 772 ? 17.047 15.281 10.367 1 91.5 772 PHE A C 1
ATOM 6314 O O . PHE A 1 772 ? 17.047 14.109 10.75 1 91.5 772 PHE A O 1
ATOM 6321 N N . TYR A 1 773 ? 17.578 16.203 11.172 1 90.56 773 TYR A N 1
ATOM 6322 C CA . TYR A 1 773 ? 18.453 15.75 12.242 1 90.56 773 TYR A CA 1
ATOM 6323 C C . TYR A 1 773 ? 18.016 16.312 13.586 1 90.56 773 TYR A C 1
ATOM 6325 O O . TYR A 1 773 ? 17.969 15.586 14.586 1 90.56 773 TYR A O 1
ATOM 6333 N N . LYS A 1 774 ? 17.641 17.578 13.609 1 90.94 774 LYS A N 1
ATOM 6334 C CA . LYS A 1 774 ? 17.344 18.219 14.891 1 90.94 774 LYS A CA 1
ATOM 6335 C C . LYS A 1 774 ? 16.062 17.641 15.492 1 90.94 774 LYS A C 1
ATOM 6337 O O . LYS A 1 774 ? 15 17.688 14.867 1 90.94 774 LYS A O 1
ATOM 6342 N N . PRO A 1 775 ? 16.172 17.062 16.656 1 88 775 PRO A N 1
ATOM 6343 C CA . PRO A 1 775 ? 14.961 16.531 17.297 1 88 775 PRO A CA 1
ATOM 6344 C C . PRO A 1 775 ? 13.992 17.641 17.719 1 88 775 PRO A C 1
ATOM 6346 O O . PRO A 1 775 ? 14.391 18.797 17.891 1 88 775 PRO A O 1
ATOM 6349 N N . LEU A 1 776 ? 12.664 17.312 17.766 1 84.25 776 LEU A N 1
ATOM 6350 C CA . LEU A 1 776 ? 11.648 18.25 18.234 1 84.25 776 LEU A CA 1
ATOM 6351 C C . LEU A 1 776 ? 11.539 18.203 19.766 1 84.25 776 LEU A C 1
ATOM 6353 O O . LEU A 1 776 ? 11.242 17.172 20.344 1 84.25 776 LEU A O 1
ATOM 6357 N N . ASN A 1 777 ? 12.469 18.688 20.562 1 66 777 ASN A N 1
ATOM 6358 C CA . ASN A 1 777 ? 12.367 18.75 22.016 1 66 777 ASN A CA 1
ATOM 6359 C C . ASN A 1 777 ? 11.25 19.703 22.453 1 66 777 ASN A C 1
ATOM 6361 O O . ASN A 1 777 ? 11.188 20.844 22.016 1 66 777 ASN A O 1
ATOM 6365 N N . HIS A 1 778 ? 10.062 19.25 22.719 1 56.34 778 HIS A N 1
ATOM 6366 C CA . HIS A 1 778 ? 9.078 20.141 23.328 1 56.34 778 HIS A CA 1
ATOM 6367 C C . HIS A 1 778 ? 9.312 20.266 24.828 1 56.34 778 HIS A C 1
ATOM 6369 O O . HIS A 1 778 ? 9.766 19.328 25.484 1 56.34 778 HIS A O 1
ATOM 6375 N N . MET B 1 1 ? 24.438 -24.109 10.539 1 32.09 1 MET B N 1
ATOM 6376 C CA . MET B 1 1 ? 24.219 -22.844 9.828 1 32.09 1 MET B CA 1
ATOM 6377 C C . MET B 1 1 ? 23.016 -22.938 8.898 1 32.09 1 MET B C 1
ATOM 6379 O O . MET B 1 1 ? 22.719 -24.016 8.367 1 32.09 1 MET B O 1
ATOM 6383 N N . ILE B 1 2 ? 22.188 -22.016 9.156 1 37.75 2 ILE B N 1
ATOM 6384 C CA . ILE B 1 2 ? 20.938 -21.969 8.422 1 37.75 2 ILE B CA 1
ATOM 6385 C C . ILE B 1 2 ? 21.188 -22.281 6.945 1 37.75 2 ILE B C 1
ATOM 6387 O O . ILE B 1 2 ? 20.375 -22.953 6.301 1 37.75 2 ILE B O 1
ATOM 6391 N N . VAL B 1 3 ? 22.344 -21.516 6.398 1 36.12 3 VAL B N 1
ATOM 6392 C CA . VAL B 1 3 ? 22.734 -21.844 5.027 1 36.12 3 VAL B CA 1
ATOM 6393 C C . VAL B 1 3 ? 23.781 -22.953 5.035 1 36.12 3 VAL B C 1
ATOM 6395 O O . VAL B 1 3 ? 24.734 -22.906 5.809 1 36.12 3 VAL B O 1
ATOM 6398 N N . GLY B 1 4 ? 23.578 -24.109 5.062 1 33.75 4 GLY B N 1
ATOM 6399 C CA . GLY B 1 4 ? 24.359 -25.344 5.137 1 33.75 4 GLY B CA 1
ATOM 6400 C C . GLY B 1 4 ? 25.797 -25.172 4.672 1 33.75 4 GLY B C 1
ATOM 6401 O O . GLY B 1 4 ? 26.469 -26.156 4.363 1 33.75 4 GLY B O 1
ATOM 6402 N N . TYR B 1 5 ? 26.312 -24.094 4.219 1 28.53 5 TYR B N 1
ATOM 6403 C CA . TYR B 1 5 ? 27.656 -24.109 3.646 1 28.53 5 TYR B CA 1
ATOM 6404 C C . TYR B 1 5 ? 28.719 -24.062 4.738 1 28.53 5 TYR B C 1
ATOM 6406 O O . TYR B 1 5 ? 28.797 -23.078 5.488 1 28.53 5 TYR B O 1
ATOM 6414 N N . ARG B 1 6 ? 29.125 -25.094 5.289 1 30.88 6 ARG B N 1
ATOM 6415 C CA . ARG B 1 6 ? 30.344 -25.016 6.086 1 30.88 6 ARG B CA 1
ATOM 6416 C C . ARG B 1 6 ? 31.531 -24.547 5.238 1 30.88 6 ARG B C 1
ATOM 6418 O O . ARG B 1 6 ? 31.672 -24.969 4.086 1 30.88 6 ARG B O 1
ATOM 6425 N N . SER B 1 7 ? 32.312 -23.562 5.668 1 30.2 7 SER B N 1
ATOM 6426 C CA . SER B 1 7 ? 33.531 -22.984 5.086 1 30.2 7 SER B CA 1
ATOM 6427 C C . SER B 1 7 ? 34.625 -24.031 4.934 1 30.2 7 SER B C 1
ATOM 6429 O O . SER B 1 7 ? 35.344 -24.312 5.879 1 30.2 7 SER B O 1
ATOM 6431 N N . THR B 1 8 ? 34.656 -25.297 4.578 1 26.34 8 THR B N 1
ATOM 6432 C CA . THR B 1 8 ? 35.969 -25.859 4.312 1 26.34 8 THR B CA 1
ATOM 6433 C C . THR B 1 8 ? 36.75 -24.984 3.334 1 26.34 8 THR B C 1
ATOM 6435 O O . THR B 1 8 ? 36.219 -24.641 2.262 1 26.34 8 THR B O 1
ATOM 6438 N N . ILE B 1 9 ? 38 -24.469 3.805 1 26.55 9 ILE B N 1
ATOM 6439 C CA . ILE B 1 9 ? 39.062 -23.672 3.172 1 26.55 9 ILE B CA 1
ATOM 6440 C C . ILE B 1 9 ? 39.594 -24.391 1.941 1 26.55 9 ILE B C 1
ATOM 6442 O O . ILE B 1 9 ? 40.281 -25.406 2.064 1 26.55 9 ILE B O 1
ATOM 6446 N N . ILE B 1 10 ? 39.094 -24.922 0.98 1 24.16 10 ILE B N 1
ATOM 6447 C CA . ILE B 1 10 ? 39.875 -25.422 -0.151 1 24.16 10 ILE B CA 1
ATOM 6448 C C . ILE B 1 10 ? 40.875 -24.359 -0.615 1 24.16 10 ILE B C 1
ATOM 6450 O O . ILE B 1 10 ? 40.469 -23.266 -0.992 1 24.16 10 ILE B O 1
ATOM 6454 N N . THR B 1 11 ? 42.25 -24.625 -0.183 1 22.2 11 THR B N 1
ATOM 6455 C CA . THR B 1 11 ? 43.469 -23.953 -0.63 1 22.2 11 THR B CA 1
ATOM 6456 C C . THR B 1 11 ? 43.562 -23.969 -2.152 1 22.2 11 THR B C 1
ATOM 6458 O O . THR B 1 11 ? 43.625 -25.047 -2.762 1 22.2 11 THR B O 1
ATOM 6461 N N . LEU B 1 12 ? 43.031 -23.266 -2.846 1 21.53 12 LEU B N 1
ATOM 6462 C CA . LEU B 1 12 ? 43.406 -23.172 -4.258 1 21.53 12 LEU B CA 1
ATOM 6463 C C . LEU B 1 12 ? 44.844 -22.766 -4.422 1 21.53 12 LEU B C 1
ATOM 6465 O O . LEU B 1 12 ? 45.281 -21.734 -3.92 1 21.53 12 LEU B O 1
ATOM 6469 N N . SER B 1 13 ? 45.812 -23.797 -4.402 1 20.41 13 SER B N 1
ATOM 6470 C CA . SER B 1 13 ? 47.219 -23.641 -4.82 1 20.41 13 SER B CA 1
ATOM 6471 C C . SER B 1 13 ? 47.312 -22.734 -6.047 1 20.41 13 SER B C 1
ATOM 6473 O O . SER B 1 13 ? 46.5 -22.828 -6.965 1 20.41 13 SER B O 1
ATOM 6475 N N . HIS B 1 14 ? 48.156 -21.812 -5.926 1 21.55 14 HIS B N 1
ATOM 6476 C CA . HIS B 1 14 ? 48.531 -20.781 -6.883 1 21.55 14 HIS B CA 1
ATOM 6477 C C . HIS B 1 14 ? 49.438 -21.328 -7.984 1 21.55 14 HIS B C 1
ATOM 6479 O O . HIS B 1 14 ? 50.625 -21.547 -7.77 1 21.55 14 HIS B O 1
ATOM 6485 N N . PRO B 1 15 ? 49.219 -22.484 -8.625 1 20.7 15 PRO B N 1
ATOM 6486 C CA . PRO B 1 15 ? 50.375 -22.688 -9.516 1 20.7 15 PRO B CA 1
ATOM 6487 C C . PRO B 1 15 ? 50.812 -21.391 -10.195 1 20.7 15 PRO B C 1
ATOM 6489 O O . PRO B 1 15 ? 50.031 -20.469 -10.352 1 20.7 15 PRO B O 1
ATOM 6492 N N . LYS B 1 16 ? 52.188 -21.266 -10.18 1 23.25 16 LYS B N 1
ATOM 6493 C CA . LYS B 1 16 ? 52.969 -20.25 -10.883 1 23.25 16 LYS B CA 1
ATOM 6494 C C . LYS B 1 16 ? 52.594 -20.172 -12.352 1 23.25 16 LYS B C 1
ATOM 6496 O O . LYS B 1 16 ? 52.844 -21.094 -13.125 1 23.25 16 LYS B O 1
ATOM 6501 N N . LEU B 1 17 ? 51.562 -19.797 -12.852 1 20.42 17 LEU B N 1
ATOM 6502 C CA . LEU B 1 17 ? 51.531 -19.594 -14.297 1 20.42 17 LEU B CA 1
ATOM 6503 C C . LEU B 1 17 ? 52.75 -18.797 -14.75 1 20.42 17 LEU B C 1
ATOM 6505 O O . LEU B 1 17 ? 52.938 -17.656 -14.32 1 20.42 17 LEU B O 1
ATOM 6509 N N . GLY B 1 18 ? 53.969 -19.359 -14.898 1 19.59 18 GLY B N 1
ATOM 6510 C CA . GLY B 1 18 ? 55.188 -18.938 -15.57 1 19.59 18 GLY B CA 1
ATOM 6511 C C . GLY B 1 18 ? 54.938 -17.922 -16.672 1 19.59 18 GLY B C 1
ATOM 6512 O O . GLY B 1 18 ? 55.5 -16.828 -16.641 1 19.59 18 GLY B O 1
ATOM 6513 N N . ASN B 1 19 ? 55.031 -18.344 -17.859 1 18.58 19 ASN B N 1
ATOM 6514 C CA . ASN B 1 19 ? 55.469 -17.641 -19.062 1 18.58 19 ASN B CA 1
ATOM 6515 C C . ASN B 1 19 ? 54.594 -16.422 -19.344 1 18.58 19 ASN B C 1
ATOM 6517 O O . ASN B 1 19 ? 53.406 -16.375 -18.938 1 18.58 19 ASN B O 1
ATOM 6521 N N . GLY B 1 20 ? 55.062 -15.305 -20.047 1 20.67 20 GLY B N 1
ATOM 6522 C CA . GLY B 1 20 ? 55.031 -13.859 -20.125 1 20.67 20 GLY B CA 1
ATOM 6523 C C . GLY B 1 20 ? 53.656 -13.305 -20.438 1 20.67 20 GLY B C 1
ATOM 6524 O O . GLY B 1 20 ? 53.125 -12.484 -19.688 1 20.67 20 GLY B O 1
ATOM 6525 N N . LYS B 1 21 ? 53.438 -12.875 -21.75 1 24.34 21 LYS B N 1
ATOM 6526 C CA . LYS B 1 21 ? 52.938 -11.742 -22.516 1 24.34 21 LYS B CA 1
ATOM 6527 C C . LYS B 1 21 ? 51.406 -11.789 -22.641 1 24.34 21 LYS B C 1
ATOM 6529 O O . LYS B 1 21 ? 50.75 -10.781 -22.422 1 24.34 21 LYS B O 1
ATOM 6534 N N . THR B 1 22 ? 50.875 -12.547 -23.469 1 18.5 22 THR B N 1
ATOM 6535 C CA . THR B 1 22 ? 49.906 -12.219 -24.516 1 18.5 22 THR B CA 1
ATOM 6536 C C . THR B 1 22 ? 48.469 -12.367 -24 1 18.5 22 THR B C 1
ATOM 6538 O O . THR B 1 22 ? 47.531 -12.25 -24.766 1 18.5 22 THR B O 1
ATOM 6541 N N . ILE B 1 23 ? 48.188 -12.766 -22.859 1 19.28 23 ILE B N 1
ATOM 6542 C CA . ILE B 1 23 ? 46.75 -13.039 -22.859 1 19.28 23 ILE B CA 1
ATOM 6543 C C . ILE B 1 23 ? 45.969 -11.758 -23.156 1 19.28 23 ILE B C 1
ATOM 6545 O O . ILE B 1 23 ? 46.156 -10.742 -22.484 1 19.28 23 ILE B O 1
ATOM 6549 N N . SER B 1 24 ? 45.281 -11.68 -24.312 1 18.64 24 SER B N 1
ATOM 6550 C CA . SER B 1 24 ? 44.344 -10.836 -25.031 1 18.64 24 SER B CA 1
ATOM 6551 C C . SER B 1 24 ? 43.156 -10.477 -24.172 1 18.64 24 SER B C 1
ATOM 6553 O O . SER B 1 24 ? 42.562 -11.352 -23.516 1 18.64 24 SER B O 1
ATOM 6555 N N . SER B 1 25 ? 42.938 -9.273 -23.656 1 19.48 25 SER B N 1
ATOM 6556 C CA . SER B 1 25 ? 42.25 -8.266 -22.844 1 19.48 25 SER B CA 1
ATOM 6557 C C . SER B 1 25 ? 40.75 -8.383 -22.938 1 19.48 25 SER B C 1
ATOM 6559 O O . SER B 1 25 ? 40 -7.789 -22.141 1 19.48 25 SER B O 1
ATOM 6561 N N . ASN B 1 26 ? 40 -8.773 -24.047 1 18.12 26 ASN B N 1
ATOM 6562 C CA . ASN B 1 26 ? 38.875 -8 -24.562 1 18.12 26 ASN B CA 1
ATOM 6563 C C . ASN B 1 26 ? 37.562 -8.383 -23.859 1 18.12 26 ASN B C 1
ATOM 6565 O O . ASN B 1 26 ? 36.688 -7.527 -23.641 1 18.12 26 ASN B O 1
ATOM 6569 N N . ALA B 1 27 ? 36.969 -9.688 -23.812 1 21.23 27 ALA B N 1
ATOM 6570 C CA . ALA B 1 27 ? 35.531 -9.906 -24.109 1 21.23 27 ALA B CA 1
ATOM 6571 C C . ALA B 1 27 ? 34.719 -9.844 -22.828 1 21.23 27 ALA B C 1
ATOM 6573 O O . ALA B 1 27 ? 33.531 -10.156 -22.844 1 21.23 27 ALA B O 1
ATOM 6574 N N . ILE B 1 28 ? 35.188 -9.844 -21.719 1 21.06 28 ILE B N 1
ATOM 6575 C CA . ILE B 1 28 ? 34.344 -10.203 -20.594 1 21.06 28 ILE B CA 1
ATOM 6576 C C . ILE B 1 28 ? 33.219 -9.164 -20.453 1 21.06 28 ILE B C 1
ATOM 6578 O O . ILE B 1 28 ? 32.469 -9.188 -19.469 1 21.06 28 ILE B O 1
ATOM 6582 N N . PHE B 1 29 ? 33.406 -8.047 -20.938 1 22.27 29 PHE B N 1
ATOM 6583 C CA . PHE B 1 29 ? 32.406 -7.027 -20.656 1 22.27 29 PHE B CA 1
ATOM 6584 C C . PHE B 1 29 ? 31.031 -7.477 -21.141 1 22.27 29 PHE B C 1
ATOM 6586 O O . PHE B 1 29 ? 30.266 -6.672 -21.672 1 22.27 29 PHE B O 1
ATOM 6593 N N . GLN B 1 30 ? 30.891 -8.758 -21.516 1 19.23 30 GLN B N 1
ATOM 6594 C CA . GLN B 1 30 ? 29.656 -8.953 -22.281 1 19.23 30 GLN B CA 1
ATOM 6595 C C . GLN B 1 30 ? 28.453 -8.43 -21.516 1 19.23 30 GLN B C 1
ATOM 6597 O O . GLN B 1 30 ? 28.547 -8.18 -20.312 1 19.23 30 GLN B O 1
ATOM 6602 N N . ARG B 1 31 ? 27.109 -9.062 -22.078 1 20.5 31 ARG B N 1
ATOM 6603 C CA . ARG B 1 31 ? 25.703 -8.719 -22.328 1 20.5 31 ARG B CA 1
ATOM 6604 C C . ARG B 1 31 ? 24.875 -8.844 -21.047 1 20.5 31 ARG B C 1
ATOM 6606 O O . ARG B 1 31 ? 24.75 -9.93 -20.5 1 20.5 31 ARG B O 1
ATOM 6613 N N . SER B 1 32 ? 25.031 -8.07 -20.203 1 22.69 32 SER B N 1
ATOM 6614 C CA . SER B 1 32 ? 23.969 -7.836 -19.234 1 22.69 32 SER B CA 1
ATOM 6615 C C . SER B 1 32 ? 22.594 -8.109 -19.844 1 22.69 32 SER B C 1
ATOM 6617 O O . SER B 1 32 ? 22.375 -7.832 -21.031 1 22.69 32 SER B O 1
ATOM 6619 N N . CYS B 1 33 ? 21.922 -9.047 -19.266 1 22.84 33 CYS B N 1
ATOM 6620 C CA . CYS B 1 33 ? 20.641 -9.68 -19.578 1 22.84 33 CYS B CA 1
ATOM 6621 C C . CYS B 1 33 ? 19.594 -8.641 -19.969 1 22.84 33 CYS B C 1
ATOM 6623 O O . CYS B 1 33 ? 19.141 -7.863 -19.141 1 22.84 33 CYS B O 1
ATOM 6625 N N . ARG B 1 34 ? 19.562 -8.281 -21.203 1 24.86 34 ARG B N 1
ATOM 6626 C CA . ARG B 1 34 ? 18.438 -7.582 -21.812 1 24.86 34 ARG B CA 1
ATOM 6627 C C . ARG B 1 34 ? 17.141 -8.359 -21.609 1 24.86 34 ARG B C 1
ATOM 6629 O O . ARG B 1 34 ? 17.031 -9.523 -22.016 1 24.86 34 ARG B O 1
ATOM 6636 N N . VAL B 1 35 ? 16.469 -8.023 -20.75 1 24.78 35 VAL B N 1
ATOM 6637 C CA . VAL B 1 35 ? 15.047 -8.359 -20.766 1 24.78 35 VAL B CA 1
ATOM 6638 C C . VAL B 1 35 ? 14.469 -8.055 -22.141 1 24.78 35 VAL B C 1
ATOM 6640 O O . VAL B 1 35 ? 14.305 -6.887 -22.516 1 24.78 35 VAL B O 1
ATOM 6643 N N . ARG B 1 36 ? 14.961 -8.758 -23.188 1 24.61 36 ARG B N 1
ATOM 6644 C CA . ARG B 1 36 ? 14.25 -8.586 -24.453 1 24.61 36 ARG B CA 1
ATOM 6645 C C . ARG B 1 36 ? 12.797 -9.031 -24.328 1 24.61 36 ARG B C 1
ATOM 6647 O O . ARG B 1 36 ? 12.508 -10.227 -24.266 1 24.61 36 ARG B O 1
ATOM 6654 N N . CYS B 1 37 ? 12 -8.344 -23.734 1 27.22 37 CYS B N 1
ATOM 6655 C CA . CYS B 1 37 ? 10.594 -8.562 -24.062 1 27.22 37 CYS B CA 1
ATOM 6656 C C . CYS B 1 37 ? 10.367 -8.469 -25.578 1 27.22 37 CYS B C 1
ATOM 6658 O O . CYS B 1 37 ? 10.094 -7.391 -26.094 1 27.22 37 CYS B O 1
ATOM 6660 N N . SER B 1 38 ? 11.195 -9.039 -26.391 1 28 38 SER B N 1
ATOM 6661 C CA . SER B 1 38 ? 11.031 -8.914 -27.844 1 28 38 SER B CA 1
ATOM 6662 C C . SER B 1 38 ? 9.648 -9.391 -28.281 1 28 38 SER B C 1
ATOM 6664 O O . SER B 1 38 ? 9.398 -9.555 -29.469 1 28 38 SER B O 1
ATOM 6666 N N . HIS B 1 39 ? 8.883 -10.188 -27.672 1 29.75 39 HIS B N 1
ATOM 6667 C CA . HIS B 1 39 ? 7.848 -10.578 -28.625 1 29.75 39 HIS B CA 1
ATOM 6668 C C . HIS B 1 39 ? 7.25 -9.367 -29.328 1 29.75 39 HIS B C 1
ATOM 6670 O O . HIS B 1 39 ? 7.051 -8.32 -28.703 1 29.75 39 HIS B O 1
ATOM 6676 N N . SER B 1 40 ? 7.387 -9.172 -30.625 1 31.8 40 SER B N 1
ATOM 6677 C CA . SER B 1 40 ? 6.836 -8.258 -31.625 1 31.8 40 SER B CA 1
ATOM 6678 C C . SER B 1 40 ? 5.434 -7.809 -31.25 1 31.8 40 SER B C 1
ATOM 6680 O O . SER B 1 40 ? 4.77 -7.113 -32.031 1 31.8 40 SER B O 1
ATOM 6682 N N . THR B 1 41 ? 4.57 -8.781 -30.625 1 33.16 41 THR B N 1
ATOM 6683 C CA . THR B 1 41 ? 3.252 -8.188 -30.438 1 33.16 41 THR B CA 1
ATOM 6684 C C . THR B 1 41 ? 3.355 -6.871 -29.672 1 33.16 41 THR B C 1
ATOM 6686 O O . THR B 1 41 ? 4.145 -6.75 -28.734 1 33.16 41 THR B O 1
ATOM 6689 N N . THR B 1 42 ? 3.008 -5.766 -30.188 1 34.72 42 THR B N 1
ATOM 6690 C CA . THR B 1 42 ? 2.811 -4.422 -29.672 1 34.72 42 THR B CA 1
ATOM 6691 C C . THR B 1 42 ? 2.504 -4.461 -28.172 1 34.72 42 THR B C 1
ATOM 6693 O O . THR B 1 42 ? 1.386 -4.789 -27.781 1 34.72 42 THR B O 1
ATOM 6696 N N . SER B 1 43 ? 3.314 -4.852 -27.281 1 42.09 43 SER B N 1
ATOM 6697 C CA . SER B 1 43 ? 3.316 -4.996 -25.828 1 42.09 43 SER B CA 1
ATOM 6698 C C . SER B 1 43 ? 2.887 -3.701 -25.141 1 42.09 43 SER B C 1
ATOM 6700 O O . SER B 1 43 ? 3.729 -2.922 -24.688 1 42.09 43 SER B O 1
ATOM 6702 N N . SER B 1 44 ? 2.148 -2.93 -25.719 1 46.5 44 SER B N 1
ATOM 6703 C CA . SER B 1 44 ? 1.646 -1.751 -25.031 1 46.5 44 SER B CA 1
ATOM 6704 C C . SER B 1 44 ? 1.077 -2.119 -23.656 1 46.5 44 SER B C 1
ATOM 6706 O O . SER B 1 44 ? 0.664 -3.26 -23.438 1 46.5 44 SER B O 1
ATOM 6708 N N . MET B 1 45 ? 1.47 -1.382 -22.562 1 53.41 45 MET B N 1
ATOM 6709 C CA . MET B 1 45 ? 0.82 -1.401 -21.25 1 53.41 45 MET B CA 1
ATOM 6710 C C . MET B 1 45 ? -0.647 -1.796 -21.391 1 53.41 45 MET B C 1
ATOM 6712 O O . MET B 1 45 ? -1.154 -2.586 -20.578 1 53.41 45 MET B O 1
ATOM 6716 N N . ASN B 1 46 ? -1.067 -1.376 -22.469 1 57.75 46 ASN B N 1
ATOM 6717 C CA . ASN B 1 46 ? -2.475 -1.64 -22.75 1 57.75 46 ASN B CA 1
ATOM 6718 C C . ASN B 1 46 ? -2.721 -3.117 -23.031 1 57.75 46 ASN B C 1
ATOM 6720 O O . ASN B 1 46 ? -3.766 -3.66 -22.672 1 57.75 46 ASN B O 1
ATOM 6724 N N . GLY B 1 47 ? -1.468 -3.693 -23.328 1 67.44 47 GLY B N 1
ATOM 6725 C CA . GLY B 1 47 ? -1.658 -5.094 -23.688 1 67.44 47 GLY B CA 1
ATOM 6726 C C . GLY B 1 47 ? -1.764 -6.004 -22.484 1 67.44 47 GLY B C 1
ATOM 6727 O O . GLY B 1 47 ? -2.646 -6.859 -22.422 1 67.44 47 GLY B O 1
ATOM 6728 N N . PHE B 1 48 ? -0.913 -5.664 -21.438 1 77.44 48 PHE B N 1
ATOM 6729 C CA . PHE B 1 48 ? -0.906 -6.559 -20.297 1 77.44 48 PHE B CA 1
ATOM 6730 C C . PHE B 1 48 ? -2.1 -6.277 -19.391 1 77.44 48 PHE B C 1
ATOM 6732 O O . PHE B 1 48 ? -2.684 -7.203 -18.812 1 77.44 48 PHE B O 1
ATOM 6739 N N . GLU B 1 49 ? -2.408 -5.059 -19.312 1 77.75 49 GLU B N 1
ATOM 6740 C CA . GLU B 1 49 ? -3.604 -4.723 -18.531 1 77.75 49 GLU B CA 1
ATOM 6741 C C . GLU B 1 49 ? -4.859 -5.285 -19.203 1 77.75 49 GLU B C 1
ATOM 6743 O O . GLU B 1 49 ? -5.777 -5.742 -18.516 1 77.75 49 GLU B O 1
ATOM 6748 N N . ASP B 1 50 ? -4.762 -5.281 -20.469 1 81.81 50 ASP B N 1
ATOM 6749 C CA . ASP B 1 50 ? -5.883 -5.855 -21.203 1 81.81 50 ASP B CA 1
ATOM 6750 C C . ASP B 1 50 ? -5.965 -7.367 -20.984 1 81.81 50 ASP B C 1
ATOM 6752 O O . ASP B 1 50 ? -7.059 -7.918 -20.828 1 81.81 50 ASP B O 1
ATOM 6756 N N . ALA B 1 51 ? -4.781 -7.949 -21.047 1 84.81 51 ALA B N 1
ATOM 6757 C CA . ALA B 1 51 ? -4.746 -9.391 -20.797 1 84.81 51 ALA B CA 1
ATOM 6758 C C . ALA B 1 51 ? -5.289 -9.719 -19.422 1 84.81 51 ALA B C 1
ATOM 6760 O O . ALA B 1 51 ? -6.051 -10.68 -19.25 1 84.81 51 ALA B O 1
ATOM 6761 N N . ARG B 1 52 ? -4.906 -8.977 -18.438 1 86.38 52 ARG B N 1
ATOM 6762 C CA . ARG B 1 52 ? -5.371 -9.172 -17.062 1 86.38 52 ARG B CA 1
ATOM 6763 C C . ARG B 1 52 ? -6.891 -9.055 -16.984 1 86.38 52 ARG B C 1
ATOM 6765 O O . ARG B 1 52 ? -7.547 -9.859 -16.312 1 86.38 52 ARG B O 1
ATOM 6772 N N . ASP B 1 53 ? -7.402 -8.125 -17.703 1 86.62 53 ASP B N 1
ATOM 6773 C CA . ASP B 1 53 ? -8.852 -7.914 -17.688 1 86.62 53 ASP B CA 1
ATOM 6774 C C . ASP B 1 53 ? -9.578 -9.062 -18.391 1 86.62 53 ASP B C 1
ATOM 6776 O O . ASP B 1 53 ? -10.648 -9.484 -17.953 1 86.62 53 ASP B O 1
ATOM 6780 N N . ARG B 1 54 ? -8.984 -9.578 -19.406 1 86.81 54 ARG B N 1
ATOM 6781 C CA . ARG B 1 54 ? -9.578 -10.711 -20.109 1 86.81 54 ARG B CA 1
ATOM 6782 C C . ARG B 1 54 ? -9.578 -11.953 -19.219 1 86.81 54 ARG B C 1
ATOM 6784 O O . ARG B 1 54 ? -10.531 -12.734 -19.234 1 86.81 54 ARG B O 1
ATOM 6791 N N . ILE B 1 55 ? -8.539 -12.141 -18.516 1 88.38 55 ILE B N 1
ATOM 6792 C CA . ILE B 1 55 ? -8.461 -13.281 -17.609 1 88.38 55 ILE B CA 1
ATOM 6793 C C . ILE B 1 55 ? -9.516 -13.148 -16.516 1 88.38 55 ILE B C 1
ATOM 6795 O O . ILE B 1 55 ? -10.156 -14.125 -16.141 1 88.38 55 ILE B O 1
ATOM 6799 N N . ARG B 1 56 ? -9.703 -11.945 -16.062 1 90.19 56 ARG B N 1
ATOM 6800 C CA . ARG B 1 56 ? -10.727 -11.695 -15.062 1 90.19 56 ARG B CA 1
ATOM 6801 C C . ARG B 1 56 ? -12.109 -12.055 -15.594 1 90.19 56 ARG B C 1
ATOM 6803 O O . ARG B 1 56 ? -12.922 -12.648 -14.875 1 90.19 56 ARG B O 1
ATOM 6810 N N . GLU B 1 57 ? -12.289 -11.734 -16.828 1 87.56 57 GLU B N 1
ATOM 6811 C CA . GLU B 1 57 ? -13.57 -12.023 -17.469 1 87.56 57 GLU B CA 1
ATOM 6812 C C . GLU B 1 57 ? -13.773 -13.523 -17.641 1 87.56 57 GLU B C 1
ATOM 6814 O O . GLU B 1 57 ? -14.906 -13.992 -17.766 1 87.56 57 GLU B O 1
ATOM 6819 N N . SER B 1 58 ? -12.703 -14.234 -17.672 1 87 58 SER B N 1
ATOM 6820 C CA . SER B 1 58 ? -12.773 -15.672 -17.906 1 87 58 SER B CA 1
ATOM 6821 C C . SER B 1 58 ? -13.477 -16.375 -16.75 1 87 58 SER B C 1
ATOM 6823 O O . SER B 1 58 ? -14 -17.484 -16.922 1 87 58 SER B O 1
ATOM 6825 N N . PHE B 1 59 ? -13.531 -15.797 -15.547 1 89.38 59 PHE B N 1
ATOM 6826 C CA . PHE B 1 59 ? -14.219 -16.375 -14.398 1 89.38 59 PHE B CA 1
ATOM 6827 C C . PHE B 1 59 ? -15.719 -16.469 -14.648 1 89.38 59 PHE B C 1
ATOM 6829 O O . PHE B 1 59 ? -16.406 -17.266 -14.016 1 89.38 59 PHE B O 1
ATOM 6836 N N . GLY B 1 60 ? -16.141 -15.711 -15.656 1 84.56 60 GLY B N 1
ATOM 6837 C CA . GLY B 1 60 ? -17.547 -15.727 -16 1 84.56 60 GLY B CA 1
ATOM 6838 C C . GLY B 1 60 ? -17.859 -16.547 -17.234 1 84.56 60 GLY B C 1
ATOM 6839 O O . GLY B 1 60 ? -19.016 -16.844 -17.516 1 84.56 60 GLY B O 1
ATOM 6840 N N . LYS B 1 61 ? -16.875 -16.938 -18.016 1 79 61 LYS B N 1
ATOM 6841 C CA . LYS B 1 61 ? -17.031 -17.703 -19.25 1 79 61 LYS B CA 1
ATOM 6842 C C . LYS B 1 61 ? -16.422 -19.094 -19.109 1 79 61 LYS B C 1
ATOM 6844 O O . LYS B 1 61 ? -15.289 -19.312 -19.547 1 79 61 LYS B O 1
ATOM 6849 N N . LEU B 1 62 ? -17.125 -20.047 -18.766 1 77.62 62 LEU B N 1
ATOM 6850 C CA . LEU B 1 62 ? -16.578 -21.312 -18.297 1 77.62 62 LEU B CA 1
ATOM 6851 C C . LEU B 1 62 ? -17 -22.453 -19.219 1 77.62 62 LEU B C 1
ATOM 6853 O O . LEU B 1 62 ? -17.172 -23.594 -18.781 1 77.62 62 LEU B O 1
ATOM 6857 N N . GLU B 1 63 ? -16.922 -22.188 -20.531 1 83.81 63 GLU B N 1
ATOM 6858 C CA . GLU B 1 63 ? -17.391 -23.219 -21.453 1 83.81 63 GLU B CA 1
ATOM 6859 C C . GLU B 1 63 ? -16.219 -24.047 -21.984 1 83.81 63 GLU B C 1
ATOM 6861 O O . GLU B 1 63 ? -15.094 -23.562 -22.062 1 83.81 63 GLU B O 1
ATOM 6866 N N . LEU B 1 64 ? -16.547 -25.328 -22.219 1 92.5 64 LEU B N 1
ATOM 6867 C CA . LEU B 1 64 ? -15.609 -26.234 -22.875 1 92.5 64 LEU B CA 1
ATOM 6868 C C . LEU B 1 64 ? -15.773 -26.203 -24.391 1 92.5 64 LEU B C 1
ATOM 6870 O O . LEU B 1 64 ? -16.781 -25.703 -24.891 1 92.5 64 LEU B O 1
ATOM 6874 N N . SER B 1 65 ? -14.805 -26.719 -25.047 1 93.06 65 SER B N 1
ATOM 6875 C CA . SER B 1 65 ? -14.875 -26.812 -26.5 1 93.06 65 SER B CA 1
ATOM 6876 C C . SER B 1 65 ? -15.977 -27.781 -26.938 1 93.06 65 SER B C 1
ATOM 6878 O O . SER B 1 65 ? -16.391 -28.641 -26.172 1 93.06 65 SER B O 1
ATOM 6880 N N . PRO B 1 66 ? -16.5 -27.609 -28.156 1 95.69 66 PRO B N 1
ATOM 6881 C CA . PRO B 1 66 ? -17.469 -28.578 -28.688 1 95.69 66 PRO B CA 1
ATOM 6882 C C . PRO B 1 66 ? -16.875 -29.969 -28.859 1 95.69 66 PRO B C 1
ATOM 6884 O O . PRO B 1 66 ? -15.711 -30.109 -29.219 1 95.69 66 PRO B O 1
ATOM 6887 N N . SER B 1 67 ? -17.688 -30.969 -28.578 1 97.44 67 SER B N 1
ATOM 6888 C CA . SER B 1 67 ? -17.281 -32.344 -28.75 1 97.44 67 SER B CA 1
ATOM 6889 C C . SER B 1 67 ? -18 -33 -29.938 1 97.44 67 SER B C 1
ATOM 6891 O O . SER B 1 67 ? -19.219 -33.219 -29.891 1 97.44 67 SER B O 1
ATOM 6893 N N . SER B 1 68 ? -17.281 -33.344 -31 1 98.06 68 SER B N 1
ATOM 6894 C CA . SER B 1 68 ? -17.875 -33.969 -32.156 1 98.06 68 SER B CA 1
ATOM 6895 C C . SER B 1 68 ? -18.469 -35.344 -31.812 1 98.06 68 SER B C 1
ATOM 6897 O O . SER B 1 68 ? -19.516 -35.719 -32.312 1 98.06 68 SER B O 1
ATOM 6899 N N . TYR B 1 69 ? -17.797 -36 -31 1 98.12 69 TYR B N 1
ATOM 6900 C CA . TYR B 1 69 ? -18.234 -37.344 -30.578 1 98.12 69 TYR B CA 1
ATOM 6901 C C . TYR B 1 69 ? -19.594 -37.25 -29.875 1 98.12 69 TYR B C 1
ATOM 6903 O O . TYR B 1 69 ? -20.531 -37.938 -30.266 1 98.12 69 TYR B O 1
ATOM 6911 N N . ASP B 1 70 ? -19.641 -36.438 -28.891 1 98.19 70 ASP B N 1
ATOM 6912 C CA . ASP B 1 70 ? -20.875 -36.312 -28.109 1 98.19 70 ASP B CA 1
ATOM 6913 C C . ASP B 1 70 ? -22 -35.719 -28.953 1 98.19 70 ASP B C 1
ATOM 6915 O O . ASP B 1 70 ? -23.156 -36.156 -28.844 1 98.19 70 ASP B O 1
ATOM 6919 N N . THR B 1 71 ? -21.672 -34.781 -29.781 1 98.62 71 THR B N 1
ATOM 6920 C CA . THR B 1 71 ? -22.672 -34.156 -30.641 1 98.62 71 THR B CA 1
ATOM 6921 C C . THR B 1 71 ? -23.25 -35.188 -31.609 1 98.62 71 THR B C 1
ATOM 6923 O O . THR B 1 71 ? -24.453 -35.156 -31.922 1 98.62 71 THR B O 1
ATOM 6926 N N . ALA B 1 72 ? -22.453 -36.062 -32.125 1 98.56 72 ALA B N 1
ATOM 6927 C CA . ALA B 1 72 ? -22.906 -37.094 -33.031 1 98.56 72 ALA B CA 1
ATOM 6928 C C . ALA B 1 72 ? -23.891 -38.031 -32.344 1 98.56 72 ALA B C 1
ATOM 6930 O O . ALA B 1 72 ? -24.906 -38.438 -32.938 1 98.56 72 ALA B O 1
ATOM 6931 N N . TRP B 1 73 ? -23.609 -38.406 -31.141 1 97.94 73 TRP B N 1
ATOM 6932 C CA . TRP B 1 73 ? -24.5 -39.281 -30.391 1 97.94 73 TRP B CA 1
ATOM 6933 C C . TRP B 1 73 ? -25.844 -38.625 -30.141 1 97.94 73 TRP B C 1
ATOM 6935 O O . TRP B 1 73 ? -26.891 -39.25 -30.266 1 97.94 73 TRP B O 1
ATOM 6945 N N . VAL B 1 74 ? -25.781 -37.375 -29.781 1 98.06 74 VAL B N 1
ATOM 6946 C CA . VAL B 1 74 ? -27.016 -36.625 -29.562 1 98.06 74 VAL B CA 1
ATOM 6947 C C . VAL B 1 74 ? -27.797 -36.531 -30.875 1 98.06 74 VAL B C 1
ATOM 6949 O O . VAL B 1 74 ? -29.016 -36.656 -30.875 1 98.06 74 VAL B O 1
ATOM 6952 N N . ALA B 1 75 ? -27.109 -36.344 -32 1 98.06 75 ALA B N 1
ATOM 6953 C CA . ALA B 1 75 ? -27.734 -36.25 -33.312 1 98.06 75 ALA B CA 1
ATOM 6954 C C . ALA B 1 75 ? -28.453 -37.562 -33.656 1 98.06 75 ALA B C 1
ATOM 6956 O O . ALA B 1 75 ? -29.406 -37.562 -34.438 1 98.06 75 ALA B O 1
ATOM 6957 N N . MET B 1 76 ? -28.078 -38.656 -33.094 1 96.81 76 MET B N 1
ATOM 6958 C CA . MET B 1 76 ? -28.609 -39.969 -33.469 1 96.81 76 MET B CA 1
ATOM 6959 C C . MET B 1 76 ? -29.891 -40.25 -32.688 1 96.81 76 MET B C 1
ATOM 6961 O O . MET B 1 76 ? -30.578 -41.25 -33 1 96.81 76 MET B O 1
ATOM 6965 N N . VAL B 1 77 ? -30.234 -39.438 -31.766 1 96.06 77 VAL B N 1
ATOM 6966 C CA . VAL B 1 77 ? -31.438 -39.656 -30.984 1 96.06 77 VAL B CA 1
ATOM 6967 C C . VAL B 1 77 ? -32.688 -39.469 -31.859 1 96.06 77 VAL B C 1
ATOM 6969 O O . VAL B 1 77 ? -32.844 -38.438 -32.5 1 96.06 77 VAL B O 1
ATOM 6972 N N . PRO B 1 78 ? -33.5 -40.406 -31.906 1 94.06 78 PRO B N 1
ATOM 6973 C CA . PRO B 1 78 ? -34.688 -40.312 -32.75 1 94.06 78 PRO B CA 1
ATOM 6974 C C . PRO B 1 78 ? -35.781 -39.438 -32.094 1 94.06 78 PRO B C 1
ATOM 6976 O O . PRO B 1 78 ? -35.812 -39.312 -30.859 1 94.06 78 PRO B O 1
ATOM 6979 N N . SER B 1 79 ? -36.625 -38.906 -32.938 1 90.44 79 SER B N 1
ATOM 6980 C CA . SER B 1 79 ? -37.75 -38.125 -32.438 1 90.44 79 SER B CA 1
ATOM 6981 C C . SER B 1 79 ? -38.75 -39 -31.688 1 90.44 79 SER B C 1
ATOM 6983 O O . SER B 1 79 ? -38.781 -40.219 -31.891 1 90.44 79 SER B O 1
ATOM 6985 N N . LYS B 1 80 ? -39.469 -38.344 -30.766 1 83.56 80 LYS B N 1
ATOM 6986 C CA . LYS B 1 80 ? -40.469 -39.094 -29.984 1 83.56 80 LYS B CA 1
ATOM 6987 C C . LYS B 1 80 ? -41.562 -39.625 -30.891 1 83.56 80 LYS B C 1
ATOM 6989 O O . LYS B 1 80 ? -42.156 -40.656 -30.578 1 83.56 80 LYS B O 1
ATOM 6994 N N . HIS B 1 81 ? -41.75 -39 -31.984 1 84.12 81 HIS B N 1
ATOM 6995 C CA . HIS B 1 81 ? -42.906 -39.312 -32.812 1 84.12 81 HIS B CA 1
ATOM 6996 C C . HIS B 1 81 ? -42.531 -40.219 -34 1 84.12 81 HIS B C 1
ATOM 6998 O O . HIS B 1 81 ? -43.375 -40.875 -34.562 1 84.12 81 HIS B O 1
ATOM 7004 N N . SER B 1 82 ? -41.344 -40.062 -34.438 1 85.25 82 SER B N 1
ATOM 7005 C CA . SER B 1 82 ? -40.906 -40.844 -35.594 1 85.25 82 SER B CA 1
ATOM 7006 C C . SER B 1 82 ? -39.5 -41.375 -35.406 1 85.25 82 SER B C 1
ATOM 7008 O O . SER B 1 82 ? -38.562 -40.625 -35.156 1 85.25 82 SER B O 1
ATOM 7010 N N . LEU B 1 83 ? -39.344 -42.656 -35.688 1 85.12 83 LEU B N 1
ATOM 7011 C CA . LEU B 1 83 ? -38.031 -43.281 -35.562 1 85.12 83 LEU B CA 1
ATOM 7012 C C . LEU B 1 83 ? -37.156 -42.938 -36.75 1 85.12 83 LEU B C 1
ATOM 7014 O O . LEU B 1 83 ? -35.938 -43.125 -36.719 1 85.12 83 LEU B O 1
ATOM 7018 N N . ASN B 1 84 ? -37.75 -42.312 -37.719 1 87.5 84 ASN B N 1
ATOM 7019 C CA . ASN B 1 84 ? -37 -42.031 -38.938 1 87.5 84 ASN B CA 1
ATOM 7020 C C . ASN B 1 84 ? -36.625 -40.562 -39.031 1 87.5 84 ASN B C 1
ATOM 7022 O O . ASN B 1 84 ? -36.125 -40.125 -40.094 1 87.5 84 ASN B O 1
ATOM 7026 N N . GLU B 1 85 ? -36.875 -39.906 -37.906 1 93.19 85 GLU B N 1
ATOM 7027 C CA . GLU B 1 85 ? -36.531 -38.5 -37.875 1 93.19 85 GLU B CA 1
ATOM 7028 C C . GLU B 1 85 ? -35.656 -38.188 -36.625 1 93.19 85 GLU B C 1
ATOM 7030 O O . GLU B 1 85 ? -35.906 -38.719 -35.562 1 93.19 85 GLU B O 1
ATOM 7035 N N . PRO B 1 86 ? -34.656 -37.344 -36.875 1 95.25 86 PRO B N 1
ATOM 7036 C CA . PRO B 1 86 ? -33.844 -37 -35.719 1 95.25 86 PRO B CA 1
ATOM 7037 C C . PRO B 1 86 ? -34.531 -36.094 -34.719 1 95.25 86 PRO B C 1
ATOM 7039 O O . PRO B 1 86 ? -35.281 -35.188 -35.125 1 95.25 86 PRO B O 1
ATOM 7042 N N . CYS B 1 87 ? -34.406 -36.281 -33.469 1 94.81 87 CYS B N 1
ATOM 7043 C CA . CYS B 1 87 ? -34.969 -35.438 -32.406 1 94.81 87 CYS B CA 1
ATOM 7044 C C . CYS B 1 87 ? -34.25 -34.062 -32.375 1 94.81 87 CYS B C 1
ATOM 7046 O O . CYS B 1 87 ? -34.875 -33.062 -31.969 1 94.81 87 CYS B O 1
ATOM 7048 N N . PHE B 1 88 ? -32.969 -34.062 -32.719 1 96.81 88 PHE B N 1
ATOM 7049 C CA . PHE B 1 88 ? -32.156 -32.844 -32.688 1 96.81 88 PHE B CA 1
ATOM 7050 C C . PHE B 1 88 ? -31.484 -32.562 -34.031 1 96.81 88 PHE B C 1
ATOM 7052 O O . PHE B 1 88 ? -30.266 -32.656 -34.156 1 96.81 88 PHE B O 1
ATOM 7059 N N . PRO B 1 89 ? -32.156 -32.094 -34.969 1 96.44 89 PRO B N 1
ATOM 7060 C CA . PRO B 1 89 ? -31.609 -31.891 -36.312 1 96.44 89 PRO B CA 1
ATOM 7061 C C . PRO B 1 89 ? -30.5 -30.844 -36.344 1 96.44 89 PRO B C 1
ATOM 7063 O O . PRO B 1 89 ? -29.625 -30.875 -37.219 1 96.44 89 PRO B O 1
ATOM 7066 N N . GLN B 1 90 ? -30.547 -29.891 -35.344 1 97.12 90 GLN B N 1
ATOM 7067 C CA . GLN B 1 90 ? -29.531 -28.844 -35.281 1 97.12 90 GLN B CA 1
ATOM 7068 C C . GLN B 1 90 ? -28.141 -29.453 -35.062 1 97.12 90 GLN B C 1
ATOM 7070 O O . GLN B 1 90 ? -27.141 -28.891 -35.531 1 97.12 90 GLN B O 1
ATOM 7075 N N . CYS B 1 91 ? -28.125 -30.594 -34.344 1 98.06 91 CYS B N 1
ATOM 7076 C CA . CYS B 1 91 ? -26.844 -31.266 -34.125 1 98.06 91 CYS B CA 1
ATOM 7077 C C . CYS B 1 91 ? -26.328 -31.875 -35.406 1 98.06 91 CYS B C 1
ATOM 7079 O O . CYS B 1 91 ? -25.109 -31.906 -35.656 1 98.06 91 CYS B O 1
ATOM 7081 N N . LEU B 1 92 ? -27.172 -32.344 -36.219 1 96.88 92 LEU B N 1
ATOM 7082 C CA . LEU B 1 92 ? -26.797 -32.906 -37.531 1 96.88 92 LEU B CA 1
ATOM 7083 C C . LEU B 1 92 ? -26.234 -31.797 -38.438 1 96.88 92 LEU B C 1
ATOM 7085 O O . LEU B 1 92 ? -25.25 -32.031 -39.125 1 96.88 92 LEU B O 1
ATOM 7089 N N . ASP B 1 93 ? -26.859 -30.688 -38.344 1 97.06 93 ASP B N 1
ATOM 7090 C CA . ASP B 1 93 ? -26.359 -29.547 -39.094 1 97.06 93 ASP B CA 1
ATOM 7091 C C . ASP B 1 93 ? -24.938 -29.188 -38.656 1 97.06 93 ASP B C 1
ATOM 7093 O O . ASP B 1 93 ? -24.094 -28.875 -39.5 1 97.06 93 ASP B O 1
ATOM 7097 N N . TRP B 1 94 ? -24.75 -29.219 -37.375 1 97.88 94 TRP B N 1
ATOM 7098 C CA . TRP B 1 94 ? -23.422 -28.906 -36.875 1 97.88 94 TRP B CA 1
ATOM 7099 C C . TRP B 1 94 ? -22.375 -29.891 -37.406 1 97.88 94 TRP B C 1
ATOM 7101 O O . TRP B 1 94 ? -21.266 -29.484 -37.75 1 97.88 94 TRP B O 1
ATOM 7111 N N . ILE B 1 95 ? -22.719 -31.156 -37.438 1 98.06 95 ILE B N 1
ATOM 7112 C CA . ILE B 1 95 ? -21.812 -32.188 -37.875 1 98.06 95 ILE B CA 1
ATOM 7113 C C . ILE B 1 95 ? -21.438 -31.953 -39.344 1 98.06 95 ILE B C 1
ATOM 7115 O O . ILE B 1 95 ? -20.266 -32.062 -39.719 1 98.06 95 ILE B O 1
ATOM 7119 N N . ILE B 1 96 ? -22.391 -31.578 -40.094 1 97.62 96 ILE B N 1
ATOM 7120 C CA . ILE B 1 96 ? -22.188 -31.344 -41.531 1 97.62 96 ILE B CA 1
ATOM 7121 C C . ILE B 1 96 ? -21.281 -30.141 -41.719 1 97.62 96 ILE B C 1
ATOM 7123 O O . ILE B 1 96 ? -20.406 -30.141 -42.594 1 97.62 96 ILE B O 1
ATOM 7127 N N . GLU B 1 97 ? -21.391 -29.172 -40.875 1 96.69 97 GLU B N 1
ATOM 7128 C CA . GLU B 1 97 ? -20.719 -27.891 -41.062 1 96.69 97 GLU B CA 1
ATOM 7129 C C . GLU B 1 97 ? -19.328 -27.891 -40.438 1 96.69 97 GLU B C 1
ATOM 7131 O O . GLU B 1 97 ? -18.5 -27.016 -40.75 1 96.69 97 GLU B O 1
ATOM 7136 N N . ASN B 1 98 ? -18.984 -28.906 -39.625 1 96.94 98 ASN B N 1
ATOM 7137 C CA . ASN B 1 98 ? -17.766 -28.797 -38.844 1 96.94 98 ASN B CA 1
ATOM 7138 C C . ASN B 1 98 ? -16.797 -29.938 -39.125 1 96.94 98 ASN B C 1
ATOM 7140 O O . ASN B 1 98 ? -16 -30.312 -38.281 1 96.94 98 ASN B O 1
ATOM 7144 N N . GLN B 1 99 ? -16.922 -30.547 -40.281 1 97.44 99 GLN B N 1
ATOM 7145 C CA . GLN B 1 99 ? -15.914 -31.516 -40.688 1 97.44 99 GLN B CA 1
ATOM 7146 C C . GLN B 1 99 ? -14.586 -30.828 -41 1 97.44 99 GLN B C 1
ATOM 7148 O O . GLN B 1 99 ? -14.555 -29.75 -41.594 1 97.44 99 GLN B O 1
ATOM 7153 N N . ARG B 1 100 ? -13.539 -31.422 -40.594 1 96.44 100 ARG B N 1
ATOM 7154 C CA . ARG B 1 100 ? -12.211 -30.859 -40.812 1 96.44 100 ARG B CA 1
ATOM 7155 C C . ARG B 1 100 ? -11.781 -31.031 -42.281 1 96.44 100 ARG B C 1
ATOM 7157 O O . ARG B 1 100 ? -12.422 -31.766 -43.031 1 96.44 100 ARG B O 1
ATOM 7164 N N . GLU B 1 101 ? -10.68 -30.375 -42.594 1 94.31 101 GLU B N 1
ATOM 7165 C CA . GLU B 1 101 ? -10.18 -30.391 -43.969 1 94.31 101 GLU B CA 1
ATOM 7166 C C . GLU B 1 101 ? -9.742 -31.797 -44.375 1 94.31 101 GLU B C 1
ATOM 7168 O O . GLU B 1 101 ? -9.867 -32.188 -45.531 1 94.31 101 GLU B O 1
ATOM 7173 N N . ASP B 1 102 ? -9.289 -32.594 -43.406 1 94.69 102 ASP B N 1
ATOM 7174 C CA . ASP B 1 102 ? -8.789 -33.938 -43.719 1 94.69 102 ASP B CA 1
ATOM 7175 C C . ASP B 1 102 ? -9.922 -34.938 -43.719 1 94.69 102 ASP B C 1
ATOM 7177 O O . ASP B 1 102 ? -9.68 -36.156 -43.844 1 94.69 102 ASP B O 1
ATOM 7181 N N . GLY B 1 103 ? -11.188 -34.469 -43.469 1 96.69 103 GLY B N 1
ATOM 7182 C CA . GLY B 1 103 ? -12.352 -35.344 -43.5 1 96.69 103 GLY B CA 1
ATOM 7183 C C . GLY B 1 103 ? -12.734 -35.875 -42.125 1 96.69 103 GLY B C 1
ATOM 7184 O O . GLY B 1 103 ? -13.766 -36.531 -41.969 1 96.69 103 GLY B O 1
ATOM 7185 N N . SER B 1 104 ? -11.953 -35.562 -41.188 1 97.31 104 SER B N 1
ATOM 7186 C CA . SER B 1 104 ? -12.195 -36.094 -39.844 1 97.31 104 SER B CA 1
ATOM 7187 C C . SER B 1 104 ? -13.023 -35.125 -39.031 1 97.31 104 SER B C 1
ATOM 7189 O O . SER B 1 104 ? -13.336 -34 -39.469 1 97.31 104 SER B O 1
ATOM 7191 N N . TRP B 1 105 ? -13.469 -35.5 -37.906 1 97.94 105 TRP B N 1
ATOM 7192 C CA . TRP B 1 105 ? -14.039 -34.688 -36.812 1 97.94 105 TRP B CA 1
ATOM 7193 C C . TRP B 1 105 ? -13.25 -34.875 -35.531 1 97.94 105 TRP B C 1
ATOM 7195 O O . TRP B 1 105 ? -12.578 -35.906 -35.344 1 97.94 105 TRP B O 1
ATOM 7205 N N . GLY B 1 106 ? -13.289 -33.938 -34.656 1 94.69 106 GLY B N 1
ATOM 7206 C CA . GLY B 1 106 ? -12.609 -33.969 -33.375 1 94.69 106 GLY B CA 1
ATOM 7207 C C . GLY B 1 106 ? -12.203 -32.594 -32.875 1 94.69 106 GLY B C 1
ATOM 7208 O O . GLY B 1 106 ? -12.758 -31.578 -33.312 1 94.69 106 GLY B O 1
ATOM 7209 N N . LEU B 1 107 ? -11.305 -32.688 -31.953 1 92.31 107 LEU B N 1
ATOM 7210 C CA . LEU B 1 107 ? -10.828 -31.438 -31.406 1 92.31 107 LEU B CA 1
ATOM 7211 C C . LEU B 1 107 ? -10.094 -30.625 -32.469 1 92.31 107 LEU B C 1
ATOM 7213 O O . LEU B 1 107 ? -9.312 -31.172 -33.25 1 92.31 107 LEU B O 1
ATOM 7217 N N . ASN B 1 108 ? -10.359 -29.328 -32.562 1 87.06 108 ASN B N 1
ATOM 7218 C CA . ASN B 1 108 ? -9.75 -28.438 -33.531 1 87.06 108 ASN B CA 1
ATOM 7219 C C . ASN B 1 108 ? -9.094 -27.234 -32.875 1 87.06 108 ASN B C 1
ATOM 7221 O O . ASN B 1 108 ? -9.766 -26.438 -32.219 1 87.06 108 ASN B O 1
ATOM 7225 N N . PRO B 1 109 ? -7.828 -26.922 -33.031 1 86.25 109 PRO B N 1
ATOM 7226 C CA . PRO B 1 109 ? -6.859 -27.734 -33.781 1 86.25 109 PRO B CA 1
ATOM 7227 C C . PRO B 1 109 ? -6.566 -29.062 -33.094 1 86.25 109 PRO B C 1
ATOM 7229 O O . PRO B 1 109 ? -6.707 -29.188 -31.875 1 86.25 109 PRO B O 1
ATOM 7232 N N . THR B 1 110 ? -6.227 -30.016 -33.906 1 87.38 110 THR B N 1
ATOM 7233 C CA . THR B 1 110 ? -5.961 -31.359 -33.406 1 87.38 110 THR B CA 1
ATOM 7234 C C . THR B 1 110 ? -4.527 -31.453 -32.875 1 87.38 110 THR B C 1
ATOM 7236 O O . THR B 1 110 ? -3.762 -30.5 -32.969 1 87.38 110 THR B O 1
ATOM 7239 N N . HIS B 1 111 ? -4.254 -32.562 -32.219 1 89 111 HIS B N 1
ATOM 7240 C CA . HIS B 1 111 ? -2.934 -32.906 -31.703 1 89 111 HIS B CA 1
ATOM 7241 C C . HIS B 1 111 ? -2.479 -34.281 -32.25 1 89 111 HIS B C 1
ATOM 7243 O O . HIS B 1 111 ? -3.293 -35.188 -32.406 1 89 111 HIS B O 1
ATOM 7249 N N . PRO B 1 112 ? -1.207 -34.406 -32.5 1 88.75 112 PRO B N 1
ATOM 7250 C CA . PRO B 1 112 ? -0.704 -35.656 -33.094 1 88.75 112 PRO B CA 1
ATOM 7251 C C . PRO B 1 112 ? -0.988 -36.875 -32.219 1 88.75 112 PRO B C 1
ATOM 7253 O O . PRO B 1 112 ? -1.078 -38 -32.75 1 88.75 112 PRO B O 1
ATOM 7256 N N . LEU B 1 113 ? -1.203 -36.656 -31.031 1 91.12 113 LEU B N 1
ATOM 7257 C CA . LEU B 1 113 ? -1.415 -37.781 -30.109 1 91.12 113 LEU B CA 1
ATOM 7258 C C . LEU B 1 113 ? -2.898 -38.125 -30 1 91.12 113 LEU B C 1
ATOM 7260 O O . LEU B 1 113 ? -3.273 -39.062 -29.297 1 91.12 113 LEU B O 1
ATOM 7264 N N . LEU B 1 114 ? -3.766 -37.5 -30.812 1 94.19 114 LEU B N 1
ATOM 7265 C CA . LEU B 1 114 ? -5.203 -37.625 -30.625 1 94.19 114 LEU B CA 1
ATOM 7266 C C . LEU B 1 114 ? -5.844 -38.344 -31.828 1 94.19 114 LEU B C 1
ATOM 7268 O O . LEU B 1 114 ? -7 -38.062 -32.156 1 94.19 114 LEU B O 1
ATOM 7272 N N . LEU B 1 115 ? -5.125 -39.219 -32.406 1 95.12 115 LEU B N 1
ATOM 7273 C CA . LEU B 1 115 ? -5.66 -39.906 -33.594 1 95.12 115 LEU B CA 1
ATOM 7274 C C . LEU B 1 115 ? -6.812 -40.812 -33.188 1 95.12 115 LEU B C 1
ATOM 7276 O O . LEU B 1 115 ? -7.785 -40.938 -33.938 1 95.12 115 LEU B O 1
ATOM 7280 N N . LYS B 1 116 ? -6.727 -41.469 -32.125 1 94.94 116 LYS B N 1
ATOM 7281 C CA . LYS B 1 116 ? -7.805 -42.344 -31.672 1 94.94 116 LYS B CA 1
ATOM 7282 C C . LYS B 1 116 ? -9.07 -41.562 -31.375 1 94.94 116 LYS B C 1
ATOM 7284 O O . LYS B 1 116 ? -10.18 -42 -31.672 1 94.94 116 LYS B O 1
ATOM 7289 N N . ASP B 1 117 ? -8.867 -40.438 -30.812 1 96 117 ASP B N 1
ATOM 7290 C CA . ASP B 1 117 ? -10 -39.562 -30.562 1 96 117 ASP B CA 1
ATOM 7291 C C . ASP B 1 117 ? -10.648 -39.125 -31.875 1 96 117 ASP B C 1
ATOM 7293 O O . ASP B 1 117 ? -11.875 -39.094 -31.984 1 96 117 ASP B O 1
ATOM 7297 N N . SER B 1 118 ? -9.859 -38.812 -32.875 1 97.25 118 SER B N 1
ATOM 7298 C CA . SER B 1 118 ? -10.367 -38.406 -34.156 1 97.25 118 SER B CA 1
ATOM 7299 C C . SER B 1 118 ? -11.094 -39.531 -34.844 1 97.25 118 SER B C 1
ATOM 7301 O O . SER B 1 118 ? -12.117 -39.344 -35.5 1 97.25 118 SER B O 1
ATOM 7303 N N . LEU B 1 119 ? -10.547 -40.688 -34.688 1 96.88 119 LEU B N 1
ATOM 7304 C CA . LEU B 1 119 ? -11.172 -41.875 -35.281 1 96.88 119 LEU B CA 1
ATOM 7305 C C . LEU B 1 119 ? -12.539 -42.125 -34.656 1 96.88 119 LEU B C 1
ATOM 7307 O O . LEU B 1 119 ? -13.516 -42.344 -35.375 1 96.88 119 LEU B O 1
ATOM 7311 N N . SER B 1 120 ? -12.539 -42.094 -33.344 1 96.62 120 SER B N 1
ATOM 7312 C CA . SER B 1 120 ? -13.789 -42.312 -32.625 1 96.62 120 SER B CA 1
ATOM 7313 C C . SER B 1 120 ? -14.828 -41.25 -32.969 1 96.62 120 SER B C 1
ATOM 7315 O O . SER B 1 120 ? -15.992 -41.562 -33.219 1 96.62 120 SER B O 1
ATOM 7317 N N . SER B 1 121 ? -14.438 -39.969 -33.031 1 98.19 121 SER B N 1
ATOM 7318 C CA . SER B 1 121 ? -15.336 -38.875 -33.344 1 98.19 121 SER B CA 1
ATOM 7319 C C . SER B 1 121 ? -15.828 -38.969 -34.781 1 98.19 121 SER B C 1
ATOM 7321 O O . SER B 1 121 ? -17 -38.719 -35.062 1 98.19 121 SER B O 1
ATOM 7323 N N . THR B 1 122 ? -14.938 -39.312 -35.656 1 98.31 122 THR B N 1
ATOM 7324 C CA . THR B 1 122 ? -15.297 -39.438 -37.062 1 98.31 122 THR B CA 1
ATOM 7325 C C . THR B 1 122 ? -16.297 -40.562 -37.281 1 98.31 122 THR B C 1
ATOM 7327 O O . THR B 1 122 ? -17.297 -40.375 -38 1 98.31 122 THR B O 1
ATOM 7330 N N . LEU B 1 123 ? -16 -41.656 -36.688 1 98 123 LEU B N 1
ATOM 7331 C CA . LEU B 1 123 ? -16.906 -42.781 -36.844 1 98 123 LEU B CA 1
ATOM 7332 C C . LEU B 1 123 ? -18.297 -42.469 -36.281 1 98 123 LEU B C 1
ATOM 7334 O O . LEU B 1 123 ? -19.312 -42.812 -36.906 1 98 123 LEU B O 1
ATOM 7338 N N . ALA B 1 124 ? -18.344 -41.875 -35.125 1 98.38 124 ALA B N 1
ATOM 7339 C CA . ALA B 1 124 ? -19.609 -41.469 -34.531 1 98.38 124 ALA B CA 1
ATOM 7340 C C . ALA B 1 124 ? -20.375 -40.531 -35.469 1 98.38 124 ALA B C 1
ATOM 7342 O O . ALA B 1 124 ? -21.594 -40.688 -35.625 1 98.38 124 ALA B O 1
ATOM 7343 N N . CYS B 1 125 ? -19.734 -39.594 -36.062 1 98.62 125 CYS B N 1
ATOM 7344 C CA . CYS B 1 125 ? -20.375 -38.656 -37 1 98.62 125 CYS B CA 1
ATOM 7345 C C . CYS B 1 125 ? -20.859 -39.375 -38.25 1 98.62 125 CYS B C 1
ATOM 7347 O O . CYS B 1 125 ? -21.953 -39.062 -38.75 1 98.62 125 CYS B O 1
ATOM 7349 N N . LEU B 1 126 ? -20.094 -40.312 -38.75 1 98.38 126 LEU B N 1
ATOM 7350 C CA . LEU B 1 126 ? -20.5 -41.062 -39.906 1 98.38 126 LEU B CA 1
ATOM 7351 C C . LEU B 1 126 ? -21.766 -41.875 -39.625 1 98.38 126 LEU B C 1
ATOM 7353 O O . LEU B 1 126 ? -22.656 -41.969 -40.469 1 98.38 126 LEU B O 1
ATOM 7357 N N . LEU B 1 127 ? -21.781 -42.438 -38.469 1 98.12 127 LEU B N 1
ATOM 7358 C CA . LEU B 1 127 ? -22.969 -43.188 -38.062 1 98.12 127 LEU B CA 1
ATOM 7359 C C . LEU B 1 127 ? -24.203 -42.281 -38.031 1 98.12 127 LEU B C 1
ATOM 7361 O O . LEU B 1 127 ? -25.281 -42.688 -38.469 1 98.12 127 LEU B O 1
ATOM 7365 N N . ALA B 1 128 ? -24.047 -41.094 -37.438 1 98.19 128 ALA B N 1
ATOM 7366 C CA . ALA B 1 128 ? -25.156 -40.156 -37.375 1 98.19 128 ALA B CA 1
ATOM 7367 C C . ALA B 1 128 ? -25.641 -39.75 -38.75 1 98.19 128 ALA B C 1
ATOM 7369 O O . ALA B 1 128 ? -26.859 -39.75 -39 1 98.19 128 ALA B O 1
ATOM 7370 N N . LEU B 1 129 ? -24.734 -39.5 -39.656 1 98.06 129 LEU B N 1
ATOM 7371 C CA . LEU B 1 129 ? -25.094 -39.094 -41 1 98.06 129 LEU B CA 1
ATOM 7372 C C . LEU B 1 129 ? -25.75 -40.25 -41.781 1 98.06 129 LEU B C 1
ATOM 7374 O O . LEU B 1 129 ? -26.734 -40.031 -42.5 1 98.06 129 LEU B O 1
ATOM 7378 N N . THR B 1 130 ? -25.234 -41.375 -41.594 1 97.62 130 THR B N 1
ATOM 7379 C CA . THR B 1 130 ? -25.766 -42.562 -42.312 1 97.62 130 THR B CA 1
ATOM 7380 C C . THR B 1 130 ? -27.141 -42.906 -41.781 1 97.62 130 THR B C 1
ATOM 7382 O O . THR B 1 130 ? -28.047 -43.281 -42.531 1 97.62 130 THR B O 1
ATOM 7385 N N . LYS B 1 131 ? -27.297 -42.812 -40.5 1 96.5 131 LYS B N 1
ATOM 7386 C CA . LYS B 1 131 ? -28.578 -43.156 -39.875 1 96.5 131 LYS B CA 1
ATOM 7387 C C . LYS B 1 131 ? -29.703 -42.312 -40.438 1 96.5 131 LYS B C 1
ATOM 7389 O O . LYS B 1 131 ? -30.812 -42.812 -40.656 1 96.5 131 LYS B O 1
ATOM 7394 N N . TRP B 1 132 ? -29.375 -41.062 -40.688 1 96.38 132 TRP B N 1
ATOM 7395 C CA . TRP B 1 132 ? -30.438 -40.156 -41.125 1 96.38 132 TRP B CA 1
ATOM 7396 C C . TRP B 1 132 ? -30.359 -39.875 -42.625 1 96.38 132 TRP B C 1
ATOM 7398 O O . TRP B 1 132 ? -31.062 -39.031 -43.156 1 96.38 132 TRP B O 1
ATOM 7408 N N . ARG B 1 133 ? -29.469 -40.5 -43.344 1 94.62 133 ARG B N 1
ATOM 7409 C CA . ARG B 1 133 ? -29.312 -40.5 -44.812 1 94.62 133 ARG B CA 1
ATOM 7410 C C . ARG B 1 133 ? -29.078 -39.062 -45.312 1 94.62 133 ARG B C 1
ATOM 7412 O O . ARG B 1 133 ? -29.766 -38.625 -46.25 1 94.62 133 ARG B O 1
ATOM 7419 N N . VAL B 1 134 ? -28.188 -38.469 -44.656 1 95.81 134 VAL B N 1
ATOM 7420 C CA . VAL B 1 134 ? -27.797 -37.125 -45.094 1 95.81 134 VAL B CA 1
ATOM 7421 C C . VAL B 1 134 ? -26.281 -37.031 -45.156 1 95.81 134 VAL B C 1
ATOM 7423 O O . VAL B 1 134 ? -25.562 -37.875 -44.594 1 95.81 134 VAL B O 1
ATOM 7426 N N . GLY B 1 135 ? -25.703 -36.125 -45.938 1 95.94 135 GLY B N 1
ATOM 7427 C CA . GLY B 1 135 ? -24.297 -35.781 -45.938 1 95.94 135 GLY B CA 1
ATOM 7428 C C . GLY B 1 135 ? -23.438 -36.75 -46.688 1 95.94 135 GLY B C 1
ATOM 7429 O O . GLY B 1 135 ? -22.422 -37.219 -46.188 1 95.94 135 GLY B O 1
ATOM 7430 N N . ASP B 1 136 ? -23.766 -37.094 -47.875 1 95.69 136 ASP B N 1
ATOM 7431 C CA . ASP B 1 136 ? -23.062 -38.125 -48.656 1 95.69 136 ASP B CA 1
ATOM 7432 C C . ASP B 1 136 ? -21.609 -37.719 -48.906 1 95.69 136 ASP B C 1
ATOM 7434 O O . ASP B 1 136 ? -20.719 -38.562 -48.875 1 95.69 136 ASP B O 1
ATOM 7438 N N . GLU B 1 137 ? -21.469 -36.5 -49.156 1 96.62 137 GLU B N 1
ATOM 7439 C CA . GLU B 1 137 ? -20.109 -36.031 -49.406 1 96.62 137 GLU B CA 1
ATOM 7440 C C . GLU B 1 137 ? -19.25 -36.156 -48.125 1 96.62 137 GLU B C 1
ATOM 7442 O O . GLU B 1 137 ? -18.078 -36.531 -48.219 1 96.62 137 GLU B O 1
ATOM 7447 N N . GLN B 1 138 ? -19.844 -35.719 -47.031 1 97.56 138 GLN B N 1
ATOM 7448 C CA . GLN B 1 138 ? -19.156 -35.812 -45.75 1 97.56 138 GLN B CA 1
ATOM 7449 C C . GLN B 1 138 ? -18.828 -37.281 -45.406 1 97.56 138 GLN B C 1
ATOM 7451 O O . GLN B 1 138 ? -17.75 -37.562 -44.875 1 97.56 138 GLN B O 1
ATOM 7456 N N . ILE B 1 139 ? -19.688 -38.156 -45.688 1 97.88 139 ILE B N 1
ATOM 7457 C CA . ILE B 1 139 ? -19.484 -39.594 -45.438 1 97.88 139 ILE B CA 1
ATOM 7458 C C . ILE B 1 139 ? -18.297 -40.094 -46.219 1 97.88 139 ILE B C 1
ATOM 7460 O O . ILE B 1 139 ? -17.438 -40.812 -45.688 1 97.88 139 ILE B O 1
ATOM 7464 N N . LYS B 1 140 ? -18.25 -39.656 -47.469 1 97.12 140 LYS B N 1
ATOM 7465 C CA . LYS B 1 140 ? -17.156 -40.094 -48.344 1 97.12 140 LYS B CA 1
ATOM 7466 C C . LYS B 1 140 ? -15.812 -39.625 -47.812 1 97.12 140 LYS B C 1
ATOM 7468 O O . LYS B 1 140 ? -14.852 -40.406 -47.75 1 97.12 140 LYS B O 1
ATOM 7473 N N . ARG B 1 141 ? -15.766 -38.469 -47.406 1 97.69 141 ARG B N 1
ATOM 7474 C CA . ARG B 1 141 ? -14.531 -37.875 -46.906 1 97.69 141 ARG B CA 1
ATOM 7475 C C . ARG B 1 141 ? -14.156 -38.5 -45.562 1 97.69 141 ARG B C 1
ATOM 7477 O O . ARG B 1 141 ? -12.977 -38.719 -45.281 1 97.69 141 ARG B O 1
ATOM 7484 N N . GLY B 1 142 ? -15.133 -38.688 -44.719 1 98.06 142 GLY B N 1
ATOM 7485 C CA . GLY B 1 142 ? -14.883 -39.344 -43.438 1 98.06 142 GLY B CA 1
ATOM 7486 C C . GLY B 1 142 ? -14.328 -40.75 -43.594 1 98.06 142 GLY B C 1
ATOM 7487 O O . GLY B 1 142 ? -13.445 -41.156 -42.812 1 98.06 142 GLY B O 1
ATOM 7488 N N . LEU B 1 143 ? -14.836 -41.5 -44.594 1 97.38 143 LEU B N 1
ATOM 7489 C CA . LEU B 1 143 ? -14.336 -42.844 -44.875 1 97.38 143 LEU B CA 1
ATOM 7490 C C . LEU B 1 143 ? -12.891 -42.781 -45.344 1 97.38 143 LEU B C 1
ATOM 7492 O O . LEU B 1 143 ? -12.102 -43.688 -45.062 1 97.38 143 LEU B O 1
ATOM 7496 N N . GLY B 1 144 ? -12.664 -41.688 -46.062 1 97.12 144 GLY B N 1
ATOM 7497 C CA . GLY B 1 144 ? -11.289 -41.5 -46.5 1 97.12 144 GLY B CA 1
ATOM 7498 C C . GLY B 1 144 ? -10.32 -41.344 -45.344 1 97.12 144 GLY B C 1
ATOM 7499 O O . GLY B 1 144 ? -9.203 -41.844 -45.375 1 97.12 144 GLY B O 1
ATOM 7500 N N . PHE B 1 145 ? -10.703 -40.594 -44.312 1 95.94 145 PHE B N 1
ATOM 7501 C CA . PHE B 1 145 ? -9.883 -40.406 -43.125 1 95.94 145 PHE B CA 1
ATOM 7502 C C . PHE B 1 145 ? -9.641 -41.719 -42.406 1 95.94 145 PHE B C 1
ATOM 7504 O O . PHE B 1 145 ? -8.523 -42.031 -42 1 95.94 145 PHE B O 1
ATOM 7511 N N . ILE B 1 146 ? -10.68 -42.531 -42.25 1 96.69 146 ILE B N 1
ATOM 7512 C CA . ILE B 1 146 ? -10.594 -43.812 -41.562 1 96.69 146 ILE B CA 1
ATOM 7513 C C . ILE B 1 146 ? -9.656 -44.75 -42.312 1 96.69 146 ILE B C 1
ATOM 7515 O O . ILE B 1 146 ? -8.906 -45.5 -41.719 1 96.69 146 ILE B O 1
ATOM 7519 N N . GLU B 1 147 ? -9.703 -44.688 -43.594 1 95.31 147 GLU B N 1
ATOM 7520 C CA . GLU B 1 147 ? -8.828 -45.5 -44.438 1 95.31 147 GLU B CA 1
ATOM 7521 C C . GLU B 1 147 ? -7.359 -45.125 -44.219 1 95.31 147 GLU B C 1
ATOM 7523 O O . GLU B 1 147 ? -6.508 -46.031 -44.094 1 95.31 147 GLU B O 1
ATOM 7528 N N . THR B 1 148 ? -7.129 -43.938 -44.156 1 95.44 148 THR B N 1
ATOM 7529 C CA . THR B 1 148 ? -5.766 -43.438 -44.031 1 95.44 148 THR B CA 1
ATOM 7530 C C . THR B 1 148 ? -5.211 -43.656 -42.625 1 95.44 148 THR B C 1
ATOM 7532 O O . THR B 1 148 ? -4.035 -44 -42.469 1 95.44 148 THR B O 1
ATOM 7535 N N . TYR B 1 149 ? -6.047 -43.5 -41.594 1 95 149 TYR B N 1
ATOM 7536 C CA . TYR B 1 149 ? -5.52 -43.469 -40.219 1 95 149 TYR B CA 1
ATOM 7537 C C . TYR B 1 149 ? -6.051 -44.625 -39.406 1 95 149 TYR B C 1
ATOM 7539 O O . TYR B 1 149 ? -5.84 -44.688 -38.188 1 95 149 TYR B O 1
ATOM 7547 N N . GLY B 1 150 ? -6.699 -45.531 -40 1 92.44 150 GLY B N 1
ATOM 7548 C CA . GLY B 1 150 ? -7.246 -46.688 -39.312 1 92.44 150 GLY B CA 1
ATOM 7549 C C . GLY B 1 150 ? -6.199 -47.469 -38.562 1 92.44 150 GLY B C 1
ATOM 7550 O O . GLY B 1 150 ? -6.508 -48.156 -37.562 1 92.44 150 GLY B O 1
ATOM 7551 N N . TRP B 1 151 ? -4.961 -47.344 -38.938 1 89.69 151 TRP B N 1
ATOM 7552 C CA . TRP B 1 151 ? -3.861 -48.062 -38.312 1 89.69 151 TRP B CA 1
ATOM 7553 C C . TRP B 1 151 ? -3.699 -47.656 -36.875 1 89.69 151 TRP B C 1
ATOM 7555 O O . TRP B 1 151 ? -3.148 -48.406 -36.062 1 89.69 151 TRP B O 1
ATOM 7565 N N . ALA B 1 152 ? -4.188 -46.5 -36.5 1 92.94 152 ALA B N 1
ATOM 7566 C CA . ALA B 1 152 ? -3.965 -45.906 -35.156 1 92.94 152 ALA B CA 1
ATOM 7567 C C . ALA B 1 152 ? -4.84 -46.594 -34.125 1 92.94 152 ALA B C 1
ATOM 7569 O O . ALA B 1 152 ? -4.605 -46.438 -32.906 1 92.94 152 ALA B O 1
ATOM 7570 N N . VAL B 1 153 ? -5.766 -47.375 -34.531 1 91.12 153 VAL B N 1
ATOM 7571 C CA . VAL B 1 153 ? -6.711 -48 -33.625 1 91.12 153 VAL B CA 1
ATOM 7572 C C . VAL B 1 153 ? -5.957 -48.844 -32.594 1 91.12 153 VAL B C 1
ATOM 7574 O O . VAL B 1 153 ? -6.34 -48.906 -31.422 1 91.12 153 VAL B O 1
ATOM 7577 N N . ASP B 1 154 ? -4.883 -49.469 -32.969 1 87.12 154 ASP B N 1
ATOM 7578 C CA . ASP B 1 154 ? -4.145 -50.344 -32.062 1 87.12 154 ASP B CA 1
ATOM 7579 C C . ASP B 1 154 ? -2.766 -49.781 -31.734 1 87.12 154 ASP B C 1
ATOM 7581 O O . ASP B 1 154 ? -1.896 -50.469 -31.219 1 87.12 154 ASP B O 1
ATOM 7585 N N . ASN B 1 155 ? -2.574 -48.562 -32.094 1 89.12 155 ASN B N 1
ATOM 7586 C CA . ASN B 1 155 ? -1.276 -47.938 -31.859 1 89.12 155 ASN B CA 1
ATOM 7587 C C . ASN B 1 155 ? -1.098 -47.562 -30.375 1 89.12 155 ASN B C 1
ATOM 7589 O O . ASN B 1 155 ? -1.876 -46.781 -29.828 1 89.12 155 ASN B O 1
ATOM 7593 N N . LYS B 1 156 ? -0.034 -48 -29.781 1 85.31 156 LYS B N 1
ATOM 7594 C CA . LYS B 1 156 ? 0.207 -47.812 -28.359 1 85.31 156 LYS B CA 1
ATOM 7595 C C . LYS B 1 156 ? 0.777 -46.438 -28.062 1 85.31 156 LYS B C 1
ATOM 7597 O O . LYS B 1 156 ? 0.761 -46 -26.922 1 85.31 156 LYS B O 1
ATOM 7602 N N . ASP B 1 157 ? 1.17 -45.781 -29.094 1 88.12 157 ASP B N 1
ATOM 7603 C CA . ASP B 1 157 ? 1.777 -44.469 -28.906 1 88.12 157 ASP B CA 1
ATOM 7604 C C . ASP B 1 157 ? 0.73 -43.344 -29.016 1 88.12 157 ASP B C 1
ATOM 7606 O O . ASP B 1 157 ? 1.065 -42.156 -28.953 1 88.12 157 ASP B O 1
ATOM 7610 N N . GLN B 1 158 ? -0.542 -43.719 -29.109 1 90.94 158 GLN B N 1
ATOM 7611 C CA . GLN B 1 158 ? -1.646 -42.75 -29.141 1 90.94 158 GLN B CA 1
ATOM 7612 C C . GLN B 1 158 ? -2.404 -42.75 -27.828 1 90.94 158 GLN B C 1
ATOM 7614 O O . GLN B 1 158 ? -2.502 -43.75 -27.141 1 90.94 158 GLN B O 1
ATOM 7619 N N . ILE B 1 159 ? -2.85 -41.562 -27.484 1 89.81 159 ILE B N 1
ATOM 7620 C CA . ILE B 1 159 ? -3.682 -41.469 -26.297 1 89.81 159 ILE B CA 1
ATOM 7621 C C . ILE B 1 159 ? -5.055 -42.094 -26.562 1 89.81 159 ILE B C 1
ATOM 7623 O O . ILE B 1 159 ? -5.707 -41.75 -27.562 1 89.81 159 ILE B O 1
ATOM 7627 N N . SER B 1 160 ? -5.434 -42.938 -25.766 1 88.69 160 SER B N 1
ATOM 7628 C CA . SER B 1 160 ? -6.723 -43.594 -25.922 1 88.69 160 SER B CA 1
ATOM 7629 C C . SER B 1 160 ? -7.809 -42.906 -25.109 1 88.69 160 SER B C 1
ATOM 7631 O O . SER B 1 160 ? -7.672 -42.719 -23.891 1 88.69 160 SER B O 1
ATOM 7633 N N . PRO B 1 161 ? -8.859 -42.531 -25.812 1 90.5 161 PRO B N 1
ATOM 7634 C CA . PRO B 1 161 ? -10 -42.031 -25.031 1 90.5 161 PRO B CA 1
ATOM 7635 C C . PRO B 1 161 ? -10.539 -43.062 -24.062 1 90.5 161 PRO B C 1
ATOM 7637 O O . PRO B 1 161 ? -10.336 -44.281 -24.266 1 90.5 161 PRO B O 1
ATOM 7640 N N . LEU B 1 162 ? -11.195 -42.625 -23.078 1 86.75 162 LEU B N 1
ATOM 7641 C CA . LEU B 1 162 ? -11.766 -43.531 -22.094 1 86.75 162 LEU B CA 1
ATOM 7642 C C . LEU B 1 162 ? -12.758 -44.5 -22.75 1 86.75 162 LEU B C 1
ATOM 7644 O O . LEU B 1 162 ? -13.688 -44.062 -23.438 1 86.75 162 LEU B O 1
ATOM 7648 N N . GLY B 1 163 ? -12.539 -45.75 -22.625 1 83.81 163 GLY B N 1
ATOM 7649 C CA . GLY B 1 163 ? -13.445 -46.75 -23.141 1 83.81 163 GLY B CA 1
ATOM 7650 C C . GLY B 1 163 ? -13.328 -46.938 -24.656 1 83.81 163 GLY B C 1
ATOM 7651 O O . GLY B 1 163 ? -14.234 -47.5 -25.281 1 83.81 163 GLY B O 1
ATOM 7652 N N . PHE B 1 164 ? -12.32 -46.531 -25.234 1 89.56 164 PHE B N 1
ATOM 7653 C CA . PHE B 1 164 ? -12.133 -46.5 -26.688 1 89.56 164 PHE B CA 1
ATOM 7654 C C . PHE B 1 164 ? -12.375 -47.906 -27.266 1 89.56 164 PHE B C 1
ATOM 7656 O O . PHE B 1 164 ? -13.109 -48.062 -28.25 1 89.56 164 PHE B O 1
ATOM 7663 N N . GLU B 1 165 ? -11.844 -48.906 -26.641 1 84.5 165 GLU B N 1
ATOM 7664 C CA . GLU B 1 165 ? -11.93 -50.281 -27.172 1 84.5 165 GLU B CA 1
ATOM 7665 C C . GLU B 1 165 ? -13.367 -50.75 -27.219 1 84.5 165 GLU B C 1
ATOM 7667 O O . GLU B 1 165 ? -13.789 -51.375 -28.203 1 84.5 165 GLU B O 1
ATOM 7672 N N . VAL B 1 166 ? -14.094 -50.406 -26.25 1 86.69 166 VAL B N 1
ATOM 7673 C CA . VAL B 1 166 ? -15.477 -50.844 -26.156 1 86.69 166 VAL B CA 1
ATOM 7674 C C . VAL B 1 166 ? -16.359 -50.031 -27.078 1 86.69 166 VAL B C 1
ATOM 7676 O O . VAL B 1 166 ? -17.125 -50.594 -27.875 1 86.69 166 VAL B O 1
ATOM 7679 N N . ILE B 1 167 ? -16.203 -48.781 -27.047 1 91.75 167 ILE B N 1
ATOM 7680 C CA . ILE B 1 167 ? -17.078 -47.875 -27.766 1 91.75 167 ILE B CA 1
ATOM 7681 C C . ILE B 1 167 ? -16.797 -47.969 -29.266 1 91.75 167 ILE B C 1
ATOM 7683 O O . ILE B 1 167 ? -17.734 -48.062 -30.062 1 91.75 167 ILE B O 1
ATOM 7687 N N . PHE B 1 168 ? -15.555 -48 -29.609 1 93.12 168 PHE B N 1
ATOM 7688 C CA . PHE B 1 168 ? -15.188 -48.031 -31.031 1 93.12 168 PHE B CA 1
ATOM 7689 C C . PHE B 1 168 ? -15.641 -49.312 -31.672 1 93.12 168 PHE B C 1
ATOM 7691 O O . PHE B 1 168 ? -16.141 -49.312 -32.812 1 93.12 168 PHE B O 1
ATOM 7698 N N . SER B 1 169 ? -15.453 -50.406 -30.969 1 90.81 169 SER B N 1
ATOM 7699 C CA . SER B 1 169 ? -15.883 -51.719 -31.469 1 90.81 169 SER B CA 1
ATOM 7700 C C . SER B 1 169 ? -17.391 -51.75 -31.688 1 90.81 169 SER B C 1
ATOM 7702 O O . SER B 1 169 ? -17.859 -52.25 -32.719 1 90.81 169 SER B O 1
ATOM 7704 N N . SER B 1 170 ? -18.078 -51.25 -30.766 1 90.94 170 SER B N 1
ATOM 7705 C CA . SER B 1 170 ? -19.547 -51.188 -30.891 1 90.94 170 SER B CA 1
ATOM 7706 C C . SER B 1 170 ? -19.969 -50.312 -32.062 1 90.94 170 SER B C 1
ATOM 7708 O O . SER B 1 170 ? -20.984 -50.625 -32.719 1 90.94 170 SER B O 1
ATOM 7710 N N . MET B 1 171 ? -19.312 -49.281 -32.312 1 94.94 171 MET B N 1
ATOM 7711 C CA . MET B 1 171 ? -19.641 -48.406 -33.406 1 94.94 171 MET B CA 1
ATOM 7712 C C . MET B 1 171 ? -19.359 -49.094 -34.75 1 94.94 171 MET B C 1
ATOM 7714 O O . MET B 1 171 ? -20.094 -48.875 -35.719 1 94.94 171 MET B O 1
ATOM 7718 N N . ILE B 1 172 ? -18.375 -49.906 -34.75 1 93.31 172 ILE B N 1
ATOM 7719 C CA . ILE B 1 172 ? -18.094 -50.656 -35.969 1 93.31 172 ILE B CA 1
ATOM 7720 C C . ILE B 1 172 ? -19.266 -51.594 -36.25 1 93.31 172 ILE B C 1
ATOM 7722 O O . ILE B 1 172 ? -19.703 -51.719 -37.406 1 93.31 172 ILE B O 1
ATOM 7726 N N . LYS B 1 173 ? -19.734 -52.219 -35.281 1 90.38 173 LYS B N 1
ATOM 7727 C CA . LYS B 1 173 ? -20.875 -53.094 -35.438 1 90.38 173 LYS B CA 1
ATOM 7728 C C . LYS B 1 173 ? -22.109 -52.344 -35.906 1 90.38 173 LYS B C 1
ATOM 7730 O O . LYS B 1 173 ? -22.891 -52.844 -36.719 1 90.38 173 LYS B O 1
ATOM 7735 N N . SER B 1 174 ? -22.281 -51.219 -35.344 1 93.5 174 SER B N 1
ATOM 7736 C CA . SER B 1 174 ? -23.406 -50.375 -35.75 1 93.5 174 SER B CA 1
ATOM 7737 C C . SER B 1 174 ? -23.281 -49.969 -37.219 1 93.5 174 SER B C 1
ATOM 7739 O O . SER B 1 174 ? -24.297 -49.812 -37.938 1 93.5 174 SER B O 1
ATOM 7741 N N . ALA B 1 175 ? -22.078 -49.719 -37.656 1 95.19 175 ALA B N 1
ATOM 7742 C CA . ALA B 1 175 ? -21.844 -49.375 -39.062 1 95.19 175 ALA B CA 1
ATOM 7743 C C . ALA B 1 175 ? -22.266 -50.5 -39.969 1 95.19 175 ALA B C 1
ATOM 7745 O O . ALA B 1 175 ? -22.844 -50.281 -41.031 1 95.19 175 ALA B O 1
ATOM 7746 N N . GLU B 1 176 ? -22 -51.688 -39.531 1 91.62 176 GLU B N 1
ATOM 7747 C CA . GLU B 1 176 ? -22.391 -52.844 -40.312 1 91.62 176 GLU B CA 1
ATOM 7748 C C . GLU B 1 176 ? -23.906 -52.969 -40.406 1 91.62 176 GLU B C 1
ATOM 7750 O O . GLU B 1 176 ? -24.438 -53.25 -41.5 1 91.62 176 GLU B O 1
ATOM 7755 N N . LYS B 1 177 ? -24.531 -52.719 -39.406 1 91.62 177 LYS B N 1
ATOM 7756 C CA . LYS B 1 177 ? -25.984 -52.781 -39.375 1 91.62 177 LYS B CA 1
ATOM 7757 C C . LYS B 1 177 ? -26.594 -51.75 -40.312 1 91.62 177 LYS B C 1
ATOM 7759 O O . LYS B 1 177 ? -27.672 -51.938 -40.875 1 91.62 177 LYS B O 1
ATOM 7764 N N . LEU B 1 178 ? -25.922 -50.656 -40.5 1 94.44 178 LEU B N 1
ATOM 7765 C CA . LEU B 1 178 ? -26.422 -49.562 -41.344 1 94.44 178 LEU B CA 1
ATOM 7766 C C . LEU B 1 178 ? -25.906 -49.688 -42.75 1 94.44 178 LEU B C 1
ATOM 7768 O O . LEU B 1 178 ? -26.125 -48.781 -43.594 1 94.44 178 LEU B O 1
ATOM 7772 N N . ASP B 1 179 ? -25.156 -50.75 -43.031 1 92.75 179 ASP B N 1
ATOM 7773 C CA . ASP B 1 179 ? -24.594 -51.031 -44.344 1 92.75 179 ASP B CA 1
ATOM 7774 C C . ASP B 1 179 ? -23.562 -49.969 -44.75 1 92.75 179 ASP B C 1
ATOM 7776 O O . ASP B 1 179 ? -23.531 -49.562 -45.906 1 92.75 179 ASP B O 1
ATOM 7780 N N . LEU B 1 180 ? -22.984 -49.469 -43.75 1 94.38 180 LEU B N 1
ATOM 7781 C CA . LEU B 1 180 ? -21.859 -48.562 -43.969 1 94.38 180 LEU B CA 1
ATOM 7782 C C . LEU B 1 180 ? -20.547 -49.344 -44.031 1 94.38 180 LEU B C 1
ATOM 7784 O O . LEU B 1 180 ? -20.094 -49.875 -43 1 94.38 180 LEU B O 1
ATOM 7788 N N . ASN B 1 181 ? -19.891 -49.469 -45.188 1 91.12 181 ASN B N 1
ATOM 7789 C CA . ASN B 1 181 ? -18.656 -50.219 -45.344 1 91.12 181 ASN B CA 1
ATOM 7790 C C . ASN B 1 181 ? -17.453 -49.438 -44.844 1 91.12 181 ASN B C 1
ATOM 7792 O O . ASN B 1 181 ? -17.031 -48.469 -45.5 1 91.12 181 ASN B O 1
ATOM 7796 N N . LEU B 1 182 ? -16.953 -49.844 -43.75 1 93.19 182 LEU B N 1
ATOM 7797 C CA . LEU B 1 182 ? -15.797 -49.156 -43.219 1 93.19 182 LEU B CA 1
ATOM 7798 C C . LEU B 1 182 ? -14.508 -49.719 -43.781 1 93.19 182 LEU B C 1
ATOM 7800 O O . LEU B 1 182 ? -14.305 -50.906 -43.844 1 93.19 182 LEU B O 1
ATOM 7804 N N . PRO B 1 183 ? -13.648 -48.812 -44.25 1 92.12 183 PRO B N 1
ATOM 7805 C CA . PRO B 1 183 ? -12.352 -49.25 -44.781 1 92.12 183 PRO B CA 1
ATOM 7806 C C . PRO B 1 183 ? -11.344 -49.562 -43.688 1 92.12 183 PRO B C 1
ATOM 7808 O O . PRO B 1 183 ? -10.312 -48.906 -43.594 1 92.12 183 PRO B O 1
ATOM 7811 N N . LEU B 1 184 ? -11.625 -50.531 -42.875 1 90.88 184 LEU B N 1
ATOM 7812 C CA . LEU B 1 184 ? -10.75 -50.969 -41.781 1 90.88 184 LEU B CA 1
ATOM 7813 C C . LEU B 1 184 ? -10.273 -52.406 -42.031 1 90.88 184 LEU B C 1
ATOM 7815 O O . LEU B 1 184 ? -11.023 -53.219 -42.562 1 90.88 184 LEU B O 1
ATOM 7819 N N . ASN B 1 185 ? -9.094 -52.594 -41.719 1 86 185 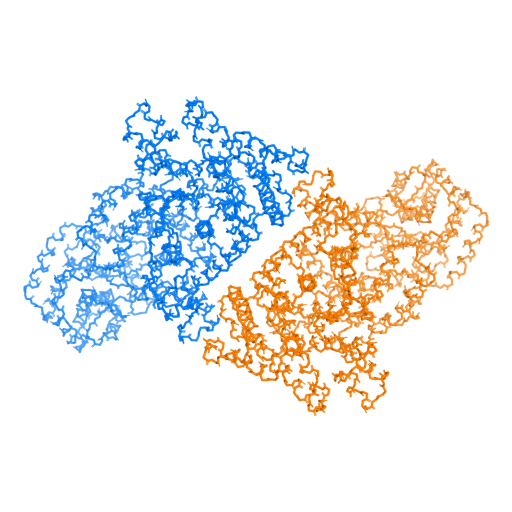ASN B N 1
ATOM 7820 C CA . ASN B 1 185 ? -8.547 -53.938 -41.812 1 86 185 ASN B CA 1
ATOM 7821 C C . ASN B 1 185 ? -9.289 -54.938 -40.906 1 86 185 ASN B C 1
ATOM 7823 O O . ASN B 1 185 ? -9.555 -54.625 -39.75 1 86 185 ASN B O 1
ATOM 7827 N N . LEU B 1 186 ? -9.625 -56.062 -41.5 1 78.69 186 LEU B N 1
ATOM 7828 C CA . LEU B 1 186 ? -10.398 -57.062 -40.781 1 78.69 186 LEU B CA 1
ATOM 7829 C C . LEU B 1 186 ? -9.68 -57.5 -39.5 1 78.69 186 LEU B C 1
ATOM 7831 O O . LEU B 1 186 ? -10.328 -57.781 -38.5 1 78.69 186 LEU B O 1
ATOM 7835 N N . HIS B 1 187 ? -8.43 -57.5 -39.562 1 79.94 187 HIS B N 1
ATOM 7836 C CA . HIS B 1 187 ? -7.648 -57.875 -38.406 1 79.94 187 HIS B CA 1
ATOM 7837 C C . HIS B 1 187 ? -7.848 -56.906 -37.25 1 79.94 187 HIS B C 1
ATOM 7839 O O . HIS B 1 187 ? -7.957 -57.281 -36.094 1 79.94 187 HIS B O 1
ATOM 7845 N N . LEU B 1 188 ? -8 -55.719 -37.656 1 79.62 188 LEU B N 1
ATOM 7846 C CA . LEU B 1 188 ? -8.18 -54.688 -36.656 1 79.62 188 LEU B CA 1
ATOM 7847 C C . LEU B 1 188 ? -9.578 -54.75 -36.062 1 79.62 188 LEU B C 1
ATOM 7849 O O . LEU B 1 188 ? -9.75 -54.531 -34.844 1 79.62 188 LEU B O 1
ATOM 7853 N N . VAL B 1 189 ? -10.445 -55 -36.875 1 80.88 189 VAL B N 1
ATOM 7854 C CA . VAL B 1 189 ? -11.836 -55.125 -36.438 1 80.88 189 VAL B CA 1
ATOM 7855 C C . VAL B 1 189 ? -11.961 -56.281 -35.438 1 80.88 189 VAL B C 1
ATOM 7857 O O . VAL B 1 189 ? -12.594 -56.125 -34.375 1 80.88 189 VAL B O 1
ATOM 7860 N N . ASN B 1 190 ? -11.297 -57.344 -35.781 1 74.44 190 ASN B N 1
ATOM 7861 C CA . ASN B 1 190 ? -11.336 -58.5 -34.875 1 74.44 190 ASN B CA 1
ATOM 7862 C C . ASN B 1 190 ? -10.633 -58.219 -33.562 1 74.44 190 ASN B C 1
ATOM 7864 O O . ASN B 1 190 ? -11.086 -58.688 -32.5 1 74.44 190 ASN B O 1
ATOM 7868 N N . LEU B 1 191 ? -9.695 -57.562 -33.688 1 73.88 191 LEU B N 1
ATOM 7869 C CA . LEU B 1 191 ? -8.922 -57.219 -32.5 1 73.88 191 LEU B CA 1
ATOM 7870 C C . LEU B 1 191 ? -9.742 -56.375 -31.547 1 73.88 191 LEU B C 1
ATOM 7872 O O . LEU B 1 191 ? -9.758 -56.625 -30.344 1 73.88 191 LEU B O 1
ATOM 7876 N N . VAL B 1 192 ? -10.391 -55.375 -32.031 1 75.44 192 VAL B N 1
ATOM 7877 C CA . VAL B 1 192 ? -11.18 -54.469 -31.219 1 75.44 192 VAL B CA 1
ATOM 7878 C C . VAL B 1 192 ? -12.375 -55.219 -30.641 1 75.44 192 VAL B C 1
ATOM 7880 O O . VAL B 1 192 ? -12.742 -55 -29.484 1 75.44 192 VAL B O 1
ATOM 7883 N N . ASN B 1 193 ? -12.852 -56.094 -31.406 1 76.12 193 ASN B N 1
ATOM 7884 C CA . ASN B 1 193 ? -13.984 -56.875 -30.938 1 76.12 193 ASN B CA 1
ATOM 7885 C C . ASN B 1 193 ? -13.594 -57.812 -29.797 1 76.12 193 ASN B C 1
ATOM 7887 O O . ASN B 1 193 ? -14.336 -57.969 -28.828 1 76.12 193 ASN B O 1
ATOM 7891 N N . CYS B 1 194 ? -12.477 -58.312 -29.922 1 71.12 194 CYS B N 1
ATOM 7892 C CA . CYS B 1 194 ? -11.977 -59.219 -28.875 1 71.12 194 CYS B CA 1
ATOM 7893 C C . CYS B 1 194 ? -11.727 -58.469 -27.578 1 71.12 194 CYS B C 1
ATOM 7895 O O . CYS B 1 194 ? -12.062 -58.938 -26.5 1 71.12 194 CYS B O 1
ATOM 7897 N N . LYS B 1 195 ? -11.242 -57.406 -27.766 1 73.06 195 LYS B N 1
ATOM 7898 C CA . LYS B 1 195 ? -10.945 -56.594 -26.594 1 73.06 195 LYS B CA 1
ATOM 7899 C C . LYS B 1 195 ? -12.227 -56.125 -25.906 1 73.06 195 LYS B C 1
ATOM 7901 O O . LYS B 1 195 ? -12.289 -56.062 -24.672 1 73.06 195 LYS B O 1
ATOM 7906 N N . ARG B 1 196 ? -13.188 -55.781 -26.641 1 73.06 196 ARG B N 1
ATOM 7907 C CA . ARG B 1 196 ? -14.492 -55.375 -26.109 1 73.06 196 ARG B CA 1
ATOM 7908 C C . ARG B 1 196 ? -15.102 -56.5 -25.281 1 73.06 196 ARG B C 1
ATOM 7910 O O . ARG B 1 196 ? -15.539 -56.25 -24.141 1 73.06 196 ARG B O 1
ATOM 7917 N N . ASP B 1 197 ? -15.094 -57.656 -25.797 1 70.12 197 ASP B N 1
ATOM 7918 C CA . ASP B 1 197 ? -15.742 -58.781 -25.141 1 70.12 197 ASP B CA 1
ATOM 7919 C C . ASP B 1 197 ? -15.047 -59.125 -23.812 1 70.12 197 ASP B C 1
ATOM 7921 O O . ASP B 1 197 ? -15.703 -59.5 -22.859 1 70.12 197 ASP B O 1
ATOM 7925 N N . SER B 1 198 ? -13.875 -58.844 -23.859 1 67.12 198 SER B N 1
ATOM 7926 C CA . SER B 1 198 ? -13.109 -59.094 -22.641 1 67.12 198 SER B CA 1
ATOM 7927 C C . SER B 1 198 ? -13.383 -58.031 -21.594 1 67.12 198 SER B C 1
ATOM 7929 O O . SER B 1 198 ? -13.281 -58.281 -20.391 1 67.12 198 SER B O 1
ATOM 7931 N N . THR B 1 199 ? -13.797 -56.875 -22.062 1 64.81 199 THR B N 1
ATOM 7932 C CA . THR B 1 199 ? -13.938 -55.719 -21.188 1 64.81 199 THR B CA 1
ATOM 7933 C C . THR B 1 199 ? -15.359 -55.594 -20.656 1 64.81 199 THR B C 1
ATOM 7935 O O . THR B 1 199 ? -15.578 -55.156 -19.531 1 64.81 199 THR B O 1
ATOM 7938 N N . ILE B 1 200 ? -16.469 -55.938 -21.453 1 61.03 200 ILE B N 1
ATOM 7939 C CA . ILE B 1 200 ? -17.875 -55.719 -21.141 1 61.03 200 ILE B CA 1
ATOM 7940 C C . ILE B 1 200 ? -18.234 -56.469 -19.859 1 61.03 200 ILE B C 1
ATOM 7942 O O . ILE B 1 200 ? -19.188 -56.094 -19.156 1 61.03 200 ILE B O 1
ATOM 7946 N N . LYS B 1 201 ? -17.656 -57.375 -19.328 1 55.19 201 LYS B N 1
ATOM 7947 C CA . LYS B 1 201 ? -18.125 -58.156 -18.172 1 55.19 201 LYS B CA 1
ATOM 7948 C C . LYS B 1 201 ? -18.219 -57.25 -16.938 1 55.19 201 LYS B C 1
ATOM 7950 O O . LYS B 1 201 ? -18.812 -57.656 -15.93 1 55.19 201 LYS B O 1
ATOM 7955 N N . ARG B 1 202 ? -17.797 -55.969 -16.859 1 55.47 202 ARG B N 1
ATOM 7956 C CA . ARG B 1 202 ? -17.859 -55.375 -15.531 1 55.47 202 ARG B CA 1
ATOM 7957 C C . ARG B 1 202 ? -17.953 -53.844 -15.641 1 55.47 202 ARG B C 1
ATOM 7959 O O . ARG B 1 202 ? -17.297 -53.219 -16.484 1 55.47 202 ARG B O 1
ATOM 7966 N N . ASN B 1 203 ? -18.875 -53 -14.984 1 59.34 203 ASN B N 1
ATOM 7967 C CA . ASN B 1 203 ? -19.109 -51.594 -14.617 1 59.34 203 ASN B CA 1
ATOM 7968 C C . ASN B 1 203 ? -18.859 -50.656 -15.789 1 59.34 203 ASN B C 1
ATOM 7970 O O . ASN B 1 203 ? -18.125 -49.688 -15.648 1 59.34 203 ASN B O 1
ATOM 7974 N N . VAL B 1 204 ? -19.5 -50.938 -16.844 1 72.56 204 VAL B N 1
ATOM 7975 C CA . VAL B 1 204 ? -19.281 -50.25 -18.109 1 72.56 204 VAL B CA 1
ATOM 7976 C C . VAL B 1 204 ? -20.438 -49.281 -18.375 1 72.56 204 VAL B C 1
ATOM 7978 O O . VAL B 1 204 ? -20.656 -48.875 -19.516 1 72.56 204 VAL B O 1
ATOM 7981 N N . GLU B 1 205 ? -21.062 -48.844 -17.281 1 79.25 205 GLU B N 1
ATOM 7982 C CA . GLU B 1 205 ? -22.266 -48.031 -17.453 1 79.25 205 GLU B CA 1
ATOM 7983 C C . GLU B 1 205 ? -21.922 -46.656 -18.016 1 79.25 205 GLU B C 1
ATOM 7985 O O . GLU B 1 205 ? -22.688 -46.094 -18.797 1 79.25 205 GLU B O 1
ATOM 7990 N N . TYR B 1 206 ? -20.766 -46.25 -17.641 1 80.81 206 TYR B N 1
ATOM 7991 C CA . TYR B 1 206 ? -20.344 -44.938 -18.125 1 80.81 206 TYR B CA 1
ATOM 7992 C C . TYR B 1 206 ? -20.156 -44.969 -19.641 1 80.81 206 TYR B C 1
ATOM 7994 O O . TYR B 1 206 ? -20.375 -43.938 -20.312 1 80.81 206 TYR B O 1
ATOM 8002 N N . MET B 1 207 ? -19.844 -46.031 -20.172 1 85.44 207 MET B N 1
ATOM 8003 C CA . MET B 1 207 ? -19.688 -46.188 -21.609 1 85.44 207 MET B CA 1
ATOM 8004 C C . MET B 1 207 ? -20.891 -46.938 -22.203 1 85.44 207 MET B C 1
ATOM 8006 O O . MET B 1 207 ? -20.719 -47.844 -23.016 1 85.44 207 MET B O 1
ATOM 8010 N N . GLY B 1 208 ? -21.969 -46.562 -21.766 1 85.81 208 GLY B N 1
ATOM 8011 C CA . GLY B 1 208 ? -23.188 -47.188 -22.203 1 85.81 208 GLY B CA 1
ATOM 8012 C C . GLY B 1 208 ? -23.344 -47.219 -23.719 1 85.81 208 GLY B C 1
ATOM 8013 O O . GLY B 1 208 ? -23.969 -48.125 -24.281 1 85.81 208 GLY B O 1
ATOM 8014 N N . GLU B 1 209 ? -22.719 -46.219 -24.375 1 89.31 209 GLU B N 1
ATOM 8015 C CA . GLU B 1 209 ? -22.703 -46.188 -25.828 1 89.31 209 GLU B CA 1
ATOM 8016 C C . GLU B 1 209 ? -22.141 -47.469 -26.422 1 89.31 209 GLU B C 1
ATOM 8018 O O . GLU B 1 209 ? -22.609 -47.938 -27.453 1 89.31 209 GLU B O 1
ATOM 8023 N N . GLY B 1 210 ? -21.156 -47.969 -25.719 1 86.88 210 GLY B N 1
ATOM 8024 C CA . GLY B 1 210 ? -20.438 -49.125 -26.219 1 86.88 210 GLY B CA 1
ATOM 8025 C C . GLY B 1 210 ? -21.156 -50.438 -25.938 1 86.88 210 GLY B C 1
ATOM 8026 O O . GLY B 1 210 ? -20.891 -51.469 -26.594 1 86.88 210 GLY B O 1
ATOM 8027 N N . VAL B 1 211 ? -22.047 -50.406 -25.062 1 84.75 211 VAL B N 1
ATOM 8028 C CA . VAL B 1 211 ? -22.766 -51.625 -24.703 1 84.75 211 VAL B CA 1
ATOM 8029 C C . VAL B 1 211 ? -24.062 -51.688 -25.484 1 84.75 211 VAL B C 1
ATOM 8031 O O . VAL B 1 211 ? -24.516 -52.781 -25.844 1 84.75 211 VAL B O 1
ATOM 8034 N N . GLY B 1 212 ? -24.641 -50.562 -25.75 1 83.94 212 GLY B N 1
ATOM 8035 C CA . GLY B 1 212 ? -25.797 -50.5 -26.625 1 83.94 212 GLY B CA 1
ATOM 8036 C C . GLY B 1 212 ? -27.031 -51.188 -26.047 1 83.94 212 GLY B C 1
ATOM 8037 O O . GLY B 1 212 ? -27.406 -50.938 -24.906 1 83.94 212 GLY B O 1
ATOM 8038 N N . GLU B 1 213 ? -27.562 -52.094 -26.812 1 81.69 213 GLU B N 1
ATOM 8039 C CA . GLU B 1 213 ? -28.812 -52.75 -26.469 1 81.69 213 GLU B CA 1
ATOM 8040 C C . GLU B 1 213 ? -28.594 -53.781 -25.359 1 81.69 213 GLU B C 1
ATOM 8042 O O . GLU B 1 213 ? -29.547 -54.188 -24.672 1 81.69 213 GLU B O 1
ATOM 8047 N N . LEU B 1 214 ? -27.453 -54.156 -25.141 1 78.94 214 LEU B N 1
ATOM 8048 C CA . LEU B 1 214 ? -27.125 -55.156 -24.141 1 78.94 214 LEU B CA 1
ATOM 8049 C C . LEU B 1 214 ? -27.172 -54.562 -22.734 1 78.94 214 LEU B C 1
ATOM 8051 O O . LEU B 1 214 ? -27.219 -55.312 -21.75 1 78.94 214 LEU B O 1
ATOM 8055 N N . CYS B 1 215 ? -27.172 -53.312 -22.688 1 81.31 215 CYS B N 1
ATOM 8056 C CA . CYS B 1 215 ? -27.188 -52.625 -21.406 1 81.31 215 CYS B CA 1
ATOM 8057 C C . CYS B 1 215 ? -28.594 -52.625 -20.812 1 81.31 215 CYS B C 1
ATOM 8059 O O . CYS B 1 215 ? -29.578 -52.5 -21.547 1 81.31 215 CYS B O 1
ATOM 8061 N N . ASP B 1 216 ? -28.703 -52.844 -19.484 1 84 216 ASP B N 1
ATOM 8062 C CA . ASP B 1 216 ? -29.969 -52.625 -18.797 1 84 216 ASP B CA 1
ATOM 8063 C C . ASP B 1 216 ? -30.172 -51.125 -18.5 1 84 216 ASP B C 1
ATOM 8065 O O . ASP B 1 216 ? -29.922 -50.688 -17.375 1 84 216 ASP B O 1
ATOM 8069 N N . TRP B 1 217 ? -30.672 -50.469 -19.438 1 88.44 217 TRP B N 1
ATOM 8070 C CA . TRP B 1 217 ? -30.781 -49 -19.375 1 88.44 217 TRP B CA 1
ATOM 8071 C C . TRP B 1 217 ? -31.75 -48.562 -18.281 1 88.44 217 TRP B C 1
ATOM 8073 O O . TRP B 1 217 ? -31.578 -47.531 -17.672 1 88.44 217 TRP B O 1
ATOM 8083 N N . LYS B 1 218 ? -32.781 -49.344 -17.984 1 87.19 218 LYS B N 1
ATOM 8084 C CA . LYS B 1 218 ? -33.688 -49.031 -16.906 1 87.19 218 LYS B CA 1
ATOM 8085 C C . LYS B 1 218 ? -32.969 -49 -15.562 1 87.19 218 LYS B C 1
ATOM 8087 O O . LYS B 1 218 ? -33.219 -48.094 -14.758 1 87.19 218 LYS B O 1
ATOM 8092 N N . GLU B 1 219 ? -32.156 -49.875 -15.383 1 86.56 219 GLU B N 1
ATOM 8093 C CA . GLU B 1 219 ? -31.391 -49.938 -14.133 1 86.56 219 GLU B CA 1
ATOM 8094 C C . GLU B 1 219 ? -30.344 -48.812 -14.062 1 86.56 219 GLU B C 1
ATOM 8096 O O . GLU B 1 219 ? -30.109 -48.25 -12.992 1 86.56 219 GLU B O 1
ATOM 8101 N N . ILE B 1 220 ? -29.719 -48.562 -15.156 1 87.12 220 ILE B N 1
ATOM 8102 C CA . ILE B 1 220 ? -28.688 -47.531 -15.211 1 87.12 220 ILE B CA 1
ATOM 8103 C C . ILE B 1 220 ? -29.312 -46.156 -14.914 1 87.12 220 ILE B C 1
ATOM 8105 O O . ILE B 1 220 ? -28.734 -45.375 -14.172 1 87.12 220 ILE B O 1
ATOM 8109 N N . ILE B 1 221 ? -30.453 -45.906 -15.516 1 90.19 221 ILE B N 1
ATOM 8110 C CA . ILE B 1 221 ? -31.141 -44.625 -15.305 1 90.19 221 ILE B CA 1
ATOM 8111 C C . ILE B 1 221 ? -31.562 -44.5 -13.844 1 90.19 221 ILE B C 1
ATOM 8113 O O . ILE B 1 221 ? -31.391 -43.438 -13.234 1 90.19 221 ILE B O 1
ATOM 8117 N N . LYS B 1 222 ? -32 -45.562 -13.281 1 88.75 222 LYS B N 1
ATOM 8118 C CA . LYS B 1 222 ? -32.469 -45.562 -11.891 1 88.75 222 LYS B CA 1
ATOM 8119 C C . LYS B 1 222 ? -31.297 -45.312 -10.938 1 88.75 222 LYS B C 1
ATOM 8121 O O . LYS B 1 222 ? -31.438 -44.531 -9.984 1 88.75 222 LYS B O 1
ATOM 8126 N N . LEU B 1 223 ? -30.156 -45.812 -11.258 1 85.19 223 LEU B N 1
ATOM 8127 C CA . LEU B 1 223 ? -29.031 -45.781 -10.32 1 85.19 223 LEU B CA 1
ATOM 8128 C C . LEU B 1 223 ? -28.156 -44.562 -10.539 1 85.19 223 LEU B C 1
ATOM 8130 O O . LEU B 1 223 ? -27.562 -44.031 -9.594 1 85.19 223 LEU B O 1
ATOM 8134 N N . HIS B 1 224 ? -28.078 -44.062 -11.781 1 88.44 224 HIS B N 1
ATOM 8135 C CA . HIS B 1 224 ? -26.984 -43.156 -12.078 1 88.44 224 HIS B CA 1
ATOM 8136 C C . HIS B 1 224 ? -27.516 -41.812 -12.633 1 88.44 224 HIS B C 1
ATOM 8138 O O . HIS B 1 224 ? -26.734 -40.906 -12.875 1 88.44 224 HIS B O 1
ATOM 8144 N N . GLN B 1 225 ? -28.844 -41.719 -12.898 1 92.88 225 GLN B N 1
ATOM 8145 C CA . GLN B 1 225 ? -29.359 -40.438 -13.406 1 92.88 225 GLN B CA 1
ATOM 8146 C C . GLN B 1 225 ? -29.203 -39.312 -12.375 1 92.88 225 GLN B C 1
ATOM 8148 O O . GLN B 1 225 ? -29.609 -39.469 -11.227 1 92.88 225 GLN B O 1
ATOM 8153 N N . ARG B 1 226 ? -28.578 -38.344 -12.711 1 93.75 226 ARG B N 1
ATOM 8154 C CA . ARG B 1 226 ? -28.312 -37.219 -11.836 1 93.75 226 ARG B CA 1
ATOM 8155 C C . ARG B 1 226 ? -29.547 -36.312 -11.688 1 93.75 226 ARG B C 1
ATOM 8157 O O . ARG B 1 226 ? -30.531 -36.531 -12.383 1 93.75 226 ARG B O 1
ATOM 8164 N N . GLN B 1 227 ? -29.422 -35.312 -10.781 1 92.12 227 GLN B N 1
ATOM 8165 C CA . GLN B 1 227 ? -30.516 -34.406 -10.547 1 92.12 227 GLN B CA 1
ATOM 8166 C C . GLN B 1 227 ? -30.812 -33.562 -11.789 1 92.12 227 GLN B C 1
ATOM 8168 O O . GLN B 1 227 ? -31.969 -33.219 -12.047 1 92.12 227 GLN B O 1
ATOM 8173 N N . ASN B 1 228 ? -29.812 -33.344 -12.602 1 93.56 228 ASN B N 1
ATOM 8174 C CA . ASN B 1 228 ? -30.016 -32.531 -13.797 1 93.56 228 ASN B CA 1
ATOM 8175 C C . ASN B 1 228 ? -30.547 -33.344 -14.961 1 93.56 228 ASN B C 1
ATOM 8177 O O . ASN B 1 228 ? -30.75 -32.844 -16.062 1 93.56 228 ASN B O 1
ATOM 8181 N N . GLY B 1 229 ? -30.734 -34.625 -14.766 1 95.06 229 GLY B N 1
ATOM 8182 C CA . GLY B 1 229 ? -31.312 -35.5 -15.773 1 95.06 229 GLY B CA 1
ATOM 8183 C C . GLY B 1 229 ? -30.266 -36.281 -16.562 1 95.06 229 GLY B C 1
ATOM 8184 O O . GLY B 1 229 ? -30.609 -37.188 -17.344 1 95.06 229 GLY B O 1
ATOM 8185 N N . SER B 1 230 ? -29.062 -36.031 -16.359 1 95.12 230 SER B N 1
ATOM 8186 C CA . SER B 1 230 ? -27.984 -36.656 -17.125 1 95.12 230 SER B CA 1
ATOM 8187 C C . SER B 1 230 ? -27.578 -38 -16.516 1 95.12 230 SER B C 1
ATOM 8189 O O . SER B 1 230 ? -27.906 -38.281 -15.367 1 95.12 230 SER B O 1
ATOM 8191 N N . LEU B 1 231 ? -27.047 -38.781 -17.344 1 93.5 231 LEU B N 1
ATOM 8192 C CA . LEU B 1 231 ? -26.281 -39.938 -16.859 1 93.5 231 LEU B CA 1
ATOM 8193 C C . LEU B 1 231 ? -24.781 -39.594 -16.812 1 93.5 231 LEU B C 1
ATOM 8195 O O . LEU B 1 231 ? -24.156 -39.406 -17.859 1 93.5 231 LEU B O 1
ATOM 8199 N N . PHE B 1 232 ? -24.203 -39.5 -15.617 1 90.69 232 PHE B N 1
ATOM 8200 C CA . PHE B 1 232 ? -22.781 -39.281 -15.352 1 90.69 232 PHE B CA 1
ATOM 8201 C C . PHE B 1 232 ? -22.344 -37.938 -15.93 1 90.69 232 PHE B C 1
ATOM 8203 O O . PHE B 1 232 ? -21.203 -37.781 -16.359 1 90.69 232 PHE B O 1
ATOM 8210 N N . ASP B 1 233 ? -23.312 -37.031 -16.172 1 93.25 233 ASP B N 1
ATOM 8211 C CA . ASP B 1 233 ? -23.047 -35.719 -16.734 1 93.25 233 ASP B CA 1
ATOM 8212 C C . ASP B 1 233 ? -22.453 -35.812 -18.141 1 93.25 233 ASP B C 1
ATOM 8214 O O . ASP B 1 233 ? -21.719 -34.938 -18.578 1 93.25 233 ASP B O 1
ATOM 8218 N N . SER B 1 234 ? -22.672 -36.938 -18.797 1 94.94 234 SER B N 1
ATOM 8219 C CA . SER B 1 234 ? -22.172 -37.219 -20.125 1 94.94 234 SER B CA 1
ATOM 8220 C C . SER B 1 234 ? -23.266 -37.094 -21.172 1 94.94 234 SER B C 1
ATOM 8222 O O . SER B 1 234 ? -24.203 -37.875 -21.203 1 94.94 234 SER B O 1
ATOM 8224 N N . PRO B 1 235 ? -23.188 -36.125 -22.078 1 97.12 235 PRO B N 1
ATOM 8225 C CA . PRO B 1 235 ? -24.203 -36 -23.125 1 97.12 235 PRO B CA 1
ATOM 8226 C C . PRO B 1 235 ? -24.297 -37.25 -24 1 97.12 235 PRO B C 1
ATOM 8228 O O . PRO B 1 235 ? -25.391 -37.688 -24.359 1 97.12 235 PRO B O 1
ATOM 8231 N N . ALA B 1 236 ? -23.203 -37.875 -24.312 1 97 236 ALA B N 1
ATOM 8232 C CA . ALA B 1 236 ? -23.188 -39.062 -25.172 1 97 236 ALA B CA 1
ATOM 8233 C C . ALA B 1 236 ? -23.891 -40.219 -24.5 1 97 236 ALA B C 1
ATOM 8235 O O . ALA B 1 236 ? -24.703 -40.906 -25.125 1 97 236 ALA B O 1
ATOM 8236 N N . THR B 1 237 ? -23.578 -40.469 -23.219 1 94.69 237 THR B N 1
ATOM 8237 C CA . THR B 1 237 ? -24.219 -41.562 -22.5 1 94.69 237 THR B CA 1
ATOM 8238 C C . THR B 1 237 ? -25.719 -41.312 -22.359 1 94.69 237 THR B C 1
ATOM 8240 O O . THR B 1 237 ? -26.516 -42.25 -22.469 1 94.69 237 THR B O 1
ATOM 8243 N N . THR B 1 238 ? -26.062 -40.094 -22.078 1 96.25 238 THR B N 1
ATOM 8244 C CA . THR B 1 238 ? -27.469 -39.719 -21.953 1 96.25 238 THR B CA 1
ATOM 8245 C C . THR B 1 238 ? -28.203 -39.906 -23.281 1 96.25 238 THR B C 1
ATOM 8247 O O . THR B 1 238 ? -29.344 -40.375 -23.312 1 96.25 238 THR B O 1
ATOM 8250 N N . ALA B 1 239 ? -27.594 -39.531 -24.391 1 96.5 239 ALA B N 1
ATOM 8251 C CA . ALA B 1 239 ? -28.172 -39.719 -25.719 1 96.5 239 ALA B CA 1
ATOM 8252 C C . ALA B 1 239 ? -28.359 -41.219 -26.016 1 96.5 239 ALA B C 1
ATOM 8254 O O . ALA B 1 239 ? -29.375 -41.625 -26.594 1 96.5 239 ALA B O 1
ATOM 8255 N N . ALA B 1 240 ? -27.359 -42.031 -25.641 1 95.12 240 ALA B N 1
ATOM 8256 C CA . ALA B 1 240 ? -27.453 -43.469 -25.844 1 95.12 240 ALA B CA 1
ATOM 8257 C C . ALA B 1 240 ? -28.656 -44.062 -25.125 1 95.12 240 ALA B C 1
ATOM 8259 O O . ALA B 1 240 ? -29.328 -44.938 -25.656 1 95.12 240 ALA B O 1
ATOM 8260 N N . ALA B 1 241 ? -28.891 -43.562 -23.953 1 93.56 241 ALA B N 1
ATOM 8261 C CA . ALA B 1 241 ? -30.062 -44 -23.203 1 93.56 241 ALA B CA 1
ATOM 8262 C C . ALA B 1 241 ? -31.359 -43.75 -23.969 1 93.56 241 ALA B C 1
ATOM 8264 O O . ALA B 1 241 ? -32.281 -44.562 -23.969 1 93.56 241 ALA B O 1
ATOM 8265 N N . LEU B 1 242 ? -31.438 -42.594 -24.625 1 93.62 242 LEU B N 1
ATOM 8266 C CA . LEU B 1 242 ? -32.625 -42.219 -25.375 1 93.62 242 LEU B CA 1
ATOM 8267 C C . LEU B 1 242 ? -32.719 -43 -26.672 1 93.62 242 LEU B C 1
ATOM 8269 O O . LEU B 1 242 ? -33.812 -43.25 -27.172 1 93.62 242 LEU B O 1
ATOM 8273 N N . ILE B 1 243 ? -31.609 -43.375 -27.219 1 92.94 243 ILE B N 1
ATOM 8274 C CA . ILE B 1 243 ? -31.578 -44.125 -28.469 1 92.94 243 ILE B CA 1
ATOM 8275 C C . ILE B 1 243 ? -32.062 -45.562 -28.234 1 92.94 243 ILE B C 1
ATOM 8277 O O . ILE B 1 243 ? -32.875 -46.094 -29 1 92.94 243 ILE B O 1
ATOM 8281 N N . TYR B 1 244 ? -31.594 -46.188 -27.141 1 87.5 244 TYR B N 1
ATOM 8282 C CA . TYR B 1 244 ? -31.797 -47.594 -26.953 1 87.5 244 TYR B CA 1
ATOM 8283 C C . TYR B 1 244 ? -33 -47.875 -26.047 1 87.5 244 TYR B C 1
ATOM 8285 O O . TYR B 1 244 ? -33.531 -48.969 -26.031 1 87.5 244 TYR B O 1
ATOM 8293 N N . HIS B 1 245 ? -33.219 -47.094 -25.016 1 78.19 245 HIS B N 1
ATOM 8294 C CA . HIS B 1 245 ? -34.312 -47.344 -24.078 1 78.19 245 HIS B CA 1
ATOM 8295 C C . HIS B 1 245 ? -35.438 -46.281 -24.25 1 78.19 245 HIS B C 1
ATOM 8297 O O . HIS B 1 245 ? -36.312 -46.156 -23.391 1 78.19 245 HIS B O 1
ATOM 8303 N N . GLN B 1 246 ? -35.844 -45.781 -25.531 1 67.19 246 GLN B N 1
ATOM 8304 C CA . GLN B 1 246 ? -36.844 -44.844 -26.047 1 67.19 246 GLN B CA 1
ATOM 8305 C C . GLN B 1 246 ? -37.094 -43.719 -25.062 1 67.19 246 GLN B C 1
ATOM 8307 O O . GLN B 1 246 ? -36.188 -42.969 -24.734 1 67.19 246 GLN B O 1
ATOM 8312 N N . HIS B 1 247 ? -38.344 -43.688 -24.016 1 73.94 247 HIS B N 1
ATOM 8313 C CA . HIS B 1 247 ? -38.844 -42.375 -23.656 1 73.94 247 HIS B CA 1
ATOM 8314 C C . HIS B 1 247 ? -38.531 -42.031 -22.203 1 73.94 247 HIS B C 1
ATOM 8316 O O . HIS B 1 247 ? -38.969 -42.75 -21.297 1 73.94 247 HIS B O 1
ATOM 8322 N N . ASP B 1 248 ? -37.281 -41.438 -21.875 1 87.19 248 ASP B N 1
ATOM 8323 C CA . ASP B 1 248 ? -37.062 -40.812 -20.562 1 87.19 248 ASP B CA 1
ATOM 8324 C C . ASP B 1 248 ? -37.094 -39.281 -20.672 1 87.19 248 ASP B C 1
ATOM 8326 O O . ASP B 1 248 ? -36.25 -38.688 -21.312 1 87.19 248 ASP B O 1
ATOM 8330 N N . GLN B 1 249 ? -37.938 -38.688 -19.953 1 92.25 249 GLN B N 1
ATOM 8331 C CA . GLN B 1 249 ? -38.219 -37.25 -20.078 1 92.25 249 GLN B CA 1
ATOM 8332 C C . GLN B 1 249 ? -37.062 -36.406 -19.5 1 92.25 249 GLN B C 1
ATOM 8334 O O . GLN B 1 249 ? -36.719 -35.375 -20.047 1 92.25 249 GLN B O 1
ATOM 8339 N N . LYS B 1 250 ? -36.5 -36.875 -18.453 1 95.19 250 LYS B N 1
ATOM 8340 C CA . LYS B 1 250 ? -35.438 -36.156 -17.797 1 95.19 250 LYS B CA 1
ATOM 8341 C C . LYS B 1 250 ? -34.188 -36.125 -18.672 1 95.19 250 LYS B C 1
ATOM 8343 O O . LYS B 1 250 ? -33.5 -35.094 -18.734 1 95.19 250 LYS B O 1
ATOM 8348 N N . CYS B 1 251 ? -33.875 -37.219 -19.266 1 95.69 251 CYS B N 1
ATOM 8349 C CA . CYS B 1 251 ? -32.75 -37.281 -20.203 1 95.69 251 CYS B CA 1
ATOM 8350 C C . CYS B 1 251 ? -32.938 -36.312 -21.359 1 95.69 251 CYS B C 1
ATOM 8352 O O . CYS B 1 251 ? -32.031 -35.625 -21.75 1 95.69 251 CYS B O 1
ATOM 8354 N N . ASN B 1 252 ? -34.156 -36.344 -21.859 1 94.81 252 ASN B N 1
ATOM 8355 C CA . ASN B 1 252 ? -34.469 -35.438 -22.953 1 94.81 252 ASN B CA 1
ATOM 8356 C C . ASN B 1 252 ? -34.375 -33.969 -22.531 1 94.81 252 ASN B C 1
ATOM 8358 O O . ASN B 1 252 ? -33.844 -33.156 -23.297 1 94.81 252 ASN B O 1
ATOM 8362 N N . GLN B 1 253 ? -34.781 -33.688 -21.359 1 95.69 253 GLN B N 1
ATOM 8363 C CA . GLN B 1 253 ? -34.719 -32.344 -20.844 1 95.69 253 GLN B CA 1
ATOM 8364 C C . GLN B 1 253 ? -33.25 -31.891 -20.656 1 95.69 253 GLN B C 1
ATOM 8366 O O . GLN B 1 253 ? -32.906 -30.734 -20.906 1 95.69 253 GLN B O 1
ATOM 8371 N N . TYR B 1 254 ? -32.438 -32.75 -20.156 1 96.31 254 TYR B N 1
ATOM 8372 C CA . TYR B 1 254 ? -31.016 -32.469 -19.969 1 96.31 254 TYR B CA 1
ATOM 8373 C C . TYR B 1 254 ? -30.359 -32.094 -21.297 1 96.31 254 TYR B C 1
ATOM 8375 O O . TYR B 1 254 ? -29.703 -31.047 -21.375 1 96.31 254 TYR B O 1
ATOM 8383 N N . LEU B 1 255 ? -30.562 -32.844 -22.359 1 97.06 255 LEU B N 1
ATOM 8384 C CA . LEU B 1 255 ? -29.953 -32.562 -23.641 1 97.06 255 LEU B CA 1
ATOM 8385 C C . LEU B 1 255 ? -30.484 -31.266 -24.234 1 97.06 255 LEU B C 1
ATOM 8387 O O . LEU B 1 255 ? -29.719 -30.484 -24.812 1 97.06 255 LEU B O 1
ATOM 8391 N N . ASN B 1 256 ? -31.781 -31.016 -24.016 1 96.25 256 ASN B N 1
ATOM 8392 C CA . ASN B 1 256 ? -32.375 -29.766 -24.484 1 96.25 256 ASN B CA 1
ATOM 8393 C C . ASN B 1 256 ? -31.766 -28.547 -23.766 1 96.25 256 ASN B C 1
ATOM 8395 O O . ASN B 1 256 ? -31.594 -27.484 -24.359 1 96.25 256 ASN B O 1
ATOM 8399 N N . SER B 1 257 ? -31.484 -28.75 -22.547 1 96.25 257 SER B N 1
ATOM 8400 C CA . SER B 1 257 ? -30.922 -27.656 -21.766 1 96.25 257 SER B CA 1
ATOM 8401 C C . SER B 1 257 ? -29.531 -27.266 -22.281 1 96.25 257 SER B C 1
ATOM 8403 O O . SER B 1 257 ? -29.172 -26.094 -22.281 1 96.25 257 SER B O 1
ATOM 8405 N N . ILE B 1 258 ? -28.734 -28.234 -22.688 1 97 258 ILE B N 1
ATOM 8406 C CA . ILE B 1 258 ? -27.422 -27.953 -23.25 1 97 258 ILE B CA 1
ATOM 8407 C C . ILE B 1 258 ? -27.562 -27.203 -24.562 1 97 258 ILE B C 1
ATOM 8409 O O . ILE B 1 258 ? -26.859 -26.219 -24.812 1 97 258 ILE B O 1
ATOM 8413 N N . LEU B 1 259 ? -28.516 -27.672 -25.359 1 96.62 259 LEU B N 1
ATOM 8414 C CA . LEU B 1 259 ? -28.672 -27.109 -26.703 1 96.62 259 LEU B CA 1
ATOM 8415 C C . LEU B 1 259 ? -29.328 -25.734 -26.641 1 96.62 259 LEU B C 1
ATOM 8417 O O . LEU B 1 259 ? -29.203 -24.938 -27.578 1 96.62 259 LEU B O 1
ATOM 8421 N N . LYS B 1 260 ? -30.016 -25.453 -25.594 1 95.25 260 LYS B N 1
ATOM 8422 C CA . LYS B 1 260 ? -30.5 -24.094 -25.375 1 95.25 260 LYS B CA 1
ATOM 8423 C C . LYS B 1 260 ? -29.344 -23.125 -25.172 1 95.25 260 LYS B C 1
ATOM 8425 O O . LYS B 1 260 ? -29.406 -21.969 -25.609 1 95.25 260 LYS B O 1
ATOM 8430 N N . GLN B 1 261 ? -28.328 -23.609 -24.609 1 92.56 261 GLN B N 1
ATOM 8431 C CA . GLN B 1 261 ? -27.172 -22.781 -24.312 1 92.56 261 GLN B CA 1
ATOM 8432 C C . GLN B 1 261 ? -26.219 -22.719 -25.5 1 92.56 261 GLN B C 1
ATOM 8434 O O . GLN B 1 261 ? -25.703 -21.656 -25.844 1 92.56 261 GLN B O 1
ATOM 8439 N N . HIS B 1 262 ? -25.938 -23.922 -26.156 1 94.12 262 HIS B N 1
ATOM 8440 C CA . HIS B 1 262 ? -24.891 -24.016 -27.172 1 94.12 262 HIS B CA 1
ATOM 8441 C C . HIS B 1 262 ? -25.469 -24.047 -28.578 1 94.12 262 HIS B C 1
ATOM 8443 O O . HIS B 1 262 ? -24.734 -24.047 -29.562 1 94.12 262 HIS B O 1
ATOM 8449 N N . LYS B 1 263 ? -26.766 -24.156 -28.703 1 93.5 263 LYS B N 1
ATOM 8450 C CA . LYS B 1 263 ? -27.547 -24.047 -29.938 1 93.5 263 LYS B CA 1
ATOM 8451 C C . LYS B 1 263 ? -27.484 -25.328 -30.75 1 93.5 263 LYS B C 1
ATOM 8453 O O . LYS B 1 263 ? -28.5 -26 -30.953 1 93.5 263 LYS B O 1
ATOM 8458 N N . ASN B 1 264 ? -26.266 -25.75 -31.141 1 96.88 264 ASN B N 1
ATOM 8459 C CA . ASN B 1 264 ? -26.297 -26.875 -32.062 1 96.88 264 ASN B CA 1
ATOM 8460 C C . ASN B 1 264 ? -25.172 -27.875 -31.781 1 96.88 264 ASN B C 1
ATOM 8462 O O . ASN B 1 264 ? -24.875 -28.734 -32.625 1 96.88 264 ASN B O 1
ATOM 8466 N N . TRP B 1 265 ? -24.516 -27.703 -30.672 1 97.25 265 TRP B N 1
ATOM 8467 C CA . TRP B 1 265 ? -23.484 -28.672 -30.297 1 97.25 265 TRP B CA 1
ATOM 8468 C C . TRP B 1 265 ? -23.484 -28.906 -28.797 1 97.25 265 TRP B C 1
ATOM 8470 O O . TRP B 1 265 ? -24.125 -28.172 -28.047 1 97.25 265 TRP B O 1
ATOM 8480 N N . VAL B 1 266 ? -22.797 -29.953 -28.344 1 97.62 266 VAL B N 1
ATOM 8481 C CA . VAL B 1 266 ? -22.703 -30.25 -26.922 1 97.62 266 VAL B CA 1
ATOM 8482 C C . VAL B 1 266 ? -21.25 -30.531 -26.562 1 97.62 266 VAL B C 1
ATOM 8484 O O . VAL B 1 266 ? -20.453 -30.953 -27.406 1 97.62 266 VAL B O 1
ATOM 8487 N N . PRO B 1 267 ? -20.859 -30.25 -25.344 1 96.5 267 PRO B N 1
ATOM 8488 C CA . PRO B 1 267 ? -19.516 -30.594 -24.859 1 96.5 267 PRO B CA 1
ATOM 8489 C C . PRO B 1 267 ? -19.422 -32.031 -24.359 1 96.5 267 PRO B C 1
ATOM 8491 O O . PRO B 1 267 ? -20.422 -32.75 -24.344 1 96.5 267 PRO B O 1
ATOM 8494 N N . THR B 1 268 ? -18.219 -32.438 -24.016 1 95.5 268 THR B N 1
ATOM 8495 C CA . THR B 1 268 ? -18.016 -33.812 -23.594 1 95.5 268 THR B CA 1
ATOM 8496 C C . THR B 1 268 ? -18.547 -34.031 -22.172 1 95.5 268 THR B C 1
ATOM 8498 O O . THR B 1 268 ? -18.812 -35.156 -21.766 1 95.5 268 THR B O 1
ATOM 8501 N N . MET B 1 269 ? -18.688 -32.938 -21.469 1 93.88 269 MET B N 1
ATOM 8502 C CA . MET B 1 269 ? -19.266 -32.969 -20.125 1 93.88 269 MET B CA 1
ATOM 8503 C C . MET B 1 269 ? -20.078 -31.719 -19.859 1 93.88 269 MET B C 1
ATOM 8505 O O . MET B 1 269 ? -19.719 -30.625 -20.297 1 93.88 269 MET B O 1
ATOM 8509 N N . TYR B 1 270 ? -21.109 -31.906 -19.141 1 94.44 270 TYR B N 1
ATOM 8510 C CA . TYR B 1 270 ? -21.969 -30.781 -18.766 1 94.44 270 TYR B CA 1
ATOM 8511 C C . TYR B 1 270 ? -22.734 -31.094 -17.484 1 94.44 270 TYR B C 1
ATOM 8513 O O . TYR B 1 270 ? -23.234 -32.219 -17.312 1 94.44 270 TYR B O 1
ATOM 8521 N N . PRO B 1 271 ? -22.875 -30.172 -16.531 1 93.88 271 PRO B N 1
ATOM 8522 C CA . PRO B 1 271 ? -22.422 -28.781 -16.516 1 93.88 271 PRO B CA 1
ATOM 8523 C C . PRO B 1 271 ? -20.906 -28.656 -16.312 1 93.88 271 PRO B C 1
ATOM 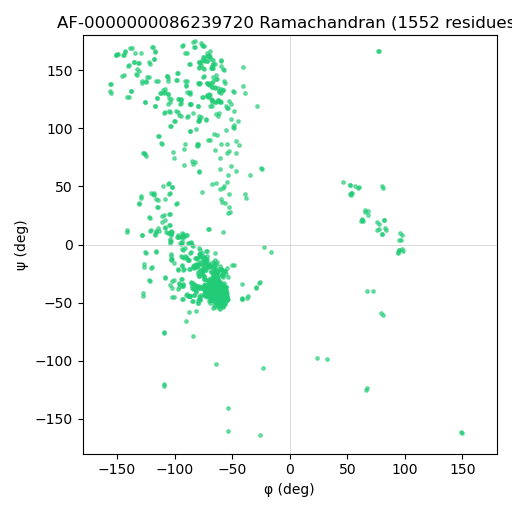8525 O O . PRO B 1 271 ? -20.266 -29.594 -15.812 1 93.88 271 PRO B O 1
ATOM 8528 N N . THR B 1 272 ? -20.328 -27.469 -16.672 1 93.25 272 THR B N 1
ATOM 8529 C CA . THR B 1 272 ? -18.875 -27.359 -16.688 1 93.25 272 THR B CA 1
ATOM 8530 C C . THR B 1 272 ? -18.406 -26.344 -15.664 1 93.25 272 THR B C 1
ATOM 8532 O O . THR B 1 272 ? -17.203 -26.203 -15.43 1 93.25 272 THR B O 1
ATOM 8535 N N . LYS B 1 273 ? -19.203 -25.625 -15.016 1 92.56 273 LYS B N 1
ATOM 8536 C CA . LYS B 1 273 ? -18.859 -24.484 -14.188 1 92.56 273 LYS B CA 1
ATOM 8537 C C . LYS B 1 273 ? -17.875 -24.875 -13.086 1 92.56 273 LYS B C 1
ATOM 8539 O O . LYS B 1 273 ? -16.812 -24.266 -12.938 1 92.56 273 LYS B O 1
ATOM 8544 N N . ILE B 1 274 ? -18.203 -25.906 -12.297 1 94.5 274 ILE B N 1
ATOM 8545 C CA . ILE B 1 274 ? -17.391 -26.328 -11.172 1 94.5 274 ILE B CA 1
ATOM 8546 C C . ILE B 1 274 ? -16.016 -26.797 -11.672 1 94.5 274 ILE B C 1
ATOM 8548 O O . ILE B 1 274 ? -14.984 -26.422 -11.117 1 94.5 274 ILE B O 1
ATOM 8552 N N . HIS B 1 275 ? -16.078 -27.578 -12.719 1 93.56 275 HIS B N 1
ATOM 8553 C CA . HIS B 1 275 ? -14.844 -28.078 -13.312 1 93.56 275 HIS B CA 1
ATOM 8554 C C . HIS B 1 275 ? -13.938 -26.938 -13.75 1 93.56 275 HIS B C 1
ATOM 8556 O O . HIS B 1 275 ? -12.742 -26.922 -13.414 1 93.56 275 HIS B O 1
ATOM 8562 N N . SER B 1 276 ? -14.516 -26.062 -14.438 1 93.81 276 SER B N 1
ATOM 8563 C CA . SER B 1 276 ? -13.75 -24.953 -15.008 1 93.81 276 SER B CA 1
ATOM 8564 C C . SER B 1 276 ? -13.188 -24.047 -13.914 1 93.81 276 SER B C 1
ATOM 8566 O O . SER B 1 276 ? -12.062 -23.578 -14.016 1 93.81 276 SER B O 1
ATOM 8568 N N . LEU B 1 277 ? -13.961 -23.812 -12.883 1 94.88 277 LEU B N 1
ATOM 8569 C CA . LEU B 1 277 ? -13.516 -22.953 -11.781 1 94.88 277 LEU B CA 1
ATOM 8570 C C . LEU B 1 277 ? -12.352 -23.594 -11.039 1 94.88 277 LEU B C 1
ATOM 8572 O O . LEU B 1 277 ? -11.359 -22.922 -10.719 1 94.88 277 LEU B O 1
ATOM 8576 N N . LEU B 1 278 ? -12.469 -24.828 -10.766 1 96.19 278 LEU B N 1
ATOM 8577 C CA . LEU B 1 278 ? -11.406 -25.547 -10.062 1 96.19 278 LEU B CA 1
ATOM 8578 C C . LEU B 1 278 ? -10.117 -25.547 -10.883 1 96.19 278 LEU B C 1
ATOM 8580 O O . LEU B 1 278 ? -9.047 -25.25 -10.352 1 96.19 278 LEU B O 1
ATOM 8584 N N . CYS B 1 279 ? -10.273 -25.812 -12.156 1 94.12 279 CYS B N 1
ATOM 8585 C CA . CYS B 1 279 ? -9.109 -25.875 -13.039 1 94.12 279 CYS B CA 1
ATOM 8586 C C . CYS B 1 279 ? -8.469 -24.5 -13.18 1 94.12 279 CYS B C 1
ATOM 8588 O O . CYS B 1 279 ? -7.238 -24.375 -13.203 1 94.12 279 CYS B O 1
ATOM 8590 N N . LEU B 1 280 ? -9.32 -23.531 -13.305 1 94.69 280 LEU B N 1
ATOM 8591 C CA . LEU B 1 280 ? -8.812 -22.172 -13.477 1 94.69 280 LEU B CA 1
ATOM 8592 C C . LEU B 1 280 ? -8.023 -21.719 -12.25 1 94.69 280 LEU B C 1
ATOM 8594 O O . LEU B 1 280 ? -6.91 -21.203 -12.383 1 94.69 280 LEU B O 1
ATOM 8598 N N . VAL B 1 281 ? -8.547 -21.906 -11.031 1 96.25 281 VAL B N 1
ATOM 8599 C CA . VAL B 1 281 ? -7.875 -21.516 -9.797 1 96.25 281 VAL B CA 1
ATOM 8600 C C . VAL B 1 281 ? -6.551 -22.266 -9.672 1 96.25 281 VAL B C 1
ATOM 8602 O O . VAL B 1 281 ? -5.523 -21.672 -9.344 1 96.25 281 VAL B O 1
ATOM 8605 N N . ASP B 1 282 ? -6.617 -23.516 -9.93 1 95 282 ASP B N 1
ATOM 8606 C CA . ASP B 1 282 ? -5.422 -24.344 -9.867 1 95 282 ASP B CA 1
ATOM 8607 C C . ASP B 1 282 ? -4.352 -23.844 -10.836 1 95 282 ASP B C 1
ATOM 8609 O O . ASP B 1 282 ? -3.172 -23.766 -10.484 1 95 282 ASP B O 1
ATOM 8613 N N . THR B 1 283 ? -4.75 -23.562 -12.031 1 93.81 283 THR B N 1
ATOM 8614 C CA . THR B 1 283 ? -3.828 -23.109 -13.062 1 93.81 283 THR B CA 1
ATOM 8615 C C . THR B 1 283 ? -3.195 -21.766 -12.68 1 93.81 283 THR B C 1
ATOM 8617 O O . THR B 1 283 ? -1.989 -21.578 -12.844 1 93.81 283 THR B O 1
ATOM 8620 N N . LEU B 1 284 ? -4.039 -20.859 -12.211 1 95.25 284 LEU B N 1
ATOM 8621 C CA . LEU B 1 284 ? -3.535 -19.547 -11.82 1 95.25 284 LEU B CA 1
ATOM 8622 C C . LEU B 1 284 ? -2.51 -19.672 -10.703 1 95.25 284 LEU B C 1
ATOM 8624 O O . LEU B 1 284 ? -1.518 -18.938 -10.68 1 95.25 284 LEU B O 1
ATOM 8628 N N . GLN B 1 285 ? -2.707 -20.562 -9.773 1 94.56 285 GLN B N 1
ATOM 8629 C CA . GLN B 1 285 ? -1.771 -20.797 -8.68 1 94.56 285 GLN B CA 1
ATOM 8630 C C . GLN B 1 285 ? -0.465 -21.406 -9.188 1 94.56 285 GLN B C 1
ATOM 8632 O O . GLN B 1 285 ? 0.62 -21 -8.766 1 94.56 285 GLN B O 1
ATOM 8637 N N . ASN B 1 286 ? -0.613 -22.297 -10.102 1 92.88 286 ASN B N 1
ATOM 8638 C CA . ASN B 1 286 ? 0.571 -22.953 -10.648 1 92.88 286 ASN B CA 1
ATOM 8639 C C . ASN B 1 286 ? 1.4 -22 -11.5 1 92.88 286 ASN B C 1
ATOM 8641 O O . ASN B 1 286 ? 2.625 -22.109 -11.555 1 92.88 286 ASN B O 1
ATOM 8645 N N . LEU B 1 287 ? 0.719 -21.094 -12.125 1 94 287 LEU B N 1
ATOM 8646 C CA . LEU B 1 287 ? 1.403 -20.094 -12.945 1 94 287 LEU B CA 1
ATOM 8647 C C . LEU B 1 287 ? 1.998 -18.984 -12.078 1 94 287 LEU B C 1
ATOM 8649 O O . LEU B 1 287 ? 2.832 -18.203 -12.539 1 94 287 LEU B O 1
ATOM 8653 N N . GLY B 1 288 ? 1.56 -18.875 -10.859 1 93.75 288 GLY B N 1
ATOM 8654 C CA . GLY B 1 288 ? 2.09 -17.891 -9.93 1 93.75 288 GLY B CA 1
ATOM 8655 C C . GLY B 1 288 ? 1.487 -16.5 -10.102 1 93.75 288 GLY B C 1
ATOM 8656 O O . GLY B 1 288 ? 2.104 -15.5 -9.742 1 93.75 288 GLY B O 1
ATOM 8657 N N . VAL B 1 289 ? 0.287 -16.344 -10.727 1 94.44 289 VAL B N 1
ATOM 8658 C CA . VAL B 1 289 ? -0.285 -15.031 -11 1 94.44 289 VAL B CA 1
ATOM 8659 C C . VAL B 1 289 ? -1.586 -14.859 -10.219 1 94.44 289 VAL B C 1
ATOM 8661 O O . VAL B 1 289 ? -2.32 -13.891 -10.43 1 94.44 289 VAL B O 1
ATOM 8664 N N . HIS B 1 290 ? -1.864 -15.781 -9.273 1 94.69 290 HIS B N 1
ATOM 8665 C CA . HIS B 1 290 ? -3.125 -15.781 -8.539 1 94.69 290 HIS B CA 1
ATOM 8666 C C . HIS B 1 290 ? -3.281 -14.516 -7.703 1 94.69 290 HIS B C 1
ATOM 8668 O O . HIS B 1 290 ? -4.402 -14.094 -7.414 1 94.69 290 HIS B O 1
ATOM 8674 N N . ARG B 1 291 ? -2.252 -13.852 -7.363 1 92.19 291 ARG B N 1
ATOM 8675 C CA . ARG B 1 291 ? -2.316 -12.648 -6.535 1 92.19 291 ARG B CA 1
ATOM 8676 C C . ARG B 1 291 ? -3.037 -11.523 -7.262 1 92.19 291 ARG B C 1
ATOM 8678 O O . ARG B 1 291 ? -3.584 -10.617 -6.629 1 92.19 291 ARG B O 1
ATOM 8685 N N . HIS B 1 292 ? -2.998 -11.531 -8.523 1 92.75 292 HIS B N 1
ATOM 8686 C CA . HIS B 1 292 ? -3.633 -10.492 -9.32 1 92.75 292 HIS B CA 1
ATOM 8687 C C . HIS B 1 292 ? -5.141 -10.703 -9.406 1 92.75 292 HIS B C 1
ATOM 8689 O O . HIS B 1 292 ? -5.875 -9.812 -9.828 1 92.75 292 HIS B O 1
ATOM 8695 N N . PHE B 1 293 ? -5.621 -11.891 -8.93 1 95.5 293 PHE B N 1
ATOM 8696 C CA . PHE B 1 293 ? -7.031 -12.242 -9.055 1 95.5 293 PHE B CA 1
ATOM 8697 C C . PHE B 1 293 ? -7.59 -12.719 -7.719 1 95.5 293 PHE B C 1
ATOM 8699 O O . PHE B 1 293 ? -8.391 -13.656 -7.668 1 95.5 293 PHE B O 1
ATOM 8706 N N . LYS B 1 294 ? -7.121 -12.148 -6.68 1 94.38 294 LYS B N 1
ATOM 8707 C CA . LYS B 1 294 ? -7.469 -12.578 -5.328 1 94.38 294 LYS B CA 1
ATOM 8708 C C . LYS B 1 294 ? -8.977 -12.516 -5.102 1 94.38 294 LYS B C 1
ATOM 8710 O O . LYS B 1 294 ? -9.562 -13.445 -4.539 1 94.38 294 LYS B O 1
ATOM 8715 N N . SER B 1 295 ? -9.562 -11.422 -5.52 1 94.44 295 SER B N 1
ATOM 8716 C CA . SER B 1 295 ? -10.992 -11.25 -5.301 1 94.44 295 SER B CA 1
ATOM 8717 C C . SER B 1 295 ? -11.805 -12.273 -6.094 1 94.44 295 SER B C 1
ATOM 8719 O O . SER B 1 295 ? -12.766 -12.844 -5.578 1 94.44 295 SER B O 1
ATOM 8721 N N . GLU B 1 296 ? -11.422 -12.5 -7.359 1 95.19 296 GLU B N 1
ATOM 8722 C CA . GLU B 1 296 ? -12.117 -13.461 -8.219 1 95.19 296 GLU B CA 1
ATOM 8723 C C . GLU B 1 296 ? -11.961 -14.883 -7.688 1 95.19 296 GLU B C 1
ATOM 8725 O O . GLU B 1 296 ? -12.93 -15.648 -7.676 1 95.19 296 GLU B O 1
ATOM 8730 N N . ILE B 1 297 ? -10.805 -15.227 -7.223 1 97.19 297 ILE B N 1
ATOM 8731 C CA . ILE B 1 297 ? -10.523 -16.562 -6.703 1 97.19 297 ILE B CA 1
ATOM 8732 C C . ILE B 1 297 ? -11.305 -16.781 -5.41 1 97.19 297 ILE B C 1
ATOM 8734 O O . ILE B 1 297 ? -11.883 -17.859 -5.203 1 97.19 297 ILE B O 1
ATOM 8738 N N . LYS B 1 298 ? -11.344 -15.766 -4.57 1 96.81 298 LYS B N 1
ATOM 8739 C CA . LYS B 1 298 ? -12.109 -15.875 -3.332 1 96.81 298 LYS B CA 1
ATOM 8740 C C . LYS B 1 298 ? -13.586 -16.109 -3.619 1 96.81 298 LYS B C 1
ATOM 8742 O O . LYS B 1 298 ? -14.219 -16.969 -2.992 1 96.81 298 LYS B O 1
ATOM 8747 N N . LYS B 1 299 ? -14.094 -15.352 -4.551 1 96.5 299 LYS B N 1
ATOM 8748 C CA . LYS B 1 299 ? -15.492 -15.531 -4.938 1 96.5 299 LYS B CA 1
ATOM 8749 C C . LYS B 1 299 ? -15.734 -16.953 -5.445 1 96.5 299 LYS B C 1
ATOM 8751 O O . LYS B 1 299 ? -16.75 -17.562 -5.105 1 96.5 299 LYS B O 1
ATOM 8756 N N . ALA B 1 300 ? -14.836 -17.438 -6.281 1 96.5 300 ALA B N 1
ATOM 8757 C CA . ALA B 1 300 ? -14.945 -18.781 -6.82 1 96.5 300 ALA B CA 1
ATOM 8758 C C . ALA B 1 300 ? -14.883 -19.828 -5.707 1 96.5 300 ALA B C 1
ATOM 8760 O O . ALA B 1 300 ? -15.703 -20.75 -5.668 1 96.5 300 ALA B O 1
ATOM 8761 N N . LEU B 1 301 ? -13.977 -19.672 -4.77 1 97.75 301 LEU B N 1
ATOM 8762 C CA . LEU B 1 301 ? -13.789 -20.656 -3.703 1 97.75 301 LEU B CA 1
ATOM 8763 C C . LEU B 1 301 ? -14.938 -20.578 -2.697 1 97.75 301 LEU B C 1
ATOM 8765 O O . LEU B 1 301 ? -15.328 -21.594 -2.127 1 97.75 301 LEU B O 1
ATOM 8769 N N . ASP B 1 302 ? -15.445 -19.359 -2.484 1 97.38 302 ASP B N 1
ATOM 8770 C CA . ASP B 1 302 ? -16.625 -19.219 -1.647 1 97.38 302 ASP B CA 1
ATOM 8771 C C . ASP B 1 302 ? -17.797 -20.016 -2.221 1 97.38 302 ASP B C 1
ATOM 8773 O O . ASP B 1 302 ? -18.547 -20.672 -1.478 1 97.38 302 ASP B O 1
ATOM 8777 N N . GLU B 1 303 ? -17.953 -19.938 -3.475 1 96.88 303 GLU B N 1
ATOM 8778 C CA . GLU B 1 303 ? -19.016 -20.672 -4.141 1 96.88 303 GLU B CA 1
ATOM 8779 C C . GLU B 1 303 ? -18.781 -22.188 -4.031 1 96.88 303 GLU B C 1
ATOM 8781 O O . GLU B 1 303 ? -19.703 -22.938 -3.721 1 96.88 303 GLU B O 1
ATOM 8786 N N . ILE B 1 304 ? -17.594 -22.672 -4.293 1 97.75 304 ILE B N 1
ATOM 8787 C CA . ILE B 1 304 ? -17.266 -24.094 -4.211 1 97.75 304 ILE B CA 1
ATOM 8788 C C . ILE B 1 304 ? -17.453 -24.578 -2.779 1 97.75 304 ILE B C 1
ATOM 8790 O O . ILE B 1 304 ? -17.938 -25.703 -2.559 1 97.75 304 ILE B O 1
ATOM 8794 N N . TYR B 1 305 ? -17.062 -23.734 -1.825 1 97.94 305 TYR B N 1
ATOM 8795 C CA . TYR B 1 305 ? -17.203 -24.094 -0.421 1 97.94 305 TYR B CA 1
ATOM 8796 C C . TYR B 1 305 ? -18.672 -24.25 -0.052 1 97.94 305 TYR B C 1
ATOM 8798 O O . TYR B 1 305 ? -19.047 -25.188 0.675 1 97.94 305 TYR B O 1
ATOM 8806 N N . ARG B 1 306 ? -19.516 -23.297 -0.52 1 97.56 306 ARG B N 1
ATOM 8807 C CA . ARG B 1 306 ? -20.953 -23.406 -0.301 1 97.56 306 ARG B CA 1
ATOM 8808 C C . ARG B 1 306 ? -21.484 -24.719 -0.86 1 97.56 306 ARG B C 1
ATOM 8810 O O . ARG B 1 306 ? -22.25 -25.422 -0.191 1 97.56 306 ARG B O 1
ATOM 8817 N N . LEU B 1 307 ? -21.078 -25.109 -2.062 1 97 307 LEU B N 1
ATOM 8818 C CA . LEU B 1 307 ? -21.516 -26.328 -2.711 1 97 307 LEU B CA 1
ATOM 8819 C C . LEU B 1 307 ? -20.969 -27.562 -1.971 1 97 307 LEU B C 1
ATOM 8821 O O . LEU B 1 307 ? -21.656 -28.578 -1.869 1 97 307 LEU B O 1
ATOM 8825 N N . TRP B 1 308 ? -19.75 -27.453 -1.46 1 97.19 308 TRP B N 1
ATOM 8826 C CA . TRP B 1 308 ? -19.141 -28.516 -0.658 1 97.19 308 TRP B CA 1
ATOM 8827 C C . TRP B 1 308 ? -19.953 -28.781 0.601 1 97.19 308 TRP B C 1
ATOM 8829 O O . TRP B 1 308 ? -20.234 -29.922 0.937 1 97.19 308 TRP B O 1
ATOM 8839 N N . GLN B 1 309 ? -20.375 -27.719 1.232 1 96.62 309 GLN B N 1
ATOM 8840 C CA . GLN B 1 309 ? -21.156 -27.844 2.459 1 96.62 309 GLN B CA 1
ATOM 8841 C C . GLN B 1 309 ? -22.516 -28.453 2.18 1 96.62 309 GLN B C 1
ATOM 8843 O O . GLN B 1 309 ? -23.062 -29.188 3.01 1 96.62 309 GLN B O 1
ATOM 8848 N N . GLN B 1 310 ? -23.016 -28.219 1.006 1 96.06 310 GLN B N 1
ATOM 8849 C CA . GLN B 1 310 ? -24.328 -28.719 0.607 1 96.06 310 GLN B CA 1
ATOM 8850 C C . GLN B 1 310 ? -24.219 -30.141 0.051 1 96.06 310 GLN B C 1
ATOM 8852 O O . GLN B 1 310 ? -25.219 -30.719 -0.38 1 96.06 310 GLN B O 1
ATOM 8857 N N . LYS B 1 311 ? -23.047 -30.688 0.062 1 94.75 311 LYS B N 1
ATOM 8858 C CA . LYS B 1 311 ? -22.828 -32 -0.504 1 94.75 311 LYS B CA 1
ATOM 8859 C C . LYS B 1 311 ? -23.328 -32.094 -1.939 1 94.75 311 LYS B C 1
ATOM 8861 O O . LYS B 1 311 ? -24.047 -33.031 -2.299 1 94.75 311 LYS B O 1
ATOM 8866 N N . ASN B 1 312 ? -23.016 -31.094 -2.668 1 94.44 312 ASN B N 1
ATOM 8867 C CA . ASN B 1 312 ? -23.453 -30.953 -4.059 1 94.44 312 ASN B CA 1
ATOM 8868 C C . ASN B 1 312 ? -23 -32.156 -4.895 1 94.44 312 ASN B C 1
ATOM 8870 O O . ASN B 1 312 ? -21.859 -32.594 -4.793 1 94.44 312 ASN B O 1
ATOM 8874 N N . GLU B 1 313 ? -23.812 -32.625 -5.77 1 92.5 313 GLU B N 1
ATOM 8875 C CA . GLU B 1 313 ? -23.578 -33.844 -6.57 1 92.5 313 GLU B CA 1
ATOM 8876 C C . GLU B 1 313 ? -22.453 -33.625 -7.57 1 92.5 313 GLU B C 1
ATOM 8878 O O . GLU B 1 313 ? -21.672 -34.531 -7.84 1 92.5 313 GLU B O 1
ATOM 8883 N N . GLN B 1 314 ? -22.344 -32.531 -8.086 1 90.88 314 GLN B N 1
ATOM 8884 C CA . GLN B 1 314 ? -21.344 -32.25 -9.102 1 90.88 314 GLN B CA 1
ATOM 8885 C C . GLN B 1 314 ? -19.938 -32.344 -8.516 1 90.88 314 GLN B C 1
ATOM 8887 O O . GLN B 1 314 ? -18.969 -32.625 -9.234 1 90.88 314 GLN B O 1
ATOM 8892 N N . ILE B 1 315 ? -19.797 -32.125 -7.277 1 94.81 315 ILE B N 1
ATOM 8893 C CA . ILE B 1 315 ? -18.5 -32.188 -6.621 1 94.81 315 ILE B CA 1
ATOM 8894 C C . ILE B 1 315 ? -18.219 -33.625 -6.18 1 94.81 315 ILE B C 1
ATOM 8896 O O . ILE B 1 315 ? -17.156 -34.188 -6.465 1 94.81 315 ILE B O 1
ATOM 8900 N N . PHE B 1 316 ? -19.219 -34.25 -5.617 1 93.38 316 PHE B N 1
ATOM 8901 C CA . PHE B 1 316 ? -18.953 -35.469 -4.891 1 93.38 316 PHE B CA 1
ATOM 8902 C C . PHE B 1 316 ? -19.156 -36.688 -5.793 1 93.38 316 PHE B C 1
ATOM 8904 O O . PHE B 1 316 ? -18.719 -37.781 -5.465 1 93.38 316 PHE B O 1
ATOM 8911 N N . SER B 1 317 ? -19.75 -36.469 -7.031 1 89.12 317 SER B N 1
ATOM 8912 C CA . SER B 1 317 ? -19.906 -37.594 -7.969 1 89.12 317 SER B CA 1
ATOM 8913 C C . SER B 1 317 ? -18.703 -37.719 -8.891 1 89.12 317 SER B C 1
ATOM 8915 O O . SER B 1 317 ? -18.594 -38.656 -9.664 1 89.12 317 SER B O 1
ATOM 8917 N N . ASN B 1 318 ? -17.875 -36.781 -8.859 1 89.38 318 ASN B N 1
ATOM 8918 C CA . ASN B 1 318 ? -16.656 -36.75 -9.656 1 89.38 318 ASN B CA 1
ATOM 8919 C C . ASN B 1 318 ? -15.414 -36.75 -8.766 1 89.38 318 ASN B C 1
ATOM 8921 O O . ASN B 1 318 ? -15.172 -35.781 -8.031 1 89.38 318 ASN B O 1
ATOM 8925 N N . VAL B 1 319 ? -14.555 -37.75 -8.867 1 91.25 319 VAL B N 1
ATOM 8926 C CA . VAL B 1 319 ? -13.398 -37.938 -8 1 91.25 319 VAL B CA 1
ATOM 8927 C C . VAL B 1 319 ? -12.438 -36.75 -8.148 1 91.25 319 VAL B C 1
ATOM 8929 O O . VAL B 1 319 ? -11.906 -36.25 -7.156 1 91.25 319 VAL B O 1
ATOM 8932 N N . THR B 1 320 ? -12.25 -36.344 -9.367 1 92.38 320 THR B N 1
ATOM 8933 C CA . THR B 1 320 ? -11.352 -35.219 -9.641 1 92.38 320 THR B CA 1
ATOM 8934 C C . THR B 1 320 ? -11.859 -33.938 -8.977 1 92.38 320 THR B C 1
ATOM 8936 O O . THR B 1 320 ? -11.086 -33.219 -8.344 1 92.38 320 THR B O 1
ATOM 8939 N N . HIS B 1 321 ? -13.148 -33.656 -9.109 1 95.19 321 HIS B N 1
ATOM 8940 C CA . HIS B 1 321 ? -13.734 -32.469 -8.508 1 95.19 321 HIS B CA 1
ATOM 8941 C C . HIS B 1 321 ? -13.617 -32.5 -6.992 1 95.19 321 HIS B C 1
ATOM 8943 O O . HIS B 1 321 ? -13.242 -31.5 -6.371 1 95.19 321 HIS B O 1
ATOM 8949 N N . CYS B 1 322 ? -13.891 -33.594 -6.48 1 96.19 322 CYS B N 1
ATOM 8950 C CA . CYS B 1 322 ? -13.867 -33.75 -5.027 1 96.19 322 CYS B CA 1
ATOM 8951 C C . CYS B 1 322 ? -12.461 -33.531 -4.48 1 96.19 322 CYS B C 1
ATOM 8953 O O . CYS B 1 322 ? -12.273 -32.781 -3.525 1 96.19 322 CYS B O 1
ATOM 8955 N N . ALA B 1 323 ? -11.516 -34.219 -5.074 1 96.5 323 ALA B N 1
ATOM 8956 C CA . ALA B 1 323 ? -10.133 -34.125 -4.637 1 96.5 323 ALA B CA 1
ATOM 8957 C C . ALA B 1 323 ? -9.602 -32.719 -4.793 1 96.5 323 ALA B C 1
ATOM 8959 O O . ALA B 1 323 ? -8.953 -32.188 -3.887 1 96.5 323 ALA B O 1
ATOM 8960 N N . MET B 1 324 ? -9.867 -32.062 -5.922 1 97.56 324 MET B N 1
ATOM 8961 C CA . MET B 1 324 ? -9.406 -30.719 -6.188 1 97.56 324 MET B CA 1
ATOM 8962 C C . MET B 1 324 ? -10.07 -29.719 -5.234 1 97.56 324 MET B C 1
ATOM 8964 O O . MET B 1 324 ? -9.406 -28.828 -4.715 1 97.56 324 MET B O 1
ATOM 8968 N N . ALA B 1 325 ? -11.367 -29.875 -5.059 1 98.38 325 ALA B N 1
ATOM 8969 C CA . ALA B 1 325 ? -12.094 -28.984 -4.152 1 98.38 325 ALA B CA 1
ATOM 8970 C C . ALA B 1 325 ? -11.523 -29.062 -2.736 1 98.38 325 ALA B C 1
ATOM 8972 O O . ALA B 1 325 ? -11.273 -28.031 -2.102 1 98.38 325 ALA B O 1
ATOM 8973 N N . PHE B 1 326 ? -11.305 -30.328 -2.277 1 97.94 326 PHE B N 1
ATOM 8974 C CA . PHE B 1 326 ? -10.742 -30.516 -0.949 1 97.94 326 PHE B CA 1
ATOM 8975 C C . PHE B 1 326 ? -9.391 -29.812 -0.83 1 97.94 326 PHE B C 1
ATOM 8977 O O . PHE B 1 326 ? -9.164 -29.062 0.122 1 97.94 326 PHE B O 1
ATOM 8984 N N . ARG B 1 327 ? -8.555 -30.062 -1.762 1 97.81 327 ARG B N 1
ATOM 8985 C CA . ARG B 1 327 ? -7.195 -29.531 -1.74 1 97.81 327 ARG B CA 1
ATOM 8986 C C . ARG B 1 327 ? -7.199 -28 -1.778 1 97.81 327 ARG B C 1
ATOM 8988 O O . ARG B 1 327 ? -6.566 -27.359 -0.942 1 97.81 327 ARG B O 1
ATOM 8995 N N . LEU B 1 328 ? -7.891 -27.375 -2.717 1 98 328 LEU B N 1
ATOM 8996 C CA . LEU B 1 328 ? -7.902 -25.922 -2.918 1 98 328 LEU B CA 1
ATOM 8997 C C . LEU B 1 328 ? -8.57 -25.219 -1.745 1 98 328 LEU B C 1
ATOM 8999 O O . LEU B 1 328 ? -8.102 -24.172 -1.295 1 98 328 LEU B O 1
ATOM 9003 N N . LEU B 1 329 ? -9.672 -25.812 -1.248 1 98 329 LEU B N 1
ATOM 9004 C CA . LEU B 1 329 ? -10.367 -25.203 -0.114 1 98 329 LEU B CA 1
ATOM 9005 C C . LEU B 1 329 ? -9.508 -25.281 1.147 1 98 329 LEU B C 1
ATOM 9007 O O . LEU B 1 329 ? -9.359 -24.281 1.858 1 98 329 LEU B O 1
ATOM 9011 N N . ARG B 1 330 ? -8.984 -26.484 1.372 1 96.44 330 ARG B N 1
ATOM 9012 C CA . ARG B 1 330 ? -8.18 -26.641 2.578 1 96.44 330 ARG B CA 1
ATOM 9013 C C . ARG B 1 330 ? -6.996 -25.688 2.582 1 96.44 330 ARG B C 1
ATOM 9015 O O . ARG B 1 330 ? -6.727 -25.031 3.59 1 96.44 330 ARG B O 1
ATOM 9022 N N . MET B 1 331 ? -6.309 -25.562 1.474 1 96 331 MET B N 1
ATOM 9023 C CA . MET B 1 331 ? -5.113 -24.719 1.373 1 96 331 MET B CA 1
ATOM 9024 C C . MET B 1 331 ? -5.477 -23.25 1.354 1 96 331 MET B C 1
ATOM 9026 O O . MET B 1 331 ? -4.609 -22.391 1.495 1 96 331 MET B O 1
ATOM 9030 N N . SER B 1 332 ? -6.73 -22.922 1.181 1 95.94 332 SER B N 1
ATOM 9031 C CA . SER B 1 332 ? -7.211 -21.531 1.239 1 95.94 332 SER B CA 1
ATOM 9032 C C . SER B 1 332 ? -7.934 -21.266 2.551 1 95.94 332 SER B C 1
ATOM 9034 O O . SER B 1 332 ? -8.781 -20.359 2.621 1 95.94 332 SER B O 1
ATOM 9036 N N . TYR B 1 333 ? -7.758 -22.094 3.555 1 94.12 333 TYR B N 1
ATOM 9037 C CA . TYR B 1 333 ? -8.062 -21.859 4.961 1 94.12 333 TYR B CA 1
ATOM 9038 C C . TYR B 1 333 ? -9.539 -22.141 5.25 1 94.12 333 TYR B C 1
ATOM 9040 O O . TYR B 1 333 ? -10.07 -21.688 6.266 1 94.12 333 TYR B O 1
ATOM 9048 N N . TYR B 1 334 ? -10.211 -22.797 4.266 1 95.75 334 TYR B N 1
ATOM 9049 C CA . TYR B 1 334 ? -11.578 -23.203 4.535 1 95.75 334 TYR B CA 1
ATOM 9050 C C . TYR B 1 334 ? -11.609 -24.469 5.395 1 95.75 334 TYR B C 1
ATOM 9052 O O . TYR B 1 334 ? -10.672 -25.266 5.359 1 95.75 334 TYR B O 1
ATOM 9060 N N . ASP B 1 335 ? -12.664 -24.594 6.133 1 93.56 335 ASP B N 1
ATOM 9061 C CA . ASP B 1 335 ? -12.82 -25.75 7.008 1 93.56 335 ASP B CA 1
ATOM 9062 C C . ASP B 1 335 ? -13.453 -26.922 6.266 1 93.56 335 ASP B C 1
ATOM 9064 O O . ASP B 1 335 ? -14.68 -26.969 6.117 1 93.56 335 ASP B O 1
ATOM 9068 N N . VAL B 1 336 ? -12.625 -27.875 5.773 1 95.31 336 VAL B N 1
ATOM 9069 C CA . VAL B 1 336 ? -13.094 -29.062 5.062 1 95.31 336 VAL B CA 1
ATOM 9070 C C . VAL B 1 336 ? -12.547 -30.312 5.734 1 95.31 336 VAL B C 1
ATOM 9072 O O . VAL B 1 336 ? -11.398 -30.328 6.184 1 95.31 336 VAL B O 1
ATOM 9075 N N . SER B 1 337 ? -13.305 -31.312 5.844 1 93.62 337 SER B N 1
ATOM 9076 C CA . SER B 1 337 ? -12.922 -32.531 6.516 1 93.62 337 SER B CA 1
ATOM 9077 C C . SER B 1 337 ? -12.461 -33.594 5.516 1 93.62 337 SER B C 1
ATOM 9079 O O . SER B 1 337 ? -13.039 -33.75 4.438 1 93.62 337 SER B O 1
ATOM 9081 N N . SER B 1 338 ? -11.414 -34.344 5.93 1 94.81 338 SER B N 1
ATOM 9082 C CA . SER B 1 338 ? -10.922 -35.438 5.094 1 94.81 338 SER B CA 1
ATOM 9083 C C . SER B 1 338 ? -11.898 -36.625 5.074 1 94.81 338 SER B C 1
ATOM 9085 O O . SER B 1 338 ? -11.797 -37.5 4.223 1 94.81 338 SER B O 1
ATOM 9087 N N . ASP B 1 339 ? -12.898 -36.531 5.859 1 93.5 339 ASP B N 1
ATOM 9088 C CA . ASP B 1 339 ? -13.922 -37.594 5.918 1 93.5 339 ASP B CA 1
ATOM 9089 C C . ASP B 1 339 ? -14.641 -37.719 4.578 1 93.5 339 ASP B C 1
ATOM 9091 O O . ASP B 1 339 ? -15.133 -38.812 4.238 1 93.5 339 ASP B O 1
ATOM 9095 N N . GLU B 1 340 ? -14.695 -36.688 3.887 1 94.06 340 GLU B N 1
ATOM 9096 C CA . GLU B 1 340 ? -15.414 -36.688 2.619 1 94.06 340 GLU B CA 1
ATOM 9097 C C . GLU B 1 340 ? -14.672 -37.469 1.556 1 94.06 340 GLU B C 1
ATOM 9099 O O . GLU B 1 340 ? -15.242 -37.812 0.517 1 94.06 340 GLU B O 1
ATOM 9104 N N . LEU B 1 341 ? -13.375 -37.875 1.822 1 94.56 341 LEU B N 1
ATOM 9105 C CA . LEU B 1 341 ? -12.586 -38.656 0.882 1 94.56 341 LEU B CA 1
ATOM 9106 C C . LEU B 1 341 ? -12.492 -40.125 1.337 1 94.56 341 LEU B C 1
ATOM 9108 O O . LEU B 1 341 ? -11.773 -40.906 0.731 1 94.56 341 LEU B O 1
ATOM 9112 N N . ALA B 1 342 ? -13.25 -40.5 2.316 1 93.06 342 ALA B N 1
ATOM 9113 C CA . ALA B 1 342 ? -13.164 -41.812 2.93 1 93.06 342 ALA B CA 1
ATOM 9114 C C . ALA B 1 342 ? -13.484 -42.906 1.919 1 93.06 342 ALA B C 1
ATOM 9116 O O . ALA B 1 342 ? -12.938 -44.031 1.996 1 93.06 342 ALA B O 1
ATOM 9117 N N . GLU B 1 343 ? -14.305 -42.625 0.97 1 89.94 343 GLU B N 1
ATOM 9118 C CA . GLU B 1 343 ? -14.727 -43.625 -0.015 1 89.94 343 GLU B CA 1
ATOM 9119 C C . GLU B 1 343 ? -13.562 -44.062 -0.901 1 89.94 343 GLU B C 1
ATOM 9121 O O . GLU B 1 343 ? -13.602 -45.125 -1.514 1 89.94 343 GLU B O 1
ATOM 9126 N N . PHE B 1 344 ? -12.508 -43.312 -0.882 1 92.19 344 PHE B N 1
ATOM 9127 C CA . PHE B 1 344 ? -11.414 -43.594 -1.813 1 92.19 344 PHE B CA 1
ATOM 9128 C C . PHE B 1 344 ? -10.258 -44.281 -1.108 1 92.19 344 PHE B C 1
ATOM 9130 O O . PHE B 1 344 ? -9.164 -44.406 -1.671 1 92.19 344 PHE B O 1
ATOM 9137 N N . VAL B 1 345 ? -10.367 -44.688 0.098 1 92.44 345 VAL B N 1
ATOM 9138 C CA . VAL B 1 345 ? -9.297 -45.25 0.931 1 92.44 345 VAL B CA 1
ATOM 9139 C C . VAL B 1 345 ? -8.852 -46.594 0.381 1 92.44 345 VAL B C 1
ATOM 9141 O O . VAL B 1 345 ? -7.656 -46.906 0.385 1 92.44 345 VAL B O 1
ATOM 9144 N N . ASP B 1 346 ? -9.812 -47.312 -0.073 1 89.44 346 ASP B N 1
ATOM 9145 C CA . ASP B 1 346 ? -9.516 -48.656 -0.519 1 89.44 346 ASP B CA 1
ATOM 9146 C C . ASP B 1 346 ? -9.266 -48.688 -2.025 1 89.44 346 ASP B C 1
ATOM 9148 O O . ASP B 1 346 ? -10.156 -48.375 -2.814 1 89.44 346 ASP B O 1
ATOM 9152 N N . GLU B 1 347 ? -8.086 -49.156 -2.338 1 87.31 347 GLU B N 1
ATOM 9153 C CA . GLU B 1 347 ? -7.672 -49.219 -3.738 1 87.31 347 GLU B CA 1
ATOM 9154 C C . GLU B 1 347 ? -8.594 -50.125 -4.543 1 87.31 347 GLU B C 1
ATOM 9156 O O . GLU B 1 347 ? -9.039 -49.781 -5.637 1 87.31 347 GLU B O 1
ATOM 9161 N N . GLU B 1 348 ? -8.883 -51.281 -4.039 1 84.31 348 GLU B N 1
ATOM 9162 C CA . GLU B 1 348 ? -9.719 -52.25 -4.734 1 84.31 348 GLU B CA 1
ATOM 9163 C C . GLU B 1 348 ? -11.141 -51.75 -4.926 1 84.31 348 GLU B C 1
ATOM 9165 O O . GLU B 1 348 ? -11.727 -51.906 -6 1 84.31 348 GLU B O 1
ATOM 9170 N N . HIS B 1 349 ? -11.562 -51.219 -3.879 1 82.31 349 HIS B N 1
ATOM 9171 C CA . HIS B 1 349 ? -12.898 -50.625 -3.953 1 82.31 349 HIS B CA 1
ATOM 9172 C C . HIS B 1 349 ? -12.953 -49.5 -4.965 1 82.31 349 HIS B C 1
ATOM 9174 O O . HIS B 1 349 ? -13.945 -49.344 -5.688 1 82.31 349 HIS B O 1
ATOM 9180 N N . PHE B 1 350 ? -11.898 -48.75 -4.988 1 84.62 350 PHE B N 1
ATOM 9181 C CA . PHE B 1 350 ? -11.828 -47.625 -5.922 1 84.62 350 PHE B CA 1
ATOM 9182 C C . PHE B 1 350 ? -11.898 -48.125 -7.363 1 84.62 350 PHE B C 1
ATOM 9184 O O . PHE B 1 350 ? -12.664 -47.594 -8.172 1 84.62 350 PHE B O 1
ATOM 9191 N N . PHE B 1 351 ? -11.25 -49.156 -7.699 1 79.94 351 PHE B N 1
ATOM 9192 C CA . PHE B 1 351 ? -11.18 -49.625 -9.07 1 79.94 351 PHE B CA 1
ATOM 9193 C C . PHE B 1 351 ? -12.414 -50.438 -9.43 1 79.94 351 PHE B C 1
ATOM 9195 O O . PHE B 1 351 ? -12.758 -50.594 -10.602 1 79.94 351 PHE B O 1
ATOM 9202 N N . THR B 1 352 ? -13.102 -50.906 -8.414 1 73.75 352 THR B N 1
ATOM 9203 C CA . THR B 1 352 ? -14.305 -51.688 -8.688 1 73.75 352 THR B CA 1
ATOM 9204 C C . THR B 1 352 ? -15.523 -50.781 -8.828 1 73.75 352 THR B C 1
ATOM 9206 O O . THR B 1 352 ? -16.531 -51.156 -9.398 1 73.75 352 THR B O 1
ATOM 9209 N N . THR B 1 353 ? -15.414 -49.688 -8.328 1 68.75 353 THR B N 1
ATOM 9210 C CA . THR B 1 353 ? -16.562 -48.781 -8.359 1 68.75 353 THR B CA 1
ATOM 9211 C C . THR B 1 353 ? -16.312 -47.625 -9.312 1 68.75 353 THR B C 1
ATOM 9213 O O . THR B 1 353 ? -16.703 -47.688 -10.477 1 68.75 353 THR B O 1
ATOM 9216 N N . SER B 1 354 ? -15.492 -46.719 -8.797 1 56.53 354 SER B N 1
ATOM 9217 C CA . SER B 1 354 ? -15.305 -45.469 -9.492 1 56.53 354 SER B CA 1
ATOM 9218 C C . SER B 1 354 ? -14.125 -45.531 -10.453 1 56.53 354 SER B C 1
ATOM 9220 O O . SER B 1 354 ? -14.055 -44.75 -11.414 1 56.53 354 SER B O 1
ATOM 9222 N N . GLY B 1 355 ? -13.211 -46.438 -10.25 1 57.16 355 GLY B N 1
ATOM 9223 C CA . GLY B 1 355 ? -11.875 -46.312 -10.797 1 57.16 355 GLY B CA 1
ATOM 9224 C C . GLY B 1 355 ? -11.641 -47.156 -12.023 1 57.16 355 GLY B C 1
ATOM 9225 O O . GLY B 1 355 ? -10.586 -47.094 -12.648 1 57.16 355 GLY B O 1
ATOM 9226 N N . LYS B 1 356 ? -12.508 -48.062 -12.312 1 50.84 356 LYS B N 1
ATOM 9227 C CA . LYS B 1 356 ? -12.141 -49 -13.359 1 50.84 356 LYS B CA 1
ATOM 9228 C C . LYS B 1 356 ? -11.781 -48.281 -14.656 1 50.84 356 LYS B C 1
ATOM 9230 O O . LYS B 1 356 ? -10.906 -48.75 -15.406 1 50.84 356 LYS B O 1
ATOM 9235 N N . TYR B 1 357 ? -12.477 -47.281 -14.891 1 54.12 357 TYR B N 1
ATOM 9236 C CA . TYR B 1 357 ? -12.18 -46.531 -16.109 1 54.12 357 TYR B CA 1
ATOM 9237 C C . TYR B 1 357 ? -11.664 -45.125 -15.805 1 54.12 357 TYR B C 1
ATOM 9239 O O . TYR B 1 357 ? -11.953 -44.188 -16.531 1 54.12 357 TYR B O 1
ATOM 9247 N N . THR B 1 358 ? -10.844 -45.219 -14.688 1 59.91 358 THR B N 1
ATOM 9248 C CA . THR B 1 358 ? -10.367 -43.938 -14.172 1 59.91 358 THR B CA 1
ATOM 9249 C C . THR B 1 358 ? -9.086 -43.531 -14.883 1 59.91 358 THR B C 1
ATOM 9251 O O . THR B 1 358 ? -8.219 -44.344 -15.172 1 59.91 358 THR B O 1
ATOM 9254 N N . SER B 1 359 ? -9.211 -42.281 -15.289 1 67.62 359 SER B N 1
ATOM 9255 C CA . SER B 1 359 ? -8.047 -41.594 -15.867 1 67.62 359 SER B CA 1
ATOM 9256 C C . SER B 1 359 ? -6.953 -41.375 -14.828 1 67.62 359 SER B C 1
ATOM 9258 O O . SER B 1 359 ? -7.227 -41.375 -13.625 1 67.62 359 SER B O 1
ATOM 9260 N N . HIS B 1 360 ? -5.73 -41.531 -15.203 1 80.19 360 HIS B N 1
ATOM 9261 C CA . HIS B 1 360 ? -4.602 -41.25 -14.328 1 80.19 360 HIS B CA 1
ATOM 9262 C C . HIS B 1 360 ? -4.742 -39.875 -13.656 1 80.19 360 HIS B C 1
ATOM 9264 O O . HIS B 1 360 ? -4.184 -39.656 -12.586 1 80.19 360 HIS B O 1
ATOM 9270 N N . VAL B 1 361 ? -5.629 -39.031 -14.234 1 84.94 361 VAL B N 1
ATOM 9271 C CA . VAL B 1 361 ? -5.816 -37.688 -13.703 1 84.94 361 VAL B CA 1
ATOM 9272 C C . VAL B 1 361 ? -6.535 -37.781 -12.359 1 84.94 361 VAL B C 1
ATOM 9274 O O . VAL B 1 361 ? -6.215 -37.031 -11.43 1 84.94 361 VAL B O 1
ATOM 9277 N N . GLU B 1 362 ? -7.52 -38.625 -12.242 1 89.5 362 GLU B N 1
ATOM 9278 C CA . GLU B 1 362 ? -8.258 -38.781 -10.992 1 89.5 362 GLU B CA 1
ATOM 9279 C C . GLU B 1 362 ? -7.336 -39.219 -9.859 1 89.5 362 GLU B C 1
ATOM 9281 O O . GLU B 1 362 ? -7.418 -38.719 -8.75 1 89.5 362 GLU B O 1
ATOM 9286 N N . ILE B 1 363 ? -6.488 -40.156 -10.195 1 91.44 363 ILE B N 1
ATOM 9287 C CA . ILE B 1 363 ? -5.574 -40.688 -9.195 1 91.44 363 ILE B CA 1
ATOM 9288 C C . ILE B 1 363 ? -4.543 -39.625 -8.82 1 91.44 363 ILE B C 1
ATOM 9290 O O . ILE B 1 363 ? -4.16 -39.531 -7.648 1 91.44 363 ILE B O 1
ATOM 9294 N N . LEU B 1 364 ? -4.109 -38.938 -9.805 1 93 364 LEU B N 1
ATOM 9295 C CA . LEU B 1 364 ? -3.148 -37.875 -9.555 1 93 364 LEU B CA 1
ATOM 9296 C C . LEU B 1 364 ? -3.727 -36.844 -8.594 1 93 364 LEU B C 1
ATOM 9298 O O . LEU B 1 364 ? -3.059 -36.438 -7.641 1 93 364 LEU B O 1
ATOM 9302 N N . GLU B 1 365 ? -4.953 -36.375 -8.828 1 94.81 365 GLU B N 1
ATOM 9303 C CA . GLU B 1 365 ? -5.574 -35.344 -7.98 1 94.81 365 GLU B CA 1
ATOM 9304 C C . GLU B 1 365 ? -5.832 -35.906 -6.574 1 94.81 365 GLU B C 1
ATOM 9306 O O . GLU B 1 365 ? -5.727 -35.156 -5.594 1 94.81 365 GLU B O 1
ATOM 9311 N N . LEU B 1 366 ? -6.199 -37.156 -6.52 1 94.94 366 LEU B N 1
ATOM 9312 C CA . LEU B 1 366 ? -6.363 -37.781 -5.215 1 94.94 366 LEU B CA 1
ATOM 9313 C C . LEU B 1 366 ? -5.043 -37.812 -4.449 1 94.94 366 LEU B C 1
ATOM 9315 O O . LEU B 1 366 ? -5.016 -37.594 -3.238 1 94.94 366 LEU B O 1
ATOM 9319 N N . HIS B 1 367 ? -4.027 -38.125 -5.137 1 95.62 367 HIS B N 1
ATOM 9320 C CA . HIS B 1 367 ? -2.707 -38.156 -4.523 1 95.62 367 HIS B CA 1
ATOM 9321 C C . HIS B 1 367 ? -2.326 -36.781 -3.986 1 95.62 367 HIS B C 1
ATOM 9323 O O . HIS B 1 367 ? -1.843 -36.656 -2.857 1 95.62 367 HIS B O 1
ATOM 9329 N N . LYS B 1 368 ? -2.514 -35.781 -4.82 1 95.81 368 LYS B N 1
ATOM 9330 C CA . LYS B 1 368 ? -2.215 -34.406 -4.395 1 95.81 368 LYS B CA 1
ATOM 9331 C C . LYS B 1 368 ? -2.994 -34.031 -3.135 1 95.81 368 LYS B C 1
ATOM 9333 O O . LYS B 1 368 ? -2.438 -33.469 -2.201 1 95.81 368 LYS B O 1
ATOM 9338 N N . ALA B 1 369 ? -4.246 -34.312 -3.105 1 96.94 369 ALA B N 1
ATOM 9339 C CA . ALA B 1 369 ? -5.102 -34.031 -1.961 1 96.94 369 ALA B CA 1
ATOM 9340 C C . ALA B 1 369 ? -4.641 -34.781 -0.716 1 96.94 369 ALA B C 1
ATOM 9342 O O . ALA B 1 369 ? -4.711 -34.25 0.397 1 96.94 369 ALA B O 1
ATOM 9343 N N . SER B 1 370 ? -4.164 -35.969 -0.899 1 96.31 370 SER B N 1
ATOM 9344 C CA . SER B 1 370 ? -3.805 -36.844 0.21 1 96.31 370 SER B CA 1
ATOM 9345 C C . SER B 1 370 ? -2.572 -36.344 0.944 1 96.31 370 SER B C 1
ATOM 9347 O O . SER B 1 370 ? -2.312 -36.719 2.084 1 96.31 370 SER B O 1
ATOM 9349 N N . GLN B 1 371 ? -1.839 -35.469 0.351 1 94.31 371 GLN B N 1
ATOM 9350 C CA . GLN B 1 371 ? -0.609 -34.969 0.943 1 94.31 371 GLN B CA 1
ATOM 9351 C C . GLN B 1 371 ? -0.91 -33.938 2.02 1 94.31 371 GLN B C 1
ATOM 9353 O O . GLN B 1 371 ? -0.024 -33.531 2.787 1 94.31 371 GLN B O 1
ATOM 9358 N N . LEU B 1 372 ? -2.137 -33.5 2.186 1 95.62 372 LEU B N 1
ATOM 9359 C CA . LEU B 1 372 ? -2.482 -32.375 3.035 1 95.62 372 LEU B CA 1
ATOM 9360 C C . LEU B 1 372 ? -2.969 -32.844 4.402 1 95.62 372 LEU B C 1
ATOM 9362 O O . LEU B 1 372 ? -3.908 -32.281 4.961 1 95.62 372 LEU B O 1
ATOM 9366 N N . ALA B 1 373 ? -2.369 -33.906 4.863 1 94.88 373 ALA B N 1
ATOM 9367 C CA . ALA B 1 373 ? -2.703 -34.406 6.203 1 94.88 373 ALA B CA 1
ATOM 9368 C C . ALA B 1 373 ? -2.168 -33.438 7.273 1 94.88 373 ALA B C 1
ATOM 9370 O O . ALA B 1 373 ? -0.987 -33.094 7.262 1 94.88 373 ALA B O 1
ATOM 9371 N N . ILE B 1 374 ? -3.002 -33.031 8.219 1 93.38 374 ILE B N 1
ATOM 9372 C CA . ILE B 1 374 ? -2.586 -32.094 9.25 1 93.38 374 ILE B CA 1
ATOM 9373 C C . ILE B 1 374 ? -2.801 -32.719 10.625 1 93.38 374 ILE B C 1
ATOM 9375 O O . ILE B 1 374 ? -2.143 -32.312 11.594 1 93.38 374 ILE B O 1
ATOM 9379 N N . ASP B 1 375 ? -3.777 -33.562 10.75 1 89.25 375 ASP B N 1
ATOM 9380 C CA . ASP B 1 375 ? -4.09 -34.219 12.023 1 89.25 375 ASP B CA 1
ATOM 9381 C C . ASP B 1 375 ? -3.727 -35.688 11.984 1 89.25 375 ASP B C 1
ATOM 9383 O O . ASP B 1 375 ? -4.098 -36.406 11.047 1 89.25 375 ASP B O 1
ATOM 9387 N N . HIS B 1 376 ? -3.029 -36.188 12.938 1 82.44 376 HIS B N 1
ATOM 9388 C CA . HIS B 1 376 ? -2.561 -37.562 12.961 1 82.44 376 HIS B CA 1
ATOM 9389 C C . HIS B 1 376 ? -3.721 -38.531 13.148 1 82.44 376 HIS B C 1
ATOM 9391 O O . HIS B 1 376 ? -3.721 -39.625 12.57 1 82.44 376 HIS B O 1
ATOM 9397 N N . GLU B 1 377 ? -4.637 -38.188 13.867 1 81.44 377 GLU B N 1
ATOM 9398 C CA . GLU B 1 377 ? -5.742 -39.094 14.148 1 81.44 377 GLU B CA 1
ATOM 9399 C C . GLU B 1 377 ? -6.855 -38.938 13.117 1 81.44 377 GLU B C 1
ATOM 9401 O O . GLU B 1 377 ? -7.324 -39.938 12.555 1 81.44 377 GLU B O 1
ATOM 9406 N N . LYS B 1 378 ? -7.156 -37.75 12.781 1 82.94 378 LYS B N 1
ATOM 9407 C CA . LYS B 1 378 ? -8.32 -37.469 11.945 1 82.94 378 LYS B CA 1
ATOM 9408 C C . LYS B 1 378 ? -7.992 -37.625 10.469 1 82.94 378 LYS B C 1
ATOM 9410 O O . LYS B 1 378 ? -8.883 -37.844 9.648 1 82.94 378 LYS B O 1
ATOM 9415 N N . ASP B 1 379 ? -6.664 -37.594 10.062 1 91.19 379 ASP B N 1
ATOM 9416 C CA . ASP B 1 379 ? -6.301 -37.594 8.648 1 91.19 379 ASP B CA 1
ATOM 9417 C C . ASP B 1 379 ? -5.641 -38.906 8.266 1 91.19 379 ASP B C 1
ATOM 9419 O O . ASP B 1 379 ? -4.836 -38.969 7.328 1 91.19 379 ASP B O 1
ATOM 9423 N N . ASP B 1 380 ? -5.938 -39.906 8.992 1 92.12 380 ASP B N 1
ATOM 9424 C CA . ASP B 1 380 ? -5.477 -41.25 8.648 1 92.12 380 ASP B CA 1
ATOM 9425 C C . ASP B 1 380 ? -5.973 -41.656 7.262 1 92.12 380 ASP B C 1
ATOM 9427 O O . ASP B 1 380 ? -5.293 -42.406 6.543 1 92.12 380 ASP B O 1
ATOM 9431 N N . ILE B 1 381 ? -7.191 -41.156 6.98 1 93.94 381 ILE B N 1
ATOM 9432 C CA . ILE B 1 381 ? -7.805 -41.406 5.676 1 93.94 381 ILE B CA 1
ATOM 9433 C C . ILE B 1 381 ? -6.855 -40.938 4.574 1 93.94 381 ILE B C 1
ATOM 9435 O O . ILE B 1 381 ? -6.637 -41.625 3.592 1 93.94 381 ILE B O 1
ATOM 9439 N N . LEU B 1 382 ? -6.301 -39.812 4.707 1 96 382 LEU B N 1
ATOM 9440 C CA . LEU B 1 382 ? -5.406 -39.25 3.707 1 96 382 LEU B CA 1
ATOM 9441 C C . LEU B 1 382 ? -4.121 -40.062 3.592 1 96 382 LEU B C 1
ATOM 9443 O O . LEU B 1 382 ? -3.596 -40.25 2.492 1 96 382 LEU B O 1
ATOM 9447 N N . ASP B 1 383 ? -3.629 -40.562 4.703 1 94.94 383 ASP B N 1
ATOM 9448 C CA . ASP B 1 383 ? -2.426 -41.375 4.688 1 94.94 383 ASP B CA 1
ATOM 9449 C C . ASP B 1 383 ? -2.646 -42.656 3.879 1 94.94 383 ASP B C 1
ATOM 9451 O O . ASP B 1 383 ? -1.774 -43.094 3.115 1 94.94 383 ASP B O 1
ATOM 9455 N N . LYS B 1 384 ? -3.75 -43.25 4.078 1 95 384 LYS B N 1
ATOM 9456 C CA . LYS B 1 384 ? -4.082 -44.469 3.359 1 95 384 LYS B CA 1
ATOM 9457 C C . LYS B 1 384 ? -4.207 -44.219 1.86 1 95 384 LYS B C 1
ATOM 9459 O O . LYS B 1 384 ? -3.709 -45 1.047 1 95 384 LYS B O 1
ATOM 9464 N N . ILE B 1 385 ? -4.918 -43.156 1.493 1 95.81 385 ILE B N 1
ATOM 9465 C CA . ILE B 1 385 ? -5.055 -42.781 0.089 1 95.81 385 ILE B CA 1
ATOM 9466 C C . ILE B 1 385 ? -3.676 -42.5 -0.509 1 95.81 385 ILE B C 1
ATOM 9468 O O . ILE B 1 385 ? -3.387 -42.938 -1.632 1 95.81 385 ILE B O 1
ATOM 9472 N N . ASN B 1 386 ? -2.811 -41.812 0.26 1 95.44 386 ASN B N 1
ATOM 9473 C CA . ASN B 1 386 ? -1.473 -41.469 -0.205 1 95.44 386 ASN B CA 1
ATOM 9474 C C . ASN B 1 386 ? -0.635 -42.719 -0.5 1 95.44 386 ASN B C 1
ATOM 9476 O O . ASN B 1 386 ? 0.124 -42.75 -1.471 1 95.44 386 ASN B O 1
ATOM 9480 N N . ASN B 1 387 ? -0.758 -43.688 0.3 1 94.62 387 ASN B N 1
ATOM 9481 C CA . ASN B 1 387 ? 0.054 -44.875 0.165 1 94.62 387 ASN B CA 1
ATOM 9482 C C . ASN B 1 387 ? -0.221 -45.594 -1.153 1 94.62 387 ASN B C 1
ATOM 9484 O O . ASN B 1 387 ? 0.707 -45.906 -1.906 1 94.62 387 ASN B O 1
ATOM 9488 N N . TRP B 1 388 ? -1.516 -45.844 -1.421 1 93.94 388 TRP B N 1
ATOM 9489 C CA . TRP B 1 388 ? -1.773 -46.656 -2.619 1 93.94 388 TRP B CA 1
ATOM 9490 C C . TRP B 1 388 ? -1.652 -45.781 -3.875 1 93.94 388 TRP B C 1
ATOM 9492 O O . TRP B 1 388 ? -1.251 -46.281 -4.934 1 93.94 388 TRP B O 1
ATOM 9502 N N . THR B 1 389 ? -2.053 -44.531 -3.855 1 94.44 389 THR B N 1
ATOM 9503 C CA . THR B 1 389 ? -1.929 -43.688 -5.027 1 94.44 389 THR B CA 1
ATOM 9504 C C . THR B 1 389 ? -0.462 -43.469 -5.391 1 94.44 389 THR B C 1
ATOM 9506 O O . THR B 1 389 ? -0.113 -43.406 -6.574 1 94.44 389 THR B O 1
ATOM 9509 N N . ARG B 1 390 ? 0.424 -43.281 -4.426 1 94.44 390 ARG B N 1
ATOM 9510 C CA . ARG B 1 390 ? 1.856 -43.156 -4.672 1 94.44 390 ARG B CA 1
ATOM 9511 C C . ARG B 1 390 ? 2.406 -44.375 -5.383 1 94.44 390 ARG B C 1
ATOM 9513 O O . ARG B 1 390 ? 3.105 -44.281 -6.391 1 94.44 390 ARG B O 1
ATOM 9520 N N . THR B 1 391 ? 2.072 -45.469 -4.84 1 93.31 391 THR B N 1
ATOM 9521 C CA . THR B 1 391 ? 2.531 -46.719 -5.426 1 93.31 391 THR B CA 1
ATOM 9522 C C . THR B 1 391 ? 2.035 -46.875 -6.863 1 93.31 391 THR B C 1
ATOM 9524 O O . THR B 1 391 ? 2.791 -47.281 -7.75 1 93.31 391 THR B O 1
ATOM 9527 N N . PHE B 1 392 ? 0.789 -46.562 -7.035 1 91.31 392 PHE B N 1
ATOM 9528 C CA . PHE B 1 392 ? 0.178 -46.625 -8.352 1 91.31 392 PHE B CA 1
ATOM 9529 C C . PHE B 1 392 ? 0.919 -45.75 -9.352 1 91.31 392 PHE B C 1
ATOM 9531 O O . PHE B 1 392 ? 1.257 -46.188 -10.453 1 91.31 392 PHE B O 1
ATOM 9538 N N . MET B 1 393 ? 1.14 -44.562 -9.008 1 91.56 393 MET B N 1
ATOM 9539 C CA . MET B 1 393 ? 1.773 -43.594 -9.898 1 91.56 393 MET B CA 1
ATOM 9540 C C . MET B 1 393 ? 3.227 -43.969 -10.164 1 91.56 393 MET B C 1
ATOM 9542 O O . MET B 1 393 ? 3.717 -43.812 -11.281 1 91.56 393 MET B O 1
ATOM 9546 N N . GLU B 1 394 ? 3.943 -44.438 -9.125 1 93.31 394 GLU B N 1
ATOM 9547 C CA . GLU B 1 394 ? 5.328 -44.875 -9.289 1 93.31 394 GLU B CA 1
ATOM 9548 C C . GLU B 1 394 ? 5.426 -46.031 -10.266 1 93.31 394 GLU B C 1
ATOM 9550 O O . GLU B 1 394 ? 6.312 -46.062 -11.117 1 93.31 394 GLU B O 1
ATOM 9555 N N . GLN B 1 395 ? 4.527 -46.906 -10.133 1 90.94 395 GLN B N 1
ATOM 9556 C CA . GLN B 1 395 ? 4.504 -48.062 -11.023 1 90.94 395 GLN B CA 1
ATOM 9557 C C . GLN B 1 395 ? 4.191 -47.656 -12.461 1 90.94 395 GLN B C 1
ATOM 9559 O O . GLN B 1 395 ? 4.793 -48.188 -13.406 1 90.94 395 GLN B O 1
ATOM 9564 N N . LYS B 1 396 ? 3.232 -46.781 -12.594 1 87.62 396 LYS B N 1
ATOM 9565 C CA . LYS B 1 396 ? 2.871 -46.312 -13.93 1 87.62 396 LYS B CA 1
ATOM 9566 C C . LYS B 1 396 ? 4.043 -45.594 -14.594 1 87.62 396 LYS B C 1
ATOM 9568 O O . LYS B 1 396 ? 4.223 -45.688 -15.812 1 87.62 396 LYS B O 1
ATOM 9573 N N . LEU B 1 397 ? 4.777 -44.875 -13.859 1 88.94 397 LEU B N 1
ATOM 9574 C CA . LEU B 1 397 ? 5.949 -44.188 -14.383 1 88.94 397 LEU B CA 1
ATOM 9575 C C . LEU B 1 397 ? 7.02 -45.188 -14.812 1 88.94 397 LEU B C 1
ATOM 9577 O O . LEU B 1 397 ? 7.645 -45.031 -15.859 1 88.94 397 LEU B O 1
ATOM 9581 N N . LEU B 1 398 ? 7.211 -46.188 -13.992 1 89.12 398 LEU B N 1
ATOM 9582 C CA . LEU B 1 398 ? 8.219 -47.219 -14.273 1 89.12 398 LEU B CA 1
ATOM 9583 C C . LEU B 1 398 ? 7.863 -48 -15.531 1 89.12 398 LEU B C 1
ATOM 9585 O O . LEU B 1 398 ? 8.75 -48.375 -16.297 1 89.12 398 LEU B O 1
ATOM 9589 N N . ASN B 1 399 ? 6.602 -48.094 -15.773 1 85.5 399 ASN B N 1
ATOM 9590 C CA . ASN B 1 399 ? 6.141 -48.875 -16.922 1 85.5 399 ASN B CA 1
ATOM 9591 C C . ASN B 1 399 ? 5.945 -47.969 -18.156 1 85.5 399 ASN B C 1
ATOM 9593 O O . ASN B 1 399 ? 5.332 -48.406 -19.141 1 85.5 399 ASN B O 1
ATOM 9597 N N . ASN B 1 400 ? 6.383 -46.781 -18.062 1 78.44 400 ASN B N 1
ATOM 9598 C CA . ASN B 1 400 ? 6.242 -45.812 -19.141 1 78.44 400 ASN B CA 1
ATOM 9599 C C . ASN B 1 400 ? 4.789 -45.719 -19.609 1 78.44 400 ASN B C 1
ATOM 9601 O O . ASN B 1 400 ? 4.508 -45.75 -20.797 1 78.44 400 ASN B O 1
ATOM 9605 N N . GLY B 1 401 ? 3.973 -45.688 -18.609 1 79.5 401 GLY B N 1
ATOM 9606 C CA . GLY B 1 401 ? 2.541 -45.656 -18.875 1 79.5 401 GLY B CA 1
ATOM 9607 C C . GLY B 1 401 ? 2.02 -44.312 -19.266 1 79.5 401 GLY B C 1
ATOM 9608 O O . GLY B 1 401 ? 0.839 -44.156 -19.594 1 79.5 401 GLY B O 1
ATOM 9609 N N . PHE B 1 402 ? 2.848 -43.25 -19.281 1 83.75 402 PHE B N 1
ATOM 9610 C CA . PHE B 1 402 ? 2.424 -41.938 -19.672 1 83.75 402 PHE B CA 1
ATOM 9611 C C . PHE B 1 402 ? 2.932 -41.594 -21.062 1 83.75 402 PHE B C 1
ATOM 9613 O O . PHE B 1 402 ? 4.141 -41.594 -21.312 1 83.75 402 PHE B O 1
ATOM 9620 N N . ILE B 1 403 ? 2 -41.219 -21.891 1 81.5 403 ILE B N 1
ATOM 9621 C CA . ILE B 1 403 ? 2.326 -40.969 -23.297 1 81.5 403 ILE B CA 1
ATOM 9622 C C . ILE B 1 403 ? 2.754 -39.531 -23.5 1 81.5 403 ILE B C 1
ATOM 9624 O O . ILE B 1 403 ? 3.732 -39.25 -24.188 1 81.5 403 ILE B O 1
ATOM 9628 N N . ASP B 1 404 ? 1.99 -38.625 -22.875 1 79.38 404 ASP B N 1
ATOM 9629 C CA . ASP B 1 404 ? 2.311 -37.219 -23.062 1 79.38 404 ASP B CA 1
ATOM 9630 C C . ASP B 1 404 ? 3.307 -36.719 -22.016 1 79.38 404 ASP B C 1
ATOM 9632 O O . ASP B 1 404 ? 3.232 -37.125 -20.859 1 79.38 404 ASP B O 1
ATOM 9636 N N . ARG B 1 405 ? 4.168 -35.938 -22.422 1 76.44 405 ARG B N 1
ATOM 9637 C CA . ARG B 1 405 ? 5.258 -35.438 -21.609 1 76.44 405 ARG B CA 1
ATOM 9638 C C . ARG B 1 405 ? 4.723 -34.594 -20.438 1 76.44 405 ARG B C 1
ATOM 9640 O O . ARG B 1 405 ? 5.285 -34.625 -19.344 1 76.44 405 ARG B O 1
ATOM 9647 N N . MET B 1 406 ? 3.717 -33.875 -20.625 1 77.19 406 MET B N 1
ATOM 9648 C CA . MET B 1 406 ? 3.18 -33 -19.594 1 77.19 406 MET B CA 1
ATOM 9649 C C . MET B 1 406 ? 2.627 -33.812 -18.422 1 77.19 406 MET B C 1
ATOM 9651 O O . MET B 1 406 ? 2.842 -33.438 -17.266 1 77.19 406 MET B O 1
ATOM 9655 N N . SER B 1 407 ? 1.924 -34.844 -18.734 1 82.38 407 SER B N 1
ATOM 9656 C CA . SER B 1 407 ? 1.374 -35.719 -17.688 1 82.38 407 SER B CA 1
ATOM 9657 C C . SER B 1 407 ? 2.482 -36.375 -16.891 1 82.38 407 SER B C 1
ATOM 9659 O O . SER B 1 407 ? 2.377 -36.5 -15.664 1 82.38 407 SER B O 1
ATOM 9661 N N . LYS B 1 408 ? 3.475 -36.781 -17.609 1 86.25 408 LYS B N 1
ATOM 9662 C CA . LYS B 1 408 ? 4.605 -37.438 -16.938 1 86.25 408 LYS B CA 1
ATOM 9663 C C . LYS B 1 408 ? 5.262 -36.469 -15.953 1 86.25 408 LYS B C 1
ATOM 9665 O O . LYS B 1 408 ? 5.531 -36.844 -14.805 1 86.25 408 LYS B O 1
ATOM 9670 N N . LYS B 1 409 ? 5.449 -35.312 -16.391 1 83.81 409 LYS B N 1
ATOM 9671 C CA . LYS B 1 409 ? 6.094 -34.312 -15.547 1 83.81 409 LYS B CA 1
ATOM 9672 C C . LYS B 1 409 ? 5.219 -33.938 -14.352 1 83.81 409 LYS B C 1
ATOM 9674 O O . LYS B 1 409 ? 5.73 -33.688 -13.25 1 83.81 409 LYS B O 1
ATOM 9679 N N . GLU B 1 410 ? 3.998 -33.844 -14.547 1 85.69 410 GLU B N 1
ATOM 9680 C CA . GLU B 1 410 ? 3.078 -33.531 -13.461 1 85.69 410 GLU B CA 1
ATOM 9681 C C . GLU B 1 410 ? 3.105 -34.594 -12.383 1 85.69 410 GLU B C 1
ATOM 9683 O O . GLU B 1 410 ? 3.029 -34.312 -11.188 1 85.69 410 GLU B O 1
ATOM 9688 N N . VAL B 1 411 ? 3.17 -35.844 -12.828 1 89.69 411 VAL B N 1
ATOM 9689 C CA . VAL B 1 411 ? 3.191 -36.969 -11.891 1 89.69 411 VAL B CA 1
ATOM 9690 C C . VAL B 1 411 ? 4.52 -36.969 -11.141 1 89.69 411 VAL B C 1
ATOM 9692 O O . VAL B 1 411 ? 4.551 -37.219 -9.93 1 89.69 411 VAL B O 1
ATOM 9695 N N . GLU B 1 412 ? 5.547 -36.719 -11.875 1 87.88 412 GLU B N 1
ATOM 9696 C CA . GLU B 1 412 ? 6.859 -36.656 -11.227 1 87.88 412 GLU B CA 1
ATOM 9697 C C . GLU B 1 412 ? 6.898 -35.594 -10.148 1 87.88 412 GLU B C 1
ATOM 9699 O O . GLU B 1 412 ? 7.465 -35.781 -9.078 1 87.88 412 GLU B O 1
ATOM 9704 N N . LEU B 1 413 ? 6.297 -34.531 -10.438 1 86.69 413 LEU B N 1
ATOM 9705 C CA . LEU B 1 413 ? 6.246 -33.438 -9.477 1 86.69 413 LEU B CA 1
ATOM 9706 C C . LEU B 1 413 ? 5.359 -33.812 -8.289 1 86.69 413 LEU B C 1
ATOM 9708 O O . LEU B 1 413 ? 5.699 -33.5 -7.141 1 86.69 413 LEU B O 1
ATOM 9712 N N . ALA B 1 414 ? 4.254 -34.375 -8.609 1 89.25 414 ALA B N 1
ATOM 9713 C CA . ALA B 1 414 ? 3.301 -34.719 -7.559 1 89.25 414 ALA B CA 1
ATOM 9714 C C . ALA B 1 414 ? 3.881 -35.75 -6.598 1 89.25 414 ALA B C 1
ATOM 9716 O O . ALA B 1 414 ? 3.486 -35.812 -5.43 1 89.25 414 ALA B O 1
ATOM 9717 N N . LEU B 1 415 ? 4.766 -36.531 -7.113 1 90.19 415 LEU B N 1
ATOM 9718 C CA . LEU B 1 415 ? 5.359 -37.562 -6.281 1 90.19 415 LEU B CA 1
ATOM 9719 C C . LEU B 1 415 ? 6.352 -36.969 -5.289 1 90.19 415 LEU B C 1
ATOM 9721 O O . LEU B 1 415 ? 6.711 -37.594 -4.301 1 90.19 415 LEU B O 1
ATOM 9725 N N . LYS B 1 416 ? 6.715 -35.75 -5.641 1 86.62 416 LYS B N 1
ATOM 9726 C CA . LYS B 1 416 ? 7.441 -35 -4.613 1 86.62 416 LYS B CA 1
ATOM 9727 C C . LYS B 1 416 ? 6.488 -34.438 -3.57 1 86.62 416 LYS B C 1
ATOM 9729 O O . LYS B 1 416 ? 5.375 -34.031 -3.898 1 86.62 416 LYS B O 1
ATOM 9734 N N . LYS B 1 417 ? 6.914 -34.531 -2.357 1 84 417 LYS B N 1
ATOM 9735 C CA . LYS B 1 417 ? 6.051 -33.906 -1.347 1 84 417 LYS B CA 1
ATOM 9736 C C . LYS B 1 417 ? 5.84 -32.438 -1.617 1 84 417 LYS B C 1
ATOM 9738 O O . LYS B 1 417 ? 6.785 -31.719 -1.969 1 84 417 LYS B O 1
ATOM 9743 N N . PHE B 1 418 ? 4.621 -31.969 -1.551 1 86.69 418 PHE B N 1
ATOM 9744 C CA . PHE B 1 418 ? 4.258 -30.609 -1.934 1 86.69 418 PHE B CA 1
ATOM 9745 C C . PHE B 1 418 ? 5.035 -29.578 -1.109 1 86.69 418 PHE B C 1
ATOM 9747 O O . PHE B 1 418 ? 5.215 -28.438 -1.537 1 86.69 418 PHE B O 1
ATOM 9754 N N . TYR B 1 419 ? 5.512 -30.031 0.065 1 90.38 419 TYR B N 1
ATOM 9755 C CA . TYR B 1 419 ? 6.203 -29.094 0.94 1 90.38 419 TYR B CA 1
ATOM 9756 C C . TYR B 1 419 ? 7.715 -29.203 0.771 1 90.38 419 TYR B C 1
ATOM 9758 O O . TYR B 1 419 ? 8.477 -28.578 1.52 1 90.38 419 TYR B O 1
ATOM 9766 N N . THR B 1 420 ? 8.211 -29.953 -0.154 1 89.44 420 THR B N 1
ATOM 9767 C CA . THR B 1 420 ? 9.641 -30.062 -0.418 1 89.44 420 THR B CA 1
ATOM 9768 C C . THR B 1 420 ? 10.008 -29.375 -1.729 1 89.44 420 THR B C 1
ATOM 9770 O O . THR B 1 420 ? 11.062 -29.656 -2.307 1 89.44 420 THR B O 1
ATOM 9773 N N . THR B 1 421 ? 9.117 -28.578 -2.213 1 85.88 421 THR B N 1
ATOM 9774 C CA . THR B 1 421 ? 9.367 -27.859 -3.461 1 85.88 421 THR B CA 1
ATOM 9775 C C . THR B 1 421 ? 9.352 -26.359 -3.234 1 85.88 421 THR B C 1
ATOM 9777 O O . THR B 1 421 ? 8.898 -25.891 -2.188 1 85.88 421 THR B O 1
ATOM 9780 N N . SER B 1 422 ? 9.969 -25.703 -4.184 1 86.19 422 SER B N 1
ATOM 9781 C CA . SER B 1 422 ? 9.938 -24.25 -4.176 1 86.19 422 SER B CA 1
ATOM 9782 C C . SER B 1 422 ? 8.852 -23.719 -5.102 1 86.19 422 SER B C 1
ATOM 9784 O O . SER B 1 422 ? 8.812 -24.047 -6.285 1 86.19 422 SER B O 1
ATOM 9786 N N . ASP B 1 423 ? 7.98 -22.891 -4.566 1 86.81 423 ASP B N 1
ATOM 9787 C CA . ASP B 1 423 ? 6.875 -22.359 -5.363 1 86.81 423 ASP B CA 1
ATOM 9788 C C . ASP B 1 423 ? 7.391 -21.594 -6.582 1 86.81 423 ASP B C 1
ATOM 9790 O O . ASP B 1 423 ? 6.828 -21.719 -7.672 1 86.81 423 ASP B O 1
ATOM 9794 N N . LEU B 1 424 ? 8.477 -20.891 -6.422 1 88.06 424 LEU B N 1
ATOM 9795 C CA . LEU B 1 424 ? 9 -20.078 -7.523 1 88.06 424 LEU B CA 1
ATOM 9796 C C . LEU B 1 424 ? 9.562 -20.969 -8.625 1 88.06 424 LEU B C 1
ATOM 9798 O O . LEU B 1 424 ? 9.367 -20.703 -9.812 1 88.06 424 LEU B O 1
ATOM 9802 N N . ALA B 1 425 ? 10.258 -21.969 -8.195 1 85.38 425 ALA B N 1
ATOM 9803 C CA . ALA B 1 425 ? 10.805 -22.906 -9.172 1 85.38 425 ALA B CA 1
ATOM 9804 C C . ALA B 1 425 ? 9.688 -23.656 -9.891 1 85.38 425 ALA B C 1
ATOM 9806 O O . ALA B 1 425 ? 9.773 -23.906 -11.094 1 85.38 425 ALA B O 1
ATOM 9807 N N . GLU B 1 426 ? 8.703 -24 -9.133 1 88.31 426 GLU B N 1
ATOM 9808 C CA . GLU B 1 426 ? 7.582 -24.734 -9.719 1 88.31 426 GLU B CA 1
ATOM 9809 C C . GLU B 1 426 ? 6.789 -23.844 -10.68 1 88.31 426 GLU B C 1
ATOM 9811 O O . GLU B 1 426 ? 6.301 -24.328 -11.703 1 88.31 426 GLU B O 1
ATOM 9816 N N . ASN B 1 427 ? 6.594 -22.609 -10.297 1 91.62 427 ASN B N 1
ATOM 9817 C CA . ASN B 1 427 ? 5.922 -21.672 -11.203 1 91.62 427 ASN B CA 1
ATOM 9818 C C . ASN B 1 427 ? 6.656 -21.562 -12.531 1 91.62 427 ASN B C 1
ATOM 9820 O O . ASN B 1 427 ? 6.031 -21.578 -13.594 1 91.62 427 ASN B O 1
ATOM 9824 N N . ARG B 1 428 ? 7.973 -21.406 -12.438 1 91.62 428 ARG B N 1
ATOM 9825 C CA . ARG B 1 428 ? 8.781 -21.297 -13.648 1 91.62 428 ARG B CA 1
ATOM 9826 C C . ARG B 1 428 ? 8.648 -22.531 -14.523 1 91.62 428 ARG B C 1
ATOM 9828 O O . ARG B 1 428 ? 8.461 -22.422 -15.742 1 91.62 428 ARG B O 1
ATOM 9835 N N . ARG B 1 429 ? 8.719 -23.672 -13.914 1 87.94 429 ARG B N 1
ATOM 9836 C CA . ARG B 1 429 ? 8.594 -24.922 -14.656 1 87.94 429 ARG B CA 1
ATOM 9837 C C . ARG B 1 429 ? 7.215 -25.047 -15.297 1 87.94 429 ARG B C 1
ATOM 9839 O O . ARG B 1 429 ? 7.094 -25.531 -16.422 1 87.94 429 ARG B O 1
ATOM 9846 N N . TYR B 1 430 ? 6.227 -24.719 -14.555 1 89.94 430 TYR B N 1
ATOM 9847 C CA . TYR B 1 430 ? 4.863 -24.781 -15.07 1 89.94 430 TYR B CA 1
ATOM 9848 C C . TYR B 1 430 ? 4.684 -23.844 -16.266 1 89.94 430 TYR B C 1
ATOM 9850 O O . TYR B 1 430 ? 4.051 -24.203 -17.25 1 89.94 430 TYR B O 1
ATOM 9858 N N . ILE B 1 431 ? 5.219 -22.672 -16.203 1 91.69 431 ILE B N 1
ATOM 9859 C CA . ILE B 1 431 ? 5.129 -21.703 -17.297 1 91.69 431 ILE B CA 1
ATOM 9860 C C . ILE B 1 431 ? 5.828 -22.266 -18.531 1 91.69 431 ILE B C 1
ATOM 9862 O O . ILE B 1 431 ? 5.312 -22.156 -19.641 1 91.69 431 ILE B O 1
ATOM 9866 N N . LYS B 1 432 ? 6.961 -22.875 -18.297 1 88.06 432 LYS B N 1
ATOM 9867 C CA . LYS B 1 432 ? 7.734 -23.422 -19.406 1 88.06 432 LYS B CA 1
ATOM 9868 C C . LYS B 1 432 ? 6.988 -24.578 -20.062 1 88.06 432 LYS B C 1
ATOM 9870 O O . LYS B 1 432 ? 7.098 -24.781 -21.281 1 88.06 432 LYS B O 1
ATOM 9875 N N . SER B 1 433 ? 6.242 -25.266 -19.266 1 85.25 433 SER B N 1
ATOM 9876 C CA . SER B 1 433 ? 5.535 -26.438 -19.781 1 85.25 433 SER B CA 1
ATOM 9877 C C . SER B 1 433 ? 4.133 -26.062 -20.25 1 85.25 433 SER B C 1
ATOM 9879 O O . SER B 1 433 ? 3.434 -26.891 -20.828 1 85.25 433 SER B O 1
ATOM 9881 N N . TYR B 1 434 ? 3.766 -24.859 -20.047 1 86.75 434 TYR B N 1
ATOM 9882 C CA . TYR B 1 434 ? 2.418 -24.406 -20.391 1 86.75 434 TYR B CA 1
ATOM 9883 C C . TYR B 1 434 ? 2.215 -24.406 -21.891 1 86.75 434 TYR B C 1
ATOM 9885 O O . TYR B 1 434 ? 3.027 -23.844 -22.641 1 86.75 434 TYR B O 1
ATOM 9893 N N . GLU B 1 435 ? 1.227 -25.094 -22.297 1 82.69 435 GLU B N 1
ATOM 9894 C CA . GLU B 1 435 ? 0.888 -25.109 -23.719 1 82.69 435 GLU B CA 1
ATOM 9895 C C . GLU B 1 435 ? -0.443 -24.406 -23.969 1 82.69 435 GLU B C 1
ATOM 9897 O O . GLU B 1 435 ? -1.451 -24.719 -23.344 1 82.69 435 GLU B O 1
ATOM 9902 N N . GLU B 1 436 ? -0.513 -23.5 -24.906 1 81.56 436 GLU B N 1
ATOM 9903 C CA . GLU B 1 436 ? -1.686 -22.688 -25.234 1 81.56 436 GLU B CA 1
ATOM 9904 C C . GLU B 1 436 ? -2.852 -23.562 -25.672 1 81.56 436 GLU B C 1
ATOM 9906 O O . GLU B 1 436 ? -4.012 -23.25 -25.422 1 81.56 436 GLU B O 1
ATOM 9911 N N . ASN B 1 437 ? -2.668 -24.625 -26.312 1 80.75 437 ASN B N 1
ATOM 9912 C CA . ASN B 1 437 ? -3.729 -25.469 -26.828 1 80.75 437 ASN B CA 1
ATOM 9913 C C . ASN B 1 437 ? -3.65 -26.875 -26.25 1 80.75 437 ASN B C 1
ATOM 9915 O O . ASN B 1 437 ? -3.855 -27.859 -26.953 1 80.75 437 ASN B O 1
ATOM 9919 N N . ASN B 1 438 ? -3.422 -26.75 -24.969 1 84.25 438 ASN B N 1
ATOM 9920 C CA . ASN B 1 438 ? -3.408 -28.031 -24.297 1 84.25 438 ASN B CA 1
ATOM 9921 C C . ASN B 1 438 ? -4.809 -28.625 -24.203 1 84.25 438 ASN B C 1
ATOM 9923 O O . ASN B 1 438 ? -5.805 -27.922 -24.375 1 84.25 438 ASN B O 1
ATOM 9927 N N . PHE B 1 439 ? -4.828 -29.969 -24.031 1 89.81 439 PHE B N 1
ATOM 9928 C CA . PHE B 1 439 ? -6.113 -30.656 -24.031 1 89.81 439 PHE B CA 1
ATOM 9929 C C . PHE B 1 439 ? -6.172 -31.672 -22.891 1 89.81 439 PHE B C 1
ATOM 9931 O O . PHE B 1 439 ? -5.145 -32 -22.312 1 89.81 439 PHE B O 1
ATOM 9938 N N . LYS B 1 440 ? -7.305 -31.984 -22.516 1 88 440 LYS B N 1
ATOM 9939 C CA . LYS B 1 440 ? -7.605 -33.125 -21.656 1 88 440 LYS B CA 1
ATOM 9940 C C . LYS B 1 440 ? -8.484 -34.156 -22.391 1 88 440 LYS B C 1
ATOM 9942 O O . LYS B 1 440 ? -8.977 -33.875 -23.484 1 88 440 LYS B O 1
ATOM 9947 N N . ILE B 1 441 ? -8.547 -35.375 -21.781 1 89.62 441 ILE B N 1
ATOM 9948 C CA . ILE B 1 441 ? -9.266 -36.375 -22.562 1 89.62 441 ILE B CA 1
ATOM 9949 C C . ILE B 1 441 ? -10.125 -37.219 -21.625 1 89.62 441 ILE B C 1
ATOM 9951 O O . ILE B 1 441 ? -9.672 -37.625 -20.547 1 89.62 441 ILE B O 1
ATOM 9955 N N . LEU B 1 442 ? -11.359 -37.344 -21.891 1 90.31 442 LEU B N 1
ATOM 9956 C CA . LEU B 1 442 ? -12.289 -38.344 -21.359 1 90.31 442 LEU B CA 1
ATOM 9957 C C . LEU B 1 442 ? -12.672 -39.344 -22.422 1 90.31 442 LEU B C 1
ATOM 9959 O O . LEU B 1 442 ? -11.797 -40 -23 1 90.31 442 LEU B O 1
ATOM 9963 N N . LYS B 1 443 ? -14 -39.406 -22.703 1 91.62 443 LYS B N 1
ATOM 9964 C CA . LYS B 1 443 ? -14.367 -40.219 -23.859 1 91.62 443 LYS B CA 1
ATOM 9965 C C . LYS B 1 443 ? -14.016 -39.531 -25.156 1 91.62 443 LYS B C 1
ATOM 9967 O O . LYS B 1 443 ? -13.891 -40.156 -26.203 1 91.62 443 LYS B O 1
ATOM 9972 N N . ALA B 1 444 ? -13.906 -38.25 -25.016 1 94.5 444 ALA B N 1
ATOM 9973 C CA . ALA B 1 444 ? -13.445 -37.406 -26.109 1 94.5 444 ALA B CA 1
ATOM 9974 C C . ALA B 1 444 ? -12.508 -36.312 -25.578 1 94.5 444 ALA B C 1
ATOM 9976 O O . ALA B 1 444 ? -12.555 -35.969 -24.391 1 94.5 444 ALA B O 1
ATOM 9977 N N . ALA B 1 445 ? -11.648 -35.875 -26.484 1 93.81 445 ALA B N 1
ATOM 9978 C CA . ALA B 1 445 ? -10.734 -34.781 -26.078 1 93.81 445 ALA B CA 1
ATOM 9979 C C . ALA B 1 445 ? -11.461 -33.469 -26 1 93.81 445 ALA B C 1
ATOM 9981 O O . ALA B 1 445 ? -12.414 -33.219 -26.75 1 93.81 445 ALA B O 1
ATOM 9982 N N . TYR B 1 446 ? -11.07 -32.656 -25.062 1 93.62 446 TYR B N 1
ATOM 9983 C CA . TYR B 1 446 ? -11.688 -31.344 -24.922 1 93.62 446 TYR B CA 1
ATOM 9984 C C . TYR B 1 446 ? -10.664 -30.312 -24.469 1 93.62 446 TYR B C 1
ATOM 9986 O O . TYR B 1 446 ? -9.547 -30.656 -24.078 1 93.62 446 TYR B O 1
ATOM 9994 N N . ARG B 1 447 ? -11.078 -29.094 -24.672 1 91.44 447 ARG B N 1
ATOM 9995 C CA . ARG B 1 447 ? -10.242 -27.953 -24.297 1 91.44 447 ARG B CA 1
ATOM 9996 C C . ARG B 1 447 ? -11.047 -26.906 -23.531 1 91.44 447 ARG B C 1
ATOM 9998 O O . ARG B 1 447 ? -12.258 -26.781 -23.719 1 91.44 447 ARG B O 1
ATOM 10005 N N . SER B 1 448 ? -10.312 -26.312 -22.625 1 89.12 448 SER B N 1
ATOM 10006 C CA . SER B 1 448 ? -10.852 -25.125 -21.969 1 89.12 448 SER B CA 1
ATOM 10007 C C . SER B 1 448 ? -10.219 -23.844 -22.516 1 89.12 448 SER B C 1
ATOM 10009 O O . SER B 1 448 ? -9.164 -23.422 -22.047 1 89.12 448 SER B O 1
ATOM 10011 N N . PRO B 1 449 ? -10.875 -23.156 -23.328 1 83.88 449 PRO B N 1
ATOM 10012 C CA . PRO B 1 449 ? -10.258 -22.016 -24.016 1 83.88 449 PRO B CA 1
ATOM 10013 C C . PRO B 1 449 ? -9.82 -20.922 -23.047 1 83.88 449 PRO B C 1
ATOM 10015 O O . PRO B 1 449 ? -8.891 -20.156 -23.344 1 83.88 449 PRO B O 1
ATOM 10018 N N . ASN B 1 450 ? -10.406 -20.859 -21.938 1 84.06 450 ASN B N 1
ATOM 10019 C CA . ASN B 1 450 ? -10.094 -19.781 -20.984 1 84.06 450 ASN B CA 1
ATOM 10020 C C . ASN B 1 450 ? -8.922 -20.172 -20.094 1 84.06 450 ASN B C 1
ATOM 10022 O O . ASN B 1 450 ? -8.352 -19.312 -19.406 1 84.06 450 ASN B O 1
ATOM 10026 N N . ILE B 1 451 ? -8.539 -21.359 -20.062 1 85.06 451 ILE B N 1
ATOM 10027 C CA . ILE B 1 451 ? -7.473 -21.812 -19.172 1 85.06 451 ILE B CA 1
ATOM 10028 C C . ILE B 1 451 ? -6.176 -21.984 -19.969 1 85.06 451 ILE B C 1
ATOM 10030 O O . ILE B 1 451 ? -5.109 -21.562 -19.516 1 85.06 451 ILE B O 1
ATOM 10034 N N . ASN B 1 452 ? -6.266 -22.578 -21.062 1 82.25 452 ASN B N 1
ATOM 10035 C CA . ASN B 1 452 ? -5.098 -22.734 -21.922 1 82.25 452 ASN B CA 1
ATOM 10036 C C . ASN B 1 452 ? -5.098 -21.719 -23.062 1 82.25 452 ASN B C 1
ATOM 10038 O O . ASN B 1 452 ? -5.289 -22.078 -24.219 1 82.25 452 ASN B O 1
ATOM 10042 N N . ASN B 1 453 ? -4.793 -20.5 -22.703 1 83 453 ASN B N 1
ATOM 10043 C CA . ASN B 1 453 ? -4.859 -19.438 -23.703 1 83 453 ASN B CA 1
ATOM 10044 C C . ASN B 1 453 ? -3.576 -18.609 -23.734 1 83 453 ASN B C 1
ATOM 10046 O O . ASN B 1 453 ? -2.793 -18.641 -22.781 1 83 453 ASN B O 1
ATOM 10050 N N . LYS B 1 454 ? -3.482 -17.891 -24.766 1 85.25 454 LYS B N 1
ATOM 10051 C CA . LYS B 1 454 ? -2.271 -17.125 -25.031 1 85.25 454 LYS B CA 1
ATOM 10052 C C . LYS B 1 454 ? -2.123 -15.969 -24.047 1 85.25 454 LYS B C 1
ATOM 10054 O O . LYS B 1 454 ? -1.006 -15.594 -23.688 1 85.25 454 LYS B O 1
ATOM 10059 N N . ASP B 1 455 ? -3.207 -15.469 -23.594 1 87.12 455 ASP B N 1
ATOM 10060 C CA . ASP B 1 455 ? -3.174 -14.336 -22.6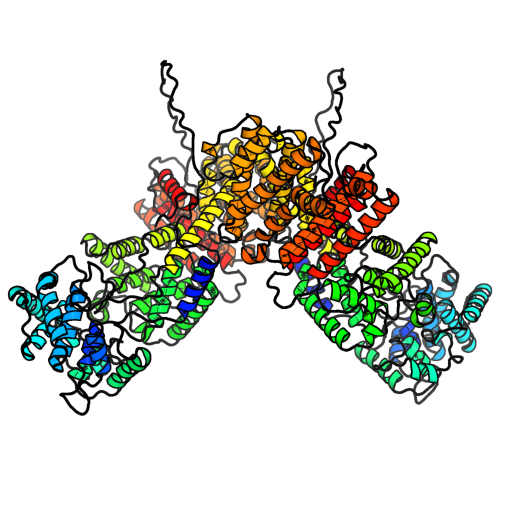72 1 87.12 455 ASP B CA 1
ATOM 10061 C C . ASP B 1 455 ? -2.598 -14.75 -21.328 1 87.12 455 ASP B C 1
ATOM 10063 O O . ASP B 1 455 ? -1.784 -14.023 -20.75 1 87.12 455 ASP B O 1
ATOM 10067 N N . LEU B 1 456 ? -2.977 -15.867 -20.875 1 89.94 456 LEU B N 1
ATOM 10068 C CA . LEU B 1 456 ? -2.508 -16.344 -19.578 1 89.94 456 LEU B CA 1
ATOM 10069 C C . LEU B 1 456 ? -1.009 -16.625 -19.609 1 89.94 456 LEU B C 1
ATOM 10071 O O . LEU B 1 456 ? -0.296 -16.328 -18.656 1 89.94 456 LEU B O 1
ATOM 10075 N N . LEU B 1 457 ? -0.567 -17.188 -20.641 1 90.75 457 LEU B N 1
ATOM 10076 C CA . LEU B 1 457 ? 0.854 -17.484 -20.797 1 90.75 457 LEU B CA 1
ATOM 10077 C C . LEU B 1 457 ? 1.672 -16.203 -20.859 1 90.75 457 LEU B C 1
ATOM 10079 O O . LEU B 1 457 ? 2.654 -16.047 -20.125 1 90.75 457 LEU B O 1
ATOM 10083 N N . ALA B 1 458 ? 1.273 -15.305 -21.781 1 89.25 458 ALA B N 1
ATOM 10084 C CA . ALA B 1 458 ? 1.987 -14.047 -21.953 1 89.25 458 ALA B CA 1
ATOM 10085 C C . ALA B 1 458 ? 2.025 -13.25 -20.656 1 89.25 458 ALA B C 1
ATOM 10087 O O . ALA B 1 458 ? 3.053 -12.672 -20.297 1 89.25 458 ALA B O 1
ATOM 10088 N N . PHE B 1 459 ? 0.935 -13.242 -19.953 1 92.19 459 PHE B N 1
ATOM 10089 C CA . PHE B 1 459 ? 0.833 -12.523 -18.688 1 92.19 459 PHE B CA 1
ATOM 10090 C C . PHE B 1 459 ? 1.746 -13.141 -17.641 1 92.19 459 PHE B C 1
ATOM 10092 O O . PHE B 1 459 ? 2.404 -12.43 -16.891 1 92.19 459 PHE B O 1
ATOM 10099 N N . SER B 1 460 ? 1.73 -14.422 -17.578 1 93 460 SER B N 1
ATOM 10100 C CA . SER B 1 460 ? 2.537 -15.125 -16.594 1 93 460 SER B CA 1
ATOM 10101 C C . SER B 1 460 ? 4.027 -14.914 -16.828 1 93 460 SER B C 1
ATOM 10103 O O . SER B 1 460 ? 4.801 -14.758 -15.891 1 93 460 SER B O 1
ATOM 10105 N N . ILE B 1 461 ? 4.445 -14.93 -18.062 1 92.5 461 ILE B N 1
ATOM 10106 C CA . ILE B 1 461 ? 5.844 -14.688 -18.422 1 92.5 461 ILE B CA 1
ATOM 10107 C C . ILE B 1 461 ? 6.238 -13.273 -18.016 1 92.5 461 ILE B C 1
ATOM 10109 O O . ILE B 1 461 ? 7.293 -13.062 -17.406 1 92.5 461 ILE B O 1
ATOM 10113 N N . HIS B 1 462 ? 5.375 -12.359 -18.359 1 90.88 462 HIS B N 1
ATOM 10114 C CA . HIS B 1 462 ? 5.633 -10.961 -18.031 1 90.88 462 HIS B CA 1
ATOM 10115 C C . HIS B 1 462 ? 5.77 -10.758 -16.531 1 90.88 462 HIS B C 1
ATOM 10117 O O . HIS B 1 462 ? 6.691 -10.078 -16.078 1 90.88 462 HIS B O 1
ATOM 10123 N N . GLU B 1 463 ? 4.848 -11.312 -15.805 1 91.19 463 GLU B N 1
ATOM 10124 C CA . GLU B 1 463 ? 4.863 -11.195 -14.352 1 91.19 463 GLU B CA 1
ATOM 10125 C C . GLU B 1 463 ? 6.133 -11.805 -13.758 1 91.19 463 GLU B C 1
ATOM 10127 O O . GLU B 1 463 ? 6.715 -11.25 -12.82 1 91.19 463 GLU B O 1
ATOM 10132 N N . PHE B 1 464 ? 6.547 -12.914 -14.258 1 93.25 464 PHE B N 1
ATOM 10133 C CA . PHE B 1 464 ? 7.75 -13.578 -13.773 1 93.25 464 PHE B CA 1
ATOM 10134 C C . PHE B 1 464 ? 8.984 -12.719 -14.039 1 93.25 464 PHE B C 1
ATOM 10136 O O . PHE B 1 464 ? 9.859 -12.594 -13.18 1 93.25 464 PHE B O 1
ATOM 10143 N N . GLU B 1 465 ? 9.047 -12.125 -15.18 1 91.88 465 GLU B N 1
ATOM 10144 C CA . GLU B 1 465 ? 10.18 -11.289 -15.547 1 91.88 465 GLU B CA 1
ATOM 10145 C C . GLU B 1 465 ? 10.234 -10.023 -14.703 1 91.88 465 GLU B C 1
ATOM 10147 O O . GLU B 1 465 ? 11.32 -9.547 -14.359 1 91.88 465 GLU B O 1
ATOM 10152 N N . LEU B 1 466 ? 9.133 -9.492 -14.461 1 91.56 466 LEU B N 1
ATOM 10153 C CA . LEU B 1 466 ? 9.078 -8.32 -13.586 1 91.56 466 LEU B CA 1
ATOM 10154 C C . LEU B 1 466 ? 9.586 -8.664 -12.195 1 91.56 466 LEU B C 1
ATOM 10156 O O . LEU B 1 466 ? 10.289 -7.863 -11.57 1 91.56 466 LEU B O 1
ATOM 10160 N N . CYS B 1 467 ? 9.195 -9.781 -11.703 1 93.12 467 CYS B N 1
ATOM 10161 C CA . CYS B 1 467 ? 9.68 -10.234 -10.398 1 93.12 467 CYS B CA 1
ATOM 10162 C C . CYS B 1 467 ? 11.188 -10.438 -10.422 1 93.12 467 CYS B C 1
ATOM 10164 O O . CYS B 1 467 ? 11.883 -10.086 -9.469 1 93.12 467 CYS B O 1
ATOM 10166 N N . GLN B 1 468 ? 11.672 -10.992 -11.508 1 93.19 468 GLN B N 1
ATOM 10167 C CA . GLN B 1 468 ? 13.109 -11.188 -11.641 1 93.19 468 GLN B CA 1
ATOM 10168 C C . GLN B 1 468 ? 13.852 -9.859 -11.594 1 93.19 468 GLN B C 1
ATOM 10170 O O . GLN B 1 468 ? 14.914 -9.758 -10.969 1 93.19 468 GLN B O 1
ATOM 10175 N N . ALA B 1 469 ? 13.297 -8.906 -12.297 1 93.56 469 ALA B N 1
ATOM 10176 C CA . ALA B 1 469 ? 13.906 -7.582 -12.289 1 93.56 469 ALA B CA 1
ATOM 10177 C C . ALA B 1 469 ? 13.945 -7 -10.883 1 93.56 469 ALA B C 1
ATOM 10179 O O . ALA B 1 469 ? 14.945 -6.398 -10.477 1 93.56 469 ALA B O 1
ATOM 10180 N N . GLN B 1 470 ? 12.898 -7.141 -10.203 1 94.62 470 GLN B N 1
ATOM 10181 C CA . GLN B 1 470 ? 12.82 -6.664 -8.828 1 94.62 470 GLN B CA 1
ATOM 10182 C C . GLN B 1 470 ? 13.836 -7.371 -7.941 1 94.62 470 GLN B C 1
ATOM 10184 O O . GLN B 1 470 ? 14.492 -6.738 -7.105 1 94.62 470 GLN B O 1
ATOM 10189 N N . HIS B 1 471 ? 13.891 -8.656 -8.078 1 95.69 471 HIS B N 1
ATOM 10190 C CA . HIS B 1 471 ? 14.852 -9.422 -7.293 1 95.69 471 HIS B CA 1
ATOM 10191 C C . HIS B 1 471 ? 16.281 -8.953 -7.551 1 95.69 471 HIS B C 1
ATOM 10193 O O . HIS B 1 471 ? 17.078 -8.836 -6.621 1 95.69 471 HIS B O 1
ATOM 10199 N N . ARG B 1 472 ? 16.578 -8.664 -8.75 1 94.75 472 ARG B N 1
ATOM 10200 C CA . ARG B 1 472 ? 17.922 -8.211 -9.086 1 94.75 472 ARG B CA 1
ATOM 10201 C C . ARG B 1 472 ? 18.188 -6.828 -8.5 1 94.75 472 ARG B C 1
ATOM 10203 O O . ARG B 1 472 ? 19.297 -6.551 -8.039 1 94.75 472 ARG B O 1
ATOM 10210 N N . GLU B 1 473 ? 17.203 -6.004 -8.586 1 94.44 473 GLU B N 1
ATOM 10211 C CA . GLU B 1 473 ? 17.344 -4.688 -7.969 1 94.44 473 GLU B CA 1
ATOM 10212 C C . GLU B 1 473 ? 17.578 -4.805 -6.465 1 94.44 473 GLU B C 1
ATOM 10214 O O . GLU B 1 473 ? 18.391 -4.062 -5.898 1 94.44 473 GLU B O 1
ATOM 10219 N N . GLU B 1 474 ? 16.859 -5.625 -5.816 1 95.81 474 GLU B N 1
ATOM 10220 C CA . GLU B 1 474 ? 17 -5.84 -4.383 1 95.81 474 GLU B CA 1
ATOM 10221 C C . GLU B 1 474 ? 18.375 -6.441 -4.055 1 95.81 474 GLU B C 1
ATOM 10223 O O . GLU B 1 474 ? 18.969 -6.105 -3.029 1 95.81 474 GLU B O 1
ATOM 10228 N N . LEU B 1 475 ? 18.828 -7.348 -4.895 1 95.5 475 LEU B N 1
ATOM 10229 C CA . LEU B 1 475 ? 20.156 -7.918 -4.719 1 95.5 475 LEU B CA 1
ATOM 10230 C C . LEU B 1 475 ? 21.234 -6.828 -4.781 1 95.5 475 LEU B C 1
ATOM 10232 O O . LEU B 1 475 ? 22.219 -6.879 -4.043 1 95.5 475 LEU B O 1
ATOM 10236 N N . GLN B 1 476 ? 21 -5.895 -5.672 1 94.19 476 GLN B N 1
ATOM 10237 C CA . GLN B 1 476 ? 21.938 -4.77 -5.766 1 94.19 476 GLN B CA 1
ATOM 10238 C C . GLN B 1 476 ? 21.938 -3.949 -4.477 1 94.19 476 GLN B C 1
ATOM 10240 O O . GLN B 1 476 ? 22.984 -3.508 -4.016 1 94.19 476 GLN B O 1
ATOM 10245 N N . GLN B 1 477 ? 20.797 -3.754 -3.926 1 94.31 477 GLN B N 1
ATOM 10246 C CA . GLN B 1 477 ? 20.703 -3.043 -2.654 1 94.31 477 GLN B CA 1
ATOM 10247 C C . GLN B 1 477 ? 21.438 -3.793 -1.548 1 94.31 477 GLN B C 1
ATOM 10249 O O . GLN B 1 477 ? 22.109 -3.182 -0.718 1 94.31 477 GLN B O 1
ATOM 10254 N N . LEU B 1 478 ? 21.312 -5.117 -1.499 1 96.06 478 LEU B N 1
ATOM 10255 C CA . LEU B 1 478 ? 21.984 -5.938 -0.497 1 96.06 478 LEU B CA 1
ATOM 10256 C C . LEU B 1 478 ? 23.5 -5.883 -0.675 1 96.06 478 LEU B C 1
ATOM 10258 O O . LEU B 1 478 ? 24.234 -5.863 0.308 1 96.06 478 LEU B O 1
ATOM 10262 N N . ARG B 1 479 ? 23.891 -5.891 -1.928 1 95.38 479 ARG B N 1
ATOM 10263 C CA . ARG B 1 479 ? 25.328 -5.793 -2.205 1 95.38 479 ARG B CA 1
ATOM 10264 C C . ARG B 1 479 ? 25.891 -4.48 -1.68 1 95.38 479 ARG B C 1
ATOM 10266 O O . ARG B 1 479 ? 26.984 -4.457 -1.11 1 95.38 479 ARG B O 1
ATOM 10273 N N . ARG B 1 480 ? 25.172 -3.381 -1.941 1 95.44 480 ARG B N 1
ATOM 10274 C CA . ARG B 1 480 ? 25.594 -2.074 -1.449 1 95.44 480 ARG B CA 1
ATOM 10275 C C . ARG B 1 480 ? 25.688 -2.062 0.074 1 95.44 480 ARG B C 1
ATOM 10277 O O . ARG B 1 480 ? 26.609 -1.493 0.646 1 95.44 480 ARG B O 1
ATOM 10284 N N . TRP B 1 481 ? 24.703 -2.68 0.717 1 95.44 481 TRP B N 1
ATOM 10285 C CA . TRP B 1 481 ? 24.672 -2.758 2.174 1 95.44 481 TRP B CA 1
ATOM 10286 C C . TRP B 1 481 ? 25.844 -3.594 2.691 1 95.44 481 TRP B C 1
ATOM 10288 O O . TRP B 1 481 ? 26.5 -3.215 3.66 1 95.44 481 TRP B O 1
ATOM 10298 N N . PHE B 1 482 ? 26.125 -4.777 2.07 1 95.75 482 PHE B N 1
ATOM 10299 C CA . PHE B 1 482 ? 27.234 -5.68 2.402 1 95.75 482 PHE B CA 1
ATOM 10300 C C . PHE B 1 482 ? 28.562 -4.953 2.338 1 95.75 482 PHE B C 1
ATOM 10302 O O . PHE B 1 482 ? 29.406 -5.098 3.234 1 95.75 482 PHE B O 1
ATOM 10309 N N . GLU B 1 483 ? 28.688 -4.09 1.254 1 94.38 483 GLU B N 1
ATOM 10310 C CA . GLU B 1 483 ? 29.922 -3.348 1.05 1 94.38 483 GLU B CA 1
ATOM 10311 C C . GLU B 1 483 ? 30.047 -2.197 2.043 1 94.38 483 GLU B C 1
ATOM 10313 O O . GLU B 1 483 ? 31.141 -1.938 2.568 1 94.38 483 GLU B O 1
ATOM 10318 N N . ASP B 1 484 ? 28.969 -1.52 2.229 1 93.5 484 ASP B N 1
ATOM 10319 C CA . ASP B 1 484 ? 28.953 -0.377 3.137 1 93.5 484 ASP B CA 1
ATOM 10320 C C . ASP B 1 484 ? 29.391 -0.791 4.543 1 93.5 484 ASP B C 1
ATOM 10322 O O . ASP B 1 484 ? 30.172 -0.092 5.195 1 93.5 484 ASP B O 1
ATOM 10326 N N . TYR B 1 485 ? 28.906 -1.982 5.008 1 93.38 485 TYR B N 1
ATOM 10327 C CA . TYR B 1 485 ? 29.203 -2.418 6.371 1 93.38 485 TYR B CA 1
ATOM 10328 C C . TYR B 1 485 ? 30.406 -3.336 6.402 1 93.38 485 TYR B C 1
ATOM 10330 O O . TYR B 1 485 ? 30.812 -3.811 7.469 1 93.38 485 TYR B O 1
ATOM 10338 N N . ARG B 1 486 ? 31.047 -3.619 5.254 1 92.19 486 ARG B N 1
ATOM 10339 C CA . ARG B 1 486 ? 32.281 -4.41 5.121 1 92.19 486 ARG B CA 1
ATOM 10340 C C . ARG B 1 486 ? 32.125 -5.75 5.836 1 92.19 486 ARG B C 1
ATOM 10342 O O . ARG B 1 486 ? 32.969 -6.102 6.672 1 92.19 486 ARG B O 1
ATOM 10349 N N . LEU B 1 487 ? 31.062 -6.461 5.543 1 94 487 LEU B N 1
ATOM 10350 C CA . LEU B 1 487 ? 30.812 -7.75 6.18 1 94 487 LEU B CA 1
ATOM 10351 C C . LEU B 1 487 ? 31.859 -8.773 5.766 1 94 487 LEU B C 1
ATOM 10353 O O . LEU B 1 487 ? 32.031 -9.797 6.43 1 94 487 LEU B O 1
ATOM 10357 N N . ASP B 1 488 ? 32.531 -8.477 4.668 1 91.44 488 ASP B N 1
ATOM 10358 C CA . ASP B 1 488 ? 33.625 -9.328 4.219 1 91.44 488 ASP B CA 1
ATOM 10359 C C . ASP B 1 488 ? 34.719 -9.391 5.258 1 91.44 488 ASP B C 1
ATOM 10361 O O . ASP B 1 488 ? 35.406 -10.422 5.402 1 91.44 488 ASP B O 1
ATOM 10365 N N . GLN B 1 489 ? 34.875 -8.32 5.961 1 90.5 489 GLN B N 1
ATOM 10366 C CA . GLN B 1 489 ? 35.938 -8.258 6.984 1 90.5 489 GLN B CA 1
ATOM 10367 C C . GLN B 1 489 ? 35.594 -9.195 8.148 1 90.5 489 GLN B C 1
ATOM 10369 O O . GLN B 1 489 ? 36.5 -9.562 8.922 1 90.5 489 GLN B O 1
ATOM 10374 N N . LEU B 1 490 ? 34.375 -9.586 8.273 1 91.44 490 LEU B N 1
ATOM 10375 C CA . LEU B 1 490 ? 33.969 -10.484 9.344 1 91.44 490 LEU B CA 1
ATOM 10376 C C . LEU B 1 490 ? 33.938 -11.93 8.859 1 91.44 490 LEU B C 1
ATOM 10378 O O . LEU B 1 490 ? 33.406 -12.805 9.555 1 91.44 490 LEU B O 1
ATOM 10382 N N . GLY B 1 491 ? 34.406 -12.109 7.633 1 86.88 491 GLY B N 1
ATOM 10383 C CA . GLY B 1 491 ? 34.562 -13.469 7.129 1 86.88 491 GLY B CA 1
ATOM 10384 C C . GLY B 1 491 ? 33.406 -13.938 6.293 1 86.88 491 GLY B C 1
ATOM 10385 O O . GLY B 1 491 ? 33.344 -15.102 5.891 1 86.88 491 GLY B O 1
ATOM 10386 N N . LEU B 1 492 ? 32.438 -13.102 6.039 1 90.12 492 LEU B N 1
ATOM 10387 C CA . LEU B 1 492 ? 31.297 -13.492 5.234 1 90.12 492 LEU B CA 1
ATOM 10388 C C . LEU B 1 492 ? 31.578 -13.305 3.748 1 90.12 492 LEU B C 1
ATOM 10390 O O . LEU B 1 492 ? 31.922 -12.203 3.312 1 90.12 492 LEU B O 1
ATOM 10394 N N . ALA B 1 493 ? 31.5 -14.375 2.988 1 88 493 ALA B N 1
ATOM 10395 C CA . ALA B 1 493 ? 31.734 -14.305 1.549 1 88 493 ALA B CA 1
ATOM 10396 C C . ALA B 1 493 ? 30.547 -13.656 0.832 1 88 493 ALA B C 1
ATOM 10398 O O . ALA B 1 493 ? 29.406 -13.75 1.29 1 88 493 ALA B O 1
ATOM 10399 N N . GLU B 1 494 ? 30.75 -13.039 -0.22 1 87.62 494 GLU B N 1
ATOM 10400 C CA . GLU B 1 494 ? 29.766 -12.32 -1.004 1 87.62 494 GLU B CA 1
ATOM 10401 C C . GLU B 1 494 ? 28.703 -13.266 -1.553 1 87.62 494 GLU B C 1
ATOM 10403 O O . GLU B 1 494 ? 27.562 -12.867 -1.786 1 87.62 494 GLU B O 1
ATOM 10408 N N . ARG B 1 495 ? 29.078 -14.5 -1.817 1 83.56 495 ARG B N 1
ATOM 10409 C CA . ARG B 1 495 ? 28.156 -15.477 -2.375 1 83.56 495 ARG B CA 1
ATOM 10410 C C . ARG B 1 495 ? 26.969 -15.695 -1.448 1 83.56 495 ARG B C 1
ATOM 10412 O O . ARG B 1 495 ? 25.891 -16.109 -1.893 1 83.56 495 ARG B O 1
ATOM 10419 N N . TYR B 1 496 ? 27.125 -15.359 -0.164 1 87.69 496 TYR B N 1
ATOM 10420 C CA . TYR B 1 496 ? 26.062 -15.539 0.811 1 87.69 496 TYR B CA 1
ATOM 10421 C C . TYR B 1 496 ? 24.922 -14.562 0.557 1 87.69 496 TYR B C 1
ATOM 10423 O O . TYR B 1 496 ? 23.797 -14.789 0.988 1 87.69 496 TYR B O 1
ATOM 10431 N N . ILE B 1 497 ? 25.266 -13.516 -0.183 1 92.25 497 ILE B N 1
ATOM 10432 C CA . ILE B 1 497 ? 24.219 -12.539 -0.5 1 92.25 497 ILE B CA 1
ATOM 10433 C C . ILE B 1 497 ? 23.109 -13.211 -1.315 1 92.25 497 ILE B C 1
ATOM 10435 O O . ILE B 1 497 ? 21.938 -13.094 -0.99 1 92.25 497 ILE B O 1
ATOM 10439 N N . HIS B 1 498 ? 23.469 -14 -2.365 1 91.25 498 HIS B N 1
ATOM 10440 C CA . HIS B 1 498 ? 22.5 -14.656 -3.236 1 91.25 498 HIS B CA 1
ATOM 10441 C C . HIS B 1 498 ? 21.75 -15.758 -2.492 1 91.25 498 HIS B C 1
ATOM 10443 O O . HIS B 1 498 ? 20.531 -15.883 -2.643 1 91.25 498 HIS B O 1
ATOM 10449 N N . ALA B 1 499 ? 22.453 -16.516 -1.702 1 89.31 499 ALA B N 1
ATOM 10450 C CA . ALA B 1 499 ? 21.844 -17.641 -1.004 1 89.31 499 ALA B CA 1
ATOM 10451 C C . ALA B 1 499 ? 20.828 -17.156 0.03 1 89.31 499 ALA B C 1
ATOM 10453 O O . ALA B 1 499 ? 19.719 -17.703 0.123 1 89.31 499 ALA B O 1
ATOM 10454 N N . THR B 1 500 ? 21.266 -16.141 0.824 1 92.62 500 THR B N 1
ATOM 10455 C CA . THR B 1 500 ? 20.391 -15.648 1.868 1 92.62 500 THR B CA 1
ATOM 10456 C C . THR B 1 500 ? 19.172 -14.945 1.26 1 92.62 500 THR B C 1
ATOM 10458 O O . THR B 1 500 ? 18.062 -15.047 1.786 1 92.62 500 THR B O 1
ATOM 10461 N N . TYR B 1 501 ? 19.406 -14.25 0.142 1 94.88 501 TYR B N 1
ATOM 10462 C CA . TYR B 1 501 ? 18.312 -13.562 -0.512 1 94.88 501 TYR B CA 1
ATOM 10463 C C . TYR B 1 501 ? 17.312 -14.555 -1.107 1 94.88 501 TYR B C 1
ATOM 10465 O O . TYR B 1 501 ? 16.109 -14.312 -1.102 1 94.88 501 TYR B O 1
ATOM 10473 N N . LEU B 1 502 ? 17.859 -15.641 -1.66 1 92.25 502 LEU B N 1
ATOM 10474 C CA . LEU B 1 502 ? 16.984 -16.672 -2.203 1 92.25 502 LEU B CA 1
ATOM 10475 C C . LEU B 1 502 ? 16.047 -17.203 -1.127 1 92.25 502 LEU B C 1
ATOM 10477 O O . LEU B 1 502 ? 14.875 -17.484 -1.399 1 92.25 502 LEU B O 1
ATOM 10481 N N . PHE B 1 503 ? 16.578 -17.328 0.065 1 90.19 503 PHE B N 1
ATOM 10482 C CA . PHE B 1 503 ? 15.75 -17.766 1.191 1 90.19 503 PHE B CA 1
ATOM 10483 C C . PHE B 1 503 ? 14.578 -16.812 1.396 1 90.19 503 PHE B C 1
ATOM 10485 O O . PHE B 1 503 ? 13.43 -17.25 1.532 1 90.19 503 PHE B O 1
ATOM 10492 N N . GLY B 1 504 ? 14.859 -15.539 1.339 1 91.69 504 GLY B N 1
ATOM 10493 C CA . GLY B 1 504 ? 13.836 -14.531 1.532 1 91.69 504 GLY B CA 1
ATOM 10494 C C . GLY B 1 504 ? 12.797 -14.516 0.428 1 91.69 504 GLY B C 1
ATOM 10495 O O . GLY B 1 504 ? 11.602 -14.398 0.697 1 91.69 504 GLY B O 1
ATOM 10496 N N . VAL B 1 505 ? 13.25 -14.68 -0.78 1 93.94 505 VAL B N 1
ATOM 10497 C CA . VAL B 1 505 ? 12.375 -14.602 -1.941 1 93.94 505 VAL B CA 1
ATOM 10498 C C . VAL B 1 505 ? 11.398 -15.773 -1.93 1 93.94 505 VAL B C 1
ATOM 10500 O O . VAL B 1 505 ? 10.242 -15.633 -2.34 1 93.94 505 VAL B O 1
ATOM 10503 N N . THR B 1 506 ? 11.836 -16.891 -1.453 1 90.94 506 THR B N 1
ATOM 10504 C CA . THR B 1 506 ? 11 -18.094 -1.431 1 90.94 506 THR B CA 1
ATOM 10505 C C . THR B 1 506 ? 9.938 -17.984 -0.337 1 90.94 506 THR B C 1
ATOM 10507 O O . THR B 1 506 ? 8.812 -18.453 -0.513 1 90.94 506 THR B O 1
ATOM 10510 N N . ILE B 1 507 ? 10.281 -17.375 0.726 1 93.75 507 ILE B N 1
ATOM 10511 C CA . ILE B 1 507 ? 9.375 -17.266 1.867 1 93.75 507 ILE B CA 1
ATOM 10512 C C . ILE B 1 507 ? 8.398 -16.109 1.65 1 93.75 507 ILE B C 1
ATOM 10514 O O . ILE B 1 507 ? 7.246 -16.188 2.074 1 93.75 507 ILE B O 1
ATOM 10518 N N . ILE B 1 508 ? 8.93 -15.07 1.006 1 95.56 508 ILE B N 1
ATOM 10519 C CA . ILE B 1 508 ? 8.133 -13.859 0.82 1 95.56 508 ILE B CA 1
ATOM 10520 C C . ILE B 1 508 ? 8.117 -13.477 -0.657 1 95.56 508 ILE B C 1
ATOM 10522 O O . ILE B 1 508 ? 8.672 -12.438 -1.041 1 95.56 508 ILE B O 1
ATOM 10526 N N . PRO B 1 509 ? 7.328 -14.125 -1.42 1 93 509 PRO B N 1
ATOM 10527 C CA . PRO B 1 509 ? 7.359 -13.867 -2.861 1 93 509 PRO B CA 1
ATOM 10528 C C . PRO B 1 509 ? 6.57 -12.617 -3.254 1 93 509 PRO B C 1
ATOM 10530 O O . PRO B 1 509 ? 6.707 -12.133 -4.379 1 93 509 PRO B O 1
ATOM 10533 N N . GLU B 1 510 ? 5.773 -12.062 -2.373 1 92.25 510 GLU B N 1
ATOM 10534 C CA . GLU B 1 510 ? 4.953 -10.898 -2.699 1 92.25 510 GLU B CA 1
ATOM 10535 C C . GLU B 1 510 ? 5.82 -9.703 -3.104 1 92.25 510 GLU B C 1
ATOM 10537 O O . GLU B 1 510 ? 6.668 -9.258 -2.332 1 92.25 510 GLU B O 1
ATOM 10542 N N . PRO B 1 511 ? 5.602 -9.164 -4.254 1 90.5 511 PRO B N 1
ATOM 10543 C CA . PRO B 1 511 ? 6.461 -8.078 -4.73 1 90.5 511 PRO B CA 1
ATOM 10544 C C . PRO B 1 511 ? 6.398 -6.84 -3.846 1 90.5 511 PRO B C 1
ATOM 10546 O O . PRO B 1 511 ? 7.379 -6.102 -3.74 1 90.5 511 PRO B O 1
ATOM 10549 N N . GLU B 1 512 ? 5.289 -6.605 -3.176 1 90.94 512 GLU B N 1
ATOM 10550 C CA . GLU B 1 512 ? 5.121 -5.406 -2.361 1 90.94 512 GLU B CA 1
ATOM 10551 C C . GLU B 1 512 ? 5.922 -5.504 -1.065 1 90.94 512 GLU B C 1
ATOM 10553 O O . GLU B 1 512 ? 6.148 -4.496 -0.391 1 90.94 512 GLU B O 1
ATOM 10558 N N . LEU B 1 513 ? 6.391 -6.648 -0.716 1 95.75 513 LEU B N 1
ATOM 10559 C CA . LEU B 1 513 ? 7.07 -6.852 0.56 1 95.75 513 LEU B CA 1
ATOM 10560 C C . LEU B 1 513 ? 8.578 -6.902 0.369 1 95.75 513 LEU B C 1
ATOM 10562 O O . LEU B 1 513 ? 9.242 -7.82 0.854 1 95.75 513 LEU B O 1
ATOM 10566 N N . SER B 1 514 ? 9.07 -5.945 -0.323 1 94.44 514 SER B N 1
ATOM 10567 C CA . SER B 1 514 ? 10.492 -5.828 -0.605 1 94.44 514 SER B CA 1
ATOM 10568 C C . SER B 1 514 ? 11.305 -5.672 0.68 1 94.44 514 SER B C 1
ATOM 10570 O O . SER B 1 514 ? 12.328 -6.332 0.859 1 94.44 514 SER B O 1
ATOM 10572 N N . ASP B 1 515 ? 10.828 -4.875 1.596 1 94.31 515 ASP B N 1
ATOM 10573 C CA . ASP B 1 515 ? 11.539 -4.641 2.852 1 94.31 515 ASP B CA 1
ATOM 10574 C C . ASP B 1 515 ? 11.703 -5.934 3.641 1 94.31 515 ASP B C 1
ATOM 10576 O O . ASP B 1 515 ? 12.758 -6.18 4.227 1 94.31 515 ASP B O 1
ATOM 10580 N N . ALA B 1 516 ? 10.688 -6.707 3.643 1 96.75 516 ALA B N 1
ATOM 10581 C CA . ALA B 1 516 ? 10.734 -7.961 4.387 1 96.75 516 ALA B CA 1
ATOM 10582 C C . ALA B 1 516 ? 11.805 -8.891 3.828 1 96.75 516 ALA B C 1
ATOM 10584 O O . ALA B 1 516 ? 12.555 -9.516 4.59 1 96.75 516 ALA B O 1
ATOM 10585 N N . ARG B 1 517 ? 11.891 -9.016 2.521 1 96.81 517 ARG B N 1
ATOM 10586 C CA . ARG B 1 517 ? 12.891 -9.867 1.894 1 96.81 517 ARG B CA 1
ATOM 10587 C C . ARG B 1 517 ? 14.297 -9.375 2.207 1 96.81 517 ARG B C 1
ATOM 10589 O O . ARG B 1 517 ? 15.172 -10.172 2.557 1 96.81 517 ARG B O 1
ATOM 10596 N N . LEU B 1 518 ? 14.477 -8.055 2.045 1 96.81 518 LEU B N 1
ATOM 10597 C CA . LEU B 1 518 ? 15.789 -7.461 2.287 1 96.81 518 LEU B CA 1
ATOM 10598 C C . LEU B 1 518 ? 16.219 -7.656 3.74 1 96.81 518 LEU B C 1
ATOM 10600 O O . LEU B 1 518 ? 17.359 -8.039 4.012 1 96.81 518 LEU B O 1
ATOM 10604 N N . MET B 1 519 ? 15.289 -7.434 4.633 1 97 519 MET B N 1
ATOM 10605 C CA . MET B 1 519 ? 15.602 -7.562 6.055 1 97 519 MET B CA 1
ATOM 10606 C C . MET B 1 519 ? 15.883 -9.016 6.422 1 97 519 MET B C 1
ATOM 10608 O O . MET B 1 519 ? 16.781 -9.297 7.215 1 97 519 MET B O 1
ATOM 10612 N N . ASN B 1 520 ? 15.078 -9.914 5.906 1 96.62 520 ASN B N 1
ATOM 10613 C CA . ASN B 1 520 ? 15.328 -11.328 6.156 1 96.62 520 ASN B CA 1
ATOM 10614 C C . ASN B 1 520 ? 16.75 -11.727 5.758 1 96.62 520 ASN B C 1
ATOM 10616 O O . ASN B 1 520 ? 17.438 -12.414 6.512 1 96.62 520 ASN B O 1
ATOM 10620 N N . ALA B 1 521 ? 17.172 -11.328 4.562 1 96 521 ALA B N 1
ATOM 10621 C CA . ALA B 1 521 ? 18.516 -11.633 4.086 1 96 521 ALA B CA 1
ATOM 10622 C C . ALA B 1 521 ? 19.562 -11.039 5.004 1 96 521 ALA B C 1
ATOM 10624 O O . ALA B 1 521 ? 20.562 -11.695 5.324 1 96 521 ALA B O 1
ATOM 10625 N N . LYS B 1 522 ? 19.391 -9.805 5.383 1 96.75 522 LYS B N 1
ATOM 10626 C CA . LYS B 1 522 ? 20.359 -9.125 6.254 1 96.75 522 LYS B CA 1
ATOM 10627 C C . LYS B 1 522 ? 20.484 -9.844 7.598 1 96.75 522 LYS B C 1
ATOM 10629 O O . LYS B 1 522 ? 21.578 -10.039 8.102 1 96.75 522 LYS B O 1
ATOM 10634 N N . TYR B 1 523 ? 19.375 -10.234 8.18 1 96.75 523 TYR B N 1
ATOM 10635 C CA . TYR B 1 523 ? 19.391 -10.922 9.469 1 96.75 523 TYR B CA 1
ATOM 10636 C C . TYR B 1 523 ? 20.062 -12.289 9.336 1 96.75 523 TYR B C 1
ATOM 10638 O O . TYR B 1 523 ? 20.766 -12.727 10.25 1 96.75 523 TYR B O 1
ATOM 10646 N N . ILE B 1 524 ? 19.812 -12.984 8.234 1 95.19 524 ILE B N 1
ATOM 10647 C CA . ILE B 1 524 ? 20.438 -14.281 8.031 1 95.19 524 ILE B CA 1
ATOM 10648 C C . ILE B 1 524 ? 21.953 -14.109 7.922 1 95.19 524 ILE B C 1
ATOM 10650 O O . ILE B 1 524 ? 22.719 -14.898 8.477 1 95.19 524 ILE B O 1
ATOM 10654 N N . MET B 1 525 ? 22.391 -13.102 7.195 1 94.81 525 MET B N 1
ATOM 10655 C CA . MET B 1 525 ? 23.828 -12.844 7.066 1 94.81 525 MET B CA 1
ATOM 10656 C C . MET B 1 525 ? 24.438 -12.531 8.43 1 94.81 525 MET B C 1
ATOM 10658 O O . MET B 1 525 ? 25.5 -13.062 8.766 1 94.81 525 MET B O 1
ATOM 10662 N N . LEU B 1 526 ? 23.75 -11.703 9.203 1 96.06 526 LEU B N 1
ATOM 10663 C CA . LEU B 1 526 ? 24.266 -11.359 10.523 1 96.06 526 LEU B CA 1
ATOM 10664 C C . LEU B 1 526 ? 24.281 -12.586 11.43 1 96.06 526 LEU B C 1
ATOM 10666 O O . LEU B 1 526 ? 25.234 -12.773 12.203 1 96.06 526 LEU B O 1
ATOM 10670 N N . LEU B 1 527 ? 23.219 -13.391 11.352 1 95.44 527 LEU B N 1
ATOM 10671 C CA . LEU B 1 527 ? 23.172 -14.609 12.148 1 95.44 527 LEU B CA 1
ATOM 10672 C C . LEU B 1 527 ? 24.312 -15.555 11.781 1 95.44 527 LEU B C 1
ATOM 10674 O O . LEU B 1 527 ? 24.891 -16.203 12.648 1 95.44 527 LEU B O 1
ATOM 10678 N N . THR B 1 528 ? 24.578 -15.656 10.477 1 92.62 528 THR B N 1
ATOM 10679 C CA . THR B 1 528 ? 25.688 -16.5 10.008 1 92.62 528 THR B CA 1
ATOM 10680 C C . THR B 1 528 ? 27.016 -16.016 10.594 1 92.62 528 THR B C 1
ATOM 10682 O O . THR B 1 528 ? 27.828 -16.844 11.016 1 92.62 528 THR B O 1
ATOM 10685 N N . ILE B 1 529 ? 27.219 -14.758 10.625 1 93.56 529 ILE B N 1
ATOM 10686 C CA . ILE B 1 529 ? 28.438 -14.18 11.18 1 93.56 529 ILE B CA 1
ATOM 10687 C C . ILE B 1 529 ? 28.516 -14.484 12.672 1 93.56 529 ILE B C 1
ATOM 10689 O O . ILE B 1 529 ? 29.562 -14.922 13.164 1 93.56 529 ILE B O 1
ATOM 10693 N N . VAL B 1 530 ? 27.438 -14.297 13.391 1 94.5 530 VAL B N 1
ATOM 10694 C CA . VAL B 1 530 ? 27.406 -14.516 14.828 1 94.5 530 VAL B CA 1
ATOM 10695 C C . VAL B 1 530 ? 27.656 -15.992 15.133 1 94.5 530 VAL B C 1
ATOM 10697 O O . VAL B 1 530 ? 28.422 -16.328 16.047 1 94.5 530 VAL B O 1
ATOM 10700 N N . ASP B 1 531 ? 27.016 -16.844 14.445 1 90.75 531 ASP B N 1
ATOM 10701 C CA . ASP B 1 531 ? 27.172 -18.281 14.625 1 90.75 531 ASP B CA 1
ATOM 10702 C C . ASP B 1 531 ? 28.625 -18.703 14.445 1 90.75 531 ASP B C 1
ATOM 10704 O O . ASP B 1 531 ? 29.172 -19.453 15.266 1 90.75 531 ASP B O 1
ATOM 10708 N N . GLU B 1 532 ? 29.25 -18.25 13.398 1 87.44 532 GLU B N 1
ATOM 10709 C CA . GLU B 1 532 ? 30.641 -18.578 13.125 1 87.44 532 GLU B CA 1
ATOM 10710 C C . GLU B 1 532 ? 31.562 -18.016 14.203 1 87.44 532 GLU B C 1
ATOM 10712 O O . GLU B 1 532 ? 32.531 -18.672 14.594 1 87.44 532 GLU B O 1
ATOM 10717 N N . TYR B 1 533 ? 31.266 -16.844 14.594 1 89.31 533 TYR B N 1
ATOM 10718 C CA . TYR B 1 533 ? 32.094 -16.188 15.609 1 89.31 533 TYR B CA 1
ATOM 10719 C C . TYR B 1 533 ? 32 -16.922 16.938 1 89.31 533 TYR B C 1
ATOM 10721 O O . TYR B 1 533 ? 33 -17.125 17.625 1 89.31 533 TYR B O 1
ATOM 10729 N N . PHE B 1 534 ? 30.875 -17.359 17.375 1 89.56 534 PHE B N 1
ATOM 10730 C CA . PHE B 1 534 ? 30.656 -18 18.672 1 89.56 534 PHE B CA 1
ATOM 10731 C C . PHE B 1 534 ? 31.094 -19.469 18.625 1 89.56 534 PHE B C 1
ATOM 10733 O O . PHE B 1 534 ? 31.453 -20.047 19.641 1 89.56 534 PHE B O 1
ATOM 10740 N N . GLU B 1 535 ? 31.078 -20.016 17.531 1 81.94 535 GLU B N 1
ATOM 10741 C CA . GLU B 1 535 ? 31.453 -21.438 17.406 1 81.94 535 GLU B CA 1
ATOM 10742 C C . GLU B 1 535 ? 32.969 -21.609 17.297 1 81.94 535 GLU B C 1
ATOM 10744 O O . GLU B 1 535 ? 33.531 -22.531 17.875 1 81.94 535 GLU B O 1
ATOM 10749 N N . SER B 1 536 ? 33.625 -20.859 16.438 1 76.19 536 SER B N 1
ATOM 10750 C CA . SER B 1 536 ? 35 -21.234 16.109 1 76.19 536 SER B CA 1
ATOM 10751 C C . SER B 1 536 ? 35.938 -20.062 16.312 1 76.19 536 SER B C 1
ATOM 10753 O O . SER B 1 536 ? 37.156 -20.25 16.453 1 76.19 536 SER B O 1
ATOM 10755 N N . PHE B 1 537 ? 35.5 -18.969 16.391 1 71.19 537 PHE B N 1
ATOM 10756 C CA . PHE B 1 537 ? 36.438 -17.859 16.25 1 71.19 537 PHE B CA 1
ATOM 10757 C C . PHE B 1 537 ? 36.75 -17.219 17.594 1 71.19 537 PHE B C 1
ATOM 10759 O O . PHE B 1 537 ? 37.875 -16.828 17.844 1 71.19 537 PHE B O 1
ATOM 10766 N N . ALA B 1 538 ? 35.75 -17.188 18.469 1 81.56 538 ALA B N 1
ATOM 10767 C CA . ALA B 1 538 ? 35.938 -16.422 19.688 1 81.56 538 ALA B CA 1
ATOM 10768 C C . ALA B 1 538 ? 36.156 -17.328 20.891 1 81.56 538 ALA B C 1
ATOM 10770 O O . ALA B 1 538 ? 35.625 -18.438 20.953 1 81.56 538 ALA B O 1
ATOM 10771 N N . SER B 1 539 ? 37.031 -16.906 21.734 1 89.06 539 SER B N 1
ATOM 10772 C CA . SER B 1 539 ? 37.219 -17.578 23.016 1 89.06 539 SER B CA 1
ATOM 10773 C C . SER B 1 539 ? 36 -17.359 23.922 1 89.06 539 SER B C 1
ATOM 10775 O O . SER B 1 539 ? 35.156 -16.5 23.656 1 89.06 539 SER B O 1
ATOM 10777 N N . LYS B 1 540 ? 35.938 -18.109 24.938 1 91.06 540 LYS B N 1
ATOM 10778 C CA . LYS B 1 540 ? 34.844 -17.984 25.906 1 91.06 540 LYS B CA 1
ATOM 10779 C C . LYS B 1 540 ? 34.781 -16.562 26.469 1 91.06 540 LYS B C 1
ATOM 10781 O O . LYS B 1 540 ? 33.719 -15.977 26.594 1 91.06 540 LYS B O 1
ATOM 10786 N N . ASP B 1 541 ? 35.969 -16.031 26.766 1 92.62 541 ASP B N 1
ATOM 10787 C CA . ASP B 1 541 ? 36.062 -14.695 27.344 1 92.62 541 ASP B CA 1
ATOM 10788 C C . ASP B 1 541 ? 35.562 -13.641 26.344 1 92.62 541 ASP B C 1
ATOM 10790 O O . ASP B 1 541 ? 34.938 -12.656 26.734 1 92.62 541 ASP B O 1
ATOM 10794 N N . GLU B 1 542 ? 35.906 -13.859 25.156 1 94.56 542 GLU B N 1
ATOM 10795 C CA . GLU B 1 542 ? 35.469 -12.938 24.109 1 94.56 542 GLU B CA 1
ATOM 10796 C C . GLU B 1 542 ? 33.969 -12.992 23.922 1 94.56 542 GLU B C 1
ATOM 10798 O O . GLU B 1 542 ? 33.312 -11.961 23.719 1 94.56 542 GLU B O 1
ATOM 10803 N N . CYS B 1 543 ? 33.406 -14.18 23.922 1 95 543 CYS B N 1
ATOM 10804 C CA . CYS B 1 543 ? 31.953 -14.344 23.812 1 95 543 CYS B CA 1
ATOM 10805 C C . CYS B 1 543 ? 31.219 -13.664 24.969 1 95 543 CYS B C 1
ATOM 10807 O O . CYS B 1 543 ? 30.203 -12.992 24.766 1 95 543 CYS B O 1
ATOM 10809 N N . LEU B 1 544 ? 31.75 -13.789 26.188 1 95.31 544 LEU B N 1
ATOM 10810 C CA . LEU B 1 544 ? 31.172 -13.148 27.359 1 95.31 544 LEU B CA 1
ATOM 10811 C C . LEU B 1 544 ? 31.234 -11.633 27.234 1 95.31 544 LEU B C 1
ATOM 10813 O O . LEU B 1 544 ? 30.312 -10.93 27.641 1 95.31 544 LEU B O 1
ATOM 10817 N N . ASN B 1 545 ? 32.344 -11.188 26.703 1 96.56 545 ASN B N 1
ATOM 10818 C CA . ASN B 1 545 ? 32.5 -9.758 26.469 1 96.56 545 ASN B CA 1
ATOM 10819 C C . ASN B 1 545 ? 31.438 -9.242 25.484 1 96.56 545 ASN B C 1
ATOM 10821 O O . ASN B 1 545 ? 30.844 -8.18 25.703 1 96.56 545 ASN B O 1
ATOM 10825 N N . ILE B 1 546 ? 31.219 -9.906 24.375 1 96.56 546 ILE B N 1
ATOM 10826 C CA . ILE B 1 546 ? 30.219 -9.523 23.391 1 96.56 546 ILE B CA 1
ATOM 10827 C C . ILE B 1 546 ? 28.828 -9.5 24.031 1 96.56 546 ILE B C 1
ATOM 10829 O O . ILE B 1 546 ? 28.047 -8.578 23.797 1 96.56 546 ILE B O 1
ATOM 10833 N N . ILE B 1 547 ? 28.516 -10.523 24.828 1 97 547 ILE B N 1
ATOM 10834 C CA . ILE B 1 547 ? 27.219 -10.617 25.484 1 97 547 ILE B CA 1
ATOM 10835 C C . ILE B 1 547 ? 27.031 -9.43 26.438 1 97 547 ILE B C 1
ATOM 10837 O O . ILE B 1 547 ? 25.953 -8.836 26.484 1 97 547 ILE B O 1
ATOM 10841 N N . GLU B 1 548 ? 28.062 -9.07 27.125 1 96.69 548 GLU B N 1
ATOM 10842 C CA . GLU B 1 548 ? 28 -7.922 28.016 1 96.69 548 GLU B CA 1
ATOM 10843 C C . GLU B 1 548 ? 27.766 -6.633 27.25 1 96.69 548 GLU B C 1
ATOM 10845 O O . GLU B 1 548 ? 27 -5.773 27.688 1 96.69 548 GLU B O 1
ATOM 10850 N N . LEU B 1 549 ? 28.469 -6.477 26.141 1 97.12 549 LEU B N 1
ATOM 10851 C CA . LEU B 1 549 ? 28.281 -5.312 25.281 1 97.12 549 LEU B CA 1
ATOM 10852 C C . LEU B 1 549 ? 26.828 -5.219 24.797 1 97.12 549 LEU B C 1
ATOM 10854 O O . LEU B 1 549 ? 26.25 -4.133 24.766 1 97.12 549 LEU B O 1
ATOM 10858 N N . VAL B 1 550 ? 26.219 -6.328 24.375 1 97.12 550 VAL B N 1
ATOM 10859 C CA . VAL B 1 550 ? 24.844 -6.352 23.891 1 97.12 550 VAL B CA 1
ATOM 10860 C C . VAL B 1 550 ? 23.891 -6.078 25.031 1 97.12 550 VAL B C 1
ATOM 10862 O O . VAL B 1 550 ? 22.844 -5.438 24.844 1 97.12 550 VAL B O 1
ATOM 10865 N N . GLU B 1 551 ? 24.203 -6.539 26.266 1 96.31 551 GLU B N 1
ATOM 10866 C CA . GLU B 1 551 ? 23.375 -6.293 27.438 1 96.31 551 GLU B CA 1
ATOM 10867 C C . GLU B 1 551 ? 23.328 -4.809 27.781 1 96.31 551 GLU B C 1
ATOM 10869 O O . GLU B 1 551 ? 22.312 -4.305 28.25 1 96.31 551 GLU B O 1
ATOM 10874 N N . ARG B 1 552 ? 24.438 -4.203 27.578 1 95.94 552 ARG B N 1
ATOM 10875 C CA . ARG B 1 552 ? 24.547 -2.775 27.844 1 95.94 552 ARG B CA 1
ATOM 10876 C C . ARG B 1 552 ? 24.562 -1.972 26.547 1 95.94 552 ARG B C 1
ATOM 10878 O O . ARG B 1 552 ? 25.438 -1.135 26.328 1 95.94 552 ARG B O 1
ATOM 10885 N N . TRP B 1 553 ? 23.609 -2.195 25.75 1 94.62 553 TRP B N 1
ATOM 10886 C CA . TRP B 1 553 ? 23.531 -1.7 24.375 1 94.62 553 TRP B CA 1
ATOM 10887 C C . TRP B 1 553 ? 23.641 -0.179 24.344 1 94.62 553 TRP B C 1
ATOM 10889 O O . TRP B 1 553 ? 24.375 0.379 23.516 1 94.62 553 TRP B O 1
ATOM 10899 N N . ASP B 1 554 ? 22.891 0.592 25.266 1 90.75 554 ASP B N 1
ATOM 10900 C CA . ASP B 1 554 ? 22.828 2.051 25.25 1 90.75 554 ASP B CA 1
ATOM 10901 C C . ASP B 1 554 ? 24.062 2.666 25.891 1 90.75 554 ASP B C 1
ATOM 10903 O O . ASP B 1 554 ? 24.375 3.838 25.672 1 90.75 554 ASP B O 1
ATOM 10907 N N . ASP B 1 555 ? 24.812 1.866 26.703 1 92.19 555 ASP B N 1
ATOM 10908 C CA . ASP B 1 555 ? 26.031 2.318 27.375 1 92.19 555 ASP B CA 1
ATOM 10909 C C . ASP B 1 555 ? 27.188 1.343 27.125 1 92.19 555 ASP B C 1
ATOM 10911 O O . ASP B 1 555 ? 27.922 0.995 28.062 1 92.19 555 ASP B O 1
ATOM 10915 N N . TYR B 1 556 ? 27.266 0.868 25.938 1 89.31 556 TYR B N 1
ATOM 10916 C CA . TYR B 1 556 ? 28.266 -0.158 25.641 1 89.31 556 TYR B CA 1
ATOM 10917 C C . TYR B 1 556 ? 29.672 0.392 25.781 1 89.31 556 TYR B C 1
ATOM 10919 O O . TYR B 1 556 ? 30.625 -0.36 26.047 1 89.31 556 TYR B O 1
ATOM 10927 N N . ALA B 1 557 ? 29.828 1.721 25.547 1 89.56 557 ALA B N 1
ATOM 10928 C CA . ALA B 1 557 ? 31.141 2.363 25.594 1 89.56 557 ALA B CA 1
ATOM 10929 C C . ALA B 1 557 ? 31.797 2.168 26.969 1 89.56 557 ALA B C 1
ATOM 10931 O O . ALA B 1 557 ? 33.031 2.139 27.062 1 89.56 557 ALA B O 1
ATOM 10932 N N . SER B 1 558 ? 31.062 1.964 28.031 1 91.31 558 SER B N 1
ATOM 10933 C CA . SER B 1 558 ? 31.578 1.807 29.391 1 91.31 558 SER B CA 1
ATOM 10934 C C . SER B 1 558 ? 32.156 0.406 29.609 1 91.31 558 SER B C 1
ATOM 10936 O O . SER B 1 558 ? 32.906 0.18 30.547 1 91.31 558 SER B O 1
ATOM 10938 N N . VAL B 1 559 ? 31.828 -0.608 28.891 1 92 559 VAL B N 1
ATOM 10939 C CA . VAL B 1 559 ? 32.219 -2.006 29.078 1 92 559 VAL B CA 1
ATOM 10940 C C . VAL B 1 559 ? 33.625 -2.227 28.562 1 92 559 VAL B C 1
ATOM 10942 O O . VAL B 1 559 ? 34.406 -2.928 29.203 1 92 559 VAL B O 1
ATOM 10945 N N . GLY B 1 560 ? 34.094 -1.604 27.453 1 91.56 560 GLY B N 1
ATOM 10946 C CA . GLY B 1 560 ? 35.375 -1.824 26.828 1 91.56 560 GLY B CA 1
ATOM 10947 C C . GLY B 1 560 ? 35.438 -3.102 26.016 1 91.56 560 GLY B C 1
ATOM 10948 O O . GLY B 1 560 ? 34.562 -3.957 26.125 1 91.56 560 GLY B O 1
ATOM 10949 N N . TYR B 1 561 ? 36.469 -3.312 25.156 1 94.75 561 TYR B N 1
ATOM 10950 C CA . TYR B 1 561 ? 36.656 -4.461 24.281 1 94.75 561 TYR B CA 1
ATOM 10951 C C . TYR B 1 561 ? 37.781 -5.348 24.766 1 94.75 561 TYR B C 1
ATOM 10953 O O . TYR B 1 561 ? 38.875 -4.859 25.047 1 94.75 561 TYR B O 1
ATOM 10961 N N . LYS B 1 562 ? 37.594 -6.641 24.812 1 93.56 562 LYS B N 1
ATOM 10962 C CA . LYS B 1 562 ? 38.625 -7.594 25.25 1 93.56 562 LYS B CA 1
ATOM 10963 C C . LYS B 1 562 ? 39.688 -7.77 24.188 1 93.56 562 LYS B C 1
ATOM 10965 O O . LYS B 1 562 ? 40.844 -8.141 24.516 1 93.56 562 LYS B O 1
ATOM 10970 N N . SER B 1 563 ? 39.344 -7.621 22.938 1 93.31 563 SER B N 1
ATOM 10971 C CA . SER B 1 563 ? 40.25 -7.754 21.812 1 93.31 563 SER B CA 1
ATOM 10972 C C . SER B 1 563 ? 39.844 -6.871 20.641 1 93.31 563 SER B C 1
ATOM 10974 O O . SER B 1 563 ? 38.75 -6.34 20.625 1 93.31 563 SER B O 1
ATOM 10976 N N . GLU B 1 564 ? 40.75 -6.676 19.719 1 92.31 564 GLU B N 1
ATOM 10977 C CA . GLU B 1 564 ? 40.469 -5.914 18.516 1 92.31 564 GLU B CA 1
ATOM 10978 C C . GLU B 1 564 ? 39.406 -6.625 17.656 1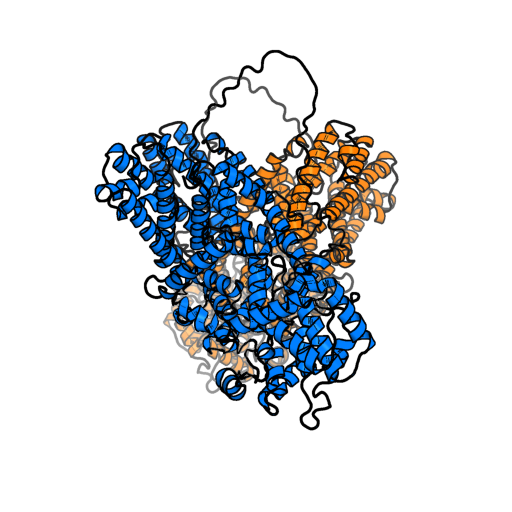 92.31 564 GLU B C 1
ATOM 10980 O O . GLU B 1 564 ? 38.594 -5.977 16.984 1 92.31 564 GLU B O 1
ATOM 10985 N N . LYS B 1 565 ? 39.469 -7.918 17.75 1 91.38 565 LYS B N 1
ATOM 10986 C CA . LYS B 1 565 ? 38.5 -8.719 17 1 91.38 565 LYS B CA 1
ATOM 10987 C C . LYS B 1 565 ? 37.062 -8.445 17.5 1 91.38 565 LYS B C 1
ATOM 10989 O O . LYS B 1 565 ? 36.156 -8.312 16.703 1 91.38 565 LYS B O 1
ATOM 10994 N N . VAL B 1 566 ? 36.938 -8.375 18.812 1 94.94 566 VAL B N 1
ATOM 10995 C CA . VAL B 1 566 ? 35.625 -8.109 19.406 1 94.94 566 VAL B CA 1
ATOM 10996 C C . VAL B 1 566 ? 35.188 -6.699 19.031 1 94.94 566 VAL B C 1
ATOM 10998 O O . VAL B 1 566 ? 34 -6.48 18.75 1 94.94 566 VAL B O 1
ATOM 11001 N N . LYS B 1 567 ? 36.125 -5.812 19 1 95 567 LYS B N 1
ATOM 11002 C CA . LYS B 1 567 ? 35.812 -4.43 18.656 1 95 567 LYS B CA 1
ATOM 11003 C C . LYS B 1 567 ? 35.25 -4.328 17.234 1 95 567 LYS B C 1
ATOM 11005 O O . LYS B 1 567 ? 34.219 -3.684 17 1 95 567 LYS B O 1
ATOM 11010 N N . VAL B 1 568 ? 35.938 -4.898 16.281 1 94 568 VAL B N 1
ATOM 11011 C CA . VAL B 1 568 ? 35.531 -4.855 14.883 1 94 568 VAL B CA 1
ATOM 11012 C C . VAL B 1 568 ? 34.156 -5.539 14.711 1 94 568 VAL B C 1
ATOM 11014 O O . VAL B 1 568 ? 33.281 -5.008 14.047 1 94 568 VAL B O 1
ATOM 11017 N N . PHE B 1 569 ? 34.062 -6.688 15.336 1 94.75 569 PHE B N 1
ATOM 11018 C CA . PHE B 1 569 ? 32.812 -7.445 15.258 1 94.75 569 PHE B CA 1
ATOM 11019 C C . PHE B 1 569 ? 31.641 -6.637 15.828 1 94.75 569 PHE B C 1
ATOM 11021 O O . PHE B 1 569 ? 30.625 -6.461 15.164 1 94.75 569 PHE B O 1
ATOM 11028 N N . PHE B 1 570 ? 31.812 -6.141 17.016 1 95.94 570 PHE B N 1
ATOM 11029 C CA . PHE B 1 570 ? 30.719 -5.484 17.719 1 95.94 570 PHE B CA 1
ATOM 11030 C C . PHE B 1 570 ? 30.359 -4.164 17.047 1 95.94 570 PHE B C 1
ATOM 11032 O O . PHE B 1 570 ? 29.188 -3.789 16.969 1 95.94 570 PHE B O 1
ATOM 11039 N N . SER B 1 571 ? 31.359 -3.441 16.578 1 95.12 571 SER B N 1
ATOM 11040 C CA . SER B 1 571 ? 31.094 -2.182 15.891 1 95.12 571 SER B CA 1
ATOM 11041 C C . SER B 1 571 ? 30.203 -2.393 14.68 1 95.12 571 SER B C 1
ATOM 11043 O O . SER B 1 571 ? 29.219 -1.663 14.477 1 95.12 571 SER B O 1
ATOM 11045 N N . THR B 1 572 ? 30.531 -3.375 13.875 1 95.25 572 THR B N 1
ATOM 11046 C CA . THR B 1 572 ? 29.734 -3.693 12.695 1 95.25 572 THR B CA 1
ATOM 11047 C C . THR B 1 572 ? 28.359 -4.215 13.102 1 95.25 572 THR B C 1
ATOM 11049 O O . THR B 1 572 ? 27.344 -3.836 12.508 1 95.25 572 THR B O 1
ATOM 11052 N N . PHE B 1 573 ? 28.359 -5.098 14.141 1 95.75 573 PHE B N 1
ATOM 11053 C CA . PHE B 1 573 ? 27.109 -5.668 14.641 1 95.75 573 PHE B CA 1
ATOM 11054 C C . PHE B 1 573 ? 26.188 -4.578 15.18 1 95.75 573 PHE B C 1
ATOM 11056 O O . PHE B 1 573 ? 25 -4.535 14.844 1 95.75 573 PHE B O 1
ATOM 11063 N N . TYR B 1 574 ? 26.75 -3.682 15.906 1 96.12 574 TYR B N 1
ATOM 11064 C CA . TYR B 1 574 ? 26.016 -2.59 16.531 1 96.12 574 TYR B CA 1
ATOM 11065 C C . TYR B 1 574 ? 25.406 -1.674 15.477 1 96.12 574 TYR B C 1
ATOM 11067 O O . TYR B 1 574 ? 24.203 -1.378 15.516 1 96.12 574 TYR B O 1
ATOM 11075 N N . LYS B 1 575 ? 26.219 -1.233 14.516 1 95 575 LYS B N 1
ATOM 11076 C CA . LYS B 1 575 ? 25.75 -0.334 13.461 1 95 575 LYS B CA 1
ATOM 11077 C C . LYS B 1 575 ? 24.656 -0.992 12.625 1 95 575 LYS B C 1
ATOM 11079 O O . LYS B 1 575 ? 23.688 -0.339 12.242 1 95 575 LYS B O 1
ATOM 11084 N N . SER B 1 576 ? 24.844 -2.24 12.328 1 95.44 576 SER B N 1
ATOM 11085 C CA . SER B 1 576 ? 23.875 -2.975 11.523 1 95.44 576 SER B CA 1
ATOM 11086 C C . SER B 1 576 ? 22.531 -3.084 12.242 1 95.44 576 SER B C 1
ATOM 11088 O O . SER B 1 576 ? 21.484 -2.809 11.648 1 95.44 576 SER B O 1
ATOM 11090 N N . ILE B 1 577 ? 22.531 -3.408 13.5 1 96.12 577 ILE B N 1
ATOM 11091 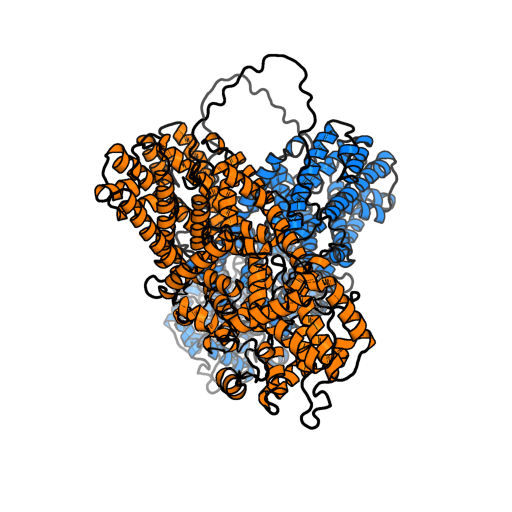C CA . ILE B 1 577 ? 21.312 -3.613 14.258 1 96.12 577 ILE B CA 1
ATOM 11092 C C . ILE B 1 577 ? 20.594 -2.277 14.461 1 96.12 577 ILE B C 1
ATOM 11094 O O . ILE B 1 577 ? 19.375 -2.209 14.43 1 96.12 577 ILE B O 1
ATOM 11098 N N . GLU B 1 578 ? 21.375 -1.218 14.68 1 95.12 578 GLU B N 1
ATOM 11099 C CA . GLU B 1 578 ? 20.781 0.108 14.82 1 95.12 578 GLU B CA 1
ATOM 11100 C C . GLU B 1 578 ? 20.016 0.504 13.562 1 95.12 578 GLU B C 1
ATOM 11102 O O . GLU B 1 578 ? 18.906 1.061 13.648 1 95.12 578 GLU B O 1
ATOM 11107 N N . GLU B 1 5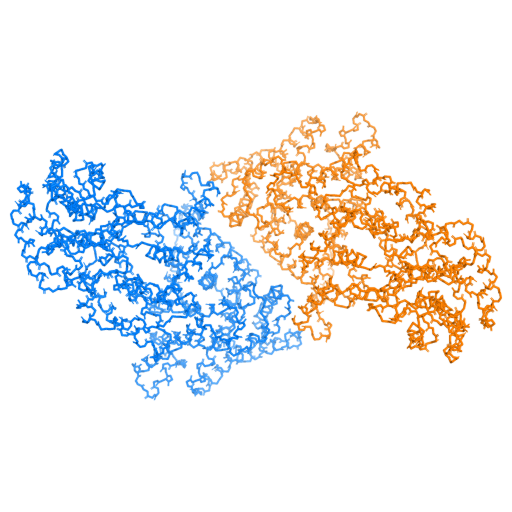79 ? 20.562 0.279 12.445 1 94.88 579 GLU B N 1
ATOM 11108 C CA . GLU B 1 579 ? 19.891 0.593 11.195 1 94.88 579 GLU B CA 1
ATOM 11109 C C . GLU B 1 579 ? 18.641 -0.255 11.008 1 94.88 579 GLU B C 1
ATOM 11111 O O . GLU B 1 579 ? 17.578 0.263 10.648 1 94.88 579 GLU B O 1
ATOM 11116 N N . LEU B 1 580 ? 18.812 -1.56 11.227 1 96.19 580 LEU B N 1
ATOM 11117 C CA . LEU B 1 580 ? 17.688 -2.463 11.039 1 96.19 580 LEU B CA 1
ATOM 11118 C C . LEU B 1 580 ? 16.562 -2.143 12.016 1 96.19 580 LEU B C 1
ATOM 11120 O O . LEU B 1 580 ? 15.383 -2.229 11.664 1 96.19 580 LEU B O 1
ATOM 11124 N N . ALA B 1 581 ? 16.938 -1.78 13.234 1 95.69 581 ALA B N 1
ATOM 11125 C CA . ALA B 1 581 ? 15.953 -1.388 14.242 1 95.69 581 ALA B CA 1
ATOM 11126 C C . ALA B 1 581 ? 15.219 -0.118 13.82 1 95.69 581 ALA B C 1
ATOM 11128 O O . ALA B 1 581 ? 14.008 0.002 14.023 1 95.69 581 ALA B O 1
ATOM 11129 N N . THR B 1 582 ? 15.961 0.819 13.281 1 93.69 582 THR B N 1
ATOM 11130 C CA . THR B 1 582 ? 15.352 2.061 12.812 1 93.69 582 THR B CA 1
ATOM 11131 C C . THR B 1 582 ? 14.312 1.781 11.727 1 93.69 582 THR B C 1
ATOM 11133 O O . THR B 1 582 ? 13.219 2.344 11.75 1 93.69 582 THR B O 1
ATOM 11136 N N . ILE B 1 583 ? 14.664 0.965 10.797 1 95.19 583 ILE B N 1
ATOM 11137 C CA . ILE B 1 583 ? 13.742 0.618 9.719 1 95.19 583 ILE B CA 1
ATOM 11138 C C . ILE B 1 583 ? 12.5 -0.056 10.297 1 95.19 583 ILE B C 1
ATOM 11140 O O . ILE B 1 583 ? 11.375 0.235 9.883 1 95.19 583 ILE B O 1
ATOM 11144 N N . ALA B 1 584 ? 12.695 -0.973 11.234 1 95.81 584 ALA B N 1
ATOM 11145 C CA . ALA B 1 584 ? 11.57 -1.646 11.883 1 95.81 584 ALA B CA 1
ATOM 11146 C C . ALA B 1 584 ? 10.664 -0.643 12.594 1 95.81 584 ALA B C 1
ATOM 11148 O O . ALA B 1 584 ? 9.438 -0.771 12.555 1 95.81 584 ALA B O 1
ATOM 11149 N N . GLU B 1 585 ? 11.273 0.322 13.227 1 93.25 585 GLU B N 1
ATOM 11150 C CA . GLU B 1 585 ? 10.516 1.329 13.961 1 93.25 585 GLU B CA 1
ATOM 11151 C C . GLU B 1 585 ? 9.688 2.195 13.008 1 93.25 585 GLU B C 1
ATOM 11153 O O . GLU B 1 585 ? 8.555 2.559 13.32 1 93.25 585 GLU B O 1
ATOM 11158 N N . ILE B 1 586 ? 10.266 2.527 11.922 1 91.56 586 ILE B N 1
ATOM 11159 C CA . ILE B 1 586 ? 9.547 3.289 10.906 1 91.56 586 ILE B CA 1
ATOM 11160 C C . ILE B 1 586 ? 8.328 2.498 10.438 1 91.56 586 ILE B C 1
ATOM 11162 O O . ILE B 1 586 ? 7.227 3.045 10.336 1 91.56 586 ILE B O 1
ATOM 11166 N N . LYS B 1 587 ? 8.539 1.189 10.18 1 93.06 587 LYS B N 1
ATOM 11167 C CA . LYS B 1 587 ? 7.473 0.346 9.648 1 93.06 587 LYS B CA 1
ATOM 11168 C C . LYS B 1 587 ? 6.383 0.118 10.688 1 93.06 587 LYS B C 1
ATOM 11170 O O . LYS B 1 587 ? 5.199 0.016 10.352 1 93.06 587 LYS B O 1
ATOM 11175 N N . GLN B 1 588 ? 6.738 0.089 11.93 1 93 588 GLN B N 1
ATOM 11176 C CA . GLN B 1 588 ? 5.801 -0.267 12.992 1 93 588 GLN B CA 1
ATOM 11177 C C . GLN B 1 588 ? 5.211 0.979 13.641 1 93 588 GLN B C 1
ATOM 11179 O O . GLN B 1 588 ? 4.164 0.91 14.289 1 93 588 GLN B O 1
ATOM 11184 N N . GLY B 1 589 ? 5.898 2.127 13.5 1 86.5 589 GLY B N 1
ATOM 11185 C CA . GLY B 1 589 ? 5.418 3.359 14.109 1 86.5 589 GLY B CA 1
ATOM 11186 C C . GLY B 1 589 ? 5.656 3.426 15.602 1 86.5 589 GLY B C 1
ATOM 11187 O O . GLY B 1 589 ? 5.055 4.246 16.297 1 86.5 589 GLY B O 1
ATOM 11188 N N . ARG B 1 590 ? 6.512 2.484 16.125 1 87.19 590 ARG B N 1
ATOM 11189 C CA . ARG B 1 590 ? 6.871 2.426 17.547 1 87.19 590 ARG B CA 1
ATOM 11190 C C . ARG B 1 590 ? 8.266 1.842 17.734 1 87.19 590 ARG B C 1
ATOM 11192 O O . ARG B 1 590 ? 8.82 1.231 16.812 1 87.19 590 ARG B O 1
ATOM 11199 N N . SER B 1 591 ? 8.766 2.084 18.891 1 88.69 591 SER B N 1
ATOM 11200 C CA . SER B 1 591 ? 10.094 1.545 19.172 1 88.69 591 SER B CA 1
ATOM 11201 C C . SER B 1 591 ? 10.047 0.033 19.359 1 88.69 591 SER B C 1
ATOM 11203 O O . SER B 1 591 ? 9.227 -0.474 20.125 1 88.69 591 SER B O 1
ATOM 11205 N N . VAL B 1 592 ? 10.852 -0.708 18.672 1 93.44 592 VAL B N 1
ATOM 11206 C CA . VAL B 1 592 ? 10.938 -2.16 18.781 1 93.44 592 VAL B CA 1
ATOM 11207 C C . VAL B 1 592 ? 12.383 -2.58 19 1 93.44 592 VAL B C 1
ATOM 11209 O O . VAL B 1 592 ? 12.703 -3.771 19 1 93.44 592 VAL B O 1
ATOM 11212 N N . LYS B 1 593 ? 13.305 -1.687 19.219 1 93.5 593 LYS B N 1
ATOM 11213 C CA . LYS B 1 593 ? 14.75 -1.917 19.312 1 93.5 593 LYS B CA 1
ATOM 11214 C C . LYS B 1 593 ? 15.078 -2.869 20.469 1 93.5 593 LYS B C 1
ATOM 11216 O O . LYS B 1 593 ? 15.859 -3.809 20.297 1 93.5 593 LYS B O 1
ATOM 11221 N N . ASN B 1 594 ? 14.445 -2.609 21.547 1 93.44 594 ASN B N 1
ATOM 11222 C CA . ASN B 1 594 ? 14.742 -3.434 22.719 1 93.44 594 ASN B CA 1
ATOM 11223 C C . ASN B 1 594 ? 14.375 -4.895 22.484 1 93.44 594 ASN B C 1
ATOM 11225 O O . ASN B 1 594 ? 15.094 -5.797 22.906 1 93.44 594 ASN B O 1
ATOM 11229 N N . HIS B 1 595 ? 13.266 -5.074 21.875 1 94.69 595 HIS B N 1
ATOM 11230 C CA . HIS B 1 595 ? 12.867 -6.441 21.547 1 94.69 595 HIS B CA 1
ATOM 11231 C C . HIS B 1 595 ? 13.883 -7.113 20.625 1 94.69 595 HIS B C 1
ATOM 11233 O O . HIS B 1 595 ? 14.219 -8.281 20.812 1 94.69 595 HIS B O 1
ATOM 11239 N N . LEU B 1 596 ? 14.352 -6.418 19.609 1 96.06 596 LEU B N 1
ATOM 11240 C CA . LEU B 1 596 ? 15.32 -6.949 18.656 1 96.06 596 LEU B CA 1
ATOM 11241 C C . LEU B 1 596 ? 16.641 -7.297 19.344 1 96.06 596 LEU B C 1
ATOM 11243 O O . LEU B 1 596 ? 17.219 -8.359 19.094 1 96.06 596 LEU B O 1
ATOM 11247 N N . ILE B 1 597 ? 17.094 -6.398 20.219 1 96.81 597 ILE B N 1
ATOM 11248 C CA . ILE B 1 597 ? 18.328 -6.621 20.953 1 96.81 597 ILE B CA 1
ATOM 11249 C C . ILE B 1 597 ? 18.188 -7.855 21.844 1 96.81 597 ILE B C 1
ATOM 11251 O O . ILE B 1 597 ? 19.094 -8.688 21.922 1 96.81 597 ILE B O 1
ATOM 11255 N N . ASN B 1 598 ? 17.016 -7.969 22.453 1 96 598 ASN B N 1
ATOM 11256 C CA . ASN B 1 598 ? 16.766 -9.102 23.344 1 96 598 ASN B CA 1
ATOM 11257 C C . ASN B 1 598 ? 16.766 -10.422 22.578 1 96 598 ASN B C 1
ATOM 11259 O O . ASN B 1 598 ? 17.172 -11.453 23.109 1 96 598 ASN B O 1
ATOM 11263 N N . LEU B 1 599 ? 16.25 -10.438 21.391 1 96.31 599 LEU B N 1
ATOM 11264 C CA . LEU B 1 599 ? 16.266 -11.641 20.578 1 96.31 599 LEU B CA 1
ATOM 11265 C C . LEU B 1 599 ? 17.703 -12.078 20.297 1 96.31 599 LEU B C 1
ATOM 11267 O O . LEU B 1 599 ? 18.016 -13.273 20.359 1 96.31 599 LEU B O 1
ATOM 11271 N N . TRP B 1 600 ? 18.578 -11.148 19.969 1 97.44 600 TRP B N 1
ATOM 11272 C CA . TRP B 1 600 ? 19.984 -11.461 19.719 1 97.44 600 TRP B CA 1
ATOM 11273 C C . TRP B 1 600 ? 20.672 -11.945 20.984 1 97.44 600 TRP B C 1
ATOM 11275 O O . TRP B 1 600 ? 21.469 -12.875 20.953 1 97.44 600 TRP B O 1
ATOM 11285 N N . LEU B 1 601 ? 20.375 -11.273 22.094 1 97.19 601 LEU B N 1
ATOM 11286 C CA . LEU B 1 601 ? 20.953 -11.656 23.375 1 97.19 601 LEU B CA 1
ATOM 11287 C C . LEU B 1 601 ? 20.594 -13.102 23.719 1 97.19 601 LEU B C 1
ATOM 11289 O O . LEU B 1 601 ? 21.453 -13.852 24.203 1 97.19 601 LEU B O 1
ATOM 11293 N N . GLU B 1 602 ? 19.359 -13.438 23.484 1 96 602 GLU B N 1
ATOM 11294 C CA . GLU B 1 602 ? 18.906 -14.797 23.75 1 96 602 GLU B CA 1
ATOM 11295 C C . GLU B 1 602 ? 19.703 -15.812 22.938 1 96 602 GLU B C 1
ATOM 11297 O O . GLU B 1 602 ? 20.156 -16.828 23.469 1 96 602 GLU B O 1
ATOM 11302 N N . VAL B 1 603 ? 19.875 -15.602 21.656 1 96.69 603 VAL B N 1
ATOM 11303 C CA . VAL B 1 603 ? 20.609 -16.5 20.75 1 96.69 603 VAL B CA 1
ATOM 11304 C C . VAL B 1 603 ? 22.062 -16.625 21.203 1 96.69 603 VAL B C 1
ATOM 11306 O O . VAL B 1 603 ? 22.594 -17.719 21.297 1 96.69 603 VAL B O 1
ATOM 11309 N N . MET B 1 604 ? 22.719 -15.523 21.547 1 96.38 604 MET B N 1
ATOM 11310 C CA . MET B 1 604 ? 24.125 -15.5 21.906 1 96.38 604 MET B CA 1
ATOM 11311 C C . MET B 1 604 ? 24.375 -16.219 23.234 1 96.38 604 MET B C 1
ATOM 11313 O O . MET B 1 604 ? 25.328 -16.984 23.375 1 96.38 604 MET B O 1
ATOM 11317 N N . LYS B 1 605 ? 23.516 -15.977 24.188 1 96.12 605 LYS B N 1
ATOM 11318 C CA . LYS B 1 605 ? 23.641 -16.641 25.484 1 96.12 605 LYS B CA 1
ATOM 11319 C C . LYS B 1 605 ? 23.5 -18.156 25.344 1 96.12 605 LYS B C 1
ATOM 11321 O O . LYS B 1 605 ? 24.25 -18.906 25.969 1 96.12 605 LYS B O 1
ATOM 11326 N N . LEU B 1 606 ? 22.562 -18.578 24.594 1 94.88 606 LEU B N 1
ATOM 11327 C CA . LEU B 1 606 ? 22.344 -20.016 24.422 1 94.88 606 LEU B CA 1
ATOM 11328 C C . LEU B 1 606 ? 23.453 -20.641 23.594 1 94.88 606 LEU B C 1
ATOM 11330 O O . LEU B 1 606 ? 23.812 -21.797 23.812 1 94.88 606 LEU B O 1
ATOM 11334 N N . MET B 1 607 ? 23.984 -19.906 22.594 1 93.44 607 MET B N 1
ATOM 11335 C CA . MET B 1 607 ? 25.125 -20.406 21.828 1 93.44 607 MET B CA 1
ATOM 11336 C C . MET B 1 607 ? 26.328 -20.641 22.734 1 93.44 607 MET B C 1
ATOM 11338 O O . MET B 1 607 ? 27.031 -21.641 22.609 1 93.44 607 MET B O 1
ATOM 11342 N N . LEU B 1 608 ? 26.547 -19.672 23.594 1 92.62 608 LEU B N 1
ATOM 11343 C CA . LEU B 1 608 ? 27.641 -19.828 24.547 1 92.62 608 LEU B CA 1
ATOM 11344 C C . LEU B 1 608 ? 27.391 -21.016 25.484 1 92.62 608 LEU B C 1
ATOM 11346 O O . LEU B 1 608 ? 28.312 -21.781 25.781 1 92.62 608 LEU B O 1
ATOM 11350 N N . MET B 1 609 ? 26.203 -21.125 25.953 1 90.5 609 MET B N 1
ATOM 11351 C CA . MET B 1 609 ? 25.844 -22.234 26.828 1 90.5 609 MET B CA 1
ATOM 11352 C C . MET B 1 609 ? 26.094 -23.578 26.141 1 90.5 609 MET B C 1
ATOM 11354 O O . MET B 1 609 ? 26.625 -24.5 26.75 1 90.5 609 MET B O 1
ATOM 11358 N N . GLU B 1 610 ? 25.641 -23.688 24.891 1 88.62 610 GLU B N 1
ATOM 11359 C CA . GLU B 1 610 ? 25.875 -24.891 24.109 1 88.62 610 GLU B CA 1
ATOM 11360 C C . GLU B 1 610 ? 27.359 -25.234 24.031 1 88.62 610 GLU B C 1
ATOM 11362 O O . GLU B 1 610 ? 27.75 -26.391 24.188 1 88.62 610 GLU B O 1
ATOM 11367 N N . GLN B 1 611 ? 28.156 -24.266 23.828 1 83.5 611 GLN B N 1
ATOM 11368 C CA . GLN B 1 611 ? 29.594 -24.453 23.688 1 83.5 611 GLN B CA 1
ATOM 11369 C C . GLN B 1 611 ? 30.234 -24.875 25 1 83.5 611 GLN B C 1
ATOM 11371 O O . GLN B 1 611 ? 31.047 -25.812 25.031 1 83.5 611 GLN B O 1
ATOM 11376 N N . VAL B 1 612 ? 29.859 -24.219 26.016 1 84.56 612 VAL B N 1
ATOM 11377 C CA . VAL B 1 612 ? 30.5 -24.438 27.297 1 84.56 612 VAL B CA 1
ATOM 11378 C C . VAL B 1 612 ? 29.969 -25.703 27.953 1 84.56 612 VAL B C 1
ATOM 11380 O O . VAL B 1 612 ? 30.734 -26.547 28.406 1 84.56 612 VAL B O 1
ATOM 11383 N N . GLU B 1 613 ? 28.734 -25.844 27.969 1 83.31 613 GLU B N 1
ATOM 11384 C CA . GLU B 1 613 ? 28.125 -26.938 28.719 1 83.31 613 GLU B CA 1
ATOM 11385 C C . GLU B 1 613 ? 28.125 -28.234 27.906 1 83.31 613 GLU B C 1
ATOM 11387 O O . GLU B 1 613 ? 28.406 -29.312 28.438 1 83.31 613 GLU B O 1
ATOM 11392 N N . TRP B 1 614 ? 27.797 -28.141 26.703 1 83.94 614 TRP B N 1
ATOM 11393 C CA . TRP B 1 614 ? 27.594 -29.375 25.938 1 83.94 614 TRP B CA 1
ATOM 11394 C C . TRP B 1 614 ? 28.875 -29.797 25.234 1 83.94 614 TRP B C 1
ATOM 11396 O O . TRP B 1 614 ? 29.156 -30.984 25.109 1 83.94 614 TRP B O 1
ATOM 11406 N N . TRP B 1 615 ? 29.672 -28.922 24.797 1 79.06 615 TRP B N 1
ATOM 11407 C CA . TRP B 1 615 ? 30.859 -29.297 24.031 1 79.06 615 TRP B CA 1
ATOM 11408 C C . TRP B 1 615 ? 32.062 -29.438 24.953 1 79.06 615 TRP B C 1
ATOM 11410 O O . TRP B 1 615 ? 32.812 -30.422 24.844 1 79.06 615 TRP B O 1
ATOM 11420 N N . THR B 1 616 ? 32.188 -28.469 25.766 1 79.19 616 THR B N 1
ATOM 11421 C CA . THR B 1 616 ? 33.375 -28.5 26.625 1 79.19 616 THR B CA 1
ATOM 11422 C C . THR B 1 616 ? 33.156 -29.453 27.812 1 79.19 616 THR B C 1
ATOM 11424 O O . THR B 1 616 ? 34 -30.312 28.078 1 79.19 616 THR B O 1
ATOM 11427 N N . SER B 1 617 ? 32.062 -29.297 28.5 1 80 617 SER B N 1
ATOM 11428 C CA . SER B 1 617 ? 31.797 -30.094 29.688 1 80 617 SER B CA 1
ATOM 11429 C C . SER B 1 617 ? 31.203 -31.453 29.344 1 80 617 SER B C 1
ATOM 11431 O O . SER B 1 617 ? 31.172 -32.344 30.188 1 80 617 SER B O 1
ATOM 11433 N N . LYS B 1 618 ? 30.688 -31.641 28.188 1 80.62 618 LYS B N 1
ATOM 11434 C CA . LYS B 1 618 ? 30.172 -32.875 27.641 1 80.62 618 LYS B CA 1
ATOM 11435 C C . LYS B 1 618 ? 28.938 -33.344 28.406 1 80.62 618 LYS B C 1
ATOM 11437 O O . LYS B 1 618 ? 28.734 -34.531 28.609 1 80.62 618 LYS B O 1
ATOM 11442 N N . THR B 1 619 ? 28.297 -32.375 28.938 1 85.56 619 THR B N 1
ATOM 11443 C CA . THR B 1 619 ? 26.984 -32.688 29.516 1 85.56 619 THR B CA 1
ATOM 11444 C C . THR B 1 619 ? 25.984 -33.062 28.422 1 85.56 619 THR B C 1
ATOM 11446 O O . THR B 1 619 ? 25.922 -32.375 27.391 1 85.56 619 THR B O 1
ATOM 11449 N N . ILE B 1 620 ? 25.25 -34.094 28.672 1 86.38 620 ILE B N 1
ATOM 11450 C CA . ILE B 1 620 ? 24.312 -34.594 27.656 1 86.38 620 ILE B CA 1
ATOM 11451 C C . ILE B 1 620 ? 22.906 -34.031 27.953 1 86.38 620 ILE B C 1
ATOM 11453 O O . ILE B 1 620 ? 22.328 -34.375 28.984 1 86.38 620 ILE B O 1
ATOM 11457 N N . PRO B 1 621 ? 22.391 -33.219 27.125 1 89.75 621 PRO B N 1
ATOM 11458 C CA . PRO B 1 621 ? 21.031 -32.719 27.344 1 89.75 621 PRO B CA 1
ATOM 11459 C C . PRO B 1 621 ? 19.953 -33.75 27.031 1 89.75 621 PRO B C 1
ATOM 11461 O O . PRO B 1 621 ? 20.219 -34.75 26.359 1 89.75 621 PRO B O 1
ATOM 11464 N N . SER B 1 622 ? 18.75 -33.469 27.656 1 90.06 622 SER B N 1
ATOM 11465 C CA . SER B 1 622 ? 17.578 -34.25 27.234 1 90.06 622 SER B CA 1
ATOM 11466 C C . SER B 1 622 ? 17.172 -33.906 25.812 1 90.06 622 SER B C 1
ATOM 11468 O O . SER B 1 622 ? 17.578 -32.875 25.266 1 90.06 622 SER B O 1
ATOM 11470 N N . ILE B 1 623 ? 16.453 -34.781 25.219 1 90.06 623 ILE B N 1
ATOM 11471 C CA . ILE B 1 623 ? 16 -34.562 23.844 1 90.06 623 ILE B CA 1
ATOM 11472 C C . ILE B 1 623 ? 15.211 -33.281 23.75 1 90.06 623 ILE B C 1
ATOM 11474 O O . ILE B 1 623 ? 15.414 -32.469 22.812 1 90.06 623 ILE B O 1
ATOM 11478 N N . GLU B 1 624 ? 14.352 -33.031 24.688 1 91.38 624 GLU B N 1
ATOM 11479 C CA . GLU B 1 624 ? 13.523 -31.844 24.703 1 91.38 624 GLU B CA 1
ATOM 11480 C C . GLU B 1 624 ? 14.375 -30.578 24.906 1 91.38 624 GLU B C 1
ATOM 11482 O O . GLU B 1 624 ? 14.133 -29.562 24.266 1 91.38 624 GLU B O 1
ATOM 11487 N N . GLU B 1 625 ? 15.289 -30.703 25.766 1 92.19 625 GLU B N 1
ATOM 11488 C CA . GLU B 1 625 ? 16.188 -29.578 26.016 1 92.19 625 GLU B CA 1
ATOM 11489 C C . GLU B 1 625 ? 17.047 -29.281 24.781 1 92.19 625 GLU B C 1
ATOM 11491 O O . GLU B 1 625 ? 17.25 -28.125 24.422 1 92.19 625 GLU B O 1
ATOM 11496 N N . TYR B 1 626 ? 17.516 -30.312 24.172 1 92.94 626 TYR B N 1
ATOM 11497 C CA . TYR B 1 626 ? 18.328 -30.172 22.969 1 92.94 626 TYR B CA 1
ATOM 11498 C C . TYR B 1 626 ? 17.562 -29.484 21.859 1 92.94 626 TYR B C 1
ATOM 11500 O O . TYR B 1 626 ? 18.047 -28.516 21.266 1 92.94 626 TYR B O 1
ATOM 11508 N N . LEU B 1 627 ? 16.328 -29.938 21.656 1 93.19 627 LEU B N 1
ATOM 11509 C CA . LEU B 1 627 ? 15.523 -29.391 20.578 1 93.19 627 LEU B CA 1
ATOM 11510 C C . LEU B 1 627 ? 15.141 -27.938 20.859 1 93.19 627 LEU B C 1
ATOM 11512 O O . LEU B 1 627 ? 15.125 -27.109 19.938 1 93.19 627 LEU B O 1
ATOM 11516 N N . CYS B 1 628 ? 14.859 -27.641 22.031 1 92.69 628 CYS B N 1
ATOM 11517 C CA . CYS B 1 628 ? 14.461 -26.281 22.406 1 92.69 628 CYS B CA 1
ATOM 11518 C C . CYS B 1 628 ? 15.609 -25.297 22.219 1 92.69 628 CYS B C 1
ATOM 11520 O O . CYS B 1 628 ? 15.461 -24.281 21.547 1 92.69 628 CYS B O 1
ATOM 11522 N N . VAL B 1 629 ? 16.766 -25.641 22.719 1 93.31 629 VAL B N 1
ATOM 11523 C CA . VAL B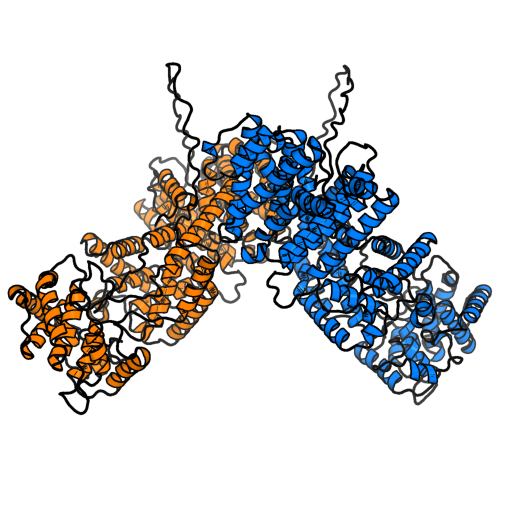 1 629 ? 17.922 -24.75 22.703 1 93.31 629 VAL B CA 1
ATOM 11524 C C . VAL B 1 629 ? 18.453 -24.625 21.281 1 93.31 629 VAL B C 1
ATOM 11526 O O . VAL B 1 629 ? 18.719 -23.531 20.797 1 93.31 629 VAL B O 1
ATOM 11529 N N . THR B 1 630 ? 18.516 -25.719 20.594 1 92 630 THR B N 1
ATOM 11530 C CA . THR B 1 630 ? 19.156 -25.703 19.281 1 92 630 THR B CA 1
ATOM 11531 C C . THR B 1 630 ? 18.25 -25.062 18.234 1 92 630 THR B C 1
ATOM 11533 O O . THR B 1 630 ? 18.719 -24.547 17.219 1 92 630 THR B O 1
ATOM 11536 N N . SER B 1 631 ? 16.953 -25.125 18.469 1 93.19 631 SER B N 1
ATOM 11537 C CA . SER B 1 631 ? 16.031 -24.406 17.578 1 93.19 631 SER B CA 1
ATOM 11538 C C . SER B 1 631 ? 16.266 -22.906 17.656 1 93.19 631 SER B C 1
ATOM 11540 O O . SER B 1 631 ? 16.203 -22.219 16.641 1 93.19 631 SER B O 1
ATOM 11542 N N . ILE B 1 632 ? 16.531 -22.469 18.828 1 93.88 632 ILE B N 1
ATOM 11543 C CA . ILE B 1 632 ? 16.766 -21.031 19.031 1 93.88 632 ILE B CA 1
ATOM 11544 C C . ILE B 1 632 ? 18.125 -20.641 18.484 1 93.88 632 ILE B C 1
ATOM 11546 O O . ILE B 1 632 ? 18.266 -19.625 17.797 1 93.88 632 ILE B O 1
ATOM 11550 N N . THR B 1 633 ? 19.172 -21.484 18.75 1 93.31 633 THR B N 1
ATOM 11551 C CA . THR B 1 633 ? 20.531 -21.141 18.328 1 93.31 633 THR B CA 1
ATOM 11552 C C . THR B 1 633 ? 20.672 -21.281 16.812 1 93.31 633 THR B C 1
ATOM 11554 O O . THR B 1 633 ? 21.562 -20.688 16.203 1 93.31 633 THR B O 1
ATOM 11557 N N . PHE B 1 634 ? 19.688 -22.078 16.281 1 90.56 634 PHE B N 1
ATOM 11558 C CA . PHE B 1 634 ? 19.641 -22.188 14.836 1 90.56 634 PHE B CA 1
ATOM 11559 C C . PHE B 1 634 ? 19.109 -20.906 14.211 1 90.56 634 PHE B C 1
ATOM 11561 O O . PHE B 1 634 ? 19.297 -20.656 13.016 1 90.56 634 PHE B O 1
ATOM 11568 N N . GLY B 1 635 ? 18.516 -20.047 15 1 91.5 635 GLY B N 1
ATOM 11569 C CA . GLY B 1 635 ? 18.062 -18.75 14.539 1 91.5 635 GLY B CA 1
ATOM 11570 C C . GLY B 1 635 ? 16.594 -18.734 14.156 1 91.5 635 GLY B C 1
ATOM 11571 O O . GLY B 1 635 ? 16.109 -17.75 13.57 1 91.5 635 GLY B O 1
ATOM 11572 N N . SER B 1 636 ? 15.844 -19.781 14.445 1 91.81 636 SER B N 1
ATOM 11573 C CA . SER B 1 636 ? 14.453 -19.859 14.008 1 91.81 636 SER B CA 1
ATOM 11574 C C . SER B 1 636 ? 13.617 -18.75 14.617 1 91.81 636 SER B C 1
ATOM 11576 O O . SER B 1 636 ? 12.961 -17.984 13.891 1 91.81 636 SER B O 1
ATOM 11578 N N . ARG B 1 637 ? 13.727 -18.609 15.906 1 94.06 637 ARG B N 1
ATOM 11579 C CA . ARG B 1 637 ? 12.922 -17.594 16.594 1 94.06 637 ARG B CA 1
ATOM 11580 C C . ARG B 1 637 ? 13.336 -16.188 16.172 1 94.06 637 ARG B C 1
ATOM 11582 O O . ARG B 1 637 ? 12.484 -15.336 15.93 1 94.06 637 ARG B O 1
ATOM 11589 N N . LEU B 1 638 ? 14.625 -15.938 16.125 1 96.56 638 LEU B N 1
ATOM 11590 C CA . LEU B 1 638 ? 15.148 -14.633 15.75 1 96.56 638 LEU B CA 1
ATOM 11591 C C . LEU B 1 638 ? 14.656 -14.227 14.359 1 96.56 638 LEU B C 1
ATOM 11593 O O . LEU B 1 638 ? 14.117 -13.133 14.188 1 96.56 638 LEU B O 1
ATOM 11597 N N . LEU B 1 639 ? 14.836 -15.07 13.391 1 96.25 639 LEU B N 1
ATOM 11598 C CA . LEU B 1 639 ? 14.5 -14.766 12.008 1 96.25 639 LEU B CA 1
ATOM 11599 C C . LEU B 1 639 ? 12.992 -14.617 11.828 1 96.25 639 LEU B C 1
ATOM 11601 O O . LEU B 1 639 ? 12.523 -13.688 11.164 1 96.25 639 LEU B O 1
ATOM 11605 N N . LEU B 1 640 ? 12.227 -15.461 12.461 1 96.56 640 LEU B N 1
ATOM 11606 C CA . LEU B 1 640 ? 10.781 -15.492 12.266 1 96.56 640 LEU B CA 1
ATOM 11607 C C . LEU B 1 640 ? 10.109 -14.305 12.938 1 96.56 640 LEU B C 1
ATOM 11609 O O . LEU B 1 640 ? 9.156 -13.734 12.406 1 96.56 640 LEU B O 1
ATOM 11613 N N . LEU B 1 641 ? 10.602 -13.961 14.07 1 96.56 641 LEU B N 1
ATOM 11614 C CA . LEU B 1 641 ? 9.977 -12.859 14.797 1 96.56 641 LEU B CA 1
ATOM 11615 C C . LEU B 1 641 ? 10.375 -11.516 14.195 1 96.56 641 LEU B C 1
ATOM 11617 O O . LEU B 1 641 ? 9.57 -10.594 14.125 1 96.56 641 LEU B O 1
ATOM 11621 N N . THR B 1 642 ? 11.602 -11.383 13.758 1 96.56 642 THR B N 1
ATOM 11622 C CA . THR B 1 642 ? 12.047 -10.117 13.188 1 96.56 642 THR B CA 1
ATOM 11623 C C . THR B 1 642 ? 11.312 -9.82 11.883 1 96.56 642 THR B C 1
ATOM 11625 O O . THR B 1 642 ? 10.984 -8.672 11.586 1 96.56 642 THR B O 1
ATOM 11628 N N . ILE B 1 643 ? 11.039 -10.836 11.094 1 96.19 643 ILE B N 1
ATOM 11629 C CA . ILE B 1 643 ? 10.406 -10.656 9.797 1 96.19 643 ILE B CA 1
ATOM 11630 C C . ILE B 1 643 ? 9 -10.078 9.984 1 96.19 643 ILE B C 1
ATOM 11632 O O . ILE B 1 643 ? 8.5 -9.359 9.117 1 96.19 643 ILE B O 1
ATOM 11636 N N . GLN B 1 644 ? 8.367 -10.398 11.141 1 97.12 644 GLN B N 1
ATOM 11637 C CA . GLN B 1 644 ? 6.996 -9.961 11.414 1 97.12 644 GLN B CA 1
ATOM 11638 C C . GLN B 1 644 ? 6.887 -8.438 11.367 1 97.12 644 GLN B C 1
ATOM 11640 O O . GLN B 1 644 ? 5.836 -7.895 11.016 1 97.12 644 GLN B O 1
ATOM 11645 N N . TYR B 1 645 ? 7.984 -7.723 11.672 1 96.25 645 TYR B N 1
ATOM 11646 C CA . TYR B 1 645 ? 7.977 -6.266 11.75 1 96.25 645 TYR B CA 1
ATOM 11647 C C . TYR B 1 645 ? 7.922 -5.645 10.359 1 96.25 645 TYR B C 1
ATOM 11649 O O . TYR B 1 645 ? 7.668 -4.445 10.211 1 96.25 645 TYR B O 1
ATOM 11657 N N . PHE B 1 646 ? 8.109 -6.41 9.281 1 96.69 646 PHE B N 1
ATOM 11658 C CA . PHE B 1 646 ? 8.305 -5.82 7.965 1 96.69 646 PHE B CA 1
ATOM 11659 C C . PHE B 1 646 ? 7.234 -6.289 6.992 1 96.69 646 PHE B C 1
ATOM 11661 O O . PHE B 1 646 ? 7.352 -6.09 5.785 1 96.69 646 PHE B O 1
ATOM 11668 N N . LEU B 1 647 ? 6.145 -6.93 7.453 1 96.19 647 LEU B N 1
ATOM 11669 C CA . LEU B 1 647 ? 5.133 -7.543 6.598 1 96.19 647 LEU B CA 1
ATOM 11670 C C . LEU B 1 647 ? 4.031 -6.543 6.262 1 96.19 647 LEU B C 1
ATOM 11672 O O . LEU B 1 647 ? 3.01 -6.914 5.676 1 96.19 647 LEU B O 1
ATOM 11676 N N . GLY B 1 648 ? 4.211 -5.305 6.621 1 91.94 648 GLY B N 1
ATOM 11677 C CA . GLY B 1 648 ? 3.197 -4.297 6.352 1 91.94 648 GLY B CA 1
ATOM 11678 C C . GLY B 1 648 ? 2.055 -4.312 7.348 1 91.94 648 GLY B C 1
ATOM 11679 O O . GLY B 1 648 ? 1.027 -3.666 7.137 1 91.94 648 GLY B O 1
ATOM 11680 N N . ILE B 1 649 ? 2.207 -5.074 8.398 1 92.69 649 ILE B N 1
ATOM 11681 C CA . ILE B 1 649 ? 1.213 -5.199 9.461 1 92.69 649 ILE B CA 1
ATOM 11682 C C . ILE B 1 649 ? 1.783 -4.656 10.766 1 92.69 649 ILE B C 1
ATOM 11684 O O . ILE B 1 649 ? 2.914 -4.973 11.141 1 92.69 649 ILE B O 1
ATOM 11688 N N . LYS B 1 650 ? 1.049 -3.732 11.359 1 90.12 650 LYS B N 1
ATOM 11689 C CA . LYS B 1 650 ? 1.461 -3.283 12.68 1 90.12 650 LYS B CA 1
ATOM 11690 C C . LYS B 1 650 ? 1.181 -4.352 13.734 1 90.12 650 LYS B C 1
ATOM 11692 O O . LYS B 1 650 ? 0.023 -4.609 14.078 1 90.12 650 LYS B O 1
ATOM 11697 N N . ILE B 1 651 ? 2.168 -4.988 14.242 1 92.38 651 ILE B N 1
ATOM 11698 C CA . ILE B 1 651 ? 2.02 -6.105 15.172 1 92.38 651 ILE B CA 1
ATOM 11699 C C . ILE B 1 651 ? 2.373 -5.656 16.578 1 92.38 651 ILE B C 1
ATOM 11701 O O . ILE B 1 651 ? 3.439 -5.082 16.812 1 92.38 651 ILE B O 1
ATOM 11705 N N . SER B 1 652 ? 1.523 -5.926 17.562 1 88.62 652 SER B N 1
ATOM 11706 C CA . SER B 1 652 ? 1.745 -5.527 18.953 1 88.62 652 SER B CA 1
ATOM 11707 C C . SER B 1 652 ? 2.73 -6.461 19.641 1 88.62 652 SER B C 1
ATOM 11709 O O . SER B 1 652 ? 2.957 -7.582 19.172 1 88.62 652 SER B O 1
ATOM 11711 N N . LYS B 1 653 ? 3.324 -5.973 20.656 1 87.25 653 LYS B N 1
ATOM 11712 C CA . LYS B 1 653 ? 4.23 -6.785 21.469 1 87.25 653 LYS B CA 1
ATOM 11713 C C . LYS B 1 653 ? 3.508 -7.988 22.062 1 87.25 653 LYS B C 1
ATOM 11715 O O . LYS B 1 653 ? 4.062 -9.086 22.109 1 87.25 653 LYS B O 1
ATOM 11720 N N . ASP B 1 654 ? 2.295 -7.777 22.438 1 88.06 654 ASP B N 1
ATOM 11721 C CA . ASP B 1 654 ? 1.501 -8.844 23.047 1 88.06 654 ASP B CA 1
ATOM 11722 C C . ASP B 1 654 ? 1.26 -9.977 22.047 1 88.06 654 ASP B C 1
ATOM 11724 O O . ASP B 1 654 ? 1.286 -11.156 22.422 1 88.06 654 ASP B O 1
ATOM 11728 N N . LEU B 1 655 ? 1.036 -9.656 20.906 1 91.25 655 LEU B N 1
ATOM 11729 C CA . LEU B 1 655 ? 0.799 -10.664 19.875 1 91.25 655 LEU B CA 1
ATOM 11730 C C . LEU B 1 655 ? 2.066 -11.469 19.609 1 91.25 655 LEU B C 1
ATOM 11732 O O . LEU B 1 655 ? 2.004 -12.68 19.391 1 91.25 655 LEU B O 1
ATOM 11736 N N . LEU B 1 656 ? 3.24 -10.812 19.578 1 92.19 656 LEU B N 1
ATOM 11737 C CA . LEU B 1 656 ? 4.512 -11.469 19.312 1 92.19 656 LEU B CA 1
ATOM 11738 C C . LEU B 1 656 ? 4.875 -12.43 20.438 1 92.19 656 LEU B C 1
ATOM 11740 O O . LEU B 1 656 ? 5.625 -13.383 20.219 1 92.19 656 LEU B O 1
ATOM 11744 N N . GLU B 1 657 ? 4.324 -12.141 21.594 1 91.19 657 GLU B N 1
ATOM 11745 C CA . GLU B 1 657 ? 4.613 -12.984 22.75 1 91.19 657 GLU B CA 1
ATOM 11746 C C . GLU B 1 657 ? 3.443 -13.914 23.062 1 91.19 657 GLU B C 1
ATOM 11748 O O . GLU B 1 657 ? 3.422 -14.57 24.109 1 91.19 657 GLU B O 1
ATOM 11753 N N . SER B 1 658 ? 2.5 -14 22.172 1 92.75 658 SER B N 1
ATOM 11754 C CA . SER B 1 658 ? 1.323 -14.836 22.375 1 92.75 658 SER B CA 1
ATOM 11755 C C . SER B 1 658 ? 1.677 -16.312 22.281 1 92.75 658 SER B C 1
ATOM 11757 O O . SER B 1 658 ? 2.709 -16.672 21.719 1 92.75 658 SER B O 1
ATOM 11759 N N . ASP B 1 659 ? 0.812 -17.125 22.781 1 93.06 659 ASP B N 1
ATOM 11760 C CA . ASP B 1 659 ? 0.994 -18.578 22.734 1 93.06 659 ASP B CA 1
ATOM 11761 C C . ASP B 1 659 ? 0.949 -19.094 21.297 1 93.06 659 ASP B C 1
ATOM 11763 O O . ASP B 1 659 ? 1.636 -20.062 20.953 1 93.06 659 ASP B O 1
ATOM 11767 N N . GLU B 1 660 ? 0.194 -18.453 20.594 1 94.19 660 GLU B N 1
ATOM 11768 C CA . GLU B 1 660 ? 0.045 -18.891 19.203 1 94.19 660 GLU B CA 1
ATOM 11769 C C . GLU B 1 660 ? 1.353 -18.719 18.438 1 94.19 660 GLU B C 1
ATOM 11771 O O . GLU B 1 660 ? 1.799 -19.656 17.75 1 94.19 660 GLU B O 1
ATOM 11776 N N . ILE B 1 661 ? 1.976 -17.578 18.547 1 95.06 661 ILE B N 1
ATOM 11777 C CA . ILE B 1 661 ? 3.232 -17.328 17.844 1 95.06 661 ILE B CA 1
ATOM 11778 C C . ILE B 1 661 ? 4.328 -18.234 18.422 1 95.06 661 ILE B C 1
ATOM 11780 O O . ILE B 1 661 ? 5.168 -18.75 17.688 1 95.06 661 ILE B O 1
ATOM 11784 N N . CYS B 1 662 ? 4.312 -18.422 19.719 1 94.75 662 CYS B N 1
ATOM 11785 C CA . CYS B 1 662 ? 5.293 -19.281 20.375 1 94.75 662 CYS B CA 1
ATOM 11786 C C . CYS B 1 662 ? 5.184 -20.703 19.844 1 94.75 662 CYS B C 1
ATOM 11788 O O . CYS B 1 662 ? 6.199 -21.359 19.609 1 94.75 662 CYS B O 1
ATOM 11790 N N . GLY B 1 663 ? 3.902 -21.141 19.75 1 94.94 663 GLY B N 1
ATOM 11791 C CA . GLY B 1 663 ? 3.684 -22.469 19.188 1 94.94 663 GLY B CA 1
ATOM 11792 C C . GLY B 1 663 ? 4.188 -22.609 17.766 1 94.94 663 GLY B C 1
ATOM 11793 O O . GLY B 1 663 ? 4.82 -23.625 17.422 1 94.94 663 GLY B O 1
ATOM 11794 N N . LEU B 1 664 ? 3.916 -21.625 16.938 1 96.88 664 LEU B N 1
ATOM 11795 C CA . LEU B 1 664 ? 4.375 -21.609 15.555 1 96.88 664 LEU B CA 1
ATOM 11796 C C . LEU B 1 664 ? 5.898 -21.609 15.492 1 96.88 664 LEU B C 1
ATOM 11798 O O . LEU B 1 664 ? 6.484 -22.359 14.695 1 96.88 664 LEU B O 1
ATOM 11802 N N . CYS B 1 665 ? 6.547 -20.844 16.312 1 96.19 665 CYS B N 1
ATOM 11803 C CA . CYS B 1 665 ? 8 -20.781 16.375 1 96.19 665 CYS B CA 1
ATOM 11804 C C . CYS B 1 665 ? 8.602 -22.109 16.781 1 96.19 665 CYS B C 1
ATOM 11806 O O . CYS B 1 665 ? 9.578 -22.562 16.188 1 96.19 665 CYS B O 1
ATOM 11808 N N . ASN B 1 666 ? 8 -22.672 17.766 1 95.31 666 ASN B N 1
ATOM 11809 C CA . ASN B 1 666 ? 8.508 -23.953 18.281 1 95.31 666 ASN B CA 1
ATOM 11810 C C . ASN B 1 666 ? 8.445 -25.047 17.219 1 95.31 666 ASN B C 1
ATOM 11812 O O . ASN B 1 666 ? 9.422 -25.766 17 1 95.31 666 ASN B O 1
ATOM 11816 N N . CYS B 1 667 ? 7.297 -25.156 16.562 1 96.31 667 CYS B N 1
ATOM 11817 C CA . CYS B 1 667 ? 7.145 -26.188 15.539 1 96.31 667 CYS B CA 1
ATOM 11818 C C . CYS B 1 667 ? 8.102 -25.938 14.383 1 96.31 667 CYS B C 1
ATOM 11820 O O . CYS B 1 667 ? 8.773 -26.875 13.922 1 96.31 667 CYS B O 1
ATOM 11822 N N . THR B 1 668 ? 8.188 -24.75 13.953 1 97.25 668 THR B N 1
ATOM 11823 C CA . THR B 1 668 ? 9.062 -24.406 12.836 1 97.25 668 THR B CA 1
ATOM 11824 C C . THR B 1 668 ? 10.523 -24.656 13.203 1 97.25 668 THR B C 1
ATOM 11826 O O . THR B 1 668 ? 11.281 -25.203 12.406 1 97.25 668 THR B O 1
ATOM 11829 N N . GLY B 1 669 ? 10.883 -24.188 14.391 1 96.38 669 GLY B N 1
ATOM 11830 C CA . GLY B 1 669 ? 12.25 -24.375 14.852 1 96.38 669 GLY B CA 1
ATOM 11831 C C . GLY B 1 669 ? 12.648 -25.844 14.945 1 96.38 669 GLY B C 1
ATOM 11832 O O . GLY B 1 669 ? 13.766 -26.203 14.555 1 96.38 669 GLY B O 1
ATOM 11833 N N . ARG B 1 670 ? 11.797 -26.656 15.445 1 95.56 670 ARG B N 1
ATOM 11834 C CA . ARG B 1 670 ? 12.062 -28.094 15.555 1 95.56 670 ARG B CA 1
ATOM 11835 C C . ARG B 1 670 ? 12.242 -28.719 14.18 1 95.56 670 ARG B C 1
ATOM 11837 O O . ARG B 1 670 ? 13.141 -29.531 13.977 1 95.56 670 ARG B O 1
ATOM 11844 N N . VAL B 1 671 ? 11.352 -28.312 13.258 1 95.94 671 VAL B N 1
ATOM 11845 C CA . VAL B 1 671 ? 11.453 -28.828 11.898 1 95.94 671 VAL B CA 1
ATOM 11846 C C . VAL B 1 671 ? 12.812 -28.453 11.305 1 95.94 671 VAL B C 1
ATOM 11848 O O . VAL B 1 671 ? 13.5 -29.312 10.742 1 95.94 671 VAL B O 1
ATOM 11851 N N . MET B 1 672 ? 13.18 -27.266 11.453 1 93.81 672 MET B N 1
ATOM 11852 C CA . MET B 1 672 ? 14.43 -26.781 10.891 1 93.81 672 MET B CA 1
ATOM 11853 C C . MET B 1 672 ? 15.625 -27.516 11.492 1 93.81 672 MET B C 1
ATOM 11855 O O . MET B 1 672 ? 16.516 -27.969 10.773 1 93.81 672 MET B O 1
ATOM 11859 N N . ARG B 1 673 ? 15.625 -27.688 12.766 1 92.88 673 ARG B N 1
ATOM 11860 C CA . ARG B 1 673 ? 16.75 -28.312 13.453 1 92.88 673 ARG B CA 1
ATOM 11861 C C . ARG B 1 673 ? 16.859 -29.797 13.094 1 92.88 673 ARG B C 1
ATOM 11863 O O . ARG B 1 673 ? 17.938 -30.297 12.82 1 92.88 673 ARG B O 1
ATOM 11870 N N . ILE B 1 674 ? 15.734 -30.5 13.156 1 93.5 674 ILE B N 1
ATOM 11871 C CA . ILE B 1 674 ? 15.734 -31.938 12.883 1 93.5 674 ILE B CA 1
ATOM 11872 C C . ILE B 1 674 ? 16.219 -32.188 11.461 1 93.5 674 ILE B C 1
ATOM 11874 O O . ILE B 1 674 ? 17 -33.125 11.219 1 93.5 674 ILE B O 1
ATOM 11878 N N . LEU B 1 675 ? 15.734 -31.391 10.5 1 91.88 675 LEU B N 1
ATOM 11879 C CA . LEU B 1 675 ? 16.172 -31.531 9.117 1 91.88 675 LEU B CA 1
ATOM 11880 C C . LEU B 1 675 ? 17.688 -31.312 9.008 1 91.88 675 LEU B C 1
ATOM 11882 O O . LEU B 1 675 ? 18.359 -32.031 8.273 1 91.88 675 LEU B O 1
ATOM 11886 N N . ASN B 1 676 ? 18.188 -30.359 9.719 1 88.31 676 ASN B N 1
ATOM 11887 C CA . ASN B 1 676 ? 19.625 -30.094 9.734 1 88.31 676 ASN B CA 1
ATOM 11888 C C . ASN B 1 676 ? 20.406 -31.266 10.312 1 88.31 676 ASN B C 1
ATOM 11890 O O . ASN B 1 676 ? 21.453 -31.641 9.781 1 88.31 676 ASN B O 1
ATOM 11894 N N . ASP B 1 677 ? 19.906 -31.828 11.406 1 89 677 ASP B N 1
ATOM 11895 C CA . ASP B 1 677 ? 20.578 -32.938 12.062 1 89 677 ASP B CA 1
ATOM 11896 C C . ASP B 1 677 ? 20.547 -34.188 11.172 1 89 677 ASP B C 1
ATOM 11898 O O . ASP B 1 677 ? 21.516 -34.969 11.156 1 89 677 ASP B O 1
ATOM 11902 N N . LEU B 1 678 ? 19.438 -34.406 10.547 1 87.56 678 LEU B N 1
ATOM 11903 C CA . LEU B 1 678 ? 19.328 -35.531 9.641 1 87.56 678 LEU B CA 1
ATOM 11904 C C . LEU B 1 678 ? 20.344 -35.438 8.508 1 87.56 678 LEU B C 1
ATOM 11906 O O . LEU B 1 678 ? 20.906 -36.438 8.078 1 87.56 678 LEU B O 1
ATOM 11910 N N . GLN B 1 679 ? 20.547 -34.281 8 1 82.5 679 GLN B N 1
ATOM 11911 C CA . GLN B 1 679 ? 21.516 -34.062 6.93 1 82.5 679 GLN B CA 1
ATOM 11912 C C . GLN B 1 679 ? 22.938 -34.25 7.422 1 82.5 679 GLN B C 1
ATOM 11914 O O . GLN B 1 679 ? 23.781 -34.781 6.707 1 82.5 679 GLN B O 1
ATOM 11919 N N . ASP B 1 680 ? 23.219 -33.781 8.617 1 78.75 680 ASP B N 1
ATOM 11920 C CA . ASP B 1 680 ? 24.547 -33.906 9.211 1 78.75 680 ASP B CA 1
ATOM 11921 C C . ASP B 1 680 ? 24.906 -35.375 9.461 1 78.75 680 ASP B C 1
ATOM 11923 O O . ASP B 1 680 ? 26.078 -35.75 9.391 1 78.75 680 ASP B O 1
ATOM 11927 N N . SER B 1 681 ? 23.984 -36.094 9.836 1 77.25 681 SER B N 1
ATOM 11928 C CA . SER B 1 681 ? 24.219 -37.531 10.117 1 77.25 681 SER B CA 1
ATOM 11929 C C . SER B 1 681 ? 24.656 -38.281 8.859 1 77.25 681 SER B C 1
ATOM 11931 O O . SER B 1 681 ? 25.344 -39.281 8.953 1 77.25 681 SER B O 1
ATOM 11933 N N . LYS B 1 682 ? 24.266 -37.844 7.742 1 72 682 LYS B N 1
ATOM 11934 C CA . LYS B 1 682 ? 24.641 -38.469 6.484 1 72 682 LYS B CA 1
ATOM 11935 C C . LYS B 1 682 ? 26.094 -38.156 6.133 1 72 682 LYS B C 1
ATOM 11937 O O . LYS B 1 682 ? 26.734 -38.906 5.379 1 72 682 LYS B O 1
ATOM 11942 N N . ARG B 1 683 ? 26.594 -37.031 6.613 1 62.16 683 ARG B N 1
ATOM 11943 C CA . ARG B 1 683 ? 27.969 -36.625 6.332 1 62.16 683 ARG B CA 1
ATOM 11944 C C . ARG B 1 683 ? 28.953 -37.375 7.219 1 62.16 683 ARG B C 1
ATOM 11946 O O . ARG B 1 683 ? 28.656 -37.688 8.375 1 62.16 683 ARG B O 1
ATOM 11953 N N . GLU B 1 684 ? 29.797 -38.344 6.551 1 51.34 684 GLU B N 1
ATOM 11954 C CA . GLU B 1 684 ? 30.781 -39.281 7.105 1 51.34 684 GLU B CA 1
ATOM 11955 C C . GLU B 1 684 ? 31.531 -38.656 8.273 1 51.34 684 GLU B C 1
ATOM 11957 O O . GLU B 1 684 ? 32.156 -39.375 9.062 1 51.34 684 GLU B O 1
ATOM 11962 N N . GLN B 1 685 ? 32 -37.406 8.148 1 47.91 685 GLN B N 1
ATOM 11963 C CA . GLN B 1 685 ? 33.031 -37 9.086 1 47.91 685 GLN B CA 1
ATOM 11964 C C . GLN B 1 685 ? 32.469 -36.875 10.5 1 47.91 685 GLN B C 1
ATOM 11966 O O . GLN B 1 685 ? 31.734 -35.906 10.789 1 47.91 685 GLN B O 1
ATOM 11971 N N . LYS B 1 686 ? 32.531 -37.938 11.18 1 49.06 686 LYS B N 1
ATOM 11972 C CA . LYS B 1 686 ? 32.094 -38.344 12.523 1 49.06 686 LYS B CA 1
ATOM 11973 C C . LYS B 1 686 ? 32.688 -37.406 13.578 1 49.06 686 LYS B C 1
ATOM 11975 O O . LYS B 1 686 ? 33.719 -37.719 14.188 1 49.06 686 LYS B O 1
ATOM 11980 N N . GLY B 1 687 ? 32.781 -36.156 13.203 1 47.94 687 GLY B N 1
ATOM 11981 C CA . GLY B 1 687 ? 33.312 -35.469 14.375 1 47.94 687 GLY B CA 1
ATOM 11982 C C . GLY B 1 687 ? 32.312 -35.344 15.508 1 47.94 687 GLY B C 1
ATOM 11983 O O . GLY B 1 687 ? 31.125 -35.625 15.32 1 47.94 687 GLY B O 1
ATOM 11984 N N . VAL B 1 688 ? 32.656 -35.062 16.828 1 55.66 688 VAL B N 1
ATOM 11985 C CA . VAL B 1 688 ? 32.281 -35.156 18.234 1 55.66 688 VAL B CA 1
ATOM 11986 C C . VAL B 1 688 ? 31.094 -34.219 18.516 1 55.66 688 VAL B C 1
ATOM 11988 O O . VAL B 1 688 ? 30.75 -33.969 19.672 1 55.66 688 VAL B O 1
ATOM 11991 N N . SER B 1 689 ? 30.281 -33.594 17.453 1 64.56 689 SER B N 1
ATOM 11992 C CA . SER B 1 689 ? 29.281 -32.656 17.984 1 64.56 689 SER B CA 1
ATOM 11993 C C . SER B 1 689 ? 27.969 -33.375 18.266 1 64.56 689 SER B C 1
ATOM 11995 O O . SER B 1 689 ? 27.641 -34.375 17.625 1 64.56 689 SER B O 1
ATOM 11997 N N . ILE B 1 690 ? 27.359 -33.062 19.391 1 78.19 690 ILE B N 1
ATOM 11998 C CA . ILE B 1 690 ? 26.094 -33.625 19.859 1 78.19 690 ILE B CA 1
ATOM 11999 C C . ILE B 1 690 ? 24.984 -33.281 18.875 1 78.19 690 ILE B C 1
ATOM 12001 O O . ILE B 1 690 ? 24.812 -32.125 18.5 1 78.19 690 ILE B O 1
ATOM 12005 N N . ASN B 1 691 ? 24.406 -34.25 18.109 1 86.25 691 ASN B N 1
ATOM 12006 C CA . ASN B 1 691 ? 23.219 -34.062 17.297 1 86.25 691 ASN B CA 1
ATOM 12007 C C . ASN B 1 691 ? 22.094 -35 17.734 1 86.25 691 ASN B C 1
ATOM 12009 O O . ASN B 1 691 ? 22.297 -35.844 18.625 1 86.25 691 ASN B O 1
ATOM 12013 N N . LEU B 1 692 ? 20.969 -34.812 17.25 1 89.06 692 LEU B N 1
ATOM 12014 C CA . LEU B 1 692 ? 19.812 -35.531 17.734 1 89.06 692 LEU B CA 1
ATOM 12015 C C . LEU B 1 692 ? 19.969 -37.031 17.469 1 89.06 692 LEU B C 1
ATOM 12017 O O . LEU B 1 692 ? 19.484 -37.875 18.25 1 89.06 692 LEU B O 1
ATOM 12021 N N . VAL B 1 693 ? 20.656 -37.406 16.422 1 88 693 VAL B N 1
ATOM 12022 C CA . VAL B 1 693 ? 20.891 -38.812 16.094 1 88 693 VAL B CA 1
ATOM 12023 C C . VAL B 1 693 ? 21.75 -39.469 17.188 1 88 693 VAL B C 1
ATOM 12025 O O . VAL B 1 693 ? 21.438 -40.531 17.688 1 88 693 VAL B O 1
ATOM 12028 N N . THR B 1 694 ? 22.828 -38.688 17.516 1 85.25 694 THR B N 1
ATOM 12029 C CA . THR B 1 694 ? 23.75 -39.219 18.531 1 85.25 694 THR B CA 1
ATOM 12030 C C . THR B 1 694 ? 23.062 -39.312 19.891 1 85.25 694 THR B C 1
ATOM 12032 O O . THR B 1 694 ? 23.344 -40.219 20.672 1 85.25 694 THR B O 1
ATOM 12035 N N . LEU B 1 695 ? 22.188 -38.406 20.141 1 88.94 695 LEU B N 1
ATOM 12036 C CA . LEU B 1 695 ? 21.469 -38.406 21.406 1 88.94 695 LEU B CA 1
ATOM 12037 C C . LEU B 1 695 ? 20.516 -39.594 21.484 1 88.94 695 LEU B C 1
ATOM 12039 O O . LEU B 1 695 ? 20.391 -40.219 22.531 1 88.94 695 LEU B O 1
ATOM 12043 N N . LEU B 1 696 ? 19.891 -39.938 20.391 1 89.5 696 LEU B N 1
ATOM 12044 C CA . LEU B 1 696 ? 18.922 -41.031 20.359 1 89.5 696 LEU B CA 1
ATOM 12045 C C . LEU B 1 696 ? 19.609 -42.375 20.312 1 89.5 696 LEU B C 1
ATOM 12047 O O . LEU B 1 696 ? 19.094 -43.375 20.812 1 89.5 696 LEU B O 1
ATOM 12051 N N . MET B 1 697 ? 20.797 -42.469 19.797 1 87.62 697 MET B N 1
ATOM 12052 C CA . MET B 1 697 ? 21.547 -43.719 19.625 1 87.62 697 MET B CA 1
ATOM 12053 C C . MET B 1 697 ? 22.047 -44.219 20.969 1 87.62 697 MET B C 1
ATOM 12055 O O . MET B 1 697 ? 22.438 -45.375 21.078 1 87.62 697 MET B O 1
ATOM 12059 N N . LYS B 1 698 ? 22 -43.469 21.875 1 84.5 698 LYS B N 1
ATOM 12060 C CA . LYS B 1 698 ? 22.391 -43.938 23.203 1 84.5 698 LYS B CA 1
ATOM 12061 C C . LYS B 1 698 ? 21.469 -45.062 23.672 1 84.5 698 LYS B C 1
ATOM 12063 O O . LYS B 1 698 ? 21.859 -45.875 24.5 1 84.5 698 LYS B O 1
ATOM 12068 N N . SER B 1 699 ? 20.266 -45.062 23.156 1 85.75 699 SER B N 1
ATOM 12069 C CA . SER B 1 699 ? 19.297 -46.031 23.641 1 85.75 699 SER B CA 1
ATOM 12070 C C . SER B 1 699 ? 18.812 -46.938 22.531 1 85.75 699 SER B C 1
ATOM 12072 O O . SER B 1 699 ? 18.203 -48 22.781 1 85.75 699 SER B O 1
ATOM 12074 N N . ILE B 1 700 ? 19 -46.5 21.297 1 91 700 ILE B N 1
ATOM 12075 C CA . ILE B 1 700 ? 18.453 -47.281 20.188 1 91 700 ILE B CA 1
ATOM 12076 C C . ILE B 1 700 ? 19.453 -47.344 19.031 1 91 700 ILE B C 1
ATOM 12078 O O . ILE B 1 700 ? 20.484 -46.656 19.078 1 91 700 ILE B O 1
ATOM 12082 N N . SER B 1 701 ? 19.234 -48.188 18.031 1 91.5 701 SER B N 1
ATOM 12083 C CA . SER B 1 701 ? 20.094 -48.281 16.875 1 91.5 701 SER B CA 1
ATOM 12084 C C . SER B 1 701 ? 20.016 -47.062 15.984 1 91.5 701 SER B C 1
ATOM 12086 O O . SER B 1 701 ? 19.094 -46.25 16.141 1 91.5 701 SER B O 1
ATOM 12088 N N . GLU B 1 702 ? 20.938 -46.844 15.156 1 88.62 702 GLU B N 1
ATOM 12089 C CA . GLU B 1 702 ? 20.969 -45.688 14.258 1 88.62 702 GLU B CA 1
ATOM 12090 C C . GLU B 1 702 ? 19.75 -45.656 13.359 1 88.62 702 GLU B C 1
ATOM 12092 O O . GLU B 1 702 ? 19.172 -44.594 13.133 1 88.62 702 GLU B O 1
ATOM 12097 N N . GLU B 1 703 ? 19.391 -46.812 12.836 1 91 703 GLU B N 1
ATOM 12098 C CA . GLU B 1 703 ? 18.234 -46.906 11.961 1 91 703 GLU B CA 1
ATOM 12099 C C . GLU B 1 703 ? 16.953 -46.531 12.695 1 91 703 GLU B C 1
ATOM 12101 O O . GLU B 1 703 ? 16.094 -45.812 12.156 1 91 703 GLU B O 1
ATOM 12106 N N . GLU B 1 704 ? 16.906 -47 13.867 1 93.25 704 GLU B N 1
ATOM 12107 C CA . GLU B 1 704 ? 15.734 -46.688 14.688 1 93.25 704 GLU B CA 1
ATOM 12108 C C . GLU B 1 704 ? 15.711 -45.219 15.062 1 93.25 704 GLU B C 1
ATOM 12110 O O . GLU B 1 704 ? 14.641 -44.594 15.148 1 93.25 704 GLU B O 1
ATOM 12115 N N . ALA B 1 705 ? 16.891 -44.688 15.352 1 92.81 705 ALA B N 1
ATOM 12116 C CA . ALA B 1 705 ? 17 -43.281 15.68 1 92.81 705 ALA B CA 1
ATOM 12117 C C . ALA B 1 705 ? 16.516 -42.406 14.523 1 92.81 705 ALA B C 1
ATOM 12119 O O . ALA B 1 705 ? 15.797 -41.438 14.734 1 92.81 705 ALA B O 1
ATOM 12120 N N . ILE B 1 706 ? 16.891 -42.75 13.336 1 92.31 706 ILE B N 1
ATOM 12121 C CA . ILE B 1 706 ? 16.5 -42 12.148 1 92.31 706 ILE B CA 1
ATOM 12122 C C . ILE B 1 706 ? 14.992 -42.094 11.945 1 92.31 706 ILE B C 1
ATOM 12124 O O . ILE B 1 706 ? 14.344 -41.094 11.602 1 92.31 706 ILE B O 1
ATOM 12128 N N . MET B 1 707 ? 14.461 -43.25 12.156 1 93.44 707 MET B N 1
ATOM 12129 C CA . MET B 1 707 ? 13.023 -43.438 12.008 1 93.44 707 MET B CA 1
ATOM 12130 C C . MET B 1 707 ? 12.25 -42.594 13.031 1 93.44 707 MET B C 1
ATOM 12132 O O . MET B 1 707 ? 11.227 -42 12.695 1 93.44 707 MET B O 1
ATOM 12136 N N . LYS B 1 708 ? 12.758 -42.656 14.188 1 93.44 708 LYS B N 1
ATOM 12137 C CA . LYS B 1 708 ? 12.125 -41.875 15.234 1 93.44 708 LYS B CA 1
ATOM 12138 C C . LYS B 1 708 ? 12.195 -40.375 14.922 1 93.44 708 LYS B C 1
ATOM 12140 O O . LYS B 1 708 ? 11.242 -39.625 15.188 1 93.44 708 LYS B O 1
ATOM 12145 N N . MET B 1 709 ? 13.328 -39.938 14.453 1 93.88 709 MET B N 1
ATOM 12146 C CA . MET B 1 709 ? 13.492 -38.531 14.062 1 93.88 709 MET B CA 1
ATOM 12147 C C . MET B 1 709 ? 12.5 -38.156 12.969 1 93.88 709 MET B C 1
ATOM 12149 O O . MET B 1 709 ? 11.922 -37.062 13 1 93.88 709 MET B O 1
ATOM 12153 N N . LYS B 1 710 ? 12.336 -39 12.031 1 93.62 710 LYS B N 1
ATOM 12154 C CA . LYS B 1 710 ? 11.391 -38.75 10.945 1 93.62 710 LYS B CA 1
ATOM 12155 C C . LYS B 1 710 ? 9.961 -38.656 11.469 1 93.62 710 LYS B C 1
ATOM 12157 O O . LYS B 1 710 ? 9.156 -37.875 10.953 1 93.62 710 LYS B O 1
ATOM 12162 N N . GLU B 1 711 ? 9.703 -39.438 12.422 1 93.12 711 GLU B N 1
ATOM 12163 C CA . GLU B 1 711 ? 8.391 -39.375 13.047 1 93.12 711 GLU B CA 1
ATOM 12164 C C . GLU B 1 711 ? 8.156 -38.031 13.75 1 93.12 711 GLU B C 1
ATOM 12166 O O . GLU B 1 711 ? 7.086 -37.438 13.625 1 93.12 711 GLU B O 1
ATOM 12171 N N . ILE B 1 712 ? 9.164 -37.625 14.516 1 94 712 ILE B N 1
ATOM 12172 C CA . ILE B 1 712 ? 9.07 -36.344 15.219 1 94 712 ILE B CA 1
ATOM 12173 C C . ILE B 1 712 ? 8.953 -35.219 14.203 1 94 712 ILE B C 1
ATOM 12175 O O . ILE B 1 712 ? 8.188 -34.281 14.398 1 94 712 ILE B O 1
ATOM 12179 N N . LEU B 1 713 ? 9.734 -35.312 13.164 1 94.62 713 LEU B N 1
ATOM 12180 C CA . LEU B 1 713 ? 9.711 -34.312 12.094 1 94.62 713 LEU B CA 1
ATOM 12181 C C . LEU B 1 713 ? 8.32 -34.219 11.477 1 94.62 713 LEU B C 1
ATOM 12183 O O . LEU B 1 713 ? 7.785 -33.125 11.328 1 94.62 713 LEU B O 1
ATOM 12187 N N . GLU B 1 714 ? 7.73 -35.344 11.164 1 94 714 GLU B N 1
ATOM 12188 C CA . GLU B 1 714 ? 6.414 -35.375 10.531 1 94 714 GLU B CA 1
ATOM 12189 C C . GLU B 1 714 ? 5.336 -34.844 11.477 1 94 714 GLU B C 1
ATOM 12191 O O . GLU B 1 714 ? 4.422 -34.125 11.047 1 94 714 GLU B O 1
ATOM 12196 N N . MET B 1 715 ? 5.473 -35.188 12.688 1 94.5 715 MET B N 1
ATOM 12197 C CA . MET B 1 715 ? 4.516 -34.719 13.68 1 94.5 715 MET B CA 1
ATOM 12198 C C . MET B 1 715 ? 4.543 -33.188 13.773 1 94.5 715 MET B C 1
ATOM 12200 O O . MET B 1 715 ? 3.492 -32.531 13.797 1 94.5 715 MET B O 1
ATOM 12204 N N . ASN B 1 716 ? 5.73 -32.625 13.859 1 95.44 716 ASN B N 1
ATOM 12205 C CA . ASN B 1 716 ? 5.855 -31.156 13.953 1 95.44 716 ASN B CA 1
ATOM 12206 C C . ASN B 1 716 ? 5.422 -30.484 12.656 1 95.44 716 ASN B C 1
ATOM 12208 O O . ASN B 1 716 ? 4.828 -29.391 12.695 1 95.44 716 ASN B O 1
ATOM 12212 N N . ARG B 1 717 ? 5.75 -31.062 11.531 1 95.69 717 ARG B N 1
ATOM 12213 C CA . ARG B 1 717 ? 5.34 -30.516 10.242 1 95.69 717 ARG B CA 1
ATOM 12214 C C . ARG B 1 717 ? 3.82 -30.438 10.133 1 95.69 717 ARG B C 1
ATOM 12216 O O . ARG B 1 717 ? 3.268 -29.422 9.719 1 95.69 717 ARG B O 1
ATOM 12223 N N . ARG B 1 718 ? 3.111 -31.516 10.5 1 95.62 718 ARG B N 1
ATOM 12224 C CA . ARG B 1 718 ? 1.655 -31.578 10.445 1 95.62 718 ARG B CA 1
ATOM 12225 C C . ARG B 1 718 ? 1.025 -30.578 11.414 1 95.62 718 ARG B C 1
ATOM 12227 O O . ARG B 1 718 ? 0.063 -29.891 11.062 1 95.62 718 ARG B O 1
ATOM 12234 N N . GLU B 1 719 ? 1.617 -30.547 12.586 1 95.62 719 GLU B N 1
ATOM 12235 C CA . GLU B 1 719 ? 1.1 -29.609 13.586 1 95.62 719 GLU B CA 1
ATOM 12236 C C . GLU B 1 719 ? 1.236 -28.172 13.109 1 95.62 719 GLU B C 1
ATOM 12238 O O . GLU B 1 719 ? 0.326 -27.359 13.305 1 95.62 719 GLU B O 1
ATOM 12243 N N . LEU B 1 720 ? 2.387 -27.844 12.578 1 96.88 720 LEU B N 1
ATOM 12244 C CA . LEU B 1 720 ? 2.609 -26.5 12.062 1 96.88 720 LEU B CA 1
ATOM 12245 C C . LEU B 1 720 ? 1.58 -26.156 10.992 1 96.88 720 LEU B C 1
ATOM 12247 O O . LEU B 1 720 ? 0.977 -25.078 11.023 1 96.88 720 LEU B O 1
ATOM 12251 N N . LEU B 1 721 ? 1.405 -27 10.016 1 96.75 721 LEU B N 1
ATOM 12252 C CA . LEU B 1 721 ? 0.447 -26.75 8.938 1 96.75 721 LEU B CA 1
ATOM 12253 C C . LEU B 1 721 ? -0.966 -26.609 9.492 1 96.75 721 LEU B C 1
ATOM 12255 O O . LEU B 1 721 ? -1.751 -25.797 9 1 96.75 721 LEU B O 1
ATOM 12259 N N . LYS B 1 722 ? -1.297 -27.438 10.477 1 95.75 722 LYS B N 1
ATOM 12260 C CA . LYS B 1 722 ? -2.598 -27.359 11.133 1 95.75 722 LYS B CA 1
ATOM 12261 C C . LYS B 1 722 ? -2.807 -25.969 11.758 1 95.75 722 LYS B C 1
ATOM 12263 O O . LYS B 1 722 ? -3.863 -25.359 11.586 1 95.75 722 LYS B O 1
ATOM 12268 N N . MET B 1 723 ? -1.776 -25.516 12.453 1 95.38 723 MET B N 1
ATOM 12269 C CA . MET B 1 723 ? -1.861 -24.203 13.102 1 95.38 723 MET B CA 1
ATOM 12270 C C . MET B 1 723 ? -2.051 -23.094 12.078 1 95.38 723 MET B C 1
ATOM 12272 O O . MET B 1 723 ? -2.715 -22.094 12.359 1 95.38 723 MET B O 1
ATOM 12276 N N . VAL B 1 724 ? -1.523 -23.234 10.891 1 96.38 724 VAL B N 1
ATOM 12277 C CA . VAL B 1 724 ? -1.568 -22.203 9.859 1 96.38 724 VAL B CA 1
ATOM 12278 C C . VAL B 1 724 ? -2.914 -22.25 9.141 1 96.38 724 VAL B C 1
ATOM 12280 O O . VAL B 1 724 ? -3.496 -21.203 8.828 1 96.38 724 VAL B O 1
ATOM 12283 N N . LEU B 1 725 ? -3.422 -23.438 8.875 1 95.06 725 LEU B N 1
ATOM 12284 C CA . LEU B 1 725 ? -4.602 -23.609 8.039 1 95.06 725 LEU B CA 1
ATOM 12285 C C . LEU B 1 725 ? -5.879 -23.438 8.852 1 95.06 725 LEU B C 1
ATOM 12287 O O . LEU B 1 725 ? -6.883 -22.938 8.336 1 95.06 725 LEU B O 1
ATOM 12291 N N . VAL B 1 726 ? -5.852 -23.922 10.055 1 92 726 VAL B N 1
ATOM 12292 C CA . VAL B 1 726 ? -7.066 -23.906 10.859 1 92 726 VAL B CA 1
ATOM 12293 C C . VAL B 1 726 ? -7.199 -22.578 11.594 1 92 726 VAL B C 1
ATOM 12295 O O . VAL B 1 726 ? -6.301 -22.172 12.336 1 92 726 VAL B O 1
ATOM 12298 N N . GLN B 1 727 ? -8.273 -21.922 11.32 1 84.62 727 GLN B N 1
ATOM 12299 C CA . GLN B 1 727 ? -8.523 -20.625 11.961 1 84.62 727 GLN B CA 1
ATOM 12300 C C . GLN B 1 727 ? -9.039 -20.828 13.391 1 84.62 727 GLN B C 1
ATOM 12302 O O . GLN B 1 727 ? -10.164 -21.281 13.586 1 84.62 727 GLN B O 1
ATOM 12307 N N . LYS B 1 728 ? -8.211 -20.578 14.312 1 81.81 728 LYS B N 1
ATOM 12308 C CA . LYS B 1 728 ? -8.617 -20.688 15.711 1 81.81 728 LYS B CA 1
ATOM 12309 C C . LYS B 1 728 ? -9.578 -19.562 16.078 1 81.81 728 LYS B C 1
ATOM 12311 O O . LYS B 1 728 ? -9.383 -18.406 15.68 1 81.81 728 LYS B O 1
ATOM 12316 N N . LYS B 1 729 ? -10.578 -19.875 16.797 1 84.44 729 LYS B N 1
ATOM 12317 C CA . LYS B 1 729 ? -11.539 -18.875 17.25 1 84.44 729 LYS B CA 1
ATOM 12318 C C . LYS B 1 729 ? -10.867 -17.844 18.156 1 84.44 729 LYS B C 1
ATOM 12320 O O . LYS B 1 729 ? -10.141 -18.203 19.078 1 84.44 729 LYS B O 1
ATOM 12325 N N . GLY B 1 730 ? -10.961 -16.609 17.828 1 84.31 730 GLY B N 1
ATOM 12326 C CA . GLY B 1 730 ? -10.453 -15.531 18.656 1 84.31 730 GLY B CA 1
ATOM 12327 C C . GLY B 1 730 ? -9.047 -15.102 18.281 1 84.31 730 GLY B C 1
ATOM 12328 O O . GLY B 1 730 ? -8.5 -14.164 18.875 1 84.31 730 GLY B O 1
ATOM 12329 N N . SER B 1 731 ? -8.445 -15.859 17.375 1 87.44 731 SER B N 1
ATOM 12330 C CA . SER B 1 731 ? -7.086 -15.5 16.984 1 87.44 731 SER B CA 1
ATOM 12331 C C . SER B 1 731 ? -7.043 -14.109 16.359 1 87.44 731 SER B C 1
ATOM 12333 O O . SER B 1 731 ? -7.906 -13.758 15.547 1 87.44 731 SER B O 1
ATOM 12335 N N . GLN B 1 732 ? -6.098 -13.297 16.828 1 89.06 732 GLN B N 1
ATOM 12336 C CA . GLN B 1 732 ? -5.91 -11.953 16.281 1 89.06 732 GLN B CA 1
ATOM 12337 C C . GLN B 1 732 ? -4.688 -11.891 15.375 1 89.06 732 GLN B C 1
ATOM 12339 O O . GLN B 1 732 ? -4.371 -10.836 14.82 1 89.06 732 GLN B O 1
ATOM 12344 N N . LEU B 1 733 ? -4.059 -13.016 15.18 1 92.94 733 LEU B N 1
ATOM 12345 C CA . LEU B 1 733 ? -2.861 -13.047 14.352 1 92.94 733 LEU B CA 1
ATOM 12346 C C . LEU B 1 733 ? -3.227 -13.055 12.867 1 92.94 733 LEU B C 1
ATOM 12348 O O . LEU B 1 733 ? -3.928 -13.961 12.406 1 92.94 733 LEU B O 1
ATOM 12352 N N . PRO B 1 734 ? -2.779 -12.023 12.141 1 94.25 734 PRO B N 1
ATOM 12353 C CA . PRO B 1 734 ? -3.08 -12.008 10.711 1 94.25 734 PRO B CA 1
ATOM 12354 C C . PRO B 1 734 ? -2.559 -13.25 9.984 1 94.25 734 PRO B C 1
ATOM 12356 O O . PRO B 1 734 ? -1.499 -13.773 10.336 1 94.25 734 PRO B O 1
ATOM 12359 N N . GLN B 1 735 ? -3.203 -13.641 8.922 1 94.81 735 GLN B N 1
ATOM 12360 C CA . GLN B 1 735 ? -2.898 -14.875 8.211 1 94.81 735 GLN B CA 1
ATOM 12361 C C . GLN B 1 735 ? -1.502 -14.828 7.598 1 94.81 735 GLN B C 1
ATOM 12363 O O . GLN B 1 735 ? -0.789 -15.836 7.59 1 94.81 735 GLN B O 1
ATOM 12368 N N . LEU B 1 736 ? -1.144 -13.742 7.031 1 95.19 736 LEU B N 1
ATOM 12369 C CA . LEU B 1 736 ? 0.178 -13.609 6.426 1 95.19 736 LEU B CA 1
ATOM 12370 C C . LEU B 1 736 ? 1.272 -13.938 7.438 1 95.19 736 LEU B C 1
ATOM 12372 O O . LEU B 1 736 ? 2.287 -14.539 7.09 1 95.19 736 LEU B O 1
ATOM 12376 N N . CYS B 1 737 ? 1.121 -13.516 8.664 1 95.88 737 CYS B N 1
ATOM 12377 C CA . CYS B 1 737 ? 2.088 -13.805 9.719 1 95.88 737 CYS B CA 1
ATOM 12378 C C . CYS B 1 737 ? 2.248 -15.305 9.914 1 95.88 737 CYS B C 1
ATOM 12380 O O . CYS B 1 737 ? 3.367 -15.805 10.047 1 95.88 737 CYS B O 1
ATOM 12382 N N . LYS B 1 738 ? 1.165 -16.031 9.906 1 96.25 738 LYS B N 1
ATOM 12383 C CA . LYS B 1 738 ? 1.189 -17.484 10.055 1 96.25 738 LYS B CA 1
ATOM 12384 C C . LYS B 1 738 ? 1.833 -18.156 8.844 1 96.25 738 LYS B C 1
ATOM 12386 O O . LYS B 1 738 ? 2.592 -19.109 8.984 1 96.25 738 LYS B O 1
ATOM 12391 N N . ASP B 1 739 ? 1.506 -17.609 7.711 1 96.12 739 ASP B N 1
ATOM 12392 C CA . ASP B 1 739 ? 1.994 -18.203 6.465 1 96.12 739 ASP B CA 1
ATOM 12393 C C . ASP B 1 739 ? 3.521 -18.219 6.43 1 96.12 739 ASP B C 1
ATOM 12395 O O . ASP B 1 739 ? 4.125 -19.125 5.855 1 96.12 739 ASP B O 1
ATOM 12399 N N . ILE B 1 740 ? 4.121 -17.203 6.98 1 96.94 740 ILE B N 1
ATOM 12400 C CA . ILE B 1 740 ? 5.574 -17.094 6.957 1 96.94 740 ILE B CA 1
ATOM 12401 C C . ILE B 1 740 ? 6.207 -18.297 7.633 1 96.94 740 ILE B C 1
ATOM 12403 O O . ILE B 1 740 ? 7.246 -18.797 7.188 1 96.94 740 ILE B O 1
ATOM 12407 N N . PHE B 1 741 ? 5.645 -18.812 8.711 1 97.44 741 PHE B N 1
ATOM 12408 C CA . PHE B 1 741 ? 6.164 -19.969 9.43 1 97.44 741 PHE B CA 1
ATOM 12409 C C . PHE B 1 741 ? 6.113 -21.203 8.555 1 97.44 741 PHE B C 1
ATOM 12411 O O . PHE B 1 741 ? 7.09 -21.953 8.477 1 97.44 741 PHE B O 1
ATOM 12418 N N . TRP B 1 742 ? 5 -21.344 7.914 1 96.56 742 TRP B N 1
ATOM 12419 C CA . TRP B 1 742 ? 4.852 -22.516 7.043 1 96.56 742 TRP B CA 1
ATOM 12420 C C . TRP B 1 742 ? 5.812 -22.438 5.863 1 96.56 742 TRP B C 1
ATOM 12422 O O . TRP B 1 742 ? 6.453 -23.422 5.508 1 96.56 742 TRP B O 1
ATOM 12432 N N . ARG B 1 743 ? 5.898 -21.344 5.246 1 95.69 743 ARG B N 1
ATOM 12433 C CA . ARG B 1 743 ? 6.773 -21.172 4.09 1 95.69 743 ARG B CA 1
ATOM 12434 C C . ARG B 1 743 ? 8.234 -21.406 4.465 1 95.69 743 ARG B C 1
ATOM 12436 O O . ARG B 1 743 ? 9.008 -21.922 3.654 1 95.69 743 ARG B O 1
ATOM 12443 N N . THR B 1 744 ? 8.602 -20.984 5.648 1 95.62 744 THR B N 1
ATOM 12444 C CA . THR B 1 744 ? 9.953 -21.25 6.137 1 95.62 744 THR B CA 1
ATOM 12445 C C . THR B 1 744 ? 10.195 -22.75 6.27 1 95.62 744 THR B C 1
ATOM 12447 O O . THR B 1 744 ? 11.25 -23.25 5.883 1 95.62 744 THR B O 1
ATOM 12450 N N . SER B 1 745 ? 9.219 -23.391 6.855 1 94.94 745 SER B N 1
ATOM 12451 C CA . SER B 1 745 ? 9.297 -24.844 6.961 1 94.94 745 SER B CA 1
ATOM 12452 C C . SER B 1 745 ? 9.43 -25.5 5.586 1 94.94 745 SER B C 1
ATOM 12454 O O . SER B 1 745 ? 10.25 -26.391 5.395 1 94.94 745 SER B O 1
ATOM 12456 N N . LYS B 1 746 ? 8.656 -25.031 4.66 1 93.06 746 LYS B N 1
ATOM 12457 C CA . LYS B 1 746 ? 8.695 -25.562 3.299 1 93.06 746 LYS B CA 1
ATOM 12458 C C . LYS B 1 746 ? 10.062 -25.344 2.662 1 93.06 746 LYS B C 1
ATOM 12460 O O . LYS B 1 746 ? 10.602 -26.25 2.021 1 93.06 746 LYS B O 1
ATOM 12465 N N . TRP B 1 747 ? 10.586 -24.234 2.824 1 90.62 747 TRP B N 1
ATOM 12466 C CA . TRP B 1 747 ? 11.898 -23.922 2.268 1 90.62 747 TRP B CA 1
ATOM 12467 C C . TRP B 1 747 ? 12.977 -24.812 2.879 1 90.62 747 TRP B C 1
ATOM 12469 O O . TRP B 1 747 ? 13.891 -25.25 2.184 1 90.62 747 TRP B O 1
ATOM 12479 N N . THR B 1 748 ? 12.906 -25.016 4.156 1 91.31 748 THR B N 1
ATOM 12480 C CA . THR B 1 748 ? 13.891 -25.859 4.832 1 91.31 748 THR B CA 1
ATOM 12481 C C . THR B 1 748 ? 13.836 -27.281 4.301 1 91.31 748 THR B C 1
ATOM 12483 O O . THR B 1 748 ? 14.875 -27.906 4.062 1 91.31 748 THR B O 1
ATOM 12486 N N . HIS B 1 749 ? 12.602 -27.75 4.098 1 91.19 749 HIS B N 1
ATOM 12487 C CA . HIS B 1 749 ? 12.445 -29.062 3.502 1 91.19 749 HIS B CA 1
ATOM 12488 C C . HIS B 1 749 ? 13.055 -29.125 2.107 1 91.19 749 HIS B C 1
ATOM 12490 O O . HIS B 1 749 ? 13.734 -30.094 1.761 1 91.19 749 HIS B O 1
ATOM 12496 N N . PHE B 1 750 ? 12.805 -28.156 1.354 1 88.94 750 PHE B N 1
ATOM 12497 C CA . PHE B 1 750 ? 13.297 -28.094 -0.015 1 88.94 750 PHE B CA 1
ATOM 12498 C C . PHE B 1 750 ? 14.82 -28.094 -0.041 1 88.94 750 PHE B C 1
ATOM 12500 O O . PHE B 1 750 ? 15.438 -28.812 -0.832 1 88.94 750 PHE B O 1
ATOM 12507 N N . THR B 1 751 ? 15.375 -27.281 0.774 1 82.88 751 THR B N 1
ATOM 12508 C CA . THR B 1 751 ? 16.828 -27.125 0.799 1 82.88 751 THR B CA 1
ATOM 12509 C C . THR B 1 751 ? 17.5 -28.438 1.199 1 82.88 751 THR B C 1
ATOM 12511 O O . THR B 1 751 ? 18.531 -28.812 0.637 1 82.88 751 THR B O 1
ATOM 12514 N N . TYR B 1 752 ? 16.906 -29.188 2.121 1 81.25 752 TYR B N 1
ATOM 12515 C CA . TYR B 1 752 ? 17.562 -30.391 2.637 1 81.25 752 TYR B CA 1
ATOM 12516 C C . TYR B 1 752 ? 17.125 -31.625 1.862 1 81.25 752 TYR B C 1
ATOM 12518 O O . TYR B 1 752 ? 17.703 -32.688 2.012 1 81.25 752 TYR B O 1
ATOM 12526 N N . SER B 1 753 ? 15.984 -31.641 1.089 1 74.19 753 SER B N 1
ATOM 12527 C CA . SER B 1 753 ? 15.547 -32.781 0.304 1 74.19 753 SER B CA 1
ATOM 12528 C C . SER B 1 753 ? 16.484 -33.031 -0.881 1 74.19 753 SER B C 1
ATOM 12530 O O . SER B 1 753 ? 16.641 -34.188 -1.32 1 74.19 753 SER B O 1
ATOM 12532 N N . GLN B 1 754 ? 16.844 -31.984 -1.746 1 57.53 754 GLN B N 1
ATOM 12533 C CA . GLN B 1 754 ? 17.625 -32.156 -2.967 1 57.53 754 GLN B CA 1
ATOM 12534 C C . GLN B 1 754 ? 19 -32.719 -2.664 1 57.53 754 GLN B C 1
ATOM 12536 O O . GLN B 1 754 ? 19.672 -33.25 -3.553 1 57.53 754 GLN B O 1
ATOM 12541 N N . THR B 1 755 ? 19.797 -32.312 -1.661 1 49.03 755 THR B N 1
ATOM 12542 C CA . THR B 1 755 ? 21.234 -32.5 -1.589 1 49.03 755 THR B CA 1
ATOM 12543 C C . THR B 1 755 ? 21.578 -33.688 -0.681 1 49.03 755 THR B C 1
ATOM 12545 O O . THR B 1 755 ? 20.922 -33.906 0.335 1 49.03 755 THR B O 1
ATOM 12548 N N . ASP B 1 756 ? 21.969 -34.781 -1.152 1 40.75 756 ASP B N 1
ATOM 12549 C CA . ASP B 1 756 ? 22.875 -35.562 -0.325 1 40.75 756 ASP B CA 1
ATOM 12550 C C . ASP B 1 756 ? 23.875 -34.656 0.392 1 40.75 756 ASP B C 1
ATOM 12552 O O . ASP B 1 756 ? 24.953 -35.125 0.792 1 40.75 756 ASP B O 1
ATOM 12556 N N . GLY B 1 757 ? 23.703 -33.719 0.899 1 40.34 757 GLY B N 1
ATOM 12557 C CA . GLY B 1 757 ? 24.562 -32.844 1.681 1 40.34 757 GLY B CA 1
ATOM 12558 C C . GLY B 1 757 ? 25.641 -32.188 0.849 1 40.34 757 GLY B C 1
ATOM 12559 O O . GLY B 1 757 ? 26.125 -31.109 1.201 1 40.34 757 GLY B O 1
ATOM 12560 N N . PHE B 1 758 ? 26.344 -32.812 -0.147 1 38.53 758 PHE B N 1
ATOM 12561 C CA . PHE B 1 758 ? 27.594 -32.5 -0.833 1 38.53 758 PHE B CA 1
ATOM 12562 C C . PHE B 1 758 ? 27.344 -31.516 -1.982 1 38.53 758 PHE B C 1
ATOM 12564 O O . PHE B 1 758 ? 28.25 -30.812 -2.416 1 38.53 758 PHE B O 1
ATOM 12571 N N . ARG B 1 759 ? 26.234 -31.5 -2.688 1 50.78 759 ARG B N 1
ATOM 12572 C CA . ARG B 1 759 ? 26.062 -30.828 -3.969 1 50.78 759 ARG B CA 1
ATOM 12573 C C . ARG B 1 759 ? 25.125 -29.625 -3.834 1 50.78 759 ARG B C 1
ATOM 12575 O O . ARG B 1 759 ? 24.453 -29.234 -4.801 1 50.78 759 ARG B O 1
ATOM 12582 N N . ILE B 1 760 ? 24.922 -29.109 -2.658 1 56.03 760 ILE B N 1
ATOM 12583 C CA . ILE B 1 760 ? 24 -28.031 -2.299 1 56.03 760 ILE B CA 1
ATOM 12584 C C . ILE B 1 760 ? 24.422 -26.75 -3 1 56.03 760 ILE B C 1
ATOM 12586 O O . ILE B 1 760 ? 23.562 -25.984 -3.484 1 56.03 760 ILE B O 1
ATOM 12590 N N . GLU B 1 761 ? 25.625 -26.797 -3.277 1 64 761 GLU B N 1
ATOM 12591 C CA . GLU B 1 761 ? 26.125 -25.531 -3.82 1 64 761 GLU B CA 1
ATOM 12592 C C . GLU B 1 761 ? 25.734 -25.375 -5.289 1 64 761 GLU B C 1
ATOM 12594 O O . GLU B 1 761 ? 25.281 -24.312 -5.703 1 64 761 GLU B O 1
ATOM 12599 N N . GLU B 1 762 ? 25.938 -26.5 -6.051 1 69.56 762 GLU B N 1
ATOM 12600 C CA . GLU B 1 762 ? 25.641 -26.391 -7.477 1 69.56 762 GLU B CA 1
ATOM 12601 C C . GLU B 1 762 ? 24.141 -26.234 -7.723 1 69.56 762 GLU B C 1
ATOM 12603 O O . GLU B 1 762 ? 23.719 -25.453 -8.578 1 69.56 762 GLU B O 1
ATOM 12608 N N . GLU B 1 763 ? 23.391 -27.047 -7 1 74.88 763 GLU B N 1
ATOM 12609 C CA . GLU B 1 763 ? 21.938 -26.969 -7.164 1 74.88 763 GLU B CA 1
ATOM 12610 C C . GLU B 1 763 ? 21.406 -25.594 -6.75 1 74.88 763 GLU B C 1
ATOM 12612 O O . GLU B 1 763 ? 20.5 -25.062 -7.383 1 74.88 763 GLU B O 1
ATOM 12617 N N . MET B 1 764 ? 22.047 -25.172 -5.734 1 78.69 764 MET B N 1
ATOM 12618 C CA . MET B 1 764 ? 21.625 -23.859 -5.266 1 78.69 764 MET B CA 1
ATOM 12619 C C . MET B 1 764 ? 21.969 -22.781 -6.289 1 78.69 764 MET B C 1
ATOM 12621 O O . MET B 1 764 ? 21.203 -21.844 -6.492 1 78.69 764 MET B O 1
ATOM 12625 N N . LYS B 1 765 ? 23.125 -22.953 -6.895 1 83.19 765 LYS B N 1
ATOM 12626 C CA . LYS B 1 765 ? 23.547 -22.016 -7.926 1 83.19 765 LYS B CA 1
ATOM 12627 C C . LYS B 1 765 ? 22.562 -22.016 -9.102 1 83.19 765 LYS B C 1
ATOM 12629 O O . LYS B 1 765 ? 22.219 -20.969 -9.625 1 83.19 765 LYS B O 1
ATOM 12634 N N . ASN B 1 766 ? 22.188 -23.203 -9.438 1 84.25 766 ASN B N 1
ATOM 12635 C CA . ASN B 1 766 ? 21.234 -23.328 -10.531 1 84.25 766 ASN B CA 1
ATOM 12636 C C . ASN B 1 766 ? 19.891 -22.703 -10.18 1 84.25 766 ASN B C 1
ATOM 12638 O O . ASN B 1 766 ? 19.25 -22.062 -11.016 1 84.25 766 ASN B O 1
ATOM 12642 N N . HIS B 1 767 ? 19.5 -23 -8.977 1 86.81 767 HIS B N 1
ATOM 12643 C CA . HIS B 1 767 ? 18.219 -22.438 -8.523 1 86.81 767 HIS B CA 1
ATOM 12644 C C . HIS B 1 767 ? 18.281 -20.922 -8.492 1 86.81 767 HIS B C 1
ATOM 12646 O O . HIS B 1 767 ? 17.328 -20.25 -8.875 1 86.81 767 HIS B O 1
ATOM 12652 N N . ILE B 1 768 ? 19.391 -20.359 -8.078 1 89.12 768 ILE B N 1
ATOM 12653 C CA . ILE B 1 768 ? 19.609 -18.922 -8.047 1 89.12 768 ILE B CA 1
ATOM 12654 C C . ILE B 1 768 ? 19.547 -18.359 -9.461 1 89.12 768 ILE B C 1
ATOM 12656 O O . ILE B 1 768 ? 18.875 -17.344 -9.703 1 89.12 768 ILE B O 1
ATOM 12660 N N . ASP B 1 769 ? 20.156 -19.016 -10.328 1 89.56 769 ASP B N 1
ATOM 12661 C CA . ASP B 1 769 ? 20.172 -18.547 -11.719 1 89.56 769 ASP B CA 1
ATOM 12662 C C . ASP B 1 769 ? 18.766 -18.578 -12.328 1 89.56 769 ASP B C 1
ATOM 12664 O O . ASP B 1 769 ? 18.375 -17.656 -13.039 1 89.56 769 ASP B O 1
ATOM 12668 N N . GLU B 1 770 ? 18.062 -19.641 -12.031 1 89.38 770 GLU B N 1
ATOM 12669 C CA . GLU B 1 770 ? 16.719 -19.797 -12.586 1 89.38 770 GLU B CA 1
ATOM 12670 C C . GLU B 1 770 ? 15.758 -18.75 -12.039 1 89.38 770 GLU B C 1
ATOM 12672 O O . GLU B 1 770 ? 14.906 -18.25 -12.773 1 89.38 770 GLU B O 1
ATOM 12677 N N . VAL B 1 771 ? 15.922 -18.438 -10.812 1 90.31 771 VAL B N 1
ATOM 12678 C CA . VAL B 1 771 ? 14.961 -17.562 -10.156 1 90.31 771 VAL B CA 1
ATOM 12679 C C . VAL B 1 771 ? 15.328 -16.109 -10.406 1 90.31 771 VAL B C 1
ATOM 12681 O O . VAL B 1 771 ? 14.453 -15.258 -10.602 1 90.31 771 VAL B O 1
ATOM 12684 N N . PHE B 1 772 ? 16.656 -15.742 -10.531 1 91.5 772 PHE B N 1
ATOM 12685 C CA . PHE B 1 772 ? 17.031 -14.336 -10.555 1 91.5 772 PHE B CA 1
ATOM 12686 C C . PHE B 1 772 ? 17.469 -13.914 -11.953 1 91.5 772 PHE B C 1
ATOM 12688 O O . PHE B 1 772 ? 17.344 -12.75 -12.328 1 91.5 772 PHE B O 1
ATOM 12695 N N . TYR B 1 773 ? 18.016 -14.797 -12.789 1 90.62 773 TYR B N 1
ATOM 12696 C CA . TYR B 1 773 ? 18.766 -14.281 -13.922 1 90.62 773 TYR B CA 1
ATOM 12697 C C . TYR B 1 773 ? 18.266 -14.883 -15.227 1 90.62 773 TYR B C 1
ATOM 12699 O O . TYR B 1 773 ? 18.078 -14.172 -16.219 1 90.62 773 TYR B O 1
ATOM 12707 N N . LYS B 1 774 ? 18.031 -16.188 -15.227 1 91.06 774 LYS B N 1
ATOM 12708 C CA . LYS B 1 774 ? 17.672 -16.844 -16.484 1 91.06 774 LYS B CA 1
ATOM 12709 C C . LYS B 1 774 ? 16.312 -16.391 -16.984 1 91.06 774 LYS B C 1
ATOM 12711 O O . LYS B 1 774 ? 15.305 -16.516 -16.281 1 91.06 774 LYS B O 1
ATOM 12716 N N . PRO B 1 775 ? 16.281 -15.805 -18.156 1 88.12 775 PRO B N 1
ATOM 12717 C CA . PRO B 1 775 ? 14.984 -15.391 -18.703 1 88.12 775 PRO B CA 1
ATOM 12718 C C . PRO B 1 775 ? 14.086 -16.562 -19.047 1 88.12 775 PRO B C 1
ATOM 12720 O O . PRO B 1 775 ? 14.57 -17.688 -19.25 1 88.12 775 PRO B O 1
ATOM 12723 N N . LEU B 1 776 ? 12.727 -16.359 -19 1 84.56 776 LEU B N 1
ATOM 12724 C CA . LEU B 1 776 ? 11.766 -17.375 -19.406 1 84.56 776 LEU B CA 1
ATOM 12725 C C . LEU B 1 776 ? 11.547 -17.359 -20.906 1 84.56 776 LEU B C 1
ATOM 12727 O O . LEU B 1 776 ? 11.125 -16.344 -21.469 1 84.56 776 LEU B O 1
ATOM 12731 N N . ASN B 1 777 ? 12.477 -17.734 -21.781 1 66.06 777 ASN B N 1
ATOM 12732 C CA . ASN B 1 777 ? 12.266 -17.812 -23.219 1 66.06 777 ASN B CA 1
ATOM 12733 C C . ASN B 1 777 ? 11.219 -18.844 -23.594 1 66.06 777 ASN B C 1
ATOM 12735 O O . ASN B 1 777 ? 11.297 -20 -23.156 1 66.06 777 ASN B O 1
ATOM 12739 N N . HIS B 1 778 ? 9.969 -18.516 -23.766 1 56.38 778 HIS B N 1
ATOM 12740 C CA . HIS B 1 778 ? 9.023 -19.484 -24.312 1 56.38 778 HIS B CA 1
ATOM 12741 C C . HIS B 1 778 ? 9.156 -19.594 -25.828 1 56.38 778 HIS B C 1
ATOM 12743 O O . HIS B 1 778 ? 9.484 -18.625 -26.5 1 56.38 778 HIS B O 1
#

Nearest PDB structures (foldseek):
  3sdu-assembly1_A  TM=9.029E-01  e=1.696E-35  Abies grandis
  3sdq-assembly1_A  TM=8.901E-01  e=9.433E-35  Abies grandis
  3sdv-assembly1_A  TM=8.886E-01  e=2.064E-34  Abies grandis
  6onm-assembly1_A-2  TM=8.460E-01  e=7.491E-17  Citrus sinensis
  5uv1-assembly1_A  TM=8.384E-01  e=1.412E-16  Citrus sinensis

Foldseek 3Di:
DLQLDDPPPPPPPPPPPDDDDDDDDDPPPDDFDDPCPPPPPPPPPCQLVVLLVLLLCVLVVFDWDFFLLLLLLQQCQCPLVDNQHGNAVLSLVVLLVQQDPQLWDADPVDDPQCLLQRLNSLLSNLLSCLSNVHRVVSNVSSLVSCLVSVVCLPPLLHDAAQCSLQLVLQSVVSCVVSVNDHNHDPVSSVVSVVVNVVVPPADCLVVCNSCQQVDPLVVQCVPAQDPQRDGLQASNSLSSSCRRVPDDPSSVNSNVVQCVVVVHGHHRGPDRSLVRLLLQCVLCLLLPNCVSVVVSNVVSLVVLVVCVVVVHCVQLVALLSVLSNLQVCLVVQHDDACVSVLQQLDPVSCCRHVNVRPDLNSLLSLLLSLLQFQDPVRSVSSVSSNVVSLVVLVVCLVVVVDNDPVVSVSSVVSNPRPLQDFSLVSSLVSLLVQALFDWDHHNGIMDGNSSRHPSSSSNSQVVLVVLLVLLVVLLVVLLVVCVVLVCVVLVDDSVLSLVQLVLLCRLDVDSVLSVLSSLLSLVVSLLVSLLCCLPPNDDLVQLVLLLVLLVVLVPSVVSDHPDPSSVSNNVSVSVSLVVLQVVLCVLQVHRCSVVLSVLVSLLSVLSSCCCVVCVVVVDQDDLVVCLVSQLSVSPLLNSLLSSVSRRSDNDDPCLCVDPLVVLLSSLLSSLLQLLVLLLVVLPPPPDDRDHQLVNQCVPPPSVVSNVVSVVSNVNSLSNLSCSLSHDDPPDPDDNSSSSSSSSSSSVSSNQSVPDSSPCSVVVSVVVSCSSRRDRSDD/DLQLDDPPPPPPDDPPPDDDDDDDDDDPVDDDDPPCPPPPPPPPPCQLVVLLVLLLCVLVVFDWDFFLLLLLLQLCQAPLVDNQHGNAVLSLVVLLVQQDPQLWDADPPDDPQCLLQRLNSLLSNLLSCLSNVHRVVSNVSSLVSCLVSVVCLPPLLHDAAQCSLQLVLQSVVSCVVSVNDHNHDPVSSVVSVVVNVVVPPADCLVVLNSCQQVDPLVVQCVPAQDPQRDRLQASNSLSSSCRRVPDDPSSVNSNVVQCVVVVHGHHRGPDRSLVRLLLQCVLCLLLVNCVSVVVSNVVSLVVLVVCVVVVPCVQLVALLSVLSNLQVCLVVLHDDACVSVLQQLDPVSCCRHVPVSPDLNSLLSLLLSLLQFQDPVRSVSSVSSNVVSLVVLVVCVVVVVDNDPVVSVSSVVSNPRPLQDFSLVSSLVSLLVQALFDWDHHNGIMDGNSSRHPSSSSNSQVVLVVLLVLLVVLLVVLLVVCVVLVCVVLVQDSVLSLVQLVLLCRLDVDSVLSVLSSLLSLVVSLLVSLLCCLAPNDDLVQLVLLLVLLVVVVPSVVSDHPDPSSVSSNVSVSVSLVVLQVVLCVLQVHRCSVVLSVLVSLLSVLSSCCCVVCVVVVDQDDLVVCLVSQLSVSPLLNSLLSSVSRRSDNDDPPLCVDPLVVLLSSLLSSLLQLLVLLLVVLPPPPDDRDHQLVSQCVPPPSVVSNVVSVVSNVNSLSNLSCSLSHDDPPDPDDNSSSSSSSSSSSNSSNLSVPDNSPCSVVVSVVVSCSSRPDRSDD

InterPro domains:
  IPR001906 Terpene synthase, N-terminal domain [PF01397] (216-415)
  IPR005630 Terpene synthase, metal-binding domain [PF03936] (484-718)
  IPR008930 Terpenoid cyclases/protein prenyltransferase alpha-alpha toroid [SSF48239] (66-307)
  IPR008930 Terpenoid cyclases/protein prenyltransferase alpha-alpha toroid [SSF48239] (227-437)
  IPR008949 Isoprenoid synthase domain superfamily [G3DSA:1.10.600.10] (467-778)
  IPR008949 Isoprenoid synthase domain superfamily [SSF48576] (452-777)
  IPR036965 Terpene synthase, N-terminal domain superfamily [G3DSA:1.50.10.130] (60-464)
  IPR050148 Terpene synthase-like [PTHR31739] (47-775)